Protein AF-0000000072261340 (afdb_homodimer)

Foldseek 3Di:
DPPPPPPPPPPPCPPPQPADFDFQDKDFQPFFFQEEWDDDVQWIWGFGQQQKIFTAGNNNRHTPEIDHRRFGFNYYWDDDVQWIWTDGQQQKIWIARNNYRHTQEIDHDHGADAPDPPQRFAEYWDDDDQWIWTFAQVQKIFTAGPRYRHTPDMDHRPGGFGEYWDDDPQWTWTFGQQQKIFTARNNYRHTQDMDHDCAADVGRSFGARYAWDDDPQWTWGWTQRQKTFIAGNNYRHTPDMDGDPPRWTFHAHWDDDPQWTWGWIAPQQKIFTAGNRHRHTQDIDHQQFTFRAYWDDDDQWTWTFTLLQKIFTAGNNYRHTNHMYHDPQSVVLVVVAADPVNHGDPPDDDDDPVSVVVSSLSSFGFNYYWDDDPQWIWGTTSVRMITITGHD/DPPPPPPPPPPPCPPPQPADDDFQDKDFQPFFFQEWWDDDVQWIWGFGQQQKIFTAGNNNRHTPDIDHRRFGFNYYWDDDVQWIWTDGQQQKIWIARNNYRHTQEIDHDHGHDAPDPPQRFAEYWDDDDQWIWTFAQVQKIFTAGPRYRHTPDMDHRPGGFGEYWDDDPQWTWTFGQQQKIFTARNNYRHTQDMDHDCAADVGRSFGARYAWDDDPQWTWGWTQRQKTFIAGNNYRHTPDMDGDPPRWTFHAHWDDDPQWTWGWIAPQQKIFTAGNRHRHTQDIDHQQFTFRAYWDDDDQWTWTFTLLQKIFTAGNNYRHTNHMYHDPQSVVLVVVAADPVNHGDPPDDQDDPVSVVVSSLSSFGFNYYWDDDDQWIWGTTSVRMITITGHD

Structure (mmCIF, N/CA/C/O backbone):
data_AF-0000000072261340-model_v1
#
loop_
_entity.id
_entity.type
_entity.pdbx_description
1 polymer 'Pyrrolo-quinoline quinone repeat domain-containing protein'
#
loop_
_atom_site.group_PDB
_atom_site.id
_atom_site.type_symbol
_atom_site.label_atom_id
_atom_site.label_alt_id
_atom_site.label_comp_id
_atom_site.label_asym_id
_atom_site.label_entity_id
_atom_site.label_seq_id
_atom_site.pdbx_PDB_ins_code
_atom_site.Cartn_x
_atom_site.Cartn_y
_atom_site.Cartn_z
_atom_site.occupancy
_atom_site.B_iso_or_equiv
_atom_site.auth_seq_id
_atom_site.auth_comp_id
_atom_site.auth_asym_id
_atom_site.auth_atom_id
_atom_site.pdbx_PDB_model_num
ATOM 1 N N . MET A 1 1 ? -64.312 -12.406 10.516 1 21.89 1 MET A N 1
ATOM 2 C CA . MET A 1 1 ? -63.656 -12.25 9.227 1 21.89 1 MET A CA 1
ATOM 3 C C . MET A 1 1 ? -62.125 -12.367 9.367 1 21.89 1 MET A C 1
ATOM 5 O O . MET A 1 1 ? -61.5 -11.539 10.023 1 21.89 1 MET A O 1
ATOM 9 N N . LYS A 1 2 ? -61.688 -13.641 9.414 1 25.84 2 LYS A N 1
ATOM 10 C CA . LYS A 1 2 ? -60.375 -14.188 9.656 1 25.84 2 LYS A CA 1
ATOM 11 C C . LYS A 1 2 ? -59.375 -13.695 8.609 1 25.84 2 LYS A C 1
ATOM 13 O O . LYS A 1 2 ? -59.531 -13.938 7.414 1 25.84 2 LYS A O 1
ATOM 18 N N . LYS A 1 3 ? -58.781 -12.477 8.844 1 31.83 3 LYS A N 1
ATOM 19 C CA . LYS A 1 3 ? -57.75 -11.898 7.977 1 31.83 3 LYS A CA 1
ATOM 20 C C . LYS A 1 3 ? -56.656 -12.914 7.668 1 31.83 3 LYS A C 1
ATOM 22 O O . LYS A 1 3 ? -56 -13.43 8.578 1 31.83 3 LYS A O 1
ATOM 27 N N . SER A 1 4 ? -56.844 -13.711 6.605 1 28.05 4 SER A N 1
ATOM 28 C CA . SER A 1 4 ? -55.906 -14.727 6.121 1 28.05 4 SER A CA 1
ATOM 29 C C . SER A 1 4 ? -54.562 -14.117 5.785 1 28.05 4 SER A C 1
ATOM 31 O O . SER A 1 4 ? -54.469 -13.172 4.996 1 28.05 4 SER A O 1
ATOM 33 N N . VAL A 1 5 ? -53.656 -14.047 6.758 1 32.09 5 VAL A N 1
ATOM 34 C CA . VAL A 1 5 ? -52.281 -13.648 6.59 1 32.09 5 VAL A CA 1
ATOM 35 C C . VAL A 1 5 ? -51.594 -14.531 5.543 1 32.09 5 VAL A C 1
ATOM 37 O O . VAL A 1 5 ? -51.5 -15.742 5.73 1 32.09 5 VAL A O 1
ATOM 40 N N . TRP A 1 6 ? -51.812 -14.25 4.242 1 31.53 6 TRP A N 1
ATOM 41 C CA . TRP A 1 6 ? -51.062 -14.922 3.188 1 31.53 6 TRP A CA 1
ATOM 42 C C . TRP A 1 6 ? -49.562 -14.719 3.371 1 31.53 6 TRP A C 1
ATOM 44 O O . TRP A 1 6 ? -49.094 -13.586 3.352 1 31.53 6 TRP A O 1
ATOM 54 N N . THR A 1 7 ? -48.969 -15.562 4.16 1 30.2 7 THR A N 1
ATOM 55 C CA . THR A 1 7 ? -47.5 -15.641 4.27 1 30.2 7 THR A CA 1
ATOM 56 C C . THR A 1 7 ? -46.875 -15.922 2.91 1 30.2 7 THR A C 1
ATOM 58 O O . THR A 1 7 ? -47.094 -16.984 2.318 1 30.2 7 THR A O 1
ATOM 61 N N . LEU A 1 8 ? -46.656 -14.945 2.07 1 31.12 8 LEU A N 1
ATOM 62 C CA . LEU A 1 8 ? -45.938 -15.102 0.825 1 31.12 8 LEU A CA 1
ATOM 63 C C . LEU A 1 8 ? -44.531 -15.703 1.088 1 31.12 8 LEU A C 1
ATOM 65 O O . LEU A 1 8 ? -43.688 -15.07 1.721 1 31.12 8 LEU A O 1
ATOM 69 N N . PHE A 1 9 ? -44.469 -17.047 1.148 1 31.19 9 PHE A N 1
ATOM 70 C CA . PHE A 1 9 ? -43.188 -17.766 1.109 1 31.19 9 PHE A CA 1
ATOM 71 C C . PHE A 1 9 ? -42.406 -17.453 -0.166 1 31.19 9 PHE A C 1
ATOM 73 O O . PHE A 1 9 ? -42.844 -17.797 -1.265 1 31.19 9 PHE A O 1
ATOM 80 N N . VAL A 1 10 ? -41.844 -16.359 -0.258 1 33.38 10 VAL A N 1
ATOM 81 C CA . VAL A 1 10 ? -40.906 -16.141 -1.369 1 33.38 10 VAL A CA 1
ATOM 82 C C . VAL A 1 10 ? -39.844 -17.234 -1.356 1 33.38 10 VAL A C 1
ATOM 84 O O . VAL A 1 10 ? -38.969 -17.25 -0.469 1 33.38 10 VAL A O 1
ATOM 87 N N . GLY A 1 11 ? -40.188 -18.453 -1.737 1 30.12 11 GLY A N 1
ATOM 88 C CA . GLY A 1 11 ? -39.188 -19.484 -1.993 1 30.12 11 GLY A CA 1
ATOM 89 C C . GLY A 1 11 ? -38.031 -19 -2.826 1 30.12 11 GLY A C 1
ATOM 90 O O . GLY A 1 11 ? -38.188 -18.516 -3.941 1 30.12 11 GLY A O 1
ATOM 91 N N . PHE A 1 12 ? -37 -18.562 -2.191 1 34.53 12 PHE A N 1
ATOM 92 C CA . PHE A 1 12 ? -35.781 -18.391 -2.939 1 34.53 12 PHE A CA 1
ATOM 93 C C . PHE A 1 12 ? -35.469 -19.641 -3.76 1 34.53 12 PHE A C 1
ATOM 95 O O . PHE A 1 12 ? -35.344 -20.734 -3.209 1 34.53 12 PHE A O 1
ATOM 102 N N . LEU A 1 13 ? -36.031 -19.781 -4.922 1 32.09 13 LEU A N 1
ATOM 103 C CA . LEU A 1 13 ? -35.625 -20.797 -5.879 1 32.09 13 LEU A CA 1
ATOM 104 C C . LEU A 1 13 ? -34.094 -20.906 -5.93 1 32.09 13 LEU A C 1
ATOM 106 O O . LEU A 1 13 ? -33.406 -20 -6.398 1 32.09 13 LEU A O 1
ATOM 110 N N . ILE A 1 14 ? -33.438 -21.422 -4.961 1 36.28 14 ILE A N 1
ATOM 111 C CA . ILE A 1 14 ? -32.062 -21.875 -5.184 1 36.28 14 ILE A CA 1
ATOM 112 C C . ILE A 1 14 ? -32 -22.703 -6.461 1 36.28 14 ILE A C 1
ATOM 114 O O . ILE A 1 14 ? -32.656 -23.75 -6.562 1 36.28 14 ILE A O 1
ATOM 118 N N . ALA A 1 15 ? -31.875 -22.094 -7.586 1 40.69 15 ALA A N 1
ATOM 119 C CA . ALA A 1 15 ? -31.672 -22.875 -8.805 1 40.69 15 ALA A CA 1
ATOM 120 C C . ALA A 1 15 ? -30.844 -24.109 -8.531 1 40.69 15 ALA A C 1
ATOM 122 O O . ALA A 1 15 ? -29.859 -24.062 -7.789 1 40.69 15 ALA A O 1
ATOM 123 N N . PRO A 1 16 ? -31.375 -25.297 -8.805 1 39.94 16 PRO A N 1
ATOM 124 C CA . PRO A 1 16 ? -30.609 -26.531 -8.656 1 39.94 16 PRO A CA 1
ATOM 125 C C . PRO A 1 16 ? -29.188 -26.406 -9.188 1 39.94 16 PRO A C 1
ATOM 127 O O . PRO A 1 16 ? -28.969 -25.891 -10.281 1 39.94 16 PRO A O 1
ATOM 130 N N . CYS A 1 17 ? -28.203 -26.156 -8.359 1 45.91 17 CYS A N 1
ATOM 131 C CA . CYS A 1 17 ? -26.797 -26.297 -8.742 1 45.91 17 CYS A CA 1
ATOM 132 C C . CYS A 1 17 ? -26.594 -27.516 -9.625 1 45.91 17 CYS A C 1
ATOM 134 O O . CYS A 1 17 ? -26.891 -28.641 -9.219 1 45.91 17 CYS A O 1
ATOM 136 N N . LEU A 1 18 ? -26.844 -27.406 -10.875 1 46.81 18 LEU A N 1
ATOM 137 C CA . LEU A 1 18 ? -26.547 -28.516 -11.781 1 46.81 18 LEU A CA 1
ATOM 138 C C . LEU A 1 18 ? -25.219 -29.172 -11.406 1 46.81 18 LEU A C 1
ATOM 140 O O . LEU A 1 18 ? -24.234 -28.5 -11.094 1 46.81 18 LEU A O 1
ATOM 144 N N . PHE A 1 19 ? -25.266 -30.25 -10.695 1 51.06 19 PHE A N 1
ATOM 145 C CA . PHE A 1 19 ? -24.109 -31.094 -10.484 1 51.06 19 PHE A CA 1
ATOM 146 C C . PHE A 1 19 ? -23.469 -31.484 -11.82 1 51.06 19 PHE A C 1
ATOM 148 O O . PHE A 1 19 ? -24.188 -31.812 -12.773 1 51.06 19 PHE A O 1
ATOM 155 N N . ALA A 1 20 ? -22.547 -30.906 -12.094 1 50.31 20 ALA A N 1
ATOM 156 C CA . ALA A 1 20 ? -21.688 -31.172 -13.242 1 50.31 20 ALA A CA 1
ATOM 157 C C . ALA A 1 20 ? -21.578 -32.656 -13.523 1 50.31 20 ALA A C 1
ATOM 159 O O . ALA A 1 20 ? -21.906 -33.5 -12.664 1 50.31 20 ALA A O 1
ATOM 160 N N . GLN A 1 21 ? -20.656 -32.875 -14.547 1 59.69 21 GLN A N 1
ATOM 161 C CA . GLN A 1 21 ? -20.094 -33.594 -15.68 1 59.69 21 GLN A CA 1
ATOM 162 C C . GLN A 1 21 ? -19.172 -34.719 -15.211 1 59.69 21 GLN A C 1
ATOM 164 O O . GLN A 1 21 ? -18.594 -34.656 -14.125 1 59.69 21 GLN A O 1
ATOM 169 N N . GLU A 1 22 ? -19.469 -35.875 -15.57 1 71.06 22 GLU A N 1
ATOM 170 C CA . GLU A 1 22 ? -18.625 -37.062 -15.492 1 71.06 22 GLU A CA 1
ATOM 171 C C . GLU A 1 22 ? -17.219 -36.781 -16.047 1 71.06 22 GLU A C 1
ATOM 173 O O . GLU A 1 22 ? -17.078 -36.031 -17.016 1 71.06 22 GLU A O 1
ATOM 178 N N . ASN A 1 23 ? -16.25 -37.25 -15.18 1 86.69 23 ASN A N 1
ATOM 179 C CA . ASN A 1 23 ? -14.867 -37.281 -15.641 1 86.69 23 ASN A CA 1
ATOM 180 C C . ASN A 1 23 ? -14.727 -37.969 -16.984 1 86.69 23 ASN A C 1
ATOM 182 O O . ASN A 1 23 ? -15.305 -39.062 -17.188 1 86.69 23 ASN A O 1
ATOM 186 N N . LEU A 1 24 ? -14.109 -37.344 -17.906 1 92.38 24 LEU A N 1
ATOM 187 C CA . LEU A 1 24 ? -13.703 -38.062 -19.109 1 92.38 24 LEU A CA 1
ATOM 188 C C . LEU A 1 24 ? -12.68 -39.125 -18.781 1 92.38 24 LEU A C 1
ATOM 190 O O . LEU A 1 24 ? -12.828 -40.281 -19.203 1 92.38 24 LEU A O 1
ATOM 194 N N . TRP A 1 25 ? -11.688 -38.781 -18.062 1 95.81 25 TRP A N 1
ATOM 195 C CA . TRP A 1 25 ? -10.711 -39.75 -17.531 1 95.81 25 TRP A CA 1
ATOM 196 C C . TRP A 1 25 ? -10 -39.188 -16.312 1 95.81 25 TRP A C 1
ATOM 198 O O . TRP A 1 25 ? -10.109 -37.969 -16.016 1 95.81 25 TRP A O 1
ATOM 208 N N . GLU A 1 26 ? -9.422 -40.031 -15.578 1 97.12 26 GLU A N 1
ATOM 209 C CA . GLU A 1 26 ? -8.484 -39.719 -14.5 1 97.12 26 GLU A CA 1
ATOM 210 C C . GLU A 1 26 ? -7.223 -40.562 -14.594 1 97.12 26 GLU A C 1
ATOM 212 O O . GLU A 1 26 ? -7.277 -41.719 -15.023 1 97.12 26 GLU A O 1
ATOM 217 N N . PHE A 1 27 ? -6.16 -40.062 -14.258 1 98.38 27 PHE A N 1
ATOM 218 C CA . PHE A 1 27 ? -4.879 -40.75 -14.242 1 98.38 27 PHE A CA 1
ATOM 219 C C . PHE A 1 27 ? -4.203 -40.625 -12.883 1 98.38 27 PHE A C 1
ATOM 221 O O . PHE A 1 27 ? -3.953 -39.5 -12.414 1 98.38 27 PHE A O 1
ATOM 228 N N . ASP A 1 28 ? -3.912 -41.719 -12.234 1 98.56 28 ASP A N 1
ATOM 229 C CA . ASP A 1 28 ? -3.281 -41.719 -10.922 1 98.56 28 ASP A CA 1
ATOM 230 C C . ASP A 1 28 ? -1.76 -41.688 -11.039 1 98.56 28 ASP A C 1
ATOM 232 O O . ASP A 1 28 ? -1.134 -42.594 -11.555 1 98.56 28 ASP A O 1
ATOM 236 N N . THR A 1 29 ? -1.17 -40.625 -10.562 1 98.38 29 THR A N 1
ATOM 237 C CA . THR A 1 29 ? 0.281 -40.469 -10.617 1 98.38 29 THR A CA 1
ATOM 238 C C . THR A 1 29 ? 0.921 -41.031 -9.344 1 98.38 29 THR A C 1
ATOM 240 O O . THR A 1 29 ? 2.146 -41.094 -9.242 1 98.38 29 THR A O 1
ATOM 243 N N . HIS A 1 30 ? 0.129 -41.344 -8.328 1 97.38 30 HIS A N 1
ATOM 244 C CA . HIS A 1 30 ? 0.486 -42 -7.078 1 97.38 30 HIS A CA 1
ATOM 245 C C . HIS A 1 30 ? 1.251 -41.062 -6.156 1 97.38 30 HIS A C 1
ATOM 247 O O . HIS A 1 30 ? 1.937 -41.5 -5.234 1 97.38 30 HIS A O 1
ATOM 253 N N . ALA A 1 31 ? 1.206 -39.781 -6.406 1 98.31 31 ALA A N 1
ATOM 254 C CA . ALA A 1 31 ? 1.752 -38.719 -5.547 1 98.31 31 ALA A CA 1
ATOM 255 C C . ALA A 1 31 ? 1.045 -37.406 -5.789 1 98.31 31 ALA A C 1
ATOM 257 O O . ALA A 1 31 ? 0.554 -37.156 -6.891 1 98.31 31 ALA A O 1
ATOM 258 N N . PRO A 1 32 ? 1.031 -36.5 -4.738 1 98.44 32 PRO A N 1
ATOM 259 C CA . PRO A 1 32 ? 0.321 -35.219 -4.883 1 98.44 32 PRO A CA 1
ATOM 260 C C . PRO A 1 32 ? 0.804 -34.406 -6.082 1 98.44 32 PRO A C 1
ATOM 262 O O . PRO A 1 32 ? 1.984 -34.469 -6.438 1 98.44 32 PRO A O 1
ATOM 265 N N . ILE A 1 33 ? -0.144 -33.656 -6.66 1 98.69 33 ILE A N 1
ATOM 266 C CA . ILE A 1 33 ? 0.171 -32.812 -7.824 1 98.69 33 ILE A CA 1
ATOM 267 C C . ILE A 1 33 ? -0.03 -31.359 -7.48 1 98.69 33 ILE A C 1
ATOM 269 O O . ILE A 1 33 ? -1.159 -30.906 -7.27 1 98.69 33 ILE A O 1
ATOM 273 N N . HIS A 1 34 ? 1.047 -30.609 -7.438 1 98 34 HIS A N 1
ATOM 274 C CA . HIS A 1 34 ? 1.022 -29.156 -7.215 1 98 34 HIS A CA 1
ATOM 275 C C . HIS A 1 34 ? 1.064 -28.406 -8.539 1 98 34 HIS A C 1
ATOM 277 O O . HIS A 1 34 ? 0.456 -27.328 -8.664 1 98 34 HIS A O 1
ATOM 283 N N . ALA A 1 35 ? 1.72 -29 -9.492 1 98.19 35 ALA A N 1
ATOM 284 C CA . ALA A 1 35 ? 2.023 -28.344 -10.758 1 98.19 35 ALA A CA 1
ATOM 285 C C . ALA A 1 35 ? 0.769 -28.203 -11.617 1 98.19 35 ALA A C 1
ATOM 287 O O . ALA A 1 35 ? -0.057 -29.109 -11.68 1 98.19 35 ALA A O 1
ATOM 288 N N . SER A 1 36 ? 0.678 -27.062 -12.219 1 98.06 36 SER A N 1
ATOM 289 C CA . SER A 1 36 ? -0.344 -26.906 -13.25 1 98.06 36 SER A CA 1
ATOM 290 C C . SER A 1 36 ? 0.011 -27.719 -14.5 1 98.06 36 SER A C 1
ATOM 292 O O . SER A 1 36 ? 1.188 -27.891 -14.82 1 98.06 36 SER A O 1
ATOM 294 N N . PRO A 1 37 ? -0.986 -28.219 -15.203 1 98.44 37 PRO A N 1
ATOM 295 C CA . PRO A 1 37 ? -0.694 -28.938 -16.453 1 98.44 37 PRO A CA 1
ATOM 296 C C . PRO A 1 37 ? -0.261 -28 -17.578 1 98.44 37 PRO A C 1
ATOM 298 O O . PRO A 1 37 ? -0.727 -26.859 -17.656 1 98.44 37 PRO A O 1
ATOM 301 N N . THR A 1 38 ? 0.592 -28.531 -18.375 1 98.44 38 THR A N 1
ATOM 302 C CA . THR A 1 38 ? 0.993 -27.875 -19.609 1 98.44 38 THR A CA 1
ATOM 303 C C . THR A 1 38 ? 0.501 -28.656 -20.828 1 98.44 38 THR A C 1
ATOM 305 O O . THR A 1 38 ? 0.756 -29.859 -20.938 1 98.44 38 THR A O 1
ATOM 308 N N . LEU A 1 39 ? -0.183 -27.891 -21.719 1 97.75 39 LEU A N 1
ATOM 309 C CA . LEU A 1 39 ? -0.796 -28.562 -22.859 1 97.75 39 LEU A CA 1
ATOM 310 C C . LEU A 1 39 ? -0.1 -28.172 -24.156 1 97.75 39 LEU A C 1
ATOM 312 O O . LEU A 1 39 ? 0.261 -27.016 -24.344 1 97.75 39 LEU A O 1
ATOM 316 N N . GLU A 1 40 ? 0.075 -29.125 -25 1 96.75 40 GLU A N 1
ATOM 317 C CA . GLU A 1 40 ? 0.418 -28.938 -26.406 1 96.75 40 GLU A CA 1
ATOM 318 C C . GLU A 1 40 ? -0.208 -30.016 -27.281 1 96.75 40 GLU A C 1
ATOM 320 O O . GLU A 1 40 ? 0.168 -31.188 -27.203 1 96.75 40 GLU A O 1
ATOM 325 N N . ARG A 1 41 ? -1.228 -29.625 -28.062 1 92.81 41 ARG A N 1
ATOM 326 C CA . ARG A 1 41 ? -1.961 -30.562 -28.922 1 92.81 41 ARG A CA 1
ATOM 327 C C . ARG A 1 41 ? -2.557 -31.703 -28.109 1 92.81 41 ARG A C 1
ATOM 329 O O . ARG A 1 41 ? -3.314 -31.453 -27.156 1 92.81 41 ARG A O 1
ATOM 336 N N . GLU A 1 42 ? -2.102 -32.906 -28.406 1 95.19 42 GLU A N 1
ATOM 337 C CA . GLU A 1 42 ? -2.707 -34.062 -27.734 1 95.19 42 GLU A CA 1
ATOM 338 C C . GLU A 1 42 ? -1.878 -34.5 -26.531 1 95.19 42 GLU A C 1
ATOM 340 O O . GLU A 1 42 ? -2.08 -35.594 -26 1 95.19 42 GLU A O 1
ATOM 345 N N . ASN A 1 43 ? -0.969 -33.656 -26.141 1 97.69 43 ASN A N 1
ATOM 346 C CA . ASN A 1 43 ? -0.105 -34 -25.031 1 97.69 43 ASN A CA 1
ATOM 347 C C . ASN A 1 43 ? -0.328 -33.094 -23.828 1 97.69 43 ASN A C 1
ATOM 349 O O . ASN A 1 43 ? -0.444 -31.875 -23.984 1 97.69 43 ASN A O 1
ATOM 353 N N . LEU A 1 44 ? -0.424 -33.719 -22.703 1 98.56 44 LEU A N 1
ATOM 354 C CA . LEU A 1 44 ? -0.451 -33.031 -21.422 1 98.56 44 LEU A CA 1
ATOM 355 C C . LEU A 1 44 ? 0.781 -33.375 -20.594 1 98.56 44 LEU A C 1
ATOM 357 O O . LEU A 1 44 ? 1.061 -34.531 -20.344 1 98.56 44 LEU A O 1
ATOM 361 N N . PHE A 1 45 ? 1.586 -32.406 -20.188 1 98.88 45 PHE A N 1
ATOM 362 C CA . PHE A 1 45 ? 2.797 -32.594 -19.391 1 98.88 45 PHE A CA 1
ATOM 363 C C . PHE A 1 45 ? 2.576 -32.188 -17.953 1 98.88 45 PHE A C 1
ATOM 365 O O . PHE A 1 45 ? 2.025 -31.094 -17.688 1 98.88 45 PHE A O 1
ATOM 372 N N . ILE A 1 46 ? 3.029 -33 -17.047 1 98.81 46 ILE A N 1
ATOM 373 C CA . ILE A 1 46 ? 2.793 -32.656 -15.648 1 98.81 46 ILE A CA 1
ATOM 374 C C . ILE A 1 46 ? 3.723 -33.469 -14.75 1 98.81 46 ILE A C 1
ATOM 376 O O . ILE A 1 46 ? 4.031 -34.625 -15.055 1 98.81 46 ILE A O 1
ATOM 380 N N . GLY A 1 47 ? 4.199 -32.812 -13.695 1 98.75 47 GLY A N 1
ATOM 381 C CA . GLY A 1 47 ? 4.992 -33.5 -12.688 1 98.75 47 GLY A CA 1
ATOM 382 C C . GLY A 1 47 ? 4.277 -33.656 -11.359 1 98.75 47 GLY A C 1
ATOM 383 O O . GLY A 1 47 ? 3.287 -32.969 -11.102 1 98.75 47 GLY A O 1
ATOM 384 N N . ASN A 1 48 ? 4.809 -34.625 -10.594 1 98.56 48 ASN A N 1
ATOM 385 C CA . ASN A 1 48 ? 4.199 -34.812 -9.281 1 98.56 48 ASN A CA 1
ATOM 386 C C . ASN A 1 48 ? 5.23 -34.719 -8.164 1 98.56 48 ASN A C 1
ATOM 388 O O . ASN A 1 48 ? 6.422 -34.531 -8.43 1 98.56 48 ASN A O 1
ATOM 392 N N . LYS A 1 49 ? 4.758 -34.75 -6.973 1 98.25 49 LYS A N 1
ATOM 393 C CA . LYS A 1 49 ? 5.59 -34.562 -5.789 1 98.25 49 LYS A CA 1
ATOM 394 C C . LYS A 1 49 ? 6.52 -35.75 -5.582 1 98.25 49 LYS A C 1
ATOM 396 O O . LYS A 1 49 ? 7.488 -35.688 -4.824 1 98.25 49 LYS A O 1
ATOM 401 N N . GLY A 1 50 ? 6.258 -36.844 -6.227 1 98.19 50 GLY A N 1
ATOM 402 C CA . GLY A 1 50 ? 7.121 -38 -6.164 1 98.19 50 GLY A CA 1
ATOM 403 C C . GLY A 1 50 ? 8.328 -37.906 -7.074 1 98.19 50 GLY A C 1
ATOM 404 O O . GLY A 1 50 ? 9.227 -38.75 -7.012 1 98.19 50 GLY A O 1
ATOM 405 N N . GLY A 1 51 ? 8.289 -37 -7.98 1 98.56 51 GLY A N 1
ATOM 406 C CA . GLY A 1 51 ? 9.438 -36.75 -8.836 1 98.56 51 GLY A CA 1
ATOM 407 C C . GLY A 1 51 ? 9.289 -37.344 -10.227 1 98.56 51 GLY A C 1
ATOM 408 O O . GLY A 1 51 ? 10.258 -37.406 -10.984 1 98.56 51 GLY A O 1
ATOM 409 N N . THR A 1 52 ? 8.148 -37.812 -10.508 1 98.75 52 THR A N 1
ATOM 410 C CA . THR A 1 52 ? 7.902 -38.375 -11.836 1 98.75 52 THR A CA 1
ATOM 411 C C . THR A 1 52 ? 7.25 -37.312 -12.75 1 98.75 52 THR A C 1
ATOM 413 O O . THR A 1 52 ? 6.32 -36.625 -12.336 1 98.75 52 THR A O 1
ATOM 416 N N . PHE A 1 53 ? 7.785 -37.25 -13.914 1 98.88 53 PHE A N 1
ATOM 417 C CA . PHE A 1 53 ? 7.262 -36.375 -14.961 1 98.88 53 PHE A CA 1
ATOM 418 C C . PHE A 1 53 ? 6.562 -37.156 -16.047 1 98.88 53 PHE A C 1
ATOM 420 O O . PHE A 1 53 ? 7.09 -38.188 -16.516 1 98.88 53 PHE A O 1
ATOM 427 N N . TYR A 1 54 ? 5.348 -36.719 -16.438 1 98.88 54 TYR A N 1
ATOM 428 C CA . TYR A 1 54 ? 4.539 -37.5 -17.359 1 98.88 54 TYR A CA 1
ATOM 429 C C . TYR A 1 54 ? 4.215 -36.688 -18.609 1 98.88 54 TYR A C 1
ATOM 431 O O . TYR A 1 54 ? 3.959 -35.5 -18.531 1 98.88 54 TYR A O 1
ATOM 439 N N . SER A 1 55 ? 4.254 -37.375 -19.734 1 98.88 55 SER A N 1
ATOM 440 C CA . SER A 1 55 ? 3.455 -37 -20.891 1 98.88 55 SER A CA 1
ATOM 441 C C . SER A 1 55 ? 2.213 -37.875 -21.016 1 98.88 55 SER A C 1
ATOM 443 O O . SER A 1 55 ? 2.318 -39.094 -21.125 1 98.88 55 SER A O 1
ATOM 445 N N . LEU A 1 56 ? 1.062 -37.219 -20.906 1 98.81 56 LEU A N 1
ATOM 446 C CA . LEU A 1 56 ? -0.2 -37.969 -21.031 1 98.81 56 LEU A CA 1
ATOM 447 C C . LEU A 1 56 ? -0.899 -37.625 -22.344 1 98.81 56 LEU A C 1
ATOM 449 O O . LEU A 1 56 ? -0.803 -36.5 -22.844 1 98.81 56 LEU A O 1
ATOM 453 N N . ASN A 1 57 ? -1.579 -38.594 -22.844 1 98.19 57 ASN A N 1
ATOM 454 C CA . ASN A 1 57 ? -2.467 -38.375 -23.984 1 98.19 57 ASN A CA 1
ATOM 455 C C . ASN A 1 57 ? -3.781 -37.719 -23.531 1 98.19 57 ASN A C 1
ATOM 457 O O . ASN A 1 57 ? -4.508 -38.281 -22.719 1 98.19 57 ASN A O 1
ATOM 461 N N . THR A 1 58 ? -4.125 -36.562 -24.109 1 96.69 58 THR A N 1
ATOM 462 C CA . THR A 1 58 ? -5.266 -35.812 -23.625 1 96.69 58 THR A CA 1
ATOM 463 C C . THR A 1 58 ? -6.574 -36.5 -23.938 1 96.69 58 THR A C 1
ATOM 465 O O . THR A 1 58 ? -7.598 -36.25 -23.297 1 96.69 58 THR A O 1
ATOM 468 N N . ASN A 1 59 ? -6.59 -37.375 -24.875 1 94.69 59 ASN A N 1
ATOM 469 C CA . ASN A 1 59 ? -7.801 -38.094 -25.266 1 94.69 59 ASN A CA 1
ATOM 470 C C . ASN A 1 59 ? -8.039 -39.312 -24.375 1 94.69 59 ASN A C 1
ATOM 472 O O . ASN A 1 59 ? -9.148 -39.531 -23.891 1 94.69 59 ASN A O 1
ATOM 476 N N . SER A 1 60 ? -6.965 -40.062 -24.141 1 96 60 SER A N 1
ATOM 477 C CA . SER A 1 60 ? -7.129 -41.344 -23.422 1 96 60 SER A CA 1
ATOM 478 C C . SER A 1 60 ? -6.828 -41.156 -21.938 1 96 60 SER A C 1
ATOM 480 O O . SER A 1 60 ? -7.254 -41.969 -21.125 1 96 60 SER A O 1
ATOM 482 N N . GLY A 1 61 ? -6 -40.25 -21.656 1 97.06 61 GLY A N 1
ATOM 483 C CA . GLY A 1 61 ? -5.555 -40.062 -20.297 1 97.06 61 GLY A CA 1
ATOM 484 C C . GLY A 1 61 ? -4.395 -40.969 -19.906 1 97.06 61 GLY A C 1
ATOM 485 O O . GLY A 1 61 ? -3.916 -40.906 -18.781 1 97.06 61 GLY A O 1
ATOM 486 N N . LYS A 1 62 ? -3.943 -41.719 -20.844 1 97.94 62 LYS A N 1
ATOM 487 C CA . LYS A 1 62 ? -2.852 -42.625 -20.562 1 97.94 62 LYS A CA 1
ATOM 488 C C . LYS A 1 62 ? -1.495 -41.969 -20.766 1 97.94 62 LYS A C 1
ATOM 490 O O . LYS A 1 62 ? -1.376 -41.031 -21.547 1 97.94 62 LYS A O 1
ATOM 495 N N . ALA A 1 63 ? -0.511 -42.562 -20.141 1 98.44 63 ALA A N 1
ATOM 496 C CA . ALA A 1 63 ? 0.841 -42.031 -20.266 1 98.44 63 ALA A CA 1
ATOM 497 C C . ALA A 1 63 ? 1.463 -42.406 -21.609 1 98.44 63 ALA A C 1
ATOM 499 O O . ALA A 1 63 ? 1.418 -43.562 -22.016 1 98.44 63 ALA A O 1
ATOM 500 N N . ASN A 1 64 ? 1.975 -41.406 -22.281 1 98.44 64 ASN A N 1
ATOM 501 C CA . ASN A 1 64 ? 2.838 -41.656 -23.422 1 98.44 64 ASN A CA 1
ATOM 502 C C . ASN A 1 64 ? 4.227 -42.125 -22.984 1 98.44 64 ASN A C 1
ATOM 504 O O . ASN A 1 64 ? 4.781 -43.062 -23.562 1 98.44 64 ASN A O 1
ATOM 508 N N . TRP A 1 65 ? 4.75 -41.406 -22.078 1 98.5 65 TRP A N 1
ATOM 509 C CA . TRP A 1 65 ? 6.035 -41.719 -21.453 1 98.5 65 TRP A CA 1
ATOM 510 C C . TRP A 1 65 ? 6.145 -41.031 -20.078 1 98.5 65 TRP A C 1
ATOM 512 O O . TRP A 1 65 ? 5.305 -40.219 -19.719 1 98.5 65 TRP A O 1
ATOM 522 N N . GLN A 1 66 ? 7.055 -41.469 -19.312 1 98.5 66 GLN A N 1
ATOM 523 C CA . GLN A 1 66 ? 7.359 -40.875 -18.016 1 98.5 66 GLN A CA 1
ATOM 524 C C . GLN A 1 66 ? 8.867 -40.75 -17.812 1 98.5 66 GLN A C 1
ATOM 526 O O . GLN A 1 66 ? 9.648 -41.469 -18.438 1 98.5 66 GLN A O 1
ATOM 531 N N . PHE A 1 67 ? 9.234 -39.844 -17 1 98.75 67 PHE A N 1
ATOM 532 C CA . PHE A 1 67 ? 10.625 -39.594 -16.641 1 98.75 67 PHE A CA 1
ATOM 533 C C . PHE A 1 67 ? 10.766 -39.469 -15.125 1 98.75 67 PHE A C 1
ATOM 535 O O . PHE A 1 67 ? 10.023 -38.719 -14.5 1 98.75 67 PHE A O 1
ATOM 542 N N . GLN A 1 68 ? 11.719 -40.156 -14.531 1 98.25 68 GLN A N 1
ATOM 543 C CA . GLN A 1 68 ? 11.969 -40.094 -13.094 1 98.25 68 GLN A CA 1
ATOM 544 C C . GLN A 1 68 ? 13.07 -39.062 -12.773 1 98.25 68 GLN A C 1
ATOM 546 O O . GLN A 1 68 ? 14.242 -39.312 -13.078 1 98.25 68 GLN A O 1
ATOM 551 N N . SER A 1 69 ? 12.711 -38 -12.109 1 96.62 69 SER A N 1
ATOM 552 C CA . SER A 1 69 ? 13.688 -37 -11.766 1 96.62 69 SER A CA 1
ATOM 553 C C . SER A 1 69 ? 14.203 -37.188 -10.344 1 96.62 69 SER A C 1
ATOM 555 O O . SER A 1 69 ? 15.172 -36.531 -9.938 1 96.62 69 SER A O 1
ATOM 557 N N . LYS A 1 70 ? 13.594 -38 -9.445 1 91.94 70 LYS A N 1
ATOM 558 C CA . LYS A 1 70 ? 13.977 -38.438 -8.102 1 91.94 70 LYS A CA 1
ATOM 559 C C . LYS A 1 70 ? 13.883 -37.281 -7.117 1 91.94 70 LYS A C 1
ATOM 561 O O . LYS A 1 70 ? 14.586 -37.25 -6.102 1 91.94 70 LYS A O 1
ATOM 566 N N . SER A 1 71 ? 13.234 -36.281 -7.449 1 97.19 71 SER A N 1
ATOM 567 C CA . SER A 1 71 ? 12.938 -35.156 -6.59 1 97.19 71 SER A CA 1
ATOM 568 C C . SER A 1 71 ? 11.602 -34.5 -6.961 1 97.19 71 SER A C 1
ATOM 570 O O . SER A 1 71 ? 11.227 -34.5 -8.133 1 97.19 71 SER A O 1
ATOM 572 N N . PRO A 1 72 ? 10.898 -33.938 -5.969 1 97.94 72 PRO A N 1
ATOM 573 C CA . PRO A 1 72 ? 9.555 -33.406 -6.207 1 97.94 72 PRO A CA 1
ATOM 574 C C . PRO A 1 72 ? 9.516 -32.375 -7.324 1 97.94 72 PRO A C 1
ATOM 576 O O . PRO A 1 72 ? 10.422 -31.547 -7.422 1 97.94 72 PRO A O 1
ATOM 579 N N . ILE A 1 73 ? 8.508 -32.438 -8.188 1 98.31 73 ILE A N 1
ATOM 580 C CA . ILE A 1 73 ? 8.203 -31.484 -9.234 1 98.31 73 ILE A CA 1
ATOM 581 C C . ILE A 1 73 ? 6.938 -30.719 -8.883 1 98.31 73 ILE A C 1
ATOM 583 O O . ILE A 1 73 ? 5.828 -31.25 -8.977 1 98.31 73 ILE A O 1
ATOM 587 N N . LEU A 1 74 ? 7.105 -29.422 -8.539 1 97.69 74 LEU A N 1
ATOM 588 C CA . LEU A 1 74 ? 5.977 -28.688 -7.98 1 97.69 74 LEU A CA 1
ATOM 589 C C . LEU A 1 74 ? 5.535 -27.562 -8.93 1 97.69 74 LEU A C 1
ATOM 591 O O . LEU A 1 74 ? 4.457 -27 -8.758 1 97.69 74 LEU A O 1
ATOM 595 N N . ALA A 1 75 ? 6.324 -27.312 -9.938 1 97.19 75 ALA A N 1
ATOM 596 C CA . ALA A 1 75 ? 6.039 -26.188 -10.828 1 97.19 75 ALA A CA 1
ATOM 597 C C . ALA A 1 75 ? 5.539 -26.688 -12.188 1 97.19 75 ALA A C 1
ATOM 599 O O . ALA A 1 75 ? 5.824 -27.812 -12.594 1 97.19 75 ALA A O 1
ATOM 600 N N . GLU A 1 76 ? 4.801 -25.781 -12.797 1 98.06 76 GLU A N 1
ATOM 601 C CA . GLU A 1 76 ? 4.367 -26 -14.172 1 98.06 76 GLU A CA 1
ATOM 602 C C . GLU A 1 76 ? 5.562 -26.125 -15.117 1 98.06 76 GLU A C 1
ATOM 604 O O . GLU A 1 76 ? 6.547 -25.391 -14.977 1 98.06 76 GLU A O 1
ATOM 609 N N . ALA A 1 77 ? 5.465 -27.047 -16.078 1 98.75 77 ALA A N 1
ATOM 610 C CA . ALA A 1 77 ? 6.484 -27.203 -17.109 1 98.75 77 ALA A CA 1
ATOM 611 C C . ALA A 1 77 ? 6.289 -26.188 -18.234 1 98.75 77 ALA A C 1
ATOM 613 O O . ALA A 1 77 ? 5.297 -25.453 -18.25 1 98.75 77 ALA A O 1
ATOM 614 N N . ALA A 1 78 ? 7.293 -26.188 -19.094 1 98.62 78 ALA A N 1
ATOM 615 C CA . ALA A 1 78 ? 7.199 -25.328 -20.266 1 98.62 78 ALA A CA 1
ATOM 616 C C . ALA A 1 78 ? 7.738 -26.047 -21.5 1 98.62 78 ALA A C 1
ATOM 618 O O . ALA A 1 78 ? 8.555 -26.969 -21.391 1 98.62 78 ALA A O 1
ATOM 619 N N . ILE A 1 79 ? 7.195 -25.578 -22.625 1 98.38 79 ILE A N 1
ATOM 620 C CA . ILE A 1 79 ? 7.602 -26.188 -23.891 1 98.38 79 ILE A CA 1
ATOM 621 C C . ILE A 1 79 ? 8.414 -25.172 -24.703 1 98.38 79 ILE A C 1
ATOM 623 O O . ILE A 1 79 ? 8.016 -24.016 -24.844 1 98.38 79 ILE A O 1
ATOM 627 N N . TRP A 1 80 ? 9.531 -25.578 -25.203 1 98.38 80 TRP A N 1
ATOM 628 C CA . TRP A 1 80 ? 10.352 -24.812 -26.141 1 98.38 80 TRP A CA 1
ATOM 629 C C . TRP A 1 80 ? 10.742 -25.672 -27.344 1 98.38 80 TRP A C 1
ATOM 631 O O . TRP A 1 80 ? 11.539 -26.594 -27.219 1 98.38 80 TRP A O 1
ATOM 641 N N . ASN A 1 81 ? 10.102 -25.344 -28.531 1 97.19 81 ASN A N 1
ATOM 642 C CA . ASN A 1 81 ? 10.336 -26.125 -29.75 1 97.19 81 ASN A CA 1
ATOM 643 C C . ASN A 1 81 ? 10.125 -27.609 -29.516 1 97.19 81 ASN A C 1
ATOM 645 O O . ASN A 1 81 ? 9.016 -28.047 -29.203 1 97.19 81 ASN A O 1
ATOM 649 N N . ASP A 1 82 ? 11.203 -28.391 -29.531 1 97.62 82 ASP A N 1
ATOM 650 C CA . ASP A 1 82 ? 11.031 -29.828 -29.406 1 97.62 82 ASP A CA 1
ATOM 651 C C . ASP A 1 82 ? 11.305 -30.297 -27.984 1 97.62 82 ASP A C 1
ATOM 653 O O . ASP A 1 82 ? 11.289 -31.5 -27.703 1 97.62 82 ASP A O 1
ATOM 657 N N . LEU A 1 83 ? 11.453 -29.328 -27.078 1 98.56 83 LEU A N 1
ATOM 658 C CA . LEU A 1 83 ? 11.805 -29.672 -25.703 1 98.56 83 LEU A CA 1
ATOM 659 C C . LEU A 1 83 ? 10.656 -29.375 -24.75 1 98.56 83 LEU A C 1
ATOM 661 O O . LEU A 1 83 ? 9.836 -28.484 -25.031 1 98.56 83 LEU A O 1
ATOM 665 N N . VAL A 1 84 ? 10.57 -30.125 -23.688 1 98.81 84 VAL A N 1
ATOM 666 C CA . VAL A 1 84 ? 9.781 -29.812 -22.516 1 98.81 84 VAL A CA 1
ATOM 667 C C . VAL A 1 84 ? 10.688 -29.688 -21.297 1 98.81 84 VAL A C 1
ATOM 669 O O . VAL A 1 84 ? 11.602 -30.5 -21.109 1 98.81 84 VAL A O 1
ATOM 672 N N . LEU A 1 85 ? 10.516 -28.625 -20.531 1 98.88 85 LEU A N 1
ATOM 673 C CA . LEU A 1 85 ? 11.383 -28.328 -19.406 1 98.88 85 LEU A CA 1
ATOM 674 C C . LEU A 1 85 ? 10.594 -28.312 -18.094 1 98.88 85 LEU A C 1
ATOM 676 O O . LEU A 1 85 ? 9.453 -27.828 -18.062 1 98.88 85 LEU A O 1
ATOM 680 N N . PHE A 1 86 ? 11.188 -28.781 -17.047 1 98.69 86 PHE A N 1
ATOM 681 C CA . PHE A 1 86 ? 10.602 -28.688 -15.711 1 98.69 86 PHE A CA 1
ATOM 682 C C . PHE A 1 86 ? 11.695 -28.594 -14.648 1 98.69 86 PHE A C 1
ATOM 684 O O . PHE A 1 86 ? 12.82 -29.031 -14.867 1 98.69 86 PHE A O 1
ATOM 691 N N . GLY A 1 87 ? 11.336 -27.922 -13.57 1 97.75 87 GLY A N 1
ATOM 692 C CA . GLY A 1 87 ? 12.234 -27.859 -12.422 1 97.75 87 GLY A CA 1
ATOM 693 C C . GLY A 1 87 ? 11.812 -28.781 -11.289 1 97.75 87 GLY A C 1
ATOM 694 O O . GLY A 1 87 ? 10.648 -29.172 -11.195 1 97.75 87 GLY A O 1
ATOM 695 N N . ASN A 1 88 ? 12.836 -29.156 -10.469 1 97.62 88 ASN A N 1
ATOM 696 C CA . ASN A 1 88 ? 12.5 -29.953 -9.289 1 97.62 88 ASN A CA 1
ATOM 697 C C . ASN A 1 88 ? 13.148 -29.375 -8.031 1 97.62 88 ASN A C 1
ATOM 699 O O . ASN A 1 88 ? 13.852 -28.375 -8.086 1 97.62 88 ASN A O 1
ATOM 703 N N . GLU A 1 89 ? 12.914 -29.953 -6.871 1 97.19 89 GLU A N 1
ATOM 704 C CA . GLU A 1 89 ? 13.289 -29.391 -5.574 1 97.19 89 GLU A CA 1
ATOM 705 C C . GLU A 1 89 ? 14.789 -29.547 -5.32 1 97.19 89 GLU A C 1
ATOM 707 O O . GLU A 1 89 ? 15.328 -28.938 -4.387 1 97.19 89 GLU A O 1
ATOM 712 N N . ASN A 1 90 ? 15.477 -30.281 -6.145 1 96.94 90 ASN A N 1
ATOM 713 C CA . ASN A 1 90 ? 16.922 -30.359 -6.039 1 96.94 90 ASN A CA 1
ATOM 714 C C . ASN A 1 90 ? 17.609 -29.219 -6.773 1 96.94 90 ASN A C 1
ATOM 716 O O . ASN A 1 90 ? 18.844 -29.172 -6.863 1 96.94 90 ASN A O 1
ATOM 720 N N . GLY A 1 91 ? 16.859 -28.359 -7.305 1 96.94 91 GLY A N 1
ATOM 721 C CA . GLY A 1 91 ? 17.406 -27.219 -8.023 1 96.94 91 GLY A CA 1
ATOM 722 C C . GLY A 1 91 ? 17.812 -27.547 -9.445 1 96.94 91 GLY A C 1
ATOM 723 O O . GLY A 1 91 ? 18.719 -26.922 -10 1 96.94 91 GLY A O 1
ATOM 724 N N . GLN A 1 92 ? 17.172 -28.547 -9.961 1 98.06 92 GLN A N 1
ATOM 725 C CA . GLN A 1 92 ? 17.531 -28.953 -11.32 1 98.06 92 GLN A CA 1
ATOM 726 C C . GLN A 1 92 ? 16.453 -28.516 -12.312 1 98.06 92 GLN A C 1
ATOM 728 O O . GLN A 1 92 ? 15.258 -28.734 -12.078 1 98.06 92 GLN A O 1
ATOM 733 N N . LEU A 1 93 ? 16.922 -27.922 -13.32 1 98.56 93 LEU A N 1
ATOM 734 C CA . LEU A 1 93 ? 16.094 -27.719 -14.508 1 98.56 93 LEU A CA 1
ATOM 735 C C . LEU A 1 93 ? 16.438 -28.75 -15.578 1 98.56 93 LEU A C 1
ATOM 737 O O . LEU A 1 93 ? 17.578 -28.812 -16.062 1 98.56 93 LEU A O 1
ATOM 741 N N . THR A 1 94 ? 15.438 -29.531 -15.922 1 98.81 94 THR A N 1
ATOM 742 C CA . THR A 1 94 ? 15.633 -30.641 -16.844 1 98.81 94 THR A CA 1
ATOM 743 C C . THR A 1 94 ? 14.945 -30.359 -18.188 1 98.81 94 THR A C 1
ATOM 745 O O . THR A 1 94 ? 13.789 -29.922 -18.219 1 98.81 94 THR A O 1
ATOM 748 N N . ALA A 1 95 ? 15.688 -30.578 -19.234 1 98.88 95 ALA A N 1
ATOM 749 C CA . ALA A 1 95 ? 15.125 -30.5 -20.578 1 98.88 95 ALA A CA 1
ATOM 750 C C . ALA A 1 95 ? 15.055 -31.891 -21.203 1 98.88 95 ALA A C 1
ATOM 752 O O . ALA A 1 95 ? 16.062 -32.594 -21.297 1 98.88 95 ALA A O 1
ATOM 753 N N . LEU A 1 96 ? 13.852 -32.25 -21.656 1 98.88 96 LEU A N 1
ATOM 754 C CA . LEU A 1 96 ? 13.602 -33.5 -22.328 1 98.88 96 LEU A CA 1
ATOM 755 C C . LEU A 1 96 ? 13.086 -33.281 -23.75 1 98.88 96 LEU A C 1
ATOM 757 O O . LEU A 1 96 ? 12.438 -32.25 -24.016 1 98.88 96 LEU A O 1
ATOM 761 N N . LYS A 1 97 ? 13.344 -34.219 -24.594 1 98.62 97 LYS A N 1
ATOM 762 C CA . LYS A 1 97 ? 12.602 -34.25 -25.859 1 98.62 97 LYS A CA 1
ATOM 763 C C . LYS A 1 97 ? 11.117 -34.531 -25.625 1 98.62 97 LYS A C 1
ATOM 765 O O . LYS A 1 97 ? 10.766 -35.531 -25.016 1 98.62 97 LYS A O 1
ATOM 770 N N . LYS A 1 98 ? 10.258 -33.656 -26.078 1 97.5 98 LYS A N 1
ATOM 771 C CA . LYS A 1 98 ? 8.852 -33.75 -25.703 1 97.5 98 LYS A CA 1
ATOM 772 C C . LYS A 1 98 ? 8.18 -34.969 -26.297 1 97.5 98 LYS A C 1
ATOM 774 O O . LYS A 1 98 ? 7.172 -35.438 -25.781 1 97.5 98 LYS A O 1
ATOM 779 N N . ASP A 1 99 ? 8.734 -35.562 -27.375 1 96.94 99 ASP A N 1
ATOM 780 C CA . ASP A 1 99 ? 8.094 -36.656 -28.094 1 96.94 99 ASP A CA 1
ATOM 781 C C . ASP A 1 99 ? 8.305 -37.969 -27.375 1 96.94 99 ASP A C 1
ATOM 783 O O . ASP A 1 99 ? 7.457 -38.875 -27.453 1 96.94 99 ASP A O 1
ATOM 787 N N . ASN A 1 100 ? 9.492 -38.094 -26.641 1 97.88 100 ASN A N 1
ATOM 788 C CA . ASN A 1 100 ? 9.773 -39.438 -26.109 1 97.88 100 ASN A CA 1
ATOM 789 C C . ASN A 1 100 ? 10.359 -39.344 -24.703 1 97.88 100 ASN A C 1
ATOM 791 O O . ASN A 1 100 ? 10.664 -40.375 -24.109 1 97.88 100 ASN A O 1
ATOM 795 N N . GLY A 1 101 ? 10.602 -38.219 -24.203 1 98.38 101 GLY A N 1
ATOM 796 C CA . GLY A 1 101 ? 11.055 -38.094 -22.828 1 98.38 101 GLY A CA 1
ATOM 797 C C . GLY A 1 101 ? 12.547 -38.281 -22.672 1 98.38 101 GLY A C 1
ATOM 798 O O . GLY A 1 101 ? 13.047 -38.406 -21.547 1 98.38 101 GLY A O 1
ATOM 799 N N . LYS A 1 102 ? 13.266 -38.344 -23.812 1 98.44 102 LYS A N 1
ATOM 800 C CA . LYS A 1 102 ? 14.711 -38.5 -23.719 1 98.44 102 LYS A CA 1
ATOM 801 C C . LYS A 1 102 ? 15.375 -37.25 -23.141 1 98.44 102 LYS A C 1
ATOM 803 O O . LYS A 1 102 ? 15.047 -36.125 -23.531 1 98.44 102 LYS A O 1
ATOM 808 N N . LEU A 1 103 ? 16.344 -37.5 -22.266 1 98.56 103 LEU A N 1
ATOM 809 C CA . LEU A 1 103 ? 17.062 -36.406 -21.609 1 98.56 103 LEU A CA 1
ATOM 810 C C . LEU A 1 103 ? 17.969 -35.656 -22.578 1 98.56 103 LEU A C 1
ATOM 812 O O . LEU A 1 103 ? 18.734 -36.312 -23.312 1 98.56 103 LEU A O 1
ATOM 816 N N . GLU A 1 104 ? 17.859 -34.375 -22.625 1 98.44 104 GLU A N 1
ATOM 817 C CA . GLU A 1 104 ? 18.766 -33.531 -23.422 1 98.44 104 GLU A CA 1
ATOM 818 C C . GLU A 1 104 ? 19.828 -32.875 -22.547 1 98.44 104 GLU A C 1
ATOM 820 O O . GLU A 1 104 ? 21.016 -33.062 -22.781 1 98.44 104 GLU A O 1
ATOM 825 N N . TRP A 1 105 ? 19.438 -32.125 -21.516 1 98.5 105 TRP A N 1
ATOM 826 C CA . TRP A 1 105 ? 20.391 -31.5 -20.594 1 98.5 105 TRP A CA 1
ATOM 827 C C . TRP A 1 105 ? 19.75 -31.234 -19.234 1 98.5 105 TRP A C 1
ATOM 829 O O . TRP A 1 105 ? 18.516 -31.312 -19.109 1 98.5 105 TRP A O 1
ATOM 839 N N . ILE A 1 106 ? 20.547 -31.031 -18.219 1 98.44 106 ILE A N 1
ATOM 840 C CA . ILE A 1 106 ? 20.172 -30.625 -16.859 1 98.44 106 ILE A CA 1
ATOM 841 C C . ILE A 1 106 ? 21.016 -29.438 -16.422 1 98.44 106 ILE A C 1
ATOM 843 O O . ILE A 1 106 ? 22.234 -29.438 -16.578 1 98.44 106 ILE A O 1
ATOM 847 N N . PHE A 1 107 ? 20.344 -28.422 -16 1 98.56 107 PHE A N 1
ATOM 848 C CA . PHE A 1 107 ? 21 -27.297 -15.336 1 98.56 107 PHE A CA 1
ATOM 849 C C . PHE A 1 107 ? 20.812 -27.391 -13.82 1 98.56 107 PHE A C 1
ATOM 851 O O . PHE A 1 107 ? 19.719 -27.672 -13.344 1 98.56 107 PHE A O 1
ATOM 858 N N . GLN A 1 108 ? 21.891 -27.125 -13.07 1 98 108 GLN A N 1
ATOM 859 C CA . GLN A 1 108 ? 21.859 -27.219 -11.617 1 98 108 GLN A CA 1
ATOM 860 C C . GLN A 1 108 ? 21.922 -25.844 -10.969 1 98 108 GLN A C 1
ATOM 862 O O . GLN A 1 108 ? 22.953 -25.156 -11.07 1 98 108 GLN A O 1
ATOM 867 N N . ALA A 1 109 ? 20.828 -25.469 -10.344 1 96.81 109 ALA A N 1
ATOM 868 C CA . ALA A 1 109 ? 20.812 -24.297 -9.469 1 96.81 109 ALA A CA 1
ATOM 869 C C . ALA A 1 109 ? 20.922 -24.703 -8 1 96.81 109 ALA A C 1
ATOM 871 O O . ALA A 1 109 ? 21.469 -25.781 -7.691 1 96.81 109 ALA A O 1
ATOM 872 N N . GLY A 1 110 ? 20.625 -23.75 -7.07 1 93.69 110 GLY A N 1
ATOM 873 C CA . GLY A 1 110 ? 20.578 -24.125 -5.66 1 93.69 110 GLY A CA 1
ATOM 874 C C . GLY A 1 110 ? 19.312 -24.875 -5.277 1 93.69 110 GLY A C 1
ATOM 875 O O . GLY A 1 110 ? 18.297 -24.781 -5.973 1 93.69 110 GLY A O 1
ATOM 876 N N . GLU A 1 111 ? 19.391 -25.547 -4.219 1 87.5 111 GLU A N 1
ATOM 877 C CA . GLU A 1 111 ? 18.25 -26.344 -3.779 1 87.5 111 GLU A CA 1
ATOM 878 C C . GLU A 1 111 ? 17.062 -25.453 -3.387 1 87.5 111 GLU A C 1
ATOM 880 O O . GLU A 1 111 ? 17.25 -24.328 -2.939 1 87.5 111 GLU A O 1
ATOM 885 N N . GLU A 1 112 ? 15.93 -26.062 -3.6 1 89.69 112 GLU A N 1
ATOM 886 C CA . GLU A 1 112 ? 14.664 -25.438 -3.229 1 89.69 112 GLU A CA 1
ATOM 887 C C . GLU A 1 112 ? 14.141 -26 -1.913 1 89.69 112 GLU A C 1
ATOM 889 O O . GLU A 1 112 ? 14.359 -27.172 -1.6 1 89.69 112 GLU A O 1
ATOM 894 N N . HIS A 1 113 ? 13.578 -25.109 -1.112 1 86.81 113 HIS A N 1
ATOM 895 C CA . HIS A 1 113 ? 12.883 -25.609 0.071 1 86.81 113 HIS A CA 1
ATOM 896 C C . HIS A 1 113 ? 11.68 -24.734 0.405 1 86.81 113 HIS A C 1
ATOM 898 O O . HIS A 1 113 ? 11.656 -23.547 0.094 1 86.81 113 HIS A O 1
ATOM 904 N N . ALA A 1 114 ? 10.758 -25.469 0.957 1 91.88 114 ALA A N 1
ATOM 905 C CA . ALA A 1 114 ? 9.617 -24.719 1.479 1 91.88 114 ALA A CA 1
ATOM 906 C C . ALA A 1 114 ? 10.031 -23.828 2.646 1 91.88 114 ALA A C 1
ATOM 908 O O . ALA A 1 114 ? 10.828 -24.234 3.492 1 91.88 114 ALA A O 1
ATOM 909 N N . ILE A 1 115 ? 9.492 -22.688 2.635 1 92.69 115 ILE A N 1
ATOM 910 C CA . ILE A 1 115 ? 9.82 -21.75 3.701 1 92.69 115 ILE A CA 1
ATOM 911 C C . ILE A 1 115 ? 8.898 -21.984 4.895 1 92.69 115 ILE A C 1
ATOM 913 O O . ILE A 1 115 ? 9.305 -21.797 6.047 1 92.69 115 ILE A O 1
ATOM 917 N N . ASP A 1 116 ? 7.676 -22.328 4.652 1 94.06 116 ASP A N 1
ATOM 918 C CA . ASP A 1 116 ? 6.715 -22.719 5.684 1 94.06 116 ASP A CA 1
ATOM 919 C C . ASP A 1 116 ? 5.715 -23.734 5.148 1 94.06 116 ASP A C 1
ATOM 921 O O . ASP A 1 116 ? 5.84 -24.203 4.016 1 94.06 116 ASP A O 1
ATOM 925 N N . LEU A 1 117 ? 4.777 -24.047 5.957 1 93.44 117 LEU A N 1
ATOM 926 C CA . LEU A 1 117 ? 3.828 -25.125 5.664 1 93.44 117 LEU A CA 1
ATOM 927 C C . LEU A 1 117 ? 2.941 -24.75 4.477 1 93.44 117 LEU A C 1
ATOM 929 O O . LEU A 1 117 ? 2.383 -25.625 3.816 1 93.44 117 LEU A O 1
ATOM 933 N N . TRP A 1 118 ? 2.822 -23.469 4.168 1 95.56 118 TRP A N 1
ATOM 934 C CA . TRP A 1 118 ? 1.865 -23.016 3.166 1 95.56 118 TRP A CA 1
ATOM 935 C C . TRP A 1 118 ? 2.58 -22.547 1.904 1 95.56 118 TRP A C 1
ATOM 937 O O . TRP A 1 118 ? 1.975 -21.891 1.046 1 95.56 118 TRP A O 1
ATOM 947 N N . ASP A 1 119 ? 3.85 -22.812 1.819 1 95.81 119 ASP A N 1
ATOM 948 C CA . ASP A 1 119 ? 4.652 -22.5 0.641 1 95.81 119 ASP A CA 1
ATOM 949 C C . ASP A 1 119 ? 4.496 -23.578 -0.431 1 95.81 119 ASP A C 1
ATOM 951 O O . ASP A 1 119 ? 5.379 -24.422 -0.611 1 95.81 119 ASP A O 1
ATOM 955 N N . TYR A 1 120 ? 3.473 -23.484 -1.306 1 95.69 120 TYR A N 1
ATOM 956 C CA . TYR A 1 120 ? 3.021 -24.562 -2.182 1 95.69 120 TYR A CA 1
ATOM 957 C C . TYR A 1 120 ? 3.707 -24.484 -3.541 1 95.69 120 TYR A C 1
ATOM 959 O O . TYR A 1 120 ? 3.73 -25.469 -4.289 1 95.69 120 TYR A O 1
ATOM 967 N N . PHE A 1 121 ? 4.242 -23.453 -3.893 1 96.25 121 PHE A N 1
ATOM 968 C CA . PHE A 1 121 ? 4.555 -23.219 -5.297 1 96.25 121 PHE A CA 1
ATOM 969 C C . PHE A 1 121 ? 6.062 -23.109 -5.504 1 96.25 121 PHE A C 1
ATOM 971 O O . PHE A 1 121 ? 6.801 -22.828 -4.559 1 96.25 121 PHE A O 1
ATOM 978 N N . ARG A 1 122 ? 6.434 -23.406 -6.746 1 97.38 122 ARG A N 1
ATOM 979 C CA . ARG A 1 122 ? 7.805 -23.234 -7.219 1 97.38 122 ARG A CA 1
ATOM 980 C C . ARG A 1 122 ? 7.828 -22.578 -8.594 1 97.38 122 ARG A C 1
ATOM 982 O O . ARG A 1 122 ? 6.809 -22.531 -9.289 1 97.38 122 ARG A O 1
ATOM 989 N N . SER A 1 123 ? 8.953 -22.078 -8.875 1 97.44 123 SER 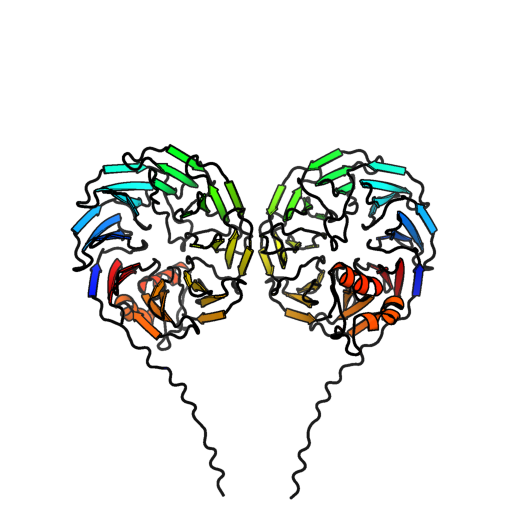A N 1
ATOM 990 C CA . SER A 1 123 ? 9.141 -21.406 -10.156 1 97.44 123 SER A CA 1
ATOM 991 C C . SER A 1 123 ? 9.273 -22.422 -11.289 1 97.44 123 SER A C 1
ATOM 993 O O . SER A 1 123 ? 10.055 -23.359 -11.195 1 97.44 123 SER A O 1
ATOM 995 N N . GLY A 1 124 ? 8.461 -22.234 -12.328 1 98.06 124 GLY A N 1
ATOM 996 C CA . GLY A 1 124 ? 8.656 -22.969 -13.57 1 98.06 124 GLY A CA 1
ATOM 997 C C . GLY A 1 124 ? 9.516 -22.219 -14.57 1 98.06 124 GLY A C 1
ATOM 998 O O . GLY A 1 124 ? 9.82 -21.047 -14.383 1 98.06 124 GLY A O 1
ATOM 999 N N . PRO A 1 125 ? 9.953 -22.984 -15.586 1 98.69 125 PRO A N 1
ATOM 1000 C CA . PRO A 1 125 ? 10.68 -22.328 -16.672 1 98.69 125 PRO A CA 1
ATOM 1001 C C . PRO A 1 125 ? 9.773 -21.469 -17.562 1 98.69 125 PRO A C 1
ATOM 1003 O O . PRO A 1 125 ? 8.586 -21.766 -17.703 1 98.69 125 PRO A O 1
ATOM 1006 N N . LEU A 1 126 ? 10.344 -20.406 -18.062 1 98.62 126 LEU A N 1
ATOM 1007 C CA . LEU A 1 126 ? 9.664 -19.5 -18.984 1 98.62 126 LEU A CA 1
ATOM 1008 C C . LEU A 1 126 ? 10.43 -19.406 -20.297 1 98.62 126 LEU A C 1
ATOM 1010 O O . LEU A 1 126 ? 11.484 -18.766 -20.359 1 98.62 126 LEU A O 1
ATOM 1014 N N . PRO A 1 127 ? 9.891 -19.984 -21.312 1 97.69 127 PRO A N 1
ATOM 1015 C CA . PRO A 1 127 ? 10.594 -19.906 -22.594 1 97.69 127 PRO A CA 1
ATOM 1016 C C . PRO A 1 127 ? 10.43 -18.562 -23.281 1 97.69 127 PRO A C 1
ATOM 1018 O O . PRO A 1 127 ? 9.312 -18.047 -23.391 1 97.69 127 PRO A O 1
ATOM 1021 N N . GLY A 1 128 ? 11.5 -17.984 -23.625 1 94.31 128 GLY A N 1
ATOM 1022 C CA . GLY A 1 128 ? 11.531 -16.922 -24.609 1 94.31 128 GLY A CA 1
ATOM 1023 C C . GLY A 1 128 ? 11.844 -17.406 -26.016 1 94.31 128 GLY A C 1
ATOM 1024 O O . GLY A 1 128 ? 11.633 -18.578 -26.328 1 94.31 128 GLY A O 1
ATOM 1025 N N . ASN A 1 129 ? 12.266 -16.453 -26.906 1 91.75 129 ASN A N 1
ATOM 1026 C CA . ASN A 1 129 ? 12.633 -16.859 -28.25 1 91.75 129 ASN A CA 1
ATOM 1027 C C . ASN A 1 129 ? 13.984 -17.578 -28.281 1 91.75 129 ASN A C 1
ATOM 1029 O O . ASN A 1 129 ? 14.086 -18.688 -28.797 1 91.75 129 ASN A O 1
ATOM 1033 N N . ASP A 1 130 ? 14.93 -16.969 -27.656 1 96 130 ASP A N 1
ATOM 1034 C CA . ASP A 1 130 ? 16.281 -17.516 -27.75 1 96 130 ASP A CA 1
ATOM 1035 C C . ASP A 1 130 ? 16.859 -17.797 -26.359 1 96 130 ASP A C 1
ATOM 1037 O O . ASP A 1 130 ? 18.062 -18.031 -26.219 1 96 130 ASP A O 1
ATOM 1041 N N . LYS A 1 131 ? 15.992 -17.719 -25.391 1 98.19 131 LYS A N 1
ATOM 1042 C CA . LYS A 1 131 ? 16.406 -17.938 -24 1 98.19 131 LYS A CA 1
ATOM 1043 C C . LYS A 1 131 ? 15.32 -18.688 -23.219 1 98.19 131 LYS A C 1
ATOM 1045 O O . LYS A 1 131 ? 14.141 -18.625 -23.578 1 98.19 131 LYS A O 1
ATOM 1050 N N . ILE A 1 132 ? 15.758 -19.359 -22.203 1 98.69 132 ILE A N 1
ATOM 1051 C CA . ILE A 1 132 ? 14.875 -19.859 -21.156 1 98.69 132 ILE A CA 1
ATOM 1052 C C . ILE A 1 132 ? 15.141 -19.094 -19.859 1 98.69 132 ILE A C 1
ATOM 1054 O O . ILE A 1 132 ? 16.281 -19 -19.391 1 98.69 132 ILE A O 1
ATOM 1058 N N . PHE A 1 133 ? 14.133 -18.469 -19.344 1 98.88 133 PHE A N 1
ATOM 1059 C CA . PHE A 1 133 ? 14.25 -17.828 -18.031 1 98.88 133 PHE A CA 1
ATOM 1060 C C . PHE A 1 133 ? 13.758 -18.75 -16.938 1 98.88 133 PHE A C 1
ATOM 1062 O O . PHE A 1 133 ? 12.758 -19.453 -17.094 1 98.88 133 PHE A O 1
ATOM 1069 N N . TRP A 1 134 ? 14.453 -18.766 -15.875 1 98.75 134 TRP A N 1
ATOM 1070 C CA . TRP A 1 134 ? 14.062 -19.578 -14.719 1 98.75 134 TRP A CA 1
ATOM 1071 C C . TRP A 1 134 ? 14.547 -18.938 -13.422 1 98.75 134 TRP A C 1
ATOM 1073 O O . TRP A 1 134 ? 15.633 -18.344 -13.375 1 98.75 134 TRP A O 1
ATOM 1083 N N . ALA A 1 135 ? 13.703 -19.016 -12.422 1 97.75 135 ALA A N 1
ATOM 1084 C CA . ALA A 1 135 ? 14.086 -18.594 -11.078 1 97.75 135 ALA A CA 1
ATOM 1085 C C . ALA A 1 135 ? 14.039 -19.766 -10.094 1 97.75 135 ALA A C 1
ATOM 1087 O O . ALA A 1 135 ? 13.422 -20.797 -10.375 1 97.75 135 ALA A O 1
ATOM 1088 N N . SER A 1 136 ? 14.766 -19.547 -9.023 1 94.69 136 SER A N 1
ATOM 1089 C CA . SER A 1 136 ? 14.867 -20.672 -8.094 1 94.69 136 SER A CA 1
ATOM 1090 C C . SER A 1 136 ? 14.875 -20.188 -6.648 1 94.69 136 SER A C 1
ATOM 1092 O O . SER A 1 136 ? 14.953 -19 -6.383 1 94.69 136 SER A O 1
ATOM 1094 N N . GLY A 1 137 ? 14.781 -21.141 -5.773 1 95.06 137 GLY A N 1
ATOM 1095 C CA . GLY A 1 137 ? 14.789 -20.875 -4.344 1 95.06 137 GLY A CA 1
ATOM 1096 C C . GLY A 1 137 ? 16.109 -20.312 -3.846 1 95.06 137 GLY A C 1
ATOM 1097 O O . GLY A 1 137 ? 16.172 -19.766 -2.738 1 95.06 137 GLY A O 1
ATOM 1098 N N . ASP A 1 138 ? 17.125 -20.359 -4.68 1 95.81 138 ASP A N 1
ATOM 1099 C CA . ASP A 1 138 ? 18.422 -19.828 -4.266 1 95.81 138 ASP A CA 1
ATOM 1100 C C . ASP A 1 138 ? 18.469 -18.312 -4.43 1 95.81 138 ASP A C 1
ATOM 1102 O O . ASP A 1 138 ? 19.5 -17.688 -4.145 1 95.81 138 ASP A O 1
ATOM 1106 N N . GLY A 1 139 ? 17.391 -17.766 -4.965 1 97.44 139 GLY A N 1
ATOM 1107 C CA . GLY A 1 139 ? 17.25 -16.312 -5.039 1 97.44 139 GLY A CA 1
ATOM 1108 C C . GLY A 1 139 ? 17.703 -15.742 -6.367 1 97.44 139 GLY A C 1
ATOM 1109 O O . GLY A 1 139 ? 17.641 -14.531 -6.574 1 97.44 139 GLY A O 1
ATOM 1110 N N . HIS A 1 140 ? 18.078 -16.594 -7.293 1 98.31 140 HIS A N 1
ATOM 1111 C CA . HIS A 1 140 ? 18.594 -16.094 -8.562 1 98.31 140 HIS A CA 1
ATOM 1112 C C . HIS A 1 140 ? 17.562 -16.281 -9.68 1 98.31 140 HIS A C 1
ATOM 1114 O O . HIS A 1 140 ? 16.75 -17.203 -9.641 1 98.31 140 HIS A O 1
ATOM 1120 N N . VAL A 1 141 ? 17.672 -15.398 -10.609 1 98.69 141 VAL A N 1
ATOM 1121 C CA . VAL A 1 141 ? 17.047 -15.523 -11.914 1 98.69 141 VAL A CA 1
ATOM 1122 C C . VAL A 1 141 ? 18.094 -15.891 -12.961 1 98.69 141 VAL A C 1
ATOM 1124 O O . VAL A 1 141 ? 19.156 -15.266 -13.023 1 98.69 141 VAL A O 1
ATOM 1127 N N . TYR A 1 142 ? 17.797 -16.844 -13.742 1 98.75 142 TYR A N 1
ATOM 1128 C CA . TYR A 1 142 ? 18.734 -17.312 -14.766 1 98.75 142 TYR A CA 1
ATOM 1129 C C . TYR A 1 142 ? 18.156 -17.109 -16.156 1 98.75 142 TYR A C 1
ATOM 1131 O O . TYR A 1 142 ? 16.969 -17.344 -16.391 1 98.75 142 TYR A O 1
ATOM 1139 N N . ALA A 1 143 ? 18.984 -16.656 -17.016 1 98.88 143 ALA A N 1
ATOM 1140 C CA . ALA A 1 143 ? 18.766 -16.828 -18.453 1 98.88 143 ALA A CA 1
ATOM 1141 C C . ALA A 1 143 ? 19.703 -17.891 -19.031 1 98.88 143 ALA A C 1
ATOM 1143 O O . ALA A 1 143 ? 20.922 -17.812 -18.859 1 98.88 143 ALA A O 1
ATOM 1144 N N . LEU A 1 144 ? 19.094 -18.812 -19.734 1 98.88 144 LEU A N 1
ATOM 1145 C CA . LEU A 1 144 ? 19.844 -19.969 -20.219 1 98.88 144 LEU A CA 1
ATOM 1146 C C . LEU A 1 144 ? 19.703 -20.109 -21.734 1 98.88 144 LEU A C 1
ATOM 1148 O O . LEU A 1 144 ? 18.672 -19.75 -22.297 1 98.88 144 LEU A O 1
ATOM 1152 N N . TYR A 1 145 ? 20.75 -20.672 -22.312 1 98.56 145 TYR A N 1
ATOM 1153 C CA . TYR A 1 145 ? 20.609 -21.125 -23.688 1 98.56 145 TYR A CA 1
ATOM 1154 C C . TYR A 1 145 ? 19.672 -22.328 -23.766 1 98.56 145 TYR A C 1
ATOM 1156 O O . TYR A 1 145 ? 19.891 -23.328 -23.078 1 98.56 145 TYR A O 1
ATOM 1164 N N . PRO A 1 146 ? 18.672 -22.25 -24.578 1 98 146 PRO A N 1
ATOM 1165 C CA . PRO A 1 146 ? 17.641 -23.297 -24.562 1 98 146 PRO A CA 1
ATOM 1166 C C . PRO A 1 146 ? 18.188 -24.656 -24.969 1 98 146 PRO A C 1
ATOM 1168 O O . PRO A 1 146 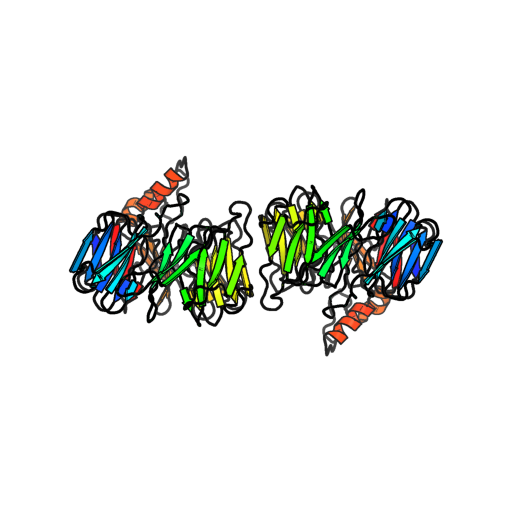? 17.734 -25.688 -24.469 1 98 146 PRO A O 1
ATOM 1171 N N . LYS A 1 147 ? 19.188 -24.766 -25.797 1 96.94 147 LYS A N 1
ATOM 1172 C CA . LYS A 1 147 ? 19.641 -26.031 -26.359 1 96.94 147 LYS A CA 1
ATOM 1173 C C . LYS A 1 147 ? 20.641 -26.719 -25.438 1 96.94 147 LYS A C 1
ATOM 1175 O O . LYS A 1 147 ? 20.797 -27.938 -25.469 1 96.94 147 LYS A O 1
ATOM 1180 N N . THR A 1 148 ? 21.297 -25.891 -24.609 1 97.75 148 THR A N 1
ATOM 1181 C CA . THR A 1 148 ? 22.391 -26.484 -23.859 1 97.75 148 THR A CA 1
ATOM 1182 C C . THR A 1 148 ? 22.156 -26.344 -22.359 1 97.75 148 THR A C 1
ATOM 1184 O O . THR A 1 148 ? 22.781 -27.031 -21.562 1 97.75 148 THR A O 1
ATOM 1187 N N . GLY A 1 149 ? 21.344 -25.359 -22 1 98.31 149 GLY A N 1
ATOM 1188 C CA . GLY A 1 149 ? 21.125 -25.109 -20.578 1 98.31 149 GLY A CA 1
ATOM 1189 C C . GLY A 1 149 ? 22.219 -24.281 -19.938 1 98.31 149 GLY A C 1
ATOM 1190 O O . GLY A 1 149 ? 22.234 -24.094 -18.719 1 98.31 149 GLY A O 1
ATOM 1191 N N . GLU A 1 150 ? 23.125 -23.781 -20.766 1 98.5 150 GLU A N 1
ATOM 1192 C CA . GLU A 1 150 ? 24.203 -22.953 -20.25 1 98.5 150 GLU A CA 1
ATOM 1193 C C . GLU A 1 150 ? 23.688 -21.578 -19.828 1 98.5 150 GLU A C 1
ATOM 1195 O O . GLU A 1 150 ? 22.828 -21 -20.516 1 98.5 150 GLU A O 1
ATOM 1200 N N . VAL A 1 151 ? 24.312 -21.031 -18.797 1 98.69 151 VAL A N 1
ATOM 1201 C CA . VAL A 1 151 ? 23.875 -19.75 -18.266 1 98.69 151 VAL A CA 1
ATOM 1202 C C . VAL A 1 151 ? 24.359 -18.609 -19.172 1 98.69 151 VAL A C 1
ATOM 1204 O O . VAL A 1 151 ? 25.531 -18.547 -19.516 1 98.69 151 VAL A O 1
ATOM 1207 N N . ILE A 1 152 ? 23.469 -17.75 -19.578 1 98.69 152 ILE A N 1
ATOM 1208 C CA . ILE A 1 152 ? 23.781 -16.516 -20.297 1 98.69 152 ILE A CA 1
ATOM 1209 C C . ILE A 1 152 ? 24.047 -15.391 -19.281 1 98.69 152 ILE A C 1
ATOM 1211 O O . ILE A 1 152 ? 25.078 -14.719 -19.344 1 98.69 152 ILE A O 1
ATOM 1215 N N . TRP A 1 153 ? 23.125 -15.203 -18.359 1 98.56 153 TRP A N 1
ATOM 1216 C CA . TRP A 1 153 ? 23.281 -14.266 -17.25 1 98.56 153 TRP A CA 1
ATOM 1217 C C . TRP A 1 153 ? 22.484 -14.727 -16.031 1 98.56 153 TRP A C 1
ATOM 1219 O O . TRP A 1 153 ? 21.656 -15.633 -16.125 1 98.56 153 TRP A O 1
ATOM 1229 N N . LYS A 1 154 ? 22.75 -14.219 -14.93 1 98.38 154 LYS A N 1
ATOM 1230 C CA . LYS A 1 154 ? 22 -14.445 -13.695 1 98.38 154 LYS A CA 1
ATOM 1231 C C . LYS A 1 154 ? 21.844 -13.148 -12.906 1 98.38 154 LYS A C 1
ATOM 1233 O O . LYS A 1 154 ? 22.688 -12.25 -12.992 1 98.38 154 LYS A O 1
ATOM 1238 N N . PHE A 1 155 ? 20.828 -12.992 -12.203 1 98.75 155 PHE A N 1
ATOM 1239 C CA . PHE A 1 155 ? 20.516 -11.859 -11.344 1 98.75 155 PHE A CA 1
ATOM 1240 C C . PHE A 1 155 ? 20.141 -12.328 -9.938 1 98.75 155 PHE A C 1
ATOM 1242 O O . PHE A 1 155 ? 19.297 -13.203 -9.773 1 98.75 155 PHE A O 1
ATOM 1249 N N . ASP A 1 156 ? 20.797 -11.805 -8.922 1 98.5 156 ASP A N 1
ATOM 1250 C CA . ASP A 1 156 ? 20.547 -12.164 -7.531 1 98.5 156 ASP A CA 1
ATOM 1251 C C . ASP A 1 156 ? 19.531 -11.211 -6.891 1 98.5 156 ASP A C 1
ATOM 1253 O O . ASP A 1 156 ? 19.797 -10.016 -6.766 1 98.5 156 ASP A O 1
ATOM 1257 N N . THR A 1 157 ? 18.406 -11.758 -6.441 1 97.94 157 THR A N 1
ATOM 1258 C CA . THR A 1 157 ? 17.406 -10.922 -5.793 1 97.94 157 THR A CA 1
ATOM 1259 C C . THR A 1 157 ? 17.609 -10.906 -4.281 1 97.94 157 THR A C 1
ATOM 1261 O O . THR A 1 157 ? 17.031 -10.078 -3.576 1 97.94 157 THR A O 1
ATOM 1264 N N . GLY A 1 158 ? 18.375 -11.852 -3.779 1 97.12 158 GLY A N 1
ATOM 1265 C CA . GLY A 1 158 ? 18.719 -11.883 -2.367 1 97.12 158 GLY A CA 1
ATOM 1266 C C . GLY A 1 158 ? 17.734 -12.648 -1.521 1 97.12 158 GLY A C 1
ATOM 1267 O O . GLY A 1 158 ? 17.844 -12.68 -0.293 1 97.12 158 GLY A O 1
ATOM 1268 N N . ALA A 1 159 ? 16.734 -13.297 -2.145 1 97.44 159 ALA A N 1
ATOM 1269 C CA . ALA A 1 159 ? 15.75 -14.086 -1.424 1 97.44 159 ALA A CA 1
ATOM 1270 C C . ALA A 1 159 ? 15.102 -15.125 -2.34 1 97.44 159 ALA A C 1
ATOM 1272 O O . ALA A 1 159 ? 15.156 -15 -3.566 1 97.44 159 ALA A O 1
ATOM 1273 N N . ALA A 1 160 ? 14.484 -16.094 -1.769 1 97.69 160 ALA A N 1
ATOM 1274 C CA . ALA A 1 160 ? 13.867 -17.188 -2.523 1 97.69 160 ALA A CA 1
ATOM 1275 C C . ALA A 1 160 ? 12.844 -16.656 -3.521 1 97.69 160 ALA A C 1
ATOM 1277 O O . ALA A 1 160 ? 12.094 -15.719 -3.211 1 97.69 160 ALA A O 1
ATOM 1278 N N . ILE A 1 161 ? 12.828 -17.297 -4.688 1 98 161 ILE A N 1
ATOM 1279 C CA . ILE A 1 161 ? 11.836 -17.016 -5.715 1 98 161 ILE A CA 1
ATOM 1280 C C . ILE A 1 161 ? 11.023 -18.281 -6.012 1 98 161 ILE A C 1
ATOM 1282 O O . ILE A 1 161 ? 11.578 -19.297 -6.418 1 98 161 ILE A O 1
ATOM 1286 N N . HIS A 1 162 ? 9.703 -18.156 -5.836 1 97.19 162 HIS A N 1
ATOM 1287 C CA . HIS A 1 162 ? 8.883 -19.344 -6.039 1 97.19 162 HIS A CA 1
ATOM 1288 C C . HIS A 1 162 ? 7.828 -19.109 -7.117 1 97.19 162 HIS A C 1
ATOM 1290 O O . HIS A 1 162 ? 7.109 -20.031 -7.508 1 97.19 162 HIS A O 1
ATOM 1296 N N . MET A 1 163 ? 7.789 -17.922 -7.57 1 97 163 MET A N 1
ATOM 1297 C CA . MET A 1 163 ? 6.887 -17.672 -8.688 1 97 163 MET A CA 1
ATOM 1298 C C . MET A 1 163 ? 7.602 -17.859 -10.016 1 97 163 MET A C 1
ATOM 1300 O O . MET A 1 163 ? 8.82 -17.688 -10.109 1 97 163 MET A O 1
ATOM 1304 N N . THR A 1 164 ? 6.848 -18.25 -11.023 1 98.12 164 THR A N 1
ATOM 1305 C CA . THR A 1 164 ? 7.383 -18.312 -12.375 1 98.12 164 THR A CA 1
ATOM 1306 C C . THR A 1 164 ? 7.531 -16.906 -12.961 1 98.12 164 THR A C 1
ATOM 1308 O O . THR A 1 164 ? 6.633 -16.078 -12.836 1 98.12 164 THR A O 1
ATOM 1311 N N . PRO A 1 165 ? 8.688 -16.609 -13.578 1 98.44 165 PRO A N 1
ATOM 1312 C CA . PRO A 1 165 ? 8.828 -15.297 -14.227 1 98.44 165 PRO A CA 1
ATOM 1313 C C . PRO A 1 165 ? 7.766 -15.039 -15.289 1 98.44 165 PRO A C 1
ATOM 1315 O O . PRO A 1 165 ? 7.195 -15.992 -15.836 1 98.44 165 PRO A O 1
ATOM 1318 N N . VAL A 1 166 ? 7.52 -13.781 -15.516 1 98.5 166 VAL A N 1
ATOM 1319 C CA . VAL A 1 166 ? 6.602 -13.352 -16.562 1 98.5 166 VAL A CA 1
ATOM 1320 C C . VAL A 1 166 ? 7.32 -12.398 -17.516 1 98.5 166 VAL A C 1
ATOM 1322 O O . VAL A 1 166 ? 8.023 -11.484 -17.078 1 98.5 166 VAL A O 1
ATOM 1325 N N . LEU A 1 167 ? 7.195 -12.672 -18.781 1 98.31 167 LEU A N 1
ATOM 1326 C CA . LEU A 1 167 ? 7.793 -11.82 -19.797 1 98.31 167 LEU A CA 1
ATOM 1327 C C . LEU A 1 167 ? 6.723 -11.055 -20.578 1 98.31 167 LEU A C 1
ATOM 1329 O O . LEU A 1 167 ? 5.895 -11.656 -21.25 1 98.31 167 LEU A O 1
ATOM 1333 N N . GLU A 1 168 ? 6.707 -9.742 -20.406 1 97.69 168 GLU A N 1
ATOM 1334 C CA . GLU A 1 168 ? 5.734 -8.891 -21.094 1 97.69 168 GLU A CA 1
ATOM 1335 C C . GLU A 1 168 ? 6.34 -7.535 -21.438 1 97.69 168 GLU A C 1
ATOM 1337 O O . GLU A 1 168 ? 6.977 -6.895 -20.609 1 97.69 168 GLU A O 1
ATOM 1342 N N . ASP A 1 169 ? 6.172 -7.062 -22.703 1 97 169 ASP A N 1
ATOM 1343 C CA . ASP A 1 169 ? 6.562 -5.738 -23.188 1 97 169 ASP A CA 1
ATOM 1344 C C . ASP A 1 169 ? 8.016 -5.434 -22.828 1 97 169 ASP A C 1
ATOM 1346 O O . ASP A 1 169 ? 8.312 -4.371 -22.266 1 97 169 ASP A O 1
ATOM 1350 N N . GLY A 1 170 ? 8.859 -6.402 -23.047 1 96.31 170 GLY A N 1
ATOM 1351 C CA . GLY A 1 170 ? 10.289 -6.203 -22.891 1 96.31 170 GLY A CA 1
ATOM 1352 C C . GLY A 1 170 ? 10.734 -6.191 -21.438 1 96.31 170 GLY A C 1
ATOM 1353 O O . GLY A 1 170 ? 11.82 -5.703 -21.125 1 96.31 170 GLY A O 1
ATOM 1354 N N . LYS A 1 171 ? 9.914 -6.656 -20.594 1 98.31 171 LYS A N 1
ATOM 1355 C CA . LYS A 1 171 ? 10.258 -6.711 -19.172 1 98.31 171 LYS A CA 1
ATOM 1356 C C . LYS A 1 171 ? 10.078 -8.117 -18.609 1 98.31 171 LYS A C 1
ATOM 1358 O O . LYS A 1 171 ? 9.062 -8.773 -18.875 1 98.31 171 LYS A O 1
ATOM 1363 N N . LEU A 1 172 ? 11.062 -8.609 -17.953 1 98.75 172 LEU A N 1
ATOM 1364 C CA . LEU A 1 172 ? 11.008 -9.852 -17.203 1 98.75 172 LEU A CA 1
ATOM 1365 C C . LEU A 1 172 ? 10.656 -9.586 -15.742 1 98.75 172 LEU A C 1
ATOM 1367 O O . LEU A 1 172 ? 11.453 -8.992 -15.008 1 98.75 172 LEU A O 1
ATOM 1371 N N . LEU A 1 173 ? 9.492 -10.016 -15.32 1 98.88 173 LEU A N 1
ATOM 1372 C CA . LEU A 1 173 ? 8.992 -9.719 -13.984 1 98.88 173 LEU A CA 1
ATOM 1373 C C . LEU A 1 173 ? 9.219 -10.898 -13.047 1 98.88 173 LEU A C 1
ATOM 1375 O O . LEU A 1 173 ? 8.953 -12.047 -13.414 1 98.88 173 LEU A O 1
ATOM 1379 N N . ILE A 1 174 ? 9.719 -10.57 -11.859 1 98.25 174 ILE A N 1
ATOM 1380 C CA . ILE A 1 174 ? 9.953 -11.57 -10.82 1 98.25 174 ILE A CA 1
ATOM 1381 C C . ILE A 1 174 ? 9.562 -11 -9.461 1 98.25 174 ILE A C 1
ATOM 1383 O O . ILE A 1 174 ? 9.727 -9.812 -9.203 1 98.25 174 ILE A O 1
ATOM 1387 N N . GLY A 1 175 ? 8.953 -11.859 -8.625 1 98.56 175 GLY A N 1
ATOM 1388 C CA . GLY A 1 175 ? 8.727 -11.531 -7.223 1 98.56 175 GLY A CA 1
ATOM 1389 C C . GLY A 1 175 ? 9.406 -12.5 -6.273 1 98.56 175 GLY A C 1
ATOM 1390 O O . GLY A 1 175 ? 9.562 -13.68 -6.582 1 98.56 175 GLY A O 1
ATOM 1391 N N . ASN A 1 176 ? 9.836 -11.961 -5.086 1 98.44 176 ASN A N 1
ATOM 1392 C CA . ASN A 1 176 ? 10.57 -12.852 -4.188 1 98.44 176 ASN A CA 1
ATOM 1393 C C . ASN A 1 176 ? 9.969 -12.852 -2.787 1 98.44 176 ASN A C 1
ATOM 1395 O O . ASN A 1 176 ? 8.906 -12.266 -2.561 1 98.44 176 ASN A O 1
ATOM 1399 N N . PHE A 1 177 ? 10.547 -13.57 -1.863 1 98.31 177 PHE A N 1
ATOM 1400 C CA . PHE A 1 177 ? 9.992 -13.797 -0.533 1 98.31 177 PHE A CA 1
ATOM 1401 C C . PHE A 1 177 ? 10.445 -12.703 0.432 1 98.31 177 PHE A C 1
ATOM 1403 O O . PHE A 1 177 ? 10.203 -12.797 1.638 1 98.31 177 PHE A O 1
ATOM 1410 N N . LYS A 1 178 ? 11.031 -11.625 -0.102 1 97.94 178 LYS A N 1
ATOM 1411 C CA . LYS A 1 178 ? 11.234 -10.406 0.676 1 97.94 178 LYS A CA 1
ATOM 1412 C C . LYS A 1 178 ? 10.234 -9.328 0.275 1 97.94 178 LYS A C 1
ATOM 1414 O O . LYS A 1 178 ? 10.375 -8.172 0.675 1 97.94 178 LYS A O 1
ATOM 1419 N N . GLY A 1 179 ? 9.328 -9.75 -0.536 1 98.38 179 GLY A N 1
ATOM 1420 C CA . GLY A 1 179 ? 8.25 -8.852 -0.926 1 98.38 179 GLY A CA 1
ATOM 1421 C C . GLY A 1 179 ? 8.664 -7.859 -1.998 1 98.38 179 GLY A C 1
ATOM 1422 O O . GLY A 1 179 ? 8.18 -6.727 -2.025 1 98.38 179 GLY A O 1
ATOM 1423 N N . GLN A 1 180 ? 9.602 -8.258 -2.799 1 98.75 180 GLN A N 1
ATOM 1424 C CA . GLN A 1 180 ? 10.086 -7.375 -3.857 1 98.75 180 GLN A CA 1
ATOM 1425 C C . GLN A 1 180 ? 9.672 -7.895 -5.234 1 98.75 180 GLN A C 1
ATOM 1427 O O . GLN A 1 180 ? 9.727 -9.102 -5.488 1 98.75 180 GLN A O 1
ATOM 1432 N N . VAL A 1 181 ? 9.188 -6.996 -6.039 1 98.88 181 VAL A N 1
ATOM 1433 C CA . VAL A 1 181 ? 8.969 -7.285 -7.453 1 98.88 181 VAL A CA 1
ATOM 1434 C C . VAL A 1 181 ? 10.023 -6.574 -8.297 1 98.88 181 VAL A C 1
ATOM 1436 O O . VAL A 1 181 ? 10.297 -5.391 -8.094 1 98.88 181 VAL A O 1
ATOM 1439 N N . TYR A 1 182 ? 10.633 -7.281 -9.211 1 98.88 182 TYR A N 1
ATOM 1440 C CA . TYR A 1 182 ? 11.648 -6.738 -10.117 1 98.88 182 TYR A CA 1
ATOM 1441 C C . TYR A 1 182 ? 11.164 -6.773 -11.562 1 98.88 182 TYR A C 1
ATOM 1443 O O . TYR A 1 182 ? 10.539 -7.746 -11.992 1 98.88 182 TYR A O 1
ATOM 1451 N N . ALA A 1 183 ? 11.445 -5.73 -12.258 1 98.94 183 ALA A N 1
ATOM 1452 C CA . ALA A 1 183 ? 11.484 -5.773 -13.719 1 98.94 183 ALA A CA 1
ATOM 1453 C C . ALA A 1 183 ? 12.922 -5.754 -14.234 1 98.94 183 ALA A C 1
ATOM 1455 O O . ALA A 1 183 ? 13.68 -4.828 -13.938 1 98.94 183 ALA A O 1
ATOM 1456 N N . LEU A 1 184 ? 13.258 -6.762 -14.977 1 98.88 184 LEU A N 1
ATOM 1457 C CA . LEU A 1 184 ? 14.602 -6.887 -15.523 1 98.88 184 LEU A CA 1
ATOM 1458 C C . LEU A 1 184 ? 14.578 -6.797 -17.047 1 98.88 184 LEU A C 1
ATOM 1460 O O . LEU A 1 184 ? 13.602 -7.207 -17.688 1 98.88 184 LEU A O 1
ATOM 1464 N N . GLU A 1 185 ? 15.648 -6.305 -17.562 1 98.69 185 GLU A N 1
ATOM 1465 C CA . GLU A 1 185 ? 15.867 -6.398 -19 1 98.69 185 GLU A CA 1
ATOM 1466 C C . GLU A 1 185 ? 16.172 -7.832 -19.422 1 98.69 185 GLU A C 1
ATOM 1468 O O . GLU A 1 185 ? 17.172 -8.414 -19 1 98.69 185 GLU A O 1
ATOM 1473 N N . PRO A 1 186 ? 15.367 -8.406 -20.281 1 98.38 186 PRO A N 1
ATOM 1474 C CA . PRO A 1 186 ? 15.492 -9.836 -20.578 1 98.38 186 PRO A CA 1
ATOM 1475 C C . PRO A 1 186 ? 16.828 -10.195 -21.234 1 98.38 186 PRO A C 1
ATOM 1477 O O . PRO A 1 186 ? 17.328 -11.305 -21.031 1 98.38 186 PRO A O 1
ATOM 1480 N N . GLU A 1 187 ? 17.406 -9.328 -22 1 98.19 187 GLU A N 1
ATOM 1481 C CA . GLU A 1 187 ? 18.625 -9.641 -22.75 1 98.19 187 GLU A CA 1
ATOM 1482 C C . GLU A 1 187 ? 19.844 -9.633 -21.828 1 98.19 187 GLU A C 1
ATOM 1484 O O . GLU A 1 187 ? 20.734 -10.477 -21.969 1 98.19 187 GLU A O 1
ATOM 1489 N N . THR A 1 188 ? 19.812 -8.68 -20.828 1 98.25 188 THR A N 1
ATOM 1490 C CA . THR A 1 188 ? 21.047 -8.453 -20.078 1 98.25 188 THR A CA 1
ATOM 1491 C C . THR A 1 188 ? 20.875 -8.867 -18.609 1 98.25 188 THR A C 1
ATOM 1493 O O . THR A 1 188 ? 21.859 -9.062 -17.891 1 98.25 188 THR A O 1
ATOM 1496 N N . GLY A 1 189 ? 19.656 -8.859 -18.172 1 98.5 189 GLY A N 1
ATOM 1497 C CA . GLY A 1 189 ? 19.391 -9.133 -16.766 1 98.5 189 GLY A CA 1
ATOM 1498 C C . GLY A 1 189 ? 19.5 -7.895 -15.891 1 98.5 189 GLY A C 1
ATOM 1499 O O . GLY A 1 189 ? 19.422 -7.98 -14.664 1 98.5 189 GLY A O 1
ATOM 1500 N N . ASP A 1 190 ? 19.625 -6.762 -16.547 1 98.69 190 ASP A N 1
ATOM 1501 C CA . ASP A 1 190 ? 19.766 -5.523 -15.797 1 98.69 190 ASP A CA 1
ATOM 1502 C C . ASP A 1 190 ? 18.438 -5.121 -15.141 1 98.69 190 ASP A C 1
ATOM 1504 O O . ASP A 1 190 ? 17.375 -5.297 -15.734 1 98.69 190 ASP A O 1
ATOM 1508 N N . LEU A 1 191 ? 18.578 -4.512 -13.969 1 98.81 191 LEU A N 1
ATOM 1509 C CA . LEU A 1 191 ? 17.406 -4.035 -13.242 1 98.81 191 LEU A CA 1
ATOM 1510 C C . LEU A 1 191 ? 16.797 -2.822 -13.938 1 98.81 191 LEU A C 1
ATOM 1512 O O . LEU A 1 191 ? 17.5 -1.856 -14.242 1 98.81 191 LEU A O 1
ATOM 1516 N N . ILE A 1 192 ? 15.5 -2.836 -14.25 1 98.75 192 ILE A N 1
ATOM 1517 C CA . ILE A 1 192 ? 14.75 -1.696 -14.766 1 98.75 192 ILE A CA 1
ATOM 1518 C C . ILE A 1 192 ? 14.078 -0.952 -13.617 1 98.75 192 ILE A C 1
ATOM 1520 O O . ILE A 1 192 ? 14.297 0.25 -13.438 1 98.75 192 ILE A O 1
ATOM 1524 N N . TRP A 1 193 ? 13.297 -1.639 -12.812 1 98.5 193 TRP A N 1
ATOM 1525 C CA . TRP A 1 193 ? 12.711 -1.062 -11.602 1 98.5 193 TRP A CA 1
ATOM 1526 C C . TRP A 1 193 ? 12.469 -2.137 -10.547 1 98.5 193 TRP A C 1
ATOM 1528 O O . TRP A 1 193 ? 12.523 -3.332 -10.844 1 98.5 193 TRP A O 1
ATOM 1538 N N . LYS A 1 194 ? 12.273 -1.725 -9.344 1 98.44 194 LYS A N 1
ATOM 1539 C CA . LYS A 1 194 ? 11.977 -2.566 -8.188 1 98.44 194 LYS A CA 1
ATOM 1540 C C . LYS A 1 194 ? 10.828 -1.991 -7.367 1 98.44 194 LYS A C 1
ATOM 1542 O O . LYS A 1 194 ? 10.75 -0.778 -7.16 1 98.44 194 LYS A O 1
ATOM 1547 N N . PHE A 1 195 ? 9.922 -2.799 -7.066 1 98.69 195 PHE A N 1
ATOM 1548 C CA . PHE A 1 195 ? 8.805 -2.475 -6.18 1 98.69 195 PHE A CA 1
ATOM 1549 C C . PHE A 1 195 ? 8.914 -3.248 -4.871 1 98.69 195 PHE A C 1
ATOM 1551 O O . PHE A 1 195 ? 9.172 -4.453 -4.875 1 98.69 195 PHE A O 1
ATOM 1558 N N . GLN A 1 196 ? 8.727 -2.609 -3.717 1 98.31 196 GLN A N 1
ATOM 1559 C CA . GLN A 1 196 ? 8.672 -3.227 -2.396 1 98.31 196 GLN A CA 1
ATOM 1560 C C . GLN A 1 196 ? 7.258 -3.176 -1.822 1 98.31 196 GLN A C 1
ATOM 1562 O O . GLN A 1 196 ? 6.703 -2.094 -1.615 1 98.31 196 GLN A O 1
ATOM 1567 N N . ALA A 1 197 ? 6.742 -4.332 -1.549 1 98.56 197 ALA A N 1
ATOM 1568 C CA . ALA A 1 197 ? 5.441 -4.398 -0.889 1 98.56 197 ALA A CA 1
ATOM 1569 C C . ALA A 1 197 ? 5.5 -3.771 0.502 1 98.56 197 ALA A C 1
ATOM 1571 O O . ALA A 1 197 ? 6.578 -3.668 1.097 1 98.56 197 ALA A O 1
ATOM 1572 N N . ILE A 1 198 ? 4.359 -3.414 1.066 1 97.44 198 ILE A N 1
ATOM 1573 C CA . ILE A 1 198 ? 4.277 -2.621 2.289 1 97.44 198 ILE A CA 1
ATOM 1574 C C . ILE A 1 198 ? 4.598 -3.5 3.496 1 97.44 198 ILE A C 1
ATOM 1576 O O . ILE A 1 198 ? 5.336 -3.09 4.395 1 97.44 198 ILE A O 1
ATOM 1580 N N . GLY A 1 199 ? 4.043 -4.68 3.527 1 96.75 199 GLY A N 1
ATOM 1581 C CA . GLY A 1 199 ? 4.078 -5.535 4.703 1 96.75 199 GLY A CA 1
ATOM 1582 C C . GLY A 1 199 ? 2.809 -5.453 5.535 1 96.75 199 GLY A C 1
ATOM 1583 O O . GLY A 1 199 ? 1.925 -4.645 5.25 1 96.75 199 GLY A O 1
ATOM 1584 N N . SER A 1 200 ? 2.695 -6.355 6.504 1 95.75 200 SER A N 1
ATOM 1585 C CA . SER A 1 200 ? 1.631 -6.375 7.5 1 95.75 200 SER A CA 1
ATOM 1586 C C . SER A 1 200 ? 2.145 -6.875 8.844 1 95.75 200 SER A C 1
ATOM 1588 O O . SER A 1 200 ? 3.289 -7.32 8.953 1 95.75 200 SER A O 1
ATOM 1590 N N . ARG A 1 201 ? 1.326 -6.801 9.828 1 93.81 201 ARG A N 1
ATOM 1591 C CA . ARG A 1 201 ? 1.697 -7.129 11.203 1 93.81 201 ARG A CA 1
ATOM 1592 C C . ARG A 1 201 ? 2.281 -8.539 11.289 1 93.81 201 ARG A C 1
ATOM 1594 O O . ARG A 1 201 ? 3.322 -8.742 11.914 1 93.81 201 ARG A O 1
ATOM 1601 N N . TYR A 1 202 ? 1.636 -9.453 10.594 1 93.44 202 TYR A N 1
ATOM 1602 C CA . TYR A 1 202 ? 2.027 -10.852 10.766 1 93.44 202 TYR A CA 1
ATOM 1603 C C . TYR A 1 202 ? 2.883 -11.328 9.602 1 93.44 202 TYR A C 1
ATOM 1605 O O . TYR A 1 202 ? 3.525 -12.375 9.68 1 93.44 202 TYR A O 1
ATOM 1613 N N . PHE A 1 203 ? 2.891 -10.477 8.602 1 95.19 203 PHE A N 1
ATOM 1614 C CA . PHE A 1 203 ? 3.668 -10.805 7.41 1 95.19 203 PHE A CA 1
ATOM 1615 C C . PHE A 1 203 ? 4.43 -9.586 6.906 1 95.19 203 PHE A C 1
ATOM 1617 O O . PHE A 1 203 ? 4.172 -9.094 5.805 1 95.19 203 PHE A O 1
ATOM 1624 N N . PRO A 1 204 ? 5.426 -9.234 7.621 1 96.31 204 PRO A N 1
ATOM 1625 C CA . PRO A 1 204 ? 6.152 -8.008 7.293 1 96.31 204 PRO A CA 1
ATOM 1626 C C . PRO A 1 204 ? 6.93 -8.117 5.98 1 96.31 204 PRO A C 1
ATOM 1628 O O . PRO A 1 204 ? 7.188 -7.105 5.324 1 96.31 204 PRO A O 1
ATOM 1631 N N . ASN A 1 205 ? 7.266 -9.32 5.52 1 96.19 205 ASN A N 1
ATOM 1632 C CA . ASN A 1 205 ? 8.031 -9.477 4.289 1 96.19 205 ASN A CA 1
ATOM 1633 C C . ASN A 1 205 ? 7.133 -9.414 3.057 1 96.19 205 ASN A C 1
ATOM 1635 O O . ASN A 1 205 ? 7.613 -9.195 1.943 1 96.19 205 ASN A O 1
ATOM 1639 N N . ALA A 1 206 ? 5.871 -9.773 3.279 1 97.62 206 ALA A N 1
ATOM 1640 C CA . ALA A 1 206 ? 4.914 -9.656 2.184 1 97.62 206 ALA A CA 1
ATOM 1641 C C . ALA A 1 206 ? 5.328 -10.523 0.999 1 97.62 206 ALA A C 1
ATOM 1643 O O . ALA A 1 206 ? 5.367 -10.055 -0.141 1 97.62 206 ALA A O 1
ATOM 1644 N N . GLU A 1 207 ? 5.527 -11.766 1.175 1 98.12 207 GLU A N 1
ATOM 1645 C CA . GLU A 1 207 ? 6.082 -12.688 0.189 1 98.12 207 GLU A CA 1
ATOM 1646 C C . GLU A 1 207 ? 5.176 -12.797 -1.033 1 98.12 207 GLU A C 1
ATOM 1648 O O . GLU A 1 207 ? 3.953 -12.875 -0.901 1 98.12 207 GLU A O 1
ATOM 1653 N N . PHE A 1 208 ? 5.82 -12.867 -2.174 1 98.38 208 PHE A N 1
ATOM 1654 C CA . PHE A 1 208 ? 5.129 -13.18 -3.418 1 98.38 208 PHE A CA 1
ATOM 1655 C C . PHE A 1 208 ? 5.316 -14.648 -3.785 1 98.38 208 PHE A C 1
ATOM 1657 O O . PHE A 1 208 ? 6.445 -15.102 -3.971 1 98.38 208 PHE A O 1
ATOM 1664 N N . GLN A 1 209 ? 4.215 -15.312 -3.951 1 97.06 209 GLN A N 1
ATOM 1665 C CA . GLN A 1 209 ? 4.309 -16.75 -4.137 1 97.06 209 GLN A CA 1
ATOM 1666 C C . GLN A 1 209 ? 3.961 -17.156 -5.57 1 97.06 209 GLN A C 1
ATOM 1668 O O . GLN A 1 209 ? 4.453 -18.156 -6.078 1 97.06 209 GLN A O 1
ATOM 1673 N N . LYS A 1 210 ? 3.059 -16.453 -6.172 1 97.56 210 LYS A N 1
ATOM 1674 C CA . LYS A 1 210 ? 2.604 -16.828 -7.512 1 97.56 210 LYS A CA 1
ATOM 1675 C C . LYS A 1 210 ? 2.789 -15.664 -8.492 1 97.56 210 LYS A C 1
ATOM 1677 O O . LYS A 1 210 ? 2.912 -14.508 -8.078 1 97.56 210 LYS A O 1
ATOM 1682 N N . SER A 1 211 ? 2.781 -16.031 -9.719 1 98.12 211 SER A N 1
ATOM 1683 C CA . SER A 1 211 ? 3.088 -15.094 -10.797 1 98.12 211 SER A CA 1
ATOM 1684 C C . SER A 1 211 ? 2.008 -14.023 -10.914 1 98.12 211 SER A C 1
ATOM 1686 O O . SER A 1 211 ? 0.832 -14.289 -10.656 1 98.12 211 SER A O 1
ATOM 1688 N N . PRO A 1 212 ? 2.43 -12.812 -11.328 1 98.5 212 PRO A N 1
ATOM 1689 C CA . PRO A 1 212 ? 1.421 -11.805 -11.656 1 98.5 212 PRO A CA 1
ATOM 1690 C C . PRO A 1 212 ? 0.707 -12.086 -12.977 1 98.5 212 PRO A C 1
ATOM 1692 O O . PRO A 1 212 ? 1.179 -12.898 -13.773 1 98.5 212 PRO A O 1
ATOM 1695 N N . LEU A 1 213 ? -0.453 -11.477 -13.094 1 98.44 213 LEU A N 1
ATOM 1696 C CA . LEU A 1 213 ? -1.064 -11.266 -14.398 1 98.44 213 LEU A CA 1
ATOM 1697 C C . LEU A 1 213 ? -0.691 -9.898 -14.961 1 98.44 213 LEU A C 1
ATOM 1699 O O . LEU A 1 213 ? -0.697 -8.898 -14.227 1 98.44 213 LEU A O 1
ATOM 1703 N N . VAL A 1 214 ? -0.26 -9.875 -16.219 1 98.56 214 VAL A N 1
ATOM 1704 C CA . VAL A 1 214 ? 0.017 -8.602 -16.859 1 98.56 214 VAL A CA 1
ATOM 1705 C C . VAL A 1 214 ? -0.995 -8.359 -17.984 1 98.56 214 VAL A C 1
ATOM 1707 O O . VAL A 1 214 ? -1.197 -9.219 -18.844 1 98.56 214 VAL A O 1
ATOM 1710 N N . LYS A 1 215 ? -1.645 -7.254 -17.891 1 98.06 215 LYS A N 1
ATOM 1711 C CA . LYS A 1 215 ? -2.623 -6.887 -18.906 1 98.06 215 LYS A CA 1
ATOM 1712 C C . LYS A 1 215 ? -2.703 -5.371 -19.078 1 98.06 215 LYS A C 1
ATOM 1714 O O . LYS A 1 215 ? -2.74 -4.637 -18.078 1 98.06 215 LYS A O 1
ATOM 1719 N N . ASP A 1 216 ? -2.654 -4.879 -20.266 1 97.44 216 ASP A N 1
ATOM 1720 C CA . ASP A 1 216 ? -2.873 -3.48 -20.625 1 97.44 216 ASP A CA 1
ATOM 1721 C C . ASP A 1 216 ? -1.946 -2.559 -19.828 1 97.44 216 ASP A C 1
ATOM 1723 O O . ASP A 1 216 ? -2.395 -1.563 -19.25 1 97.44 216 ASP A O 1
ATOM 1727 N N . GLY A 1 217 ? -0.706 -3 -19.766 1 98.06 217 GLY A N 1
ATOM 1728 C CA . GLY A 1 217 ? 0.319 -2.164 -19.156 1 98.06 217 GLY A CA 1
ATOM 1729 C C . GLY A 1 217 ? 0.284 -2.182 -17.641 1 98.06 217 GLY A C 1
ATOM 1730 O O . GLY A 1 217 ? 0.939 -1.365 -16.984 1 98.06 217 GLY A O 1
ATOM 1731 N N . LYS A 1 218 ? -0.439 -3.078 -17.078 1 98.62 218 LYS A N 1
ATOM 1732 C CA . LYS A 1 218 ? -0.565 -3.184 -15.633 1 98.62 218 LYS A CA 1
ATOM 1733 C C . LYS A 1 218 ? -0.111 -4.555 -15.141 1 98.62 218 LYS A C 1
ATOM 1735 O O . LYS A 1 218 ? -0.303 -5.562 -15.82 1 98.62 218 LYS A O 1
ATOM 1740 N N . VAL A 1 219 ? 0.46 -4.578 -14.008 1 98.88 219 VAL A N 1
ATOM 1741 C CA . VAL A 1 219 ? 0.863 -5.797 -13.312 1 98.88 219 VAL A CA 1
ATOM 1742 C C . VAL A 1 219 ? -0.067 -6.051 -12.125 1 98.88 219 VAL A C 1
ATOM 1744 O O . VAL A 1 219 ? -0.17 -5.219 -11.227 1 98.88 219 VAL A O 1
ATOM 1747 N N . TYR A 1 220 ? -0.814 -7.141 -12.102 1 98.88 220 TYR A N 1
ATOM 1748 C CA . TYR A 1 220 ? -1.659 -7.57 -10.992 1 98.88 220 TYR A CA 1
ATOM 1749 C C . TYR A 1 220 ? -0.99 -8.68 -10.195 1 98.88 220 TYR A C 1
ATOM 1751 O O . TYR A 1 220 ? -0.758 -9.773 -10.719 1 98.88 220 TYR A O 1
ATOM 1759 N N . ILE A 1 221 ? -0.692 -8.414 -8.906 1 98.81 221 ILE A N 1
ATOM 1760 C CA . ILE A 1 221 ? 0.045 -9.43 -8.164 1 98.81 221 ILE A CA 1
ATOM 1761 C C . ILE A 1 221 ? -0.438 -9.469 -6.715 1 98.81 221 ILE A C 1
ATOM 1763 O O . ILE A 1 221 ? -0.527 -8.422 -6.059 1 98.81 221 ILE A O 1
ATOM 1767 N N . GLY A 1 222 ? -0.792 -10.641 -6.27 1 98.56 222 GLY A N 1
ATOM 1768 C CA . GLY A 1 222 ? -1.2 -10.844 -4.891 1 98.56 222 GLY A CA 1
ATOM 1769 C C . GLY A 1 222 ? -0.038 -11.148 -3.961 1 98.56 222 GLY A C 1
ATOM 1770 O O . GLY A 1 222 ? 0.996 -11.656 -4.398 1 98.56 222 GLY A O 1
ATOM 1771 N N . SER A 1 223 ? -0.25 -10.852 -2.699 1 98.38 223 SER A N 1
ATOM 1772 C CA . SER A 1 223 ? 0.827 -10.938 -1.719 1 98.38 223 SER A CA 1
ATOM 1773 C C . SER A 1 223 ? 0.331 -11.531 -0.405 1 98.38 223 SER A C 1
ATOM 1775 O O . SER A 1 223 ? -0.873 -11.555 -0.142 1 98.38 223 SER A O 1
ATOM 1777 N N . ARG A 1 224 ? 1.297 -11.969 0.389 1 97.56 224 ARG A N 1
ATOM 1778 C CA . ARG A 1 224 ? 0.983 -12.516 1.704 1 97.56 224 ARG A CA 1
ATOM 1779 C C . ARG A 1 224 ? 0.688 -11.406 2.705 1 97.56 224 ARG A C 1
ATOM 1781 O O . ARG A 1 224 ? 0.249 -11.672 3.826 1 97.56 224 ARG A O 1
ATOM 1788 N N . ASP A 1 225 ? 0.87 -10.141 2.273 1 96.94 225 ASP A N 1
ATOM 1789 C CA . ASP A 1 225 ? 0.544 -9.055 3.191 1 96.94 225 ASP A CA 1
ATOM 1790 C C . ASP A 1 225 ? -0.903 -8.602 3.016 1 96.94 225 ASP A C 1
ATOM 1792 O O . ASP A 1 225 ? -1.234 -7.441 3.279 1 96.94 225 ASP A O 1
ATOM 1796 N N . LEU A 1 226 ? -1.737 -9.406 2.371 1 96.38 226 LEU A N 1
ATOM 1797 C CA . LEU A 1 226 ? -3.186 -9.25 2.301 1 96.38 226 LEU A CA 1
ATOM 1798 C C . LEU A 1 226 ? -3.578 -8.336 1.149 1 96.38 226 LEU A C 1
ATOM 1800 O O . LEU A 1 226 ? -4.73 -7.906 1.054 1 96.38 226 LEU A O 1
ATOM 1804 N N . ASN A 1 227 ? -2.625 -8.016 0.317 1 97.56 227 ASN A N 1
ATOM 1805 C CA . ASN A 1 227 ? -2.908 -7.035 -0.73 1 97.56 227 ASN A CA 1
ATOM 1806 C C . ASN A 1 227 ? -2.83 -7.664 -2.119 1 97.56 227 ASN A C 1
ATOM 1808 O O . ASN A 1 227 ? -2.006 -8.547 -2.359 1 97.56 227 ASN A O 1
ATOM 1812 N N . LEU A 1 228 ? -3.734 -7.246 -2.951 1 98.38 228 LEU A N 1
ATOM 1813 C CA . LEU A 1 228 ? -3.52 -7.289 -4.395 1 98.38 228 LEU A CA 1
ATOM 1814 C C . LEU A 1 228 ? -2.986 -5.953 -4.902 1 98.38 228 LEU A C 1
ATOM 1816 O O . LEU A 1 228 ? -3.674 -4.934 -4.82 1 98.38 228 LEU A O 1
ATOM 1820 N N . TYR A 1 229 ? -1.761 -5.941 -5.379 1 98.62 229 TYR A N 1
ATOM 1821 C CA . TYR A 1 229 ? -1.156 -4.734 -5.93 1 98.62 229 TYR A CA 1
ATOM 1822 C C . TYR A 1 229 ? -1.368 -4.652 -7.434 1 98.62 229 TYR A C 1
ATOM 1824 O O . TYR A 1 229 ? -1.188 -5.645 -8.148 1 98.62 229 TYR A O 1
ATOM 1832 N N . VAL A 1 230 ? -1.763 -3.527 -7.895 1 98.81 230 VAL A N 1
ATOM 1833 C CA . VAL A 1 230 ? -1.787 -3.223 -9.32 1 98.81 230 VAL A CA 1
ATOM 1834 C C . VAL A 1 230 ? -0.752 -2.145 -9.641 1 98.81 230 VAL A C 1
ATOM 1836 O O . VAL A 1 230 ? -0.877 -1.004 -9.188 1 98.81 230 VAL A O 1
ATOM 1839 N N . LEU A 1 231 ? 0.256 -2.531 -10.383 1 98.81 231 LEU A N 1
ATOM 1840 C CA . LEU A 1 231 ? 1.407 -1.679 -10.656 1 98.81 231 LEU A CA 1
ATOM 1841 C C . LEU A 1 231 ? 1.438 -1.266 -12.125 1 98.81 231 LEU A C 1
ATOM 1843 O O . LEU A 1 231 ? 0.961 -2.002 -12.992 1 98.81 231 LEU A O 1
ATOM 1847 N N . ASP A 1 232 ? 2.002 -0.119 -12.359 1 98.69 232 ASP A N 1
ATOM 1848 C CA . ASP A 1 232 ? 2.338 0.292 -13.719 1 98.69 232 ASP A CA 1
ATOM 1849 C C . ASP A 1 232 ? 3.52 -0.51 -14.258 1 98.69 232 ASP A C 1
ATOM 1851 O O . ASP A 1 232 ? 4.594 -0.525 -13.656 1 98.69 232 ASP A O 1
ATOM 1855 N N . LEU A 1 233 ? 3.299 -1.189 -15.328 1 98.75 233 LEU A N 1
ATOM 1856 C CA . LEU A 1 233 ? 4.324 -2.07 -15.875 1 98.75 233 LEU A CA 1
ATOM 1857 C C . LEU A 1 233 ? 5.598 -1.291 -16.188 1 98.75 233 LEU A C 1
ATOM 1859 O O . LEU A 1 233 ? 6.703 -1.802 -16.016 1 98.75 233 LEU A O 1
ATOM 1863 N N . GLU A 1 234 ? 5.5 -0.063 -16.625 1 98.38 234 GLU A N 1
ATOM 1864 C CA . GLU A 1 234 ? 6.645 0.72 -17.078 1 98.38 234 GLU A CA 1
ATOM 1865 C C . GLU A 1 234 ? 7.461 1.239 -15.898 1 98.38 234 GLU A C 1
ATOM 1867 O O . GLU A 1 234 ? 8.695 1.246 -15.945 1 98.38 234 GLU A O 1
ATOM 1872 N N . THR A 1 235 ? 6.742 1.615 -14.789 1 97.88 235 THR A N 1
ATOM 1873 C CA . THR A 1 235 ? 7.453 2.354 -13.75 1 97.88 235 THR A CA 1
ATOM 1874 C C . THR A 1 235 ? 7.559 1.524 -12.469 1 97.88 235 THR A C 1
ATOM 1876 O O . THR A 1 235 ? 8.367 1.827 -11.594 1 97.88 235 THR A O 1
ATOM 1879 N N . GLY A 1 236 ? 6.703 0.57 -12.336 1 98.5 236 GLY A N 1
ATOM 1880 C CA . GLY A 1 236 ? 6.664 -0.215 -11.109 1 98.5 236 GLY A CA 1
ATOM 1881 C C . GLY A 1 236 ? 5.918 0.472 -9.984 1 98.5 236 GLY A C 1
ATOM 1882 O O . GLY A 1 236 ? 5.84 -0.054 -8.867 1 98.5 236 GLY A O 1
ATOM 1883 N N . ARG A 1 237 ? 5.309 1.634 -10.234 1 98.31 237 ARG A N 1
ATOM 1884 C CA . ARG A 1 237 ? 4.543 2.348 -9.219 1 98.31 237 ARG A CA 1
ATOM 1885 C C . ARG A 1 237 ? 3.117 1.816 -9.133 1 98.31 237 ARG A C 1
ATOM 1887 O O . ARG A 1 237 ? 2.562 1.349 -10.133 1 98.31 237 ARG A O 1
ATOM 1894 N N . GLY A 1 238 ? 2.555 1.944 -7.988 1 97.88 238 GLY A N 1
ATOM 1895 C CA . GLY A 1 238 ? 1.189 1.483 -7.801 1 97.88 238 GLY A CA 1
ATOM 1896 C C . GLY A 1 238 ? 0.167 2.332 -8.531 1 97.88 238 GLY A C 1
ATOM 1897 O O . GLY A 1 238 ? 0.298 3.557 -8.594 1 97.88 238 GLY A O 1
ATOM 1898 N N . ILE A 1 239 ? -0.835 1.726 -9.031 1 97.5 239 ILE A N 1
ATOM 1899 C CA . ILE A 1 239 ? -1.992 2.381 -9.633 1 97.5 239 ILE A CA 1
ATOM 1900 C C . ILE A 1 239 ? -3.166 2.355 -8.656 1 97.5 239 ILE A C 1
ATOM 1902 O O . ILE A 1 239 ? -3.777 3.393 -8.383 1 97.5 239 ILE A O 1
ATOM 1906 N N . TRP A 1 240 ? -3.504 1.236 -8.188 1 96.62 240 TRP A N 1
ATOM 1907 C CA . TRP A 1 240 ? -4.414 0.984 -7.074 1 96.62 240 TRP A CA 1
ATOM 1908 C C . TRP A 1 240 ? -4.098 -0.35 -6.406 1 96.62 240 TRP A C 1
ATOM 1910 O O . TRP A 1 240 ? -3.264 -1.115 -6.898 1 96.62 240 TRP A O 1
ATOM 1920 N N . HIS A 1 241 ? -4.629 -0.589 -5.285 1 96.75 241 HIS A N 1
ATOM 1921 C CA . HIS A 1 241 ? -4.492 -1.865 -4.594 1 96.75 241 HIS A CA 1
ATOM 1922 C C . HIS A 1 241 ? -5.758 -2.217 -3.82 1 96.75 241 HIS A C 1
ATOM 1924 O O . HIS A 1 241 ? -6.598 -1.35 -3.574 1 96.75 241 HIS A O 1
ATOM 1930 N N . PHE A 1 242 ? -5.902 -3.387 -3.633 1 96.38 242 PHE A N 1
ATOM 1931 C CA . PHE A 1 242 ? -6.969 -3.926 -2.799 1 96.38 242 PHE A CA 1
ATOM 1932 C C . PHE A 1 242 ? -6.395 -4.629 -1.574 1 96.38 242 PHE A C 1
ATOM 1934 O O . PHE A 1 242 ? -5.438 -5.398 -1.687 1 96.38 242 PHE A O 1
ATOM 1941 N N . THR A 1 243 ? -6.934 -4.312 -0.397 1 95.12 243 THR A N 1
ATOM 1942 C CA . THR A 1 243 ? -6.562 -4.973 0.849 1 95.12 243 THR A CA 1
ATOM 1943 C C . THR A 1 243 ? -7.727 -5.801 1.39 1 95.12 243 THR A C 1
ATOM 1945 O O . THR A 1 243 ? -8.828 -5.285 1.57 1 95.12 243 THR A O 1
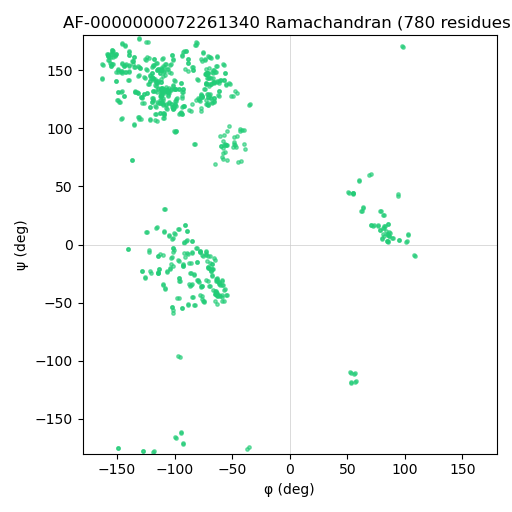ATOM 1948 N N . GLU A 1 244 ? -7.488 -7.02 1.553 1 93 244 GLU A N 1
ATOM 1949 C CA . GLU A 1 244 ? -8.539 -7.84 2.148 1 93 244 GLU A CA 1
ATOM 1950 C C . GLU A 1 244 ? -8.617 -7.625 3.656 1 93 244 GLU A C 1
ATOM 1952 O O . GLU A 1 244 ? -7.688 -7.961 4.391 1 93 244 GLU A O 1
ATOM 1957 N N . GLN A 1 245 ? -9.664 -7.152 4.09 1 78.12 245 GLN A N 1
ATOM 1958 C CA . GLN A 1 245 ? -9.859 -6.891 5.512 1 78.12 245 GLN A CA 1
ATOM 1959 C C . GLN A 1 245 ? -9.969 -8.195 6.301 1 78.12 245 GLN A C 1
ATOM 1961 O O . GLN A 1 245 ? -10.555 -9.164 5.828 1 78.12 245 GLN A O 1
ATOM 1966 N N . GLY A 1 246 ? -9.367 -8.297 7.371 1 76.62 246 GLY A N 1
ATOM 1967 C CA . GLY A 1 246 ? -9.469 -9.469 8.227 1 76.62 246 GLY A CA 1
ATOM 1968 C C . GLY A 1 246 ? -8.203 -10.305 8.242 1 76.62 246 GLY A C 1
ATOM 1969 O O . GLY A 1 246 ? -8.086 -11.242 9.039 1 76.62 246 GLY A O 1
ATOM 1970 N N . GLY A 1 247 ? -7.293 -9.93 7.309 1 78.25 247 GLY A N 1
ATOM 1971 C CA . GLY A 1 247 ? -5.98 -10.539 7.457 1 78.25 247 GLY A CA 1
ATOM 1972 C C . GLY A 1 247 ? -5.801 -11.789 6.621 1 78.25 247 GLY A C 1
ATOM 1973 O O . GLY A 1 247 ? -5.176 -12.758 7.066 1 78.25 247 GLY A O 1
ATOM 1974 N N . SER A 1 248 ? -6.273 -11.852 5.293 1 89.69 248 SER A N 1
ATOM 1975 C CA . SER A 1 248 ? -6.09 -13.016 4.434 1 89.69 248 SER A CA 1
ATOM 1976 C C . SER A 1 248 ? -5.102 -12.727 3.311 1 89.69 248 SER A C 1
ATOM 1978 O O . SER A 1 248 ? -5.059 -11.609 2.791 1 89.69 248 SER A O 1
ATOM 1980 N N . TRP A 1 249 ? -4.301 -13.836 2.963 1 97.19 249 TRP A N 1
ATOM 1981 C CA . TRP A 1 249 ? -3.371 -13.719 1.842 1 97.19 249 TRP A CA 1
ATOM 1982 C C . TRP A 1 249 ? -4.121 -13.703 0.514 1 97.19 249 TRP A C 1
ATOM 1984 O O . TRP A 1 249 ? -5.238 -14.219 0.417 1 97.19 249 TRP A O 1
ATOM 1994 N N . ILE A 1 250 ? -3.541 -13.07 -0.404 1 97.94 250 ILE A N 1
ATOM 1995 C CA . ILE A 1 250 ? -3.957 -13.18 -1.798 1 97.94 250 ILE A CA 1
ATOM 1996 C C . ILE A 1 250 ? -2.846 -13.82 -2.621 1 97.94 250 ILE A C 1
ATOM 1998 O O . ILE A 1 250 ? -1.821 -13.195 -2.896 1 97.94 250 ILE A O 1
ATOM 2002 N N . ILE A 1 251 ? -3.076 -15.062 -2.982 1 97.69 251 ILE A N 1
ATOM 2003 C CA . ILE A 1 251 ? -2.021 -15.852 -3.609 1 97.69 251 ILE A CA 1
ATOM 2004 C C . ILE A 1 251 ? -2.336 -16.047 -5.09 1 97.69 251 ILE A C 1
ATOM 2006 O O . ILE A 1 251 ? -1.45 -15.938 -5.941 1 97.69 251 ILE A O 1
ATOM 2010 N N . ALA A 1 252 ? -3.559 -16.234 -5.414 1 96.75 252 ALA A N 1
ATOM 2011 C CA . ALA A 1 252 ? -3.975 -16.578 -6.773 1 96.75 252 ALA A CA 1
ATOM 2012 C C . ALA A 1 252 ? -3.59 -15.484 -7.758 1 96.75 252 ALA A C 1
ATOM 2014 O O . ALA A 1 252 ? -3.828 -14.297 -7.504 1 96.75 252 ALA A O 1
ATOM 2015 N N . SER A 1 253 ? -2.967 -15.945 -8.883 1 98 253 SER A N 1
ATOM 2016 C CA . SER A 1 253 ? -2.936 -15 -9.992 1 98 253 SER A CA 1
ATOM 2017 C C . SER A 1 253 ? -4.344 -14.648 -10.461 1 98 253 SER A C 1
ATOM 2019 O O . SER A 1 253 ? -5.148 -15.539 -10.742 1 98 253 SER A O 1
ATOM 2021 N N . PRO A 1 254 ? -4.629 -13.398 -10.555 1 98.69 254 PRO A N 1
ATOM 2022 C CA . PRO A 1 254 ? -6.012 -13.031 -10.875 1 98.69 254 PRO A CA 1
ATOM 2023 C C . PRO A 1 254 ? -6.348 -13.258 -12.352 1 98.69 254 PRO A C 1
ATOM 2025 O O . PRO A 1 254 ? -5.457 -13.539 -13.156 1 98.69 254 PRO A O 1
ATOM 2028 N N . LEU A 1 255 ? -7.645 -13.234 -12.602 1 98.69 255 LEU A N 1
ATOM 2029 C CA . LEU A 1 255 ? -8.203 -13.188 -13.953 1 98.69 255 LEU A CA 1
ATOM 2030 C C . LEU A 1 255 ? -8.859 -11.844 -14.227 1 98.69 255 LEU A C 1
ATOM 2032 O O . LEU A 1 255 ? -9.586 -11.32 -13.375 1 98.69 255 LEU A O 1
ATOM 2036 N N . ILE A 1 256 ? -8.555 -11.273 -15.328 1 98.69 256 ILE A N 1
ATOM 2037 C CA . ILE A 1 256 ? -9.281 -10.102 -15.797 1 98.69 256 ILE A CA 1
ATOM 2038 C C . ILE A 1 256 ? -10.266 -10.5 -16.891 1 98.69 256 ILE A C 1
ATOM 2040 O O . ILE A 1 256 ? -9.867 -11.07 -17.906 1 98.69 256 ILE A O 1
ATOM 2044 N N . HIS A 1 257 ? -11.484 -10.25 -16.656 1 98.19 257 HIS A N 1
ATOM 2045 C CA . HIS A 1 257 ? -12.539 -10.586 -17.609 1 98.19 257 HIS A CA 1
ATOM 2046 C C . HIS A 1 257 ? -13.688 -9.578 -17.547 1 98.19 257 HIS A C 1
ATOM 2048 O O . HIS A 1 257 ? -14.211 -9.305 -16.469 1 98.19 257 HIS A O 1
ATOM 2054 N N . ASP A 1 258 ? -14.008 -8.945 -18.641 1 97.06 258 ASP A N 1
ATOM 2055 C CA . ASP A 1 258 ? -15.141 -8.039 -18.797 1 97.06 258 ASP A CA 1
ATOM 2056 C C . ASP A 1 258 ? -15.102 -6.926 -17.75 1 97.06 258 ASP A C 1
ATOM 2058 O O . ASP A 1 258 ? -16.094 -6.664 -17.062 1 97.06 258 ASP A O 1
ATOM 2062 N N . GLY A 1 259 ? -14.008 -6.406 -17.578 1 97.62 259 GLY A N 1
ATOM 2063 C CA . GLY A 1 259 ? -13.859 -5.219 -16.75 1 97.62 259 GLY A CA 1
ATOM 2064 C C . GLY A 1 259 ? -13.781 -5.535 -15.266 1 97.62 259 GLY A C 1
ATOM 2065 O O . GLY A 1 259 ? -13.914 -4.645 -14.422 1 97.62 259 GLY A O 1
ATOM 2066 N N . ALA A 1 260 ? -13.523 -6.801 -14.93 1 98.69 260 ALA A N 1
ATOM 2067 C CA . ALA A 1 260 ? -13.43 -7.195 -13.523 1 98.69 260 ALA A CA 1
ATOM 2068 C C . ALA A 1 260 ? -12.172 -8.023 -13.273 1 98.69 260 ALA A C 1
ATOM 2070 O O . ALA A 1 260 ? -11.656 -8.672 -14.188 1 98.69 260 ALA A O 1
ATOM 2071 N N . VAL A 1 261 ? -11.695 -7.973 -12.062 1 98.88 261 VAL A N 1
ATOM 2072 C CA . VAL A 1 261 ? -10.562 -8.758 -11.586 1 98.88 261 VAL A CA 1
ATOM 2073 C C . VAL A 1 261 ? -11.055 -9.859 -10.641 1 98.88 261 VAL A C 1
ATOM 2075 O O . VAL A 1 261 ? -11.656 -9.57 -9.609 1 98.88 261 VAL A O 1
ATOM 2078 N N . TYR A 1 262 ? -10.82 -11.109 -10.969 1 98.88 262 TYR A N 1
ATOM 2079 C CA . TYR A 1 262 ? -11.305 -12.25 -10.195 1 98.88 262 TYR A CA 1
ATOM 2080 C C . TYR A 1 262 ? -10.148 -12.977 -9.516 1 98.88 262 TYR A C 1
ATOM 2082 O O . TYR A 1 262 ? -9.117 -13.242 -10.141 1 98.88 262 TYR A O 1
ATOM 2090 N N . PHE A 1 263 ? -10.297 -13.297 -8.273 1 98.62 263 PHE A N 1
ATOM 2091 C CA . PHE A 1 263 ? -9.281 -14.086 -7.582 1 98.62 263 PHE A CA 1
ATOM 2092 C C . PHE A 1 263 ? -9.836 -14.68 -6.297 1 98.62 263 PHE A C 1
ATOM 2094 O O . PHE A 1 263 ? -10.836 -14.195 -5.762 1 98.62 263 PHE A O 1
ATOM 2101 N N . GLY A 1 264 ? -9.234 -15.734 -5.902 1 97.75 264 GLY A N 1
ATOM 2102 C CA . GLY A 1 264 ? -9.555 -16.328 -4.613 1 97.75 264 GLY A CA 1
ATOM 2103 C C . GLY A 1 264 ? -8.648 -15.859 -3.494 1 97.75 264 GLY A C 1
ATOM 2104 O O . GLY A 1 264 ? -7.559 -15.344 -3.746 1 97.75 264 GLY A O 1
ATOM 2105 N N . SER A 1 265 ? -9.133 -16.094 -2.279 1 95.81 265 SER A N 1
ATOM 2106 C CA . SER A 1 265 ? -8.367 -15.68 -1.107 1 95.81 265 SER A CA 1
ATOM 2107 C C . SER A 1 265 ? -7.988 -16.891 -0.249 1 95.81 265 SER A C 1
ATOM 2109 O O . SER A 1 265 ? -8.273 -18.031 -0.613 1 95.81 265 SER A O 1
ATOM 2111 N N . SER A 1 266 ? -7.332 -16.641 0.822 1 96.38 266 SER A N 1
ATOM 2112 C CA . SER A 1 266 ? -6.867 -17.656 1.751 1 96.38 266 SER A CA 1
ATOM 2113 C C . SER A 1 266 ? -7.844 -17.844 2.91 1 96.38 266 SER A C 1
ATOM 2115 O O . SER A 1 266 ? -8.984 -18.25 2.709 1 96.38 266 SER A O 1
ATOM 2117 N N . ASP A 1 267 ? -7.66 -17.25 4.02 1 93.94 267 ASP A N 1
ATOM 2118 C CA . ASP A 1 267 ? -8.312 -17.641 5.27 1 93.94 267 ASP A CA 1
ATOM 2119 C C . ASP A 1 267 ? -9.656 -16.938 5.434 1 93.94 267 ASP A C 1
ATOM 2121 O O . ASP A 1 267 ? -10.43 -17.281 6.328 1 93.94 267 ASP A O 1
ATOM 2125 N N . THR A 1 268 ? -9.984 -16.016 4.602 1 94.62 268 THR A N 1
ATOM 2126 C CA . THR A 1 268 ? -11.328 -15.469 4.633 1 94.62 268 THR A CA 1
ATOM 2127 C C . THR A 1 268 ? -12.281 -16.312 3.787 1 94.62 268 THR A C 1
ATOM 2129 O O . THR A 1 268 ? -13.5 -16.141 3.867 1 94.62 268 THR A O 1
ATOM 2132 N N . TYR A 1 269 ? -11.688 -17.188 2.893 1 96.75 269 TYR A N 1
ATOM 2133 C CA . TYR A 1 269 ? -12.414 -18.156 2.076 1 96.75 269 TYR A CA 1
ATOM 2134 C C . TYR A 1 269 ? -13.336 -17.453 1.091 1 96.75 269 TYR A C 1
ATOM 2136 O O . TYR A 1 269 ? -14.422 -17.953 0.784 1 96.75 269 TYR A O 1
ATOM 2144 N N . ARG A 1 270 ? -12.867 -16.312 0.685 1 97 270 ARG A N 1
ATOM 2145 C CA . ARG A 1 270 ? -13.688 -15.531 -0.236 1 97 270 ARG A CA 1
ATOM 2146 C C . ARG A 1 270 ? -13.148 -15.609 -1.658 1 97 270 ARG A C 1
ATOM 2148 O O . ARG A 1 270 ? -11.945 -15.789 -1.858 1 97 270 ARG A O 1
ATOM 2155 N N . PHE A 1 271 ? -14.031 -15.539 -2.553 1 98.31 271 PHE A N 1
ATOM 2156 C CA . PHE A 1 271 ? -13.742 -15.297 -3.961 1 98.31 271 PHE A CA 1
ATOM 2157 C C . PHE A 1 271 ? -14.25 -13.93 -4.395 1 98.31 271 PHE A C 1
ATOM 2159 O O . PHE A 1 271 ? -15.414 -13.594 -4.156 1 98.31 271 PHE A O 1
ATOM 2166 N N . TYR A 1 272 ? -13.352 -13.141 -5.031 1 98.25 272 TYR A N 1
ATOM 2167 C CA . TYR A 1 272 ? -13.648 -11.734 -5.254 1 98.25 272 TYR A CA 1
ATOM 2168 C C . TYR A 1 272 ? -13.828 -11.438 -6.738 1 98.25 272 TYR A C 1
ATOM 2170 O O . TYR A 1 272 ? -13.188 -12.07 -7.586 1 98.25 272 TYR A O 1
ATOM 2178 N N . ALA A 1 273 ? -14.688 -10.5 -6.977 1 98.81 273 ALA A N 1
ATOM 2179 C CA . ALA A 1 273 ? -14.703 -9.711 -8.203 1 98.81 273 ALA A CA 1
ATOM 2180 C C . ALA A 1 273 ? -14.562 -8.219 -7.895 1 98.81 273 ALA A C 1
ATOM 2182 O O . ALA A 1 273 ? -15.406 -7.645 -7.199 1 98.81 273 ALA A O 1
ATOM 2183 N N . LEU A 1 274 ? -13.5 -7.645 -8.406 1 98.38 274 LEU A N 1
ATOM 2184 C CA . LEU A 1 274 ? -13.25 -6.215 -8.227 1 98.38 274 LEU A CA 1
ATOM 2185 C C . LEU A 1 274 ? -13.422 -5.469 -9.547 1 98.38 274 LEU A C 1
ATOM 2187 O O . LEU A 1 274 ? -13.25 -6.047 -10.625 1 98.38 274 LEU A O 1
ATOM 2191 N N . ASP A 1 275 ? -13.758 -4.227 -9.453 1 97.88 275 ASP A N 1
ATOM 2192 C CA . ASP A 1 275 ? -13.711 -3.369 -10.633 1 97.88 275 ASP A CA 1
ATOM 2193 C C . ASP A 1 275 ? -12.273 -3.188 -11.125 1 97.88 275 ASP A C 1
ATOM 2195 O O . ASP A 1 275 ? -11.391 -2.811 -10.344 1 97.88 275 ASP A O 1
ATOM 2199 N N . GLU A 1 276 ? -12.062 -3.482 -12.359 1 98.06 276 GLU A N 1
ATOM 2200 C CA . GLU A 1 276 ? -10.711 -3.49 -12.914 1 98.06 276 GLU A CA 1
ATOM 2201 C C . GLU A 1 276 ? -10.062 -2.109 -12.82 1 98.06 276 GLU A C 1
ATOM 2203 O O . GLU A 1 276 ? -8.852 -1.994 -12.625 1 98.06 276 GLU A O 1
ATOM 2208 N N . LYS A 1 277 ? -10.836 -1.049 -12.914 1 94.88 277 LYS A N 1
ATOM 2209 C CA . LYS A 1 277 ? -10.305 0.308 -13 1 94.88 277 LYS A CA 1
ATOM 2210 C C . LYS A 1 277 ? -10.047 0.886 -11.609 1 94.88 277 LYS A C 1
ATOM 2212 O O . LYS A 1 277 ? -9.055 1.586 -11.406 1 94.88 277 LYS A O 1
ATOM 2217 N N . THR A 1 278 ? -10.891 0.53 -10.625 1 92.62 278 THR A N 1
ATOM 2218 C CA . THR A 1 278 ? -10.844 1.252 -9.359 1 92.62 278 THR A CA 1
ATOM 2219 C C . THR A 1 278 ? -10.375 0.337 -8.227 1 92.62 278 THR A C 1
ATOM 2221 O O . THR A 1 278 ? -9.953 0.812 -7.172 1 92.62 278 THR A O 1
ATOM 2224 N N . GLY A 1 279 ? -10.578 -0.953 -8.461 1 95.25 279 GLY A N 1
ATOM 2225 C CA . GLY A 1 279 ? -10.25 -1.896 -7.402 1 95.25 279 GLY A CA 1
ATOM 2226 C C . GLY A 1 279 ? -11.367 -2.074 -6.391 1 95.25 279 GLY A C 1
ATOM 2227 O O . GLY A 1 279 ? -11.211 -2.807 -5.414 1 95.25 279 GLY A O 1
ATOM 2228 N N . LYS A 1 280 ? -12.5 -1.404 -6.629 1 94.75 280 LYS A N 1
ATOM 2229 C CA . LYS A 1 280 ? -13.625 -1.546 -5.711 1 94.75 280 LYS A CA 1
ATOM 2230 C C . LYS A 1 280 ? -14.273 -2.922 -5.844 1 94.75 280 LYS A C 1
ATOM 2232 O O . LYS A 1 280 ? -14.414 -3.443 -6.953 1 94.75 280 LYS A O 1
ATOM 2237 N N . GLU A 1 281 ? -14.695 -3.432 -4.75 1 96.19 281 GLU A N 1
ATOM 2238 C CA . GLU A 1 281 ? -15.352 -4.738 -4.762 1 96.19 281 GLU A CA 1
ATOM 2239 C C . GLU A 1 281 ? -16.703 -4.672 -5.48 1 96.19 281 GLU A C 1
ATOM 2241 O O . GLU A 1 281 ? -17.547 -3.834 -5.152 1 96.19 281 GLU A O 1
ATOM 2246 N N . LYS A 1 282 ? -16.844 -5.465 -6.484 1 98.12 282 LYS A N 1
ATOM 2247 C CA . LYS A 1 282 ? -18.141 -5.641 -7.117 1 98.12 282 LYS A CA 1
ATOM 2248 C C . LYS A 1 282 ? -18.984 -6.664 -6.367 1 98.12 282 LYS A C 1
ATOM 2250 O O . LYS A 1 282 ? -20.156 -6.402 -6.051 1 98.12 282 LYS A O 1
ATOM 2255 N N . TRP A 1 283 ? -18.391 -7.805 -6.156 1 98.19 283 TRP A N 1
ATOM 2256 C CA . TRP A 1 283 ? -19.016 -8.828 -5.32 1 98.19 283 TRP A CA 1
ATOM 2257 C C . TRP A 1 283 ? -17.969 -9.789 -4.766 1 98.19 283 TRP A C 1
ATOM 2259 O O . TRP A 1 283 ? -16.828 -9.812 -5.238 1 98.19 283 TRP A O 1
ATOM 2269 N N . SER A 1 284 ? -18.297 -10.438 -3.736 1 97.5 284 SER A N 1
ATOM 2270 C CA . SER A 1 284 ? -17.531 -11.57 -3.221 1 97.5 284 SER A CA 1
ATOM 2271 C C . SER A 1 284 ? -18.453 -12.641 -2.645 1 97.5 284 SER A C 1
ATOM 2273 O O . SER A 1 284 ? -19.578 -12.344 -2.244 1 97.5 284 SER A O 1
ATOM 2275 N N . ILE A 1 285 ? -17.969 -13.805 -2.676 1 97.75 285 ILE A N 1
ATOM 2276 C CA . ILE A 1 285 ? -18.719 -14.914 -2.098 1 97.75 285 ILE A CA 1
ATOM 2277 C C . ILE A 1 285 ? -17.812 -15.711 -1.161 1 97.75 285 ILE A C 1
ATOM 2279 O O . ILE A 1 285 ? -16.594 -15.734 -1.336 1 97.75 285 ILE A O 1
ATOM 2283 N N . VAL A 1 286 ? -18.406 -16.344 -0.17 1 96.44 286 VAL A N 1
ATOM 2284 C CA . VAL A 1 286 ? -17.688 -17.234 0.735 1 96.44 286 VAL A CA 1
ATOM 2285 C C . VAL A 1 286 ? -17.781 -18.672 0.23 1 96.44 286 VAL A C 1
ATOM 2287 O O . VAL A 1 286 ? -18.875 -19.188 -0.002 1 96.44 286 VAL A O 1
ATOM 2290 N N . THR A 1 287 ? -16.672 -19.312 0.104 1 96.25 287 THR A N 1
ATOM 2291 C CA . THR A 1 287 ? -16.656 -20.672 -0.418 1 96.25 287 THR A CA 1
ATOM 2292 C C . THR A 1 287 ? -16.234 -21.656 0.666 1 96.25 287 THR A C 1
ATOM 2294 O O . THR A 1 287 ? -16.234 -22.875 0.443 1 96.25 287 THR A O 1
ATOM 2297 N N . PHE A 1 288 ? -15.797 -21.203 1.835 1 96.19 288 PHE A N 1
ATOM 2298 C CA . PHE A 1 288 ? -15.344 -21.984 2.982 1 96.19 288 PHE A CA 1
ATOM 2299 C C . PHE A 1 288 ? -14.125 -22.828 2.621 1 96.19 288 PHE A C 1
ATOM 2301 O O . PHE A 1 288 ? -14 -23.969 3.068 1 96.19 288 PHE A O 1
ATOM 2308 N N . THR A 1 289 ? -13.375 -22.359 1.717 1 97.38 289 THR A N 1
ATOM 2309 C CA . THR A 1 289 ? -12.125 -23 1.329 1 97.38 289 THR A CA 1
ATOM 2310 C C . THR A 1 289 ? -11.156 -21.969 0.74 1 97.38 289 THR A C 1
ATOM 2312 O O . THR A 1 289 ? -11.578 -20.938 0.229 1 97.38 289 THR A O 1
ATOM 2315 N N . ARG A 1 290 ? -9.891 -22.281 0.817 1 97.88 290 ARG A N 1
ATOM 2316 C CA . ARG A 1 290 ? -8.891 -21.484 0.126 1 97.88 290 ARG A CA 1
ATOM 2317 C C . ARG A 1 290 ? -8.938 -21.703 -1.38 1 97.88 290 ARG A C 1
ATOM 2319 O O . ARG A 1 290 ? -9.305 -22.797 -1.832 1 97.88 290 ARG A O 1
ATOM 2326 N N . SER A 1 291 ? -8.641 -20.734 -2.094 1 97.81 291 SER A N 1
ATOM 2327 C CA . SER A 1 291 ? -8.547 -20.828 -3.547 1 97.81 291 SER A CA 1
ATOM 2328 C C . SER A 1 291 ? -7.293 -20.125 -4.062 1 97.81 291 SER A C 1
ATOM 2330 O O . SER A 1 291 ? -7.277 -18.906 -4.203 1 97.81 291 SER A O 1
ATOM 2332 N N . TYR A 1 292 ? -6.293 -20.953 -4.414 1 98 292 TYR A N 1
ATOM 2333 C CA . TYR A 1 292 ? -5.012 -20.406 -4.84 1 98 292 TYR A CA 1
ATOM 2334 C C . TYR A 1 292 ? -4.828 -20.562 -6.348 1 98 292 TYR A C 1
ATOM 2336 O O . TYR A 1 292 ? -3.996 -19.875 -6.949 1 98 292 TYR A O 1
ATOM 2344 N N . GLY A 1 293 ? -5.512 -21.5 -6.938 1 97.62 293 GLY A N 1
ATOM 2345 C CA . GLY A 1 293 ? -5.465 -21.609 -8.391 1 97.62 293 GLY A CA 1
ATOM 2346 C C . GLY A 1 293 ? -6.062 -20.406 -9.094 1 97.62 293 GLY A C 1
ATOM 2347 O O . GLY A 1 293 ? -7.043 -19.828 -8.617 1 97.62 293 GLY A O 1
ATOM 2348 N N . SER A 1 294 ? -5.535 -20.125 -10.219 1 97.69 294 SER A N 1
ATOM 2349 C CA . SER A 1 294 ? -6.066 -19 -10.977 1 97.69 294 SER A CA 1
ATOM 2350 C C . SER A 1 294 ? -7.426 -19.328 -11.586 1 97.69 294 SER A C 1
ATOM 2352 O O . SER A 1 294 ? -7.637 -20.438 -12.078 1 97.69 294 SER A O 1
ATOM 2354 N N . PRO A 1 295 ? -8.328 -18.406 -11.539 1 98.56 295 PRO A N 1
ATOM 2355 C CA . PRO A 1 295 ? -9.594 -18.625 -12.242 1 98.56 295 PRO A CA 1
ATOM 2356 C C . PRO A 1 295 ? -9.445 -18.562 -13.758 1 98.56 295 PRO A C 1
ATOM 2358 O O . PRO A 1 295 ? -8.461 -18.016 -14.266 1 98.56 295 PRO A O 1
ATOM 2361 N N . ILE A 1 296 ? -10.453 -19.109 -14.383 1 97.75 296 ILE A N 1
ATOM 2362 C CA . ILE A 1 296 ? -10.5 -19.047 -15.844 1 97.75 296 ILE A CA 1
ATOM 2363 C C . ILE A 1 296 ? -11.906 -18.672 -16.297 1 97.75 296 ILE A C 1
ATOM 2365 O O . ILE A 1 296 ? -12.883 -18.922 -15.594 1 97.75 296 ILE A O 1
ATOM 2369 N N . ALA A 1 297 ? -11.938 -18.062 -17.438 1 97.94 297 ALA A N 1
ATOM 2370 C CA . ALA A 1 297 ? -13.227 -17.719 -18.031 1 97.94 297 ALA A CA 1
ATOM 2371 C C . ALA A 1 297 ? -13.586 -18.672 -19.156 1 97.94 297 ALA A C 1
ATOM 2373 O O . ALA A 1 297 ? -12.742 -19 -19.984 1 97.94 297 ALA A O 1
ATOM 2374 N N . PHE A 1 298 ? -14.805 -19.141 -19.141 1 97 298 PHE A N 1
ATOM 2375 C CA . PHE A 1 298 ? -15.336 -19.984 -20.203 1 97 298 PHE A CA 1
ATOM 2376 C C . PHE A 1 298 ? -16.844 -19.781 -20.359 1 97 298 PHE A C 1
ATOM 2378 O O . PHE A 1 298 ? -17.594 -19.875 -19.391 1 97 298 PHE A O 1
ATOM 2385 N N . LYS A 1 299 ? -17.281 -19.438 -21.578 1 95.25 299 LYS A N 1
ATOM 2386 C CA . LYS A 1 299 ? -18.672 -19.094 -21.828 1 95.25 299 LYS A CA 1
ATOM 2387 C C . LYS A 1 299 ? -19.156 -18 -20.875 1 95.25 299 LYS A C 1
ATOM 2389 O O . LYS A 1 299 ? -18.594 -16.906 -20.828 1 95.25 299 LYS A O 1
ATOM 2394 N N . ASP A 1 300 ? -20.156 -18.328 -20.062 1 95.69 300 ASP A N 1
ATOM 2395 C CA . ASP A 1 300 ? -20.688 -17.328 -19.141 1 95.69 300 ASP A CA 1
ATOM 2396 C C . ASP A 1 300 ? -20.297 -17.656 -17.703 1 95.69 300 ASP A C 1
ATOM 2398 O O . ASP A 1 300 ? -21.031 -17.328 -16.766 1 95.69 300 ASP A O 1
ATOM 2402 N N . TRP A 1 301 ? -19.047 -18.328 -17.656 1 97.38 301 TRP A N 1
ATOM 2403 C CA . TRP A 1 301 ? -18.656 -18.75 -16.312 1 97.38 301 TRP A CA 1
ATOM 2404 C C . TRP A 1 301 ? -17.266 -18.234 -15.961 1 97.38 301 TRP A C 1
ATOM 2406 O O . TRP A 1 301 ? -16.406 -18.109 -16.828 1 97.38 301 TRP A O 1
ATOM 2416 N N . ILE A 1 302 ? -17.141 -17.906 -14.734 1 98.69 302 ILE A N 1
ATOM 2417 C CA . ILE A 1 302 ? -15.828 -17.859 -14.094 1 98.69 302 ILE A CA 1
ATOM 2418 C C . ILE A 1 302 ? -15.609 -19.141 -13.289 1 98.69 302 ILE A C 1
ATOM 2420 O O . ILE A 1 302 ? -16.406 -19.484 -12.406 1 98.69 302 ILE A O 1
ATOM 2424 N N . ILE A 1 303 ? -14.562 -19.859 -13.648 1 98.19 303 ILE A N 1
ATOM 2425 C CA . ILE A 1 303 ? -14.305 -21.188 -13.07 1 98.19 303 ILE A CA 1
ATOM 2426 C C . ILE A 1 303 ? -13.062 -21.125 -12.188 1 98.19 303 ILE A C 1
ATOM 2428 O O . ILE A 1 303 ? -12.031 -20.578 -12.602 1 98.19 303 ILE A O 1
ATOM 2432 N N . PHE A 1 304 ? -13.164 -21.625 -10.969 1 98.56 304 PHE A N 1
ATOM 2433 C CA . PHE A 1 304 ? -12 -21.594 -10.094 1 98.56 304 PHE A CA 1
ATOM 2434 C C . PHE A 1 304 ? -11.969 -22.812 -9.188 1 98.56 304 PHE A C 1
ATOM 2436 O O . PHE A 1 304 ? -13.023 -23.375 -8.844 1 98.56 304 PHE A O 1
ATOM 2443 N N . PRO A 1 305 ? -10.758 -23.25 -8.859 1 98.38 305 PRO A N 1
ATOM 2444 C CA . PRO A 1 305 ? -10.594 -24.406 -7.984 1 98.38 305 PRO A CA 1
ATOM 2445 C C . PRO A 1 305 ? -10.523 -24.031 -6.504 1 98.38 305 PRO A C 1
ATOM 2447 O O . PRO A 1 305 ? -10.367 -22.859 -6.172 1 98.38 305 PRO A O 1
ATOM 2450 N N . GLY A 1 306 ? -10.664 -25.125 -5.648 1 98.5 306 GLY A N 1
ATOM 2451 C CA . GLY A 1 306 ? -10.547 -24.906 -4.215 1 98.5 306 GLY A CA 1
ATOM 2452 C C . GLY A 1 306 ? -9.766 -26.016 -3.516 1 98.5 306 GLY A C 1
ATOM 2453 O O . GLY A 1 306 ? -9.555 -27.094 -4.082 1 98.5 306 GLY A O 1
ATOM 2454 N N . PHE A 1 307 ? -9.422 -25.688 -2.301 1 98.62 307 PHE A N 1
ATOM 2455 C CA . PHE A 1 307 ? -8.703 -26.641 -1.468 1 98.62 307 PHE A CA 1
ATOM 2456 C C . PHE A 1 307 ? -9.625 -27.766 -0.999 1 98.62 307 PHE A C 1
ATOM 2458 O O . PHE A 1 307 ? -9.172 -28.781 -0.472 1 98.62 307 PHE A O 1
ATOM 2465 N N . ASP A 1 308 ? -10.875 -27.625 -1.243 1 98.25 308 ASP A N 1
ATOM 2466 C CA . ASP A 1 308 ? -11.844 -28.625 -0.803 1 98.25 308 ASP A CA 1
ATOM 2467 C C . ASP A 1 308 ? -12.039 -29.703 -1.869 1 98.25 308 ASP A C 1
ATOM 2469 O O . ASP A 1 308 ? -12.953 -30.516 -1.765 1 98.25 308 ASP A O 1
ATOM 2473 N N . GLY A 1 309 ? -11.281 -29.625 -2.965 1 98.12 309 GLY A N 1
ATOM 2474 C CA . GLY A 1 309 ? -11.328 -30.641 -4.004 1 98.12 309 GLY A CA 1
ATOM 2475 C C . GLY A 1 309 ? -12.438 -30.406 -5.016 1 98.12 309 GLY A C 1
ATOM 2476 O O . GLY A 1 309 ? -12.859 -31.344 -5.703 1 98.12 309 GLY A O 1
ATOM 2477 N N . LYS A 1 310 ? -12.906 -29.188 -5.004 1 97.31 310 LYS A N 1
ATOM 2478 C CA . LYS A 1 310 ? -14 -28.859 -5.914 1 97.31 310 LYS A CA 1
ATOM 2479 C C . LYS A 1 310 ? -13.547 -27.844 -6.961 1 97.31 310 LYS A C 1
ATOM 2481 O O . LYS A 1 310 ? -12.578 -27.109 -6.75 1 97.31 310 LYS A O 1
ATOM 2486 N N . ILE A 1 311 ? -14.18 -27.938 -8.078 1 97.5 311 ILE A N 1
ATOM 2487 C CA . ILE A 1 311 ? -14.195 -26.875 -9.086 1 97.5 311 ILE A CA 1
ATOM 2488 C C . ILE A 1 311 ? -15.555 -26.188 -9.094 1 97.5 311 ILE A C 1
ATOM 2490 O O . ILE A 1 311 ? -16.594 -26.844 -9.047 1 97.5 311 ILE A O 1
ATOM 2494 N N . ARG A 1 312 ? -15.523 -24.859 -9.102 1 97.25 312 ARG A N 1
ATOM 2495 C CA . ARG A 1 312 ? -16.766 -24.078 -9.102 1 97.25 312 ARG A CA 1
ATOM 2496 C C . ARG A 1 312 ? -16.844 -23.188 -10.336 1 97.25 312 ARG A C 1
ATOM 2498 O O . ARG A 1 312 ? -15.836 -22.656 -10.805 1 97.25 312 ARG A O 1
ATOM 2505 N N . ALA A 1 313 ? -18.047 -23.078 -10.812 1 97.5 313 ALA A N 1
ATOM 2506 C CA . ALA A 1 313 ? -18.375 -22.109 -11.852 1 97.5 313 ALA A CA 1
ATOM 2507 C C . ALA A 1 313 ? -19.422 -21.109 -11.359 1 97.5 313 ALA A C 1
ATOM 2509 O O . ALA A 1 313 ? -20.5 -21.5 -10.906 1 97.5 313 ALA A O 1
ATOM 2510 N N . VAL A 1 314 ? -19.031 -19.812 -11.516 1 98.19 314 VAL A N 1
ATOM 2511 C CA . VAL A 1 314 ? -19.938 -18.781 -11.008 1 98.19 314 VAL A CA 1
ATOM 2512 C C . VAL A 1 314 ? -20.266 -17.797 -12.117 1 98.19 314 VAL A C 1
ATOM 2514 O O . VAL A 1 314 ? -19.516 -17.688 -13.102 1 98.19 314 VAL A O 1
ATOM 2517 N N . SER A 1 315 ? -21.344 -17.094 -11.953 1 98 315 SER A N 1
ATOM 2518 C CA . SER A 1 315 ? -21.703 -16.016 -12.859 1 98 315 SER A CA 1
ATOM 2519 C C . SER A 1 315 ? -20.781 -14.812 -12.664 1 98 315 SER A C 1
ATOM 2521 O O . SER A 1 315 ? -20.562 -14.367 -11.539 1 98 315 SER A O 1
ATOM 2523 N N . PRO A 1 316 ? -20.266 -14.352 -13.758 1 98.19 316 PRO A N 1
ATOM 2524 C CA . PRO A 1 316 ? -19.391 -13.18 -13.633 1 98.19 316 PRO A CA 1
ATOM 2525 C C . PRO A 1 316 ? -20.094 -11.977 -13.008 1 98.19 316 PRO A C 1
ATOM 2527 O O . PRO A 1 316 ? -19.469 -11.188 -12.297 1 98.19 316 PRO A O 1
ATOM 2530 N N . GLY A 1 317 ? -21.359 -11.789 -13.18 1 97.44 317 GLY A N 1
ATOM 2531 C CA . GLY A 1 317 ? -22.078 -10.602 -12.766 1 97.44 317 GLY A CA 1
ATOM 2532 C C . GLY A 1 317 ? -22.406 -10.586 -11.281 1 97.44 317 GLY A C 1
ATOM 2533 O O . GLY A 1 317 ? -22.406 -9.531 -10.648 1 97.44 317 GLY A O 1
ATOM 2534 N N . SER A 1 318 ? -22.625 -11.82 -10.742 1 96.62 318 SER A N 1
ATOM 2535 C CA . SER A 1 318 ? -23.172 -11.836 -9.391 1 96.62 318 SER A CA 1
ATOM 2536 C C . SER A 1 318 ? -22.328 -12.727 -8.469 1 96.62 318 SER A C 1
ATOM 2538 O O . SER A 1 318 ? -22.438 -12.641 -7.246 1 96.62 318 SER A O 1
ATOM 2540 N N . GLY A 1 319 ? -21.641 -13.617 -9.078 1 97.94 319 GLY A N 1
ATOM 2541 C CA . GLY A 1 319 ? -20.922 -14.594 -8.281 1 97.94 319 GLY A CA 1
ATOM 2542 C C . GLY A 1 319 ? -21.781 -15.789 -7.891 1 97.94 319 GLY A C 1
ATOM 2543 O O . GLY A 1 319 ? -21.328 -16.672 -7.148 1 97.94 319 GLY A O 1
ATOM 2544 N N . ALA A 1 320 ? -22.938 -15.812 -8.469 1 97.5 320 ALA A N 1
ATOM 2545 C CA . ALA A 1 320 ? -23.812 -16.938 -8.164 1 97.5 320 ALA A CA 1
ATOM 2546 C C . ALA A 1 320 ? -23.219 -18.25 -8.695 1 97.5 320 ALA A C 1
ATOM 2548 O O . ALA A 1 320 ? -22.734 -18.297 -9.828 1 97.5 320 ALA A O 1
ATOM 2549 N N . LEU A 1 321 ? -23.375 -19.25 -7.863 1 96.31 321 LEU A N 1
ATOM 2550 C CA . LEU A 1 321 ? -22.875 -20.562 -8.266 1 96.31 321 LEU A CA 1
ATOM 2551 C C . LEU A 1 321 ? -23.766 -21.172 -9.352 1 96.31 321 LEU A C 1
ATOM 2553 O O . LEU A 1 321 ? -24.969 -21.328 -9.164 1 96.31 321 LEU A O 1
ATOM 2557 N N . GLU A 1 322 ? -23.156 -21.5 -10.414 1 95.88 322 GLU A N 1
ATOM 2558 C CA . GLU A 1 322 ? -23.875 -22.094 -11.531 1 95.88 322 GLU A CA 1
ATOM 2559 C C . GLU A 1 322 ? -23.75 -23.609 -11.523 1 95.88 322 GLU A C 1
ATOM 2561 O O . GLU A 1 322 ? -24.719 -24.328 -11.742 1 95.88 322 GLU A O 1
ATOM 2566 N N . TRP A 1 323 ? -22.578 -24.062 -11.336 1 93.62 323 TRP A N 1
ATOM 2567 C CA . TRP A 1 323 ? -22.344 -25.5 -11.148 1 93.62 323 TRP A CA 1
ATOM 2568 C C . TRP A 1 323 ? -21.047 -25.734 -10.367 1 93.62 323 TRP A C 1
ATOM 2570 O O . TRP A 1 323 ? -20.234 -24.812 -10.211 1 93.62 323 TRP A O 1
ATOM 2580 N N . GLU A 1 324 ? -20.906 -26.938 -9.867 1 94.88 324 GLU A N 1
ATOM 2581 C CA . GLU A 1 324 ? -19.688 -27.359 -9.203 1 94.88 324 GLU A CA 1
ATOM 2582 C C . GLU A 1 324 ? -19.344 -28.812 -9.523 1 94.88 324 GLU A C 1
ATOM 2584 O O . GLU A 1 324 ? -20.234 -29.594 -9.859 1 94.88 324 GLU A O 1
ATOM 2589 N N . TYR A 1 325 ? -18.156 -29.062 -9.539 1 95.62 325 TYR A N 1
ATOM 2590 C CA . TYR A 1 325 ? -17.609 -30.406 -9.641 1 95.62 325 TYR A CA 1
ATOM 2591 C C . TYR A 1 325 ? -16.812 -30.766 -8.391 1 95.62 325 TYR A C 1
ATOM 2593 O O . TYR A 1 325 ? -16.109 -29.922 -7.836 1 95.62 325 TYR A O 1
ATOM 2601 N N . GLN A 1 326 ? -16.953 -31.984 -7.969 1 96.5 326 GLN A N 1
ATOM 2602 C CA . GLN A 1 326 ? -16.25 -32.5 -6.793 1 96.5 326 GLN A CA 1
ATOM 2603 C C . GLN A 1 326 ? -15.586 -33.844 -7.09 1 96.5 326 GLN A C 1
ATOM 2605 O O . GLN A 1 326 ? -16.219 -34.75 -7.648 1 96.5 326 GLN A O 1
ATOM 2610 N N . THR A 1 327 ? -14.328 -33.969 -6.754 1 96.69 327 THR A N 1
ATOM 2611 C CA . THR A 1 327 ? -13.633 -35.219 -6.969 1 96.69 327 THR A CA 1
ATOM 2612 C C . THR A 1 327 ? -14.18 -36.312 -6.035 1 96.69 327 THR A C 1
ATOM 2614 O O . THR A 1 327 ? -14.773 -36 -5.004 1 96.69 327 THR A O 1
ATOM 2617 N N . GLN A 1 328 ? -13.93 -37.531 -6.379 1 95.88 328 GLN A N 1
ATOM 2618 C CA . GLN A 1 328 ? -14.352 -38.656 -5.531 1 95.88 328 GLN A CA 1
ATOM 2619 C C . GLN A 1 328 ? -13.641 -38.625 -4.18 1 95.88 328 GLN A C 1
ATOM 2621 O O . GLN A 1 328 ? -14.25 -38.906 -3.145 1 95.88 328 GLN A O 1
ATOM 2626 N N . THR A 1 329 ? -12.375 -38.281 -4.227 1 97.62 329 THR A N 1
ATOM 2627 C CA . THR A 1 329 ? -11.609 -38.156 -2.988 1 97.62 329 THR A CA 1
ATOM 2628 C C . THR A 1 329 ? -12.25 -37.125 -2.061 1 97.62 329 THR A C 1
ATOM 2630 O O . THR A 1 329 ? -12.414 -37.406 -0.865 1 97.62 329 THR A O 1
ATOM 2633 N N . SER A 1 330 ? -12.562 -36 -2.58 1 97.88 330 SER A N 1
ATOM 2634 C CA . SER A 1 330 ? -13.211 -34.969 -1.8 1 97.88 330 SER A CA 1
ATOM 2635 C C . SER A 1 330 ? -14.555 -35.438 -1.263 1 97.88 330 SER A C 1
ATOM 2637 O O . SER A 1 330 ? -14.867 -35.219 -0.089 1 97.88 330 SER A O 1
ATOM 2639 N N . LEU A 1 331 ? -15.305 -36.062 -2.084 1 96.56 331 LEU A N 1
ATOM 2640 C CA . LEU A 1 331 ? -16.625 -36.531 -1.685 1 96.56 331 LEU A CA 1
ATOM 2641 C C . LEU A 1 331 ? -16.516 -37.5 -0.494 1 96.56 331 LEU A C 1
ATOM 2643 O O . LEU A 1 331 ? -17.281 -37.375 0.467 1 96.56 331 LEU A O 1
ATOM 2647 N N . GLU A 1 332 ? -15.625 -38.344 -0.537 1 97.44 332 GLU A N 1
ATOM 2648 C CA . GLU A 1 332 ? -15.461 -39.375 0.491 1 97.44 332 GLU A CA 1
ATOM 2649 C C . GLU A 1 332 ? -14.977 -38.781 1.804 1 97.44 332 GLU A C 1
ATOM 2651 O O . GLU A 1 332 ? -15.367 -39.219 2.885 1 97.44 332 GLU A O 1
ATOM 2656 N N . ASN A 1 333 ? -14.148 -37.781 1.693 1 98.12 333 ASN A N 1
ATOM 2657 C CA . ASN A 1 333 ? -13.5 -37.25 2.885 1 98.12 333 ASN A CA 1
ATOM 2658 C C . ASN A 1 333 ? -14.164 -35.969 3.344 1 98.12 333 ASN A C 1
ATOM 2660 O O . ASN A 1 333 ? -13.789 -35.406 4.383 1 98.12 333 ASN A O 1
ATOM 2664 N N . TYR A 1 334 ? -15.125 -35.5 2.631 1 97.56 334 TYR A N 1
ATOM 2665 C CA . TYR A 1 334 ? -15.734 -34.188 2.855 1 97.56 334 TYR A CA 1
ATOM 2666 C C . TYR A 1 334 ? -16.266 -34.062 4.281 1 97.56 334 TYR A C 1
ATOM 2668 O O . TYR A 1 334 ? -16.031 -33.062 4.949 1 97.56 334 TYR A O 1
ATOM 2676 N N . PRO A 1 335 ? -16.875 -35.156 4.887 1 97.06 335 PRO A N 1
ATOM 2677 C CA . PRO A 1 335 ? -17.438 -35.031 6.23 1 97.06 335 PRO A CA 1
ATOM 2678 C C . PRO A 1 335 ? -16.375 -34.906 7.316 1 97.06 335 PRO A C 1
ATOM 2680 O O . PRO A 1 335 ? -16.703 -34.625 8.477 1 97.06 335 PRO A O 1
ATOM 2683 N N . LYS A 1 336 ? -15.141 -35.125 6.91 1 96.81 336 LYS A N 1
ATOM 2684 C CA . LYS A 1 336 ? -14.078 -34.969 7.902 1 96.81 336 LYS A CA 1
ATOM 2685 C C . LYS A 1 336 ? -13.93 -33.5 8.328 1 96.81 336 LYS A C 1
ATOM 2687 O O . LYS A 1 336 ? -13.5 -33.219 9.453 1 96.81 336 LYS A O 1
ATOM 2692 N N . LEU A 1 337 ? -14.289 -32.594 7.473 1 97.38 337 LEU A N 1
ATOM 2693 C CA . LEU A 1 337 ? -14.031 -31.203 7.746 1 97.38 337 LEU A CA 1
ATOM 2694 C C . LEU A 1 337 ? -15.32 -30.375 7.645 1 97.38 337 LEU A C 1
ATOM 2696 O O . LEU A 1 337 ? -15.469 -29.359 8.328 1 97.38 337 LEU A O 1
ATOM 2700 N N . TYR A 1 338 ? -16.219 -30.828 6.852 1 97.56 338 TYR A N 1
ATOM 2701 C CA . TYR A 1 338 ? -17.391 -30.031 6.555 1 97.56 338 TYR A CA 1
ATOM 2702 C C . TYR A 1 338 ? -18.672 -30.734 7.016 1 97.56 338 TYR A C 1
ATOM 2704 O O . TYR A 1 338 ? -18.719 -31.969 7.062 1 97.56 338 TYR A O 1
ATOM 2712 N N . ASP A 1 339 ? -19.734 -29.891 7.285 1 96.56 339 ASP A N 1
ATOM 2713 C CA . ASP A 1 339 ? -21.062 -30.438 7.578 1 96.56 339 ASP A CA 1
ATOM 2714 C C . ASP A 1 339 ? -21.906 -30.547 6.309 1 96.56 339 ASP A C 1
ATOM 2716 O O . ASP A 1 339 ? -21.406 -30.312 5.207 1 96.56 339 ASP A O 1
ATOM 2720 N N . GLU A 1 340 ? -23.125 -30.859 6.441 1 92.81 340 GLU A N 1
ATOM 2721 C CA . GLU A 1 340 ? -23.984 -31.125 5.297 1 92.81 340 GLU A CA 1
ATOM 2722 C C . GLU A 1 340 ? -24.297 -29.828 4.531 1 92.81 340 GLU A C 1
ATOM 2724 O O . GLU A 1 340 ? -24.625 -29.875 3.346 1 92.81 340 GLU A O 1
ATOM 2729 N N . ALA A 1 341 ? -24.094 -28.703 5.223 1 92.25 341 ALA A N 1
ATOM 2730 C CA . ALA A 1 341 ? -24.375 -27.422 4.586 1 92.25 341 ALA A CA 1
ATOM 2731 C C . ALA A 1 341 ? -23.141 -26.859 3.898 1 92.25 341 ALA A C 1
ATOM 2733 O O . ALA A 1 341 ? -23.172 -25.781 3.312 1 92.25 341 ALA A O 1
ATOM 2734 N N . GLY A 1 342 ? -22.047 -27.625 3.961 1 93.06 342 GLY A N 1
ATOM 2735 C CA . GLY A 1 342 ? -20.828 -27.172 3.314 1 93.06 342 GLY A CA 1
ATOM 2736 C C . GLY A 1 342 ? -20.031 -26.188 4.152 1 93.06 342 GLY A C 1
ATOM 2737 O O . GLY A 1 342 ? -19.141 -25.5 3.641 1 93.06 342 GLY A O 1
ATOM 2738 N N . LYS A 1 343 ? -20.406 -26.125 5.453 1 94.88 343 LYS A N 1
ATOM 2739 C CA . LYS A 1 343 ? -19.672 -25.297 6.402 1 94.88 343 LYS A CA 1
ATOM 2740 C C . LYS A 1 343 ? -18.734 -26.141 7.262 1 94.88 343 LYS A C 1
ATOM 2742 O O . LYS A 1 343 ? -18.922 -27.359 7.387 1 94.88 343 LYS A O 1
ATOM 2747 N N . PHE A 1 344 ? -17.781 -25.5 7.793 1 95.81 344 PHE A N 1
ATOM 2748 C CA . PHE A 1 344 ? -16.859 -26.234 8.664 1 95.81 344 PHE A CA 1
ATOM 2749 C C . PHE A 1 344 ? -17.609 -26.844 9.844 1 95.81 344 PHE A C 1
ATOM 2751 O O . PHE A 1 344 ? -18.484 -26.203 10.438 1 95.81 344 PHE A O 1
ATOM 2758 N N . ARG A 1 345 ? -17.156 -28.016 10.148 1 95.5 345 ARG A N 1
ATOM 2759 C CA . ARG A 1 345 ? -17.672 -28.625 11.367 1 95.5 345 ARG A CA 1
ATOM 2760 C C . ARG A 1 345 ? -17.219 -27.844 12.602 1 95.5 345 ARG A C 1
ATOM 2762 O O . ARG A 1 345 ? -16.062 -27.406 12.664 1 95.5 345 ARG A O 1
ATOM 2769 N N . THR A 1 346 ? -18.031 -27.75 13.555 1 92.81 346 THR A N 1
ATOM 2770 C CA . THR A 1 346 ? -17.703 -27 14.758 1 92.81 346 THR A CA 1
ATOM 2771 C C . THR A 1 346 ? -17.297 -27.922 15.891 1 92.81 346 THR A C 1
ATOM 2773 O O . THR A 1 346 ? -16.844 -27.469 16.938 1 92.81 346 THR A O 1
ATOM 2776 N N . ASP A 1 347 ? -17.391 -29.156 15.758 1 93.94 347 ASP A N 1
ATOM 2777 C CA . ASP A 1 347 ? -17.141 -30.125 16.828 1 93.94 347 ASP A CA 1
ATOM 2778 C C . ASP A 1 347 ? -15.758 -30.766 16.688 1 93.94 347 ASP A C 1
ATOM 2780 O O . ASP A 1 347 ? -15.422 -31.688 17.438 1 93.94 347 ASP A O 1
ATOM 2784 N N . LEU A 1 348 ? -15.008 -30.281 15.75 1 93.06 348 LEU A N 1
ATOM 2785 C CA . LEU A 1 348 ? -13.695 -30.875 15.531 1 93.06 348 LEU A CA 1
ATOM 2786 C C . LEU A 1 348 ? -12.688 -30.359 16.547 1 93.06 348 LEU A C 1
ATOM 2788 O O . LEU A 1 348 ? -12.711 -29.188 16.906 1 93.06 348 LEU A O 1
ATOM 2792 N N . GLN A 1 349 ? -11.828 -31.141 17.031 1 90.94 349 GLN A N 1
ATOM 2793 C CA . GLN A 1 349 ? -10.688 -30.75 17.859 1 90.94 349 GLN A CA 1
ATOM 2794 C C . GLN A 1 349 ? -9.414 -30.656 17.031 1 90.94 349 GLN A C 1
ATOM 2796 O O . GLN A 1 349 ? -8.828 -31.672 16.656 1 90.94 349 GLN A O 1
ATOM 2801 N N . ILE A 1 350 ? -9.055 -29.562 16.625 1 89.81 350 ILE A N 1
ATOM 2802 C CA . ILE A 1 350 ? -7.84 -29.281 15.867 1 89.81 350 ILE A CA 1
ATOM 2803 C C . ILE A 1 350 ? -6.773 -28.688 16.781 1 89.81 350 ILE A C 1
ATOM 2805 O O . ILE A 1 350 ? -6.938 -27.578 17.297 1 89.81 350 ILE A O 1
ATOM 2809 N N . ASN A 1 351 ? -5.656 -29.344 16.938 1 92.06 351 ASN A N 1
ATOM 2810 C CA . ASN A 1 351 ? -4.707 -29.016 17.984 1 92.06 351 ASN A CA 1
ATOM 2811 C C . ASN A 1 351 ? -3.52 -28.219 17.453 1 92.06 351 ASN A C 1
ATOM 2813 O O . ASN A 1 351 ? -2.727 -27.672 18.219 1 92.06 351 ASN A O 1
ATOM 2817 N N . SER A 1 352 ? -3.35 -28.297 16.156 1 93.75 352 SER A N 1
ATOM 2818 C CA . SER A 1 352 ? -2.223 -27.594 15.547 1 93.75 352 SER A CA 1
ATOM 2819 C C . SER A 1 352 ? -2.516 -27.234 14.094 1 93.75 352 SER A C 1
ATOM 2821 O O . SER A 1 352 ? -3.467 -27.75 13.5 1 93.75 352 SER A O 1
ATOM 2823 N N . ALA A 1 353 ? -1.688 -26.375 13.562 1 92.25 353 ALA A N 1
ATOM 2824 C CA . ALA A 1 353 ? -1.766 -26.047 12.141 1 92.25 353 ALA A CA 1
ATOM 2825 C C . ALA A 1 353 ? -1.518 -27.281 11.281 1 92.25 353 ALA A C 1
ATOM 2827 O O . ALA A 1 353 ? -2.162 -27.469 10.25 1 92.25 353 ALA A O 1
ATOM 2828 N N . GLU A 1 354 ? -0.689 -28.141 11.734 1 93.94 354 GLU A N 1
ATOM 2829 C CA . GLU A 1 354 ? -0.385 -29.375 11.008 1 93.94 354 GLU A CA 1
ATOM 2830 C C . GLU A 1 354 ? -1.603 -30.297 10.953 1 93.94 354 GLU A C 1
ATOM 2832 O O . GLU A 1 354 ? -1.879 -30.906 9.914 1 93.94 354 GLU A O 1
ATOM 2837 N N . ASP A 1 355 ? -2.277 -30.312 12.039 1 94.44 355 ASP A N 1
ATOM 2838 C CA . ASP A 1 355 ? -3.492 -31.125 12.086 1 94.44 355 ASP A CA 1
ATOM 2839 C C . ASP A 1 355 ? -4.539 -30.594 11.102 1 94.44 355 ASP A C 1
ATOM 2841 O O . ASP A 1 355 ? -5.16 -31.359 10.375 1 94.44 355 ASP A O 1
ATOM 2845 N N . ALA A 1 356 ? -4.629 -29.344 11.117 1 94.69 356 ALA A N 1
ATOM 2846 C CA . ALA A 1 356 ? -5.602 -28.719 10.227 1 94.69 356 ALA A CA 1
ATOM 2847 C C . ALA A 1 356 ? -5.258 -28.984 8.758 1 94.69 356 ALA A C 1
ATOM 2849 O O . ALA A 1 356 ? -6.125 -29.359 7.969 1 94.69 356 ALA A O 1
ATOM 2850 N N . GLU A 1 357 ? -4.004 -28.891 8.469 1 95.56 357 GLU A N 1
ATOM 2851 C CA . GLU A 1 357 ? -3.576 -29.078 7.086 1 95.56 357 GLU A CA 1
ATOM 2852 C C . GLU A 1 357 ? -3.705 -30.531 6.652 1 95.56 357 GLU A C 1
ATOM 2854 O O . GLU A 1 357 ? -4 -30.812 5.488 1 95.56 357 GLU A O 1
ATOM 2859 N N . THR A 1 358 ? -3.535 -31.406 7.559 1 95.62 358 THR A N 1
ATOM 2860 C CA . THR A 1 358 ? -3.732 -32.812 7.254 1 95.62 358 THR A CA 1
ATOM 2861 C C . THR A 1 358 ? -5.18 -33.094 6.848 1 95.62 358 THR A C 1
ATOM 2863 O O . THR A 1 358 ? -5.438 -33.812 5.891 1 95.62 358 THR A O 1
ATOM 2866 N N . LEU A 1 359 ? -6.082 -32.5 7.586 1 96.25 359 LEU A N 1
ATOM 2867 C CA . LEU A 1 359 ? -7.496 -32.625 7.254 1 96.25 359 LEU A CA 1
ATOM 2868 C C . LEU A 1 359 ? -7.801 -32.031 5.891 1 96.25 359 LEU A C 1
ATOM 2870 O O . LEU A 1 359 ? -8.484 -32.656 5.07 1 96.25 359 LEU A O 1
ATOM 2874 N N . ILE A 1 360 ? -7.277 -30.906 5.621 1 97.56 360 ILE A N 1
ATOM 2875 C CA . ILE A 1 360 ? -7.492 -30.234 4.348 1 97.56 360 ILE A CA 1
ATOM 2876 C C . ILE A 1 360 ? -6.891 -31.062 3.215 1 97.56 360 ILE A C 1
ATOM 2878 O O . ILE A 1 360 ? -7.535 -31.281 2.186 1 97.56 360 ILE A O 1
ATOM 2882 N N . ASP A 1 361 ? -5.715 -31.594 3.441 1 97.31 361 ASP A N 1
ATOM 2883 C CA . ASP A 1 361 ? -5.012 -32.375 2.432 1 97.31 361 ASP A CA 1
ATOM 2884 C C . ASP A 1 361 ? -5.785 -33.625 2.082 1 97.31 361 ASP A C 1
ATOM 2886 O O . ASP A 1 361 ? -5.75 -34.094 0.938 1 97.31 361 ASP A O 1
ATOM 2890 N N . SER A 1 362 ? -6.512 -34.125 3.004 1 97.81 362 SER A N 1
ATOM 2891 C CA . SER A 1 362 ? -7.258 -35.344 2.779 1 97.81 362 SER A CA 1
ATOM 2892 C C . SER A 1 362 ? -8.375 -35.125 1.759 1 97.81 362 SER A C 1
ATOM 2894 O O . SER A 1 362 ? -8.883 -36.094 1.189 1 97.81 362 SER A O 1
ATOM 2896 N N . LEU A 1 363 ? -8.703 -33.906 1.516 1 98.5 363 LEU A N 1
ATOM 2897 C CA . LEU A 1 363 ? -9.797 -33.594 0.605 1 98.5 363 LEU A CA 1
ATOM 2898 C C . LEU A 1 363 ? -9.312 -33.562 -0.84 1 98.5 363 LEU A C 1
ATOM 2900 O O . LEU A 1 363 ? -10.117 -33.469 -1.768 1 98.5 363 LEU A O 1
ATOM 2904 N N . GLY A 1 364 ? -8.008 -33.656 -1.067 1 98.56 364 GLY A N 1
ATOM 2905 C 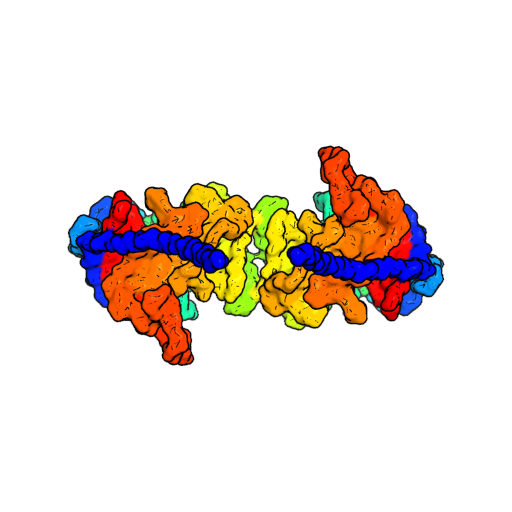CA . GLY A 1 364 ? -7.469 -33.531 -2.414 1 98.56 364 GLY A CA 1
ATOM 2906 C C . GLY A 1 364 ? -7.555 -32.125 -2.967 1 98.56 364 GLY A C 1
ATOM 2907 O O . GLY A 1 364 ? -8.156 -31.906 -4.023 1 98.56 364 GLY A O 1
ATOM 2908 N N . PRO A 1 365 ? -6.914 -31.219 -2.289 1 98.81 365 PRO A N 1
ATOM 2909 C CA . PRO A 1 365 ? -6.938 -29.828 -2.758 1 98.81 365 PRO A CA 1
ATOM 2910 C C . PRO A 1 365 ? -6.512 -29.703 -4.219 1 98.81 365 PRO A C 1
ATOM 2912 O O . PRO A 1 365 ? -5.598 -30.391 -4.664 1 98.81 365 PRO A O 1
ATOM 2915 N N . ILE A 1 366 ? -7.227 -28.859 -4.906 1 98.69 366 ILE A N 1
ATOM 2916 C CA . ILE A 1 366 ? -6.828 -28.406 -6.23 1 98.69 366 ILE A CA 1
ATOM 2917 C C . ILE A 1 366 ? -6.188 -27.016 -6.133 1 98.69 366 ILE A C 1
ATOM 2919 O O . ILE A 1 366 ? -6.891 -26 -6.082 1 98.69 366 ILE A O 1
ATOM 2923 N N . ILE A 1 367 ? -4.871 -26.969 -6.102 1 97.88 367 ILE A N 1
ATOM 2924 C CA . ILE A 1 367 ? -4.176 -25.734 -5.793 1 97.88 367 ILE A CA 1
ATOM 2925 C C . ILE A 1 367 ? -3.596 -25.125 -7.07 1 97.88 367 ILE A C 1
ATOM 2927 O O . ILE A 1 367 ? -3.234 -23.953 -7.102 1 97.88 367 ILE A O 1
ATOM 2931 N N . ASN A 1 368 ? -3.434 -25.969 -8.109 1 97.44 368 ASN A N 1
ATOM 2932 C CA . ASN A 1 368 ? -2.867 -25.516 -9.375 1 97.44 368 ASN A CA 1
ATOM 2933 C C . ASN A 1 368 ? -3.914 -24.828 -10.242 1 97.44 368 ASN A C 1
ATOM 2935 O O . ASN A 1 368 ? -5.09 -24.766 -9.875 1 97.44 368 ASN A O 1
ATOM 2939 N N . THR A 1 369 ? -3.506 -24.297 -11.297 1 96.94 369 THR A N 1
ATOM 2940 C CA . THR A 1 369 ? -4.391 -23.625 -12.242 1 96.94 369 THR A CA 1
ATOM 2941 C C . THR A 1 369 ? -4.875 -24.609 -13.312 1 96.94 369 THR A C 1
ATOM 2943 O O . THR A 1 369 ? -4.074 -25.125 -14.094 1 96.94 369 THR A O 1
ATOM 2946 N N . PRO A 1 370 ? -6.168 -24.812 -13.391 1 97.56 370 PRO A N 1
ATOM 2947 C CA . PRO A 1 370 ? -6.695 -25.656 -14.461 1 97.56 370 PRO A CA 1
ATOM 2948 C C . PRO A 1 370 ? -6.449 -25.094 -15.852 1 97.56 370 PRO A C 1
ATOM 2950 O O . PRO A 1 370 ? -6.359 -23.875 -16.016 1 97.56 370 PRO A O 1
ATOM 2953 N N . VAL A 1 371 ? -6.387 -25.984 -16.797 1 97.25 371 VAL A N 1
ATOM 2954 C CA . VAL A 1 371 ? -6.195 -25.562 -18.172 1 97.25 371 VAL A CA 1
ATOM 2955 C C . VAL A 1 371 ? -7.344 -26.078 -19.031 1 97.25 371 VAL A C 1
ATOM 2957 O O . VAL A 1 371 ? -7.789 -27.219 -18.875 1 97.25 371 VAL A O 1
ATOM 2960 N N . LEU A 1 372 ? -7.727 -25.188 -19.859 1 95.31 372 LEU A N 1
ATOM 2961 C CA . LEU A 1 372 ? -8.867 -25.5 -20.719 1 95.31 372 LEU A CA 1
ATOM 2962 C C . LEU A 1 372 ? -8.414 -25.75 -22.156 1 95.31 372 LEU A C 1
ATOM 2964 O O . LEU A 1 372 ? -7.594 -25 -22.688 1 95.31 372 LEU A O 1
ATOM 2968 N N . ASN A 1 373 ? -8.836 -26.75 -22.719 1 94.19 373 ASN A N 1
ATOM 2969 C CA . ASN A 1 373 ? -8.719 -27.031 -24.156 1 94.19 373 ASN A CA 1
ATOM 2970 C C . ASN A 1 373 ? -10.062 -27.453 -24.75 1 94.19 373 ASN A C 1
ATOM 2972 O O . ASN A 1 373 ? -10.57 -28.531 -24.438 1 94.19 373 ASN A O 1
ATOM 2976 N N . ASN A 1 374 ? -10.625 -26.547 -25.578 1 89.5 374 ASN A N 1
ATOM 2977 C CA . ASN A 1 374 ? -11.984 -26.703 -26.078 1 89.5 374 ASN A CA 1
ATOM 2978 C C . ASN A 1 374 ? -12.992 -26.828 -24.938 1 89.5 374 ASN A C 1
ATOM 2980 O O . ASN A 1 374 ? -13.148 -25.906 -24.125 1 89.5 374 ASN A O 1
ATOM 2984 N N . GLU A 1 375 ? -13.586 -27.859 -24.672 1 92.44 375 GLU A N 1
ATOM 2985 C CA . GLU A 1 375 ? -14.609 -27.984 -23.641 1 92.44 375 GLU A CA 1
ATOM 2986 C C . GLU A 1 375 ? -14.164 -28.938 -22.531 1 92.44 375 GLU A C 1
ATOM 2988 O O . GLU A 1 375 ? -14.977 -29.375 -21.719 1 92.44 375 GLU A O 1
ATOM 2993 N N . THR A 1 376 ? -12.883 -29.203 -22.578 1 95.12 376 THR A N 1
ATOM 2994 C CA . THR A 1 376 ? -12.352 -30.094 -21.562 1 95.12 376 THR A CA 1
ATOM 2995 C C . THR A 1 376 ? -11.414 -29.344 -20.609 1 95.12 376 THR A C 1
ATOM 2997 O O . THR A 1 376 ? -10.5 -28.656 -21.047 1 95.12 376 THR A O 1
ATOM 3000 N N . LEU A 1 377 ? -11.672 -29.484 -19.328 1 96.94 377 LEU A N 1
ATOM 3001 C CA . LEU A 1 377 ? -10.852 -28.891 -18.281 1 96.94 377 LEU A CA 1
ATOM 3002 C C . LEU A 1 377 ? -9.883 -29.922 -17.703 1 96.94 377 LEU A C 1
ATOM 3004 O O . LEU A 1 377 ? -10.289 -31.031 -17.328 1 96.94 377 LEU A O 1
ATOM 3008 N N . TYR A 1 378 ? -8.578 -29.625 -17.688 1 97.94 378 TYR A N 1
ATOM 3009 C CA . TYR A 1 378 ? -7.551 -30.484 -17.125 1 97.94 378 TYR A CA 1
ATOM 3010 C C . TYR A 1 378 ? -6.98 -29.891 -15.844 1 97.94 378 TYR A C 1
ATOM 3012 O O . TYR A 1 378 ? -6.68 -28.688 -15.797 1 97.94 378 TYR A O 1
ATOM 3020 N N . PHE A 1 379 ? -6.84 -30.656 -14.82 1 98.31 379 PHE A N 1
ATOM 3021 C CA . PHE A 1 379 ? -6.246 -30.172 -13.578 1 98.31 379 PHE A CA 1
ATOM 3022 C C . PHE A 1 379 ? -5.652 -31.328 -12.781 1 98.31 379 PHE A C 1
ATOM 3024 O O . PHE A 1 379 ? -5.965 -32.5 -13.039 1 98.31 379 PHE A O 1
ATOM 3031 N N . GLY A 1 380 ? -4.688 -31.016 -11.938 1 98.44 380 GLY A N 1
ATOM 3032 C CA . GLY A 1 380 ? -4.176 -31.953 -10.945 1 98.44 380 GLY A CA 1
ATOM 3033 C C . GLY A 1 380 ? -4.707 -31.688 -9.547 1 98.44 380 GLY A C 1
ATOM 3034 O O . GLY A 1 380 ? -5.309 -30.641 -9.289 1 98.44 380 GLY A O 1
ATOM 3035 N N . SER A 1 381 ? -4.559 -32.656 -8.742 1 98.62 381 SER A N 1
ATOM 3036 C CA . SER A 1 381 ? -5.012 -32.562 -7.359 1 98.62 381 SER A CA 1
ATOM 3037 C C . SER A 1 381 ? -3.969 -33.125 -6.402 1 98.62 381 SER A C 1
ATOM 3039 O O . SER A 1 381 ? -3.146 -33.969 -6.793 1 98.62 381 SER A O 1
ATOM 3041 N N . LEU A 1 382 ? -4.051 -32.719 -5.199 1 98.62 382 LEU A N 1
ATOM 3042 C CA . LEU A 1 382 ? -3.141 -33.25 -4.191 1 98.62 382 LEU A CA 1
ATOM 3043 C C . LEU A 1 382 ? -3.508 -34.688 -3.834 1 98.62 382 LEU A C 1
ATOM 3045 O O . LEU A 1 382 ? -2.738 -35.375 -3.162 1 98.62 382 LEU A O 1
ATOM 3049 N N . ASP A 1 383 ? -4.594 -35.156 -4.355 1 98.5 383 ASP A N 1
ATOM 3050 C CA . ASP A 1 383 ? -4.902 -36.562 -4.156 1 98.5 383 ASP A CA 1
ATOM 3051 C C . ASP A 1 383 ? -4.07 -37.438 -5.086 1 98.5 383 ASP A C 1
ATOM 3053 O O . ASP A 1 383 ? -4.176 -38.656 -5.043 1 98.5 383 ASP A O 1
ATOM 3057 N N . GLY A 1 384 ? -3.311 -36.812 -6.008 1 98.69 384 GLY A N 1
ATOM 3058 C CA . GLY A 1 384 ? -2.338 -37.531 -6.824 1 98.69 384 GLY A CA 1
ATOM 3059 C C . GLY A 1 384 ? -2.838 -37.812 -8.227 1 98.69 384 GLY A C 1
ATOM 3060 O O . GLY A 1 384 ? -2.129 -38.438 -9.023 1 98.69 384 GLY A O 1
ATOM 3061 N N . LYS A 1 385 ? -3.984 -37.344 -8.516 1 98.56 385 LYS A N 1
ATOM 3062 C CA . LYS A 1 385 ? -4.574 -37.688 -9.805 1 98.56 385 LYS A CA 1
ATOM 3063 C C . LYS A 1 385 ? -4.641 -36.469 -10.727 1 98.56 385 LYS A C 1
ATOM 3065 O O . LYS A 1 385 ? -4.727 -35.344 -10.258 1 98.56 385 LYS A O 1
ATOM 3070 N N . VAL A 1 386 ? -4.551 -36.781 -12.016 1 98.69 386 VAL A N 1
ATOM 3071 C CA . VAL A 1 386 ? -4.859 -35.812 -13.086 1 98.69 386 VAL A CA 1
ATOM 3072 C C . VAL A 1 386 ? -6.27 -36.094 -13.609 1 98.69 386 VAL A C 1
ATOM 3074 O O . VAL A 1 386 ? -6.645 -37.219 -13.859 1 98.69 386 VAL A O 1
ATOM 3077 N N . TYR A 1 387 ? -6.992 -35 -13.742 1 98 387 TYR A N 1
ATOM 3078 C CA . TYR A 1 387 ? -8.391 -35.125 -14.156 1 98 387 TYR A CA 1
ATOM 3079 C C . TYR A 1 387 ? -8.625 -34.406 -15.492 1 98 387 TYR A C 1
ATOM 3081 O O . TYR A 1 387 ? -8.031 -33.375 -15.766 1 98 387 TYR A O 1
ATOM 3089 N N . ALA A 1 388 ? -9.453 -35.031 -16.281 1 97.38 388 ALA A N 1
ATOM 3090 C CA . ALA A 1 388 ? -10.078 -34.406 -17.453 1 97.38 388 ALA A CA 1
ATOM 3091 C C . ALA A 1 388 ? -11.594 -34.344 -17.297 1 97.38 388 ALA A C 1
ATOM 3093 O O . ALA A 1 388 ? -12.25 -35.406 -17.188 1 97.38 388 ALA A O 1
ATOM 3094 N N . LEU A 1 389 ? -12.055 -33.125 -17.312 1 95.44 389 LEU A N 1
ATOM 3095 C CA . LEU A 1 389 ? -13.469 -32.875 -17.062 1 95.44 389 LEU A CA 1
ATOM 3096 C C . LEU A 1 389 ? -14.125 -32.219 -18.266 1 95.44 389 LEU A C 1
ATOM 3098 O O . LEU A 1 389 ? -13.68 -31.156 -18.719 1 95.44 389 LEU A O 1
ATOM 3102 N N . LYS A 1 390 ? -15.164 -32.812 -18.766 1 93.19 390 LYS A N 1
ATOM 3103 C CA . LYS A 1 390 ? -15.938 -32.156 -19.812 1 93.19 390 LYS A CA 1
ATOM 3104 C C . LYS A 1 390 ? -16.891 -31.109 -19.234 1 93.19 390 LYS A C 1
ATOM 3106 O O . LYS A 1 390 ? -17.688 -31.422 -18.359 1 93.19 390 LYS A O 1
ATOM 3111 N N . LEU A 1 391 ? -16.781 -29.953 -19.734 1 91.81 391 LEU A N 1
ATOM 3112 C CA . LEU A 1 391 ? -17.625 -28.891 -19.234 1 91.81 391 LEU A CA 1
ATOM 3113 C C . LEU A 1 391 ? -18.984 -28.891 -19.906 1 91.81 391 LEU A C 1
ATOM 3115 O O . LEU A 1 391 ? -19.109 -29.312 -21.062 1 91.81 391 LEU A O 1
ATOM 3119 N N . PRO A 1 392 ? -20.031 -28.469 -19.266 1 84.56 392 PRO A N 1
ATOM 3120 C CA . PRO A 1 392 ? -21.391 -28.453 -19.859 1 84.56 392 PRO A CA 1
ATOM 3121 C C . PRO A 1 392 ? -21.516 -27.453 -21 1 84.56 392 PRO A C 1
ATOM 3123 O O . PRO A 1 392 ? -20.812 -26.438 -21.031 1 84.56 392 PRO A O 1
ATOM 3126 N N . MET B 1 1 ? -65.125 3.84 15.992 1 25.91 1 MET B N 1
ATOM 3127 C CA . MET B 1 1 ? -63.938 3.826 16.844 1 25.91 1 MET B CA 1
ATOM 3128 C C . MET B 1 1 ? -62.688 4.285 16.062 1 25.91 1 MET B C 1
ATOM 3130 O O . MET B 1 1 ? -62.281 3.646 15.094 1 25.91 1 MET B O 1
ATOM 3134 N N . LYS B 1 2 ? -62.469 5.617 16.109 1 29.89 2 LYS B N 1
ATOM 3135 C CA . LYS B 1 2 ? -61.531 6.504 15.469 1 29.89 2 LYS B CA 1
ATOM 3136 C C . LYS B 1 2 ? -60.094 6.191 15.922 1 29.89 2 LYS B C 1
ATOM 3138 O O . LYS B 1 2 ? -59.719 6.434 17.078 1 29.89 2 LYS B O 1
ATOM 3143 N N . LYS B 1 3 ? -59.469 5.055 15.562 1 34.22 3 LYS B N 1
ATOM 3144 C CA . LYS B 1 3 ? -58.094 4.754 16.016 1 34.22 3 LYS B CA 1
ATOM 3145 C C . LYS B 1 3 ? -57.125 5.859 15.617 1 34.22 3 LYS B C 1
ATOM 3147 O O . LYS B 1 3 ? -56.969 6.148 14.43 1 34.22 3 LYS B O 1
ATOM 3152 N N . SER B 1 4 ? -56.875 6.836 16.547 1 27.83 4 SER B N 1
ATOM 3153 C CA . SER B 1 4 ? -55.906 7.914 16.422 1 27.83 4 SER B CA 1
ATOM 3154 C C . SER B 1 4 ? -54.5 7.367 16.266 1 27.83 4 SER B C 1
ATOM 3156 O O . SER B 1 4 ? -54.031 6.566 17.094 1 27.83 4 SER B O 1
ATOM 3158 N N . VAL B 1 5 ? -54.031 7.191 15.055 1 34.53 5 VAL B N 1
ATOM 3159 C CA . VAL B 1 5 ? -52.656 6.836 14.711 1 34.53 5 VAL B CA 1
ATOM 3160 C C . VAL B 1 5 ? -51.719 7.848 15.328 1 34.53 5 VAL B C 1
ATOM 3162 O O . VAL B 1 5 ? -51.75 9.031 14.984 1 34.53 5 VAL B O 1
ATOM 3165 N N . TRP B 1 6 ? -51.312 7.645 16.625 1 29.56 6 TRP B N 1
ATOM 3166 C CA . TRP B 1 6 ? -50.281 8.461 17.266 1 29.56 6 TRP B CA 1
ATOM 3167 C C . TRP B 1 6 ? -48.969 8.359 16.516 1 29.56 6 TRP B C 1
ATOM 3169 O O . TRP B 1 6 ? -48.406 7.27 16.391 1 29.56 6 TRP B O 1
ATOM 3179 N N . THR B 1 7 ? -48.781 9.156 15.469 1 30.59 7 THR B N 1
ATOM 3180 C CA . THR B 1 7 ? -47.5 9.297 14.812 1 30.59 7 THR B CA 1
ATOM 3181 C C . THR B 1 7 ? -46.406 9.734 15.805 1 30.59 7 THR B C 1
ATOM 3183 O O . THR B 1 7 ? -46.5 10.82 16.375 1 30.59 7 THR B O 1
ATOM 3186 N N . LEU B 1 8 ? -45.75 8.867 16.5 1 31.08 8 LEU B N 1
ATOM 3187 C CA . LEU B 1 8 ? -44.594 9.156 17.344 1 31.08 8 LEU B CA 1
ATOM 3188 C C . LEU B 1 8 ? -43.531 9.867 16.547 1 31.08 8 LEU B C 1
ATOM 3190 O O . LEU B 1 8 ? -42.938 9.281 15.633 1 31.08 8 LEU B O 1
ATOM 3194 N N . PHE B 1 9 ? -43.594 11.195 16.422 1 31.91 9 PHE B N 1
ATOM 3195 C CA . PHE B 1 9 ? -42.5 12.008 15.938 1 31.91 9 PHE B CA 1
ATOM 3196 C C . PHE B 1 9 ? -41.25 11.828 16.812 1 31.91 9 PHE B C 1
ATOM 3198 O O . PHE B 1 9 ? -41.25 12.219 17.984 1 31.91 9 PHE B O 1
ATOM 3205 N N . VAL B 1 10 ? -40.562 10.805 16.641 1 34.16 10 VAL B N 1
ATOM 3206 C CA . VAL B 1 10 ? -39.25 10.734 17.297 1 34.16 10 VAL B CA 1
ATOM 3207 C C . VAL B 1 10 ? -38.375 11.914 16.844 1 34.16 10 VAL B C 1
ATOM 3209 O O . VAL B 1 10 ? -37.938 11.977 15.695 1 34.16 10 VAL B O 1
ATOM 3212 N N . GLY B 1 11 ? -38.656 13.117 17.328 1 30.41 11 GLY B N 1
ATOM 3213 C CA . GLY B 1 11 ? -37.781 14.25 17.156 1 30.41 11 GLY B CA 1
ATOM 3214 C C . GLY B 1 11 ? -36.344 13.922 17.5 1 30.41 11 GLY B C 1
ATOM 3215 O O . GLY B 1 11 ? -36.031 13.492 18.625 1 30.41 11 GLY B O 1
ATOM 3216 N N . PHE B 1 12 ? -35.594 13.539 16.547 1 35.41 12 PHE B N 1
ATOM 3217 C CA . PHE B 1 12 ? -34.156 13.531 16.766 1 35.41 12 PHE B CA 1
ATOM 3218 C C . PHE B 1 12 ? -33.719 14.852 17.391 1 35.41 12 PHE B C 1
ATOM 3220 O O . PHE B 1 12 ? -33.906 15.914 16.812 1 35.41 12 PHE B O 1
ATOM 3227 N N . LEU B 1 13 ? -33.781 14.984 18.67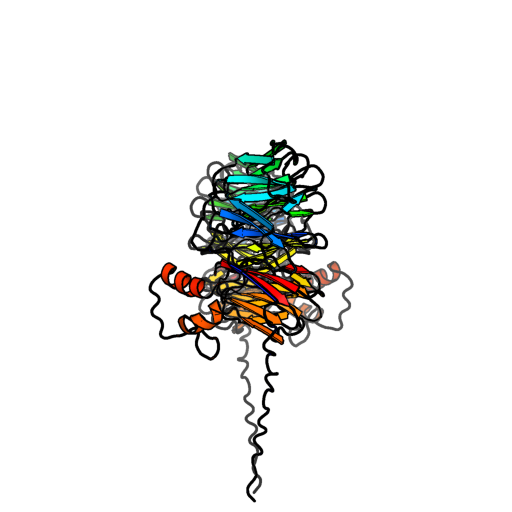2 1 31.97 13 LEU B N 1
ATOM 3228 C CA . LEU B 1 13 ? -33.156 16.078 19.391 1 31.97 13 LEU B CA 1
ATOM 3229 C C . LEU B 1 13 ? -31.734 16.312 18.875 1 31.97 13 LEU B C 1
ATOM 3231 O O . LEU B 1 13 ? -30.844 15.484 19.109 1 31.97 13 LEU B O 1
ATOM 3235 N N . ILE B 1 14 ? -31.531 16.812 17.734 1 36.5 14 ILE B N 1
ATOM 3236 C CA . ILE B 1 14 ? -30.203 17.391 17.453 1 36.5 14 ILE B CA 1
ATOM 3237 C C . ILE B 1 14 ? -29.797 18.312 18.594 1 36.5 14 ILE B C 1
ATOM 3239 O O . ILE B 1 14 ? -30.484 19.297 18.891 1 36.5 14 ILE B O 1
ATOM 3243 N N . ALA B 1 15 ? -29.203 17.781 19.609 1 40.91 15 ALA B N 1
ATOM 3244 C CA . ALA B 1 15 ? -28.656 18.641 20.656 1 40.91 15 ALA B CA 1
ATOM 3245 C C . ALA B 1 15 ? -28.109 19.938 20.062 1 40.91 15 ALA B C 1
ATOM 3247 O O . ALA B 1 15 ? -27.422 19.906 19.031 1 40.91 15 ALA B O 1
ATOM 3248 N N . PRO B 1 16 ? -28.625 21.078 20.453 1 39.75 16 PRO B N 1
ATOM 3249 C CA . PRO B 1 16 ? -28.078 22.359 20 1 39.75 16 PRO B CA 1
ATOM 3250 C C . PRO B 1 16 ? -26.547 22.391 20.031 1 39.75 16 PRO B C 1
ATOM 3252 O O . PRO B 1 16 ? -25.938 21.953 21.016 1 39.75 16 PRO B O 1
ATOM 3255 N N . CYS B 1 17 ? -25.875 22.203 18.938 1 46.06 17 CYS B N 1
ATOM 3256 C CA . CYS B 1 17 ? -24.453 22.484 18.828 1 46.06 17 CYS B CA 1
ATOM 3257 C C . CYS B 1 17 ? -24.094 23.766 19.578 1 46.06 17 CYS B C 1
ATOM 3259 O O . CYS B 1 17 ? -24.641 24.828 19.297 1 46.06 17 CYS B O 1
ATOM 3261 N N . LEU B 1 18 ? -23.828 23.656 20.828 1 47.16 18 LEU B N 1
ATOM 3262 C CA . LEU B 1 18 ? -23.359 24.812 21.578 1 47.16 18 LEU B CA 1
ATOM 3263 C C . LEU B 1 18 ? -22.344 25.609 20.766 1 47.16 18 LEU B C 1
ATOM 3265 O O . LEU B 1 18 ? -21.5 25.031 20.094 1 47.16 18 LEU B O 1
ATOM 3269 N N . PHE B 1 19 ? -22.75 26.656 20.141 1 51.28 19 PHE B N 1
ATOM 3270 C CA . PHE B 1 19 ? -21.828 27.609 19.562 1 51.28 19 PHE B CA 1
ATOM 3271 C C . PHE B 1 19 ? -20.828 28.125 20.594 1 51.28 19 PHE B C 1
ATOM 3273 O O . PHE B 1 19 ? -21.219 28.438 21.734 1 51.28 19 PHE B O 1
ATOM 3280 N N . ALA B 1 20 ? -19.828 27.625 20.594 1 50.28 20 ALA B N 1
ATOM 3281 C CA . ALA B 1 20 ? -18.688 28.031 21.406 1 50.28 20 ALA B CA 1
ATOM 3282 C C . ALA B 1 20 ? -18.609 29.547 21.531 1 50.28 20 ALA B C 1
ATOM 3284 O O . ALA B 1 20 ? -19.25 30.281 20.75 1 50.28 20 ALA B O 1
ATOM 3285 N N . GLN B 1 21 ? -17.438 29.938 22.25 1 59.09 21 GLN B N 1
ATOM 3286 C CA . GLN B 1 21 ? -16.672 30.812 23.125 1 59.09 21 GLN B CA 1
ATOM 3287 C C . GLN B 1 21 ? -16.109 32 22.344 1 59.09 21 GLN B C 1
ATOM 3289 O O . GLN B 1 21 ? -15.914 31.922 21.141 1 59.09 21 GLN B O 1
ATOM 3294 N N . GLU B 1 22 ? -16.391 33.125 22.766 1 70.06 22 GLU B N 1
ATOM 3295 C CA . GLU B 1 22 ? -15.781 34.406 22.406 1 70.06 22 GLU B CA 1
ATOM 3296 C C . GLU B 1 22 ? -14.258 34.312 22.406 1 70.06 22 GLU B C 1
ATOM 3298 O O . GLU B 1 22 ? -13.672 33.594 23.234 1 70.06 22 GLU B O 1
ATOM 3303 N N . ASN B 1 23 ? -13.727 34.812 21.25 1 86.38 23 ASN B N 1
ATOM 3304 C CA . ASN B 1 23 ? -12.281 35 21.172 1 86.38 23 ASN B CA 1
ATOM 3305 C C . ASN B 1 23 ? -11.742 35.75 22.375 1 86.38 23 ASN B C 1
ATOM 3307 O O . ASN B 1 23 ? -12.328 36.75 22.812 1 86.38 23 ASN B O 1
ATOM 3311 N N . LEU B 1 24 ? -10.766 35.219 23 1 92.25 24 LEU B N 1
ATOM 3312 C CA . LEU B 1 24 ? -10.023 36 23.984 1 92.25 24 LEU B CA 1
ATOM 3313 C C . LEU B 1 24 ? -9.336 37.188 23.328 1 92.25 24 LEU B C 1
ATOM 3315 O O . LEU B 1 24 ? -9.445 38.312 23.797 1 92.25 24 LEU B O 1
ATOM 3319 N N . TRP B 1 25 ? -8.633 36.938 22.297 1 95.75 25 TRP B N 1
ATOM 3320 C CA . TRP B 1 25 ? -8.031 38 21.469 1 95.75 25 TRP B CA 1
ATOM 3321 C C . TRP B 1 25 ? -7.754 37.469 20.062 1 95.75 25 TRP B C 1
ATOM 3323 O O . TRP B 1 25 ? -7.812 36.281 19.797 1 95.75 25 TRP B O 1
ATOM 3333 N N . GLU B 1 26 ? -7.582 38.375 19.172 1 97.06 26 GLU B N 1
ATOM 3334 C CA . GLU B 1 26 ? -7.07 38.156 17.828 1 97.06 26 GLU B CA 1
ATOM 3335 C C . GLU B 1 26 ? -5.973 39.125 17.469 1 97.06 26 GLU B C 1
ATOM 3337 O O . GLU B 1 26 ? -6.004 40.281 17.906 1 97.06 26 GLU B O 1
ATOM 3342 N N . PHE B 1 27 ? -5.047 38.75 16.75 1 98.31 27 PHE B N 1
ATOM 3343 C CA . PHE B 1 27 ? -3.953 39.594 16.297 1 98.31 27 PHE B CA 1
ATOM 3344 C C . PHE B 1 27 ? -3.807 39.5 14.773 1 98.31 27 PHE B C 1
ATOM 3346 O O . PHE B 1 27 ? -3.613 38.406 14.227 1 98.31 27 PHE B O 1
ATOM 3353 N N . ASP B 1 28 ? -3.908 40.594 14.086 1 98.5 28 ASP B N 1
ATOM 3354 C CA . ASP B 1 28 ? -3.805 40.656 12.625 1 98.5 28 ASP B CA 1
ATOM 3355 C C . ASP B 1 28 ? -2.348 40.781 12.188 1 98.5 28 ASP B C 1
ATOM 3357 O O . ASP B 1 28 ? -1.696 41.781 12.453 1 98.5 28 ASP B O 1
ATOM 3361 N N . THR B 1 29 ? -1.854 39.781 11.516 1 98.31 29 THR B N 1
ATOM 3362 C CA . THR B 1 29 ? -0.479 39.844 11.031 1 98.31 29 THR B CA 1
ATOM 3363 C C . THR B 1 29 ? -0.416 40.406 9.625 1 98.31 29 THR B C 1
ATOM 3365 O O . THR B 1 29 ? 0.67 40.625 9.086 1 98.31 29 THR B O 1
ATOM 3368 N N . HIS B 1 30 ? -1.562 40.625 8.977 1 97.25 30 HIS B N 1
ATOM 3369 C CA . HIS B 1 30 ? -1.767 41.281 7.695 1 97.25 30 HIS B CA 1
ATOM 3370 C C . HIS B 1 30 ? -1.287 40.406 6.535 1 97.25 30 HIS B C 1
ATOM 3372 O O . HIS B 1 30 ? -1.049 40.938 5.438 1 97.25 30 HIS B O 1
ATOM 3378 N N . ALA B 1 31 ? -1.08 39.156 6.766 1 98.25 31 ALA B N 1
ATOM 3379 C CA . ALA B 1 31 ? -0.766 38.156 5.746 1 98.25 31 ALA B CA 1
ATOM 3380 C C . ALA B 1 31 ? -1.175 36.75 6.199 1 98.25 31 ALA B C 1
ATOM 3382 O O . ALA B 1 31 ? -1.199 36.469 7.398 1 98.25 31 ALA B O 1
ATOM 3383 N N . PRO B 1 32 ? -1.468 35.844 5.211 1 98.44 32 PRO B N 1
ATOM 3384 C CA . PRO B 1 32 ? -1.922 34.5 5.578 1 98.44 32 PRO B CA 1
ATOM 3385 C C . PRO B 1 32 ? -0.943 33.75 6.504 1 98.44 32 PRO B C 1
ATOM 3387 O O . PRO B 1 32 ? 0.271 33.969 6.398 1 98.44 32 PRO B O 1
ATOM 3390 N N . ILE B 1 33 ? -1.517 32.906 7.375 1 98.69 33 ILE B N 1
ATOM 3391 C CA . ILE B 1 33 ? -0.706 32.156 8.328 1 98.69 33 ILE B CA 1
ATOM 3392 C C . ILE B 1 33 ? -0.843 30.672 8.047 1 98.69 33 ILE B C 1
ATOM 3394 O O . ILE B 1 33 ? -1.912 30.094 8.25 1 98.69 33 ILE B O 1
ATOM 3398 N N . HIS B 1 34 ? 0.222 30.047 7.594 1 98 34 HIS B N 1
ATOM 3399 C CA . HIS B 1 34 ? 0.289 28.609 7.367 1 98 34 HIS B CA 1
ATOM 3400 C C . HIS B 1 34 ? 0.897 27.891 8.57 1 98 34 HIS B C 1
ATOM 3402 O O . HIS B 1 34 ? 0.503 26.766 8.891 1 98 34 HIS B O 1
ATOM 3408 N N . ALA B 1 35 ? 1.78 28.594 9.227 1 98.19 35 ALA B N 1
ATOM 3409 C CA . ALA B 1 35 ? 2.6 28 10.289 1 98.19 35 ALA B CA 1
ATOM 3410 C C . ALA B 1 35 ? 1.77 27.734 11.539 1 98.19 35 ALA B C 1
ATOM 3412 O O . ALA B 1 35 ? 0.92 28.547 11.914 1 98.19 35 ALA B O 1
ATOM 3413 N N . SER B 1 36 ? 2.043 26.594 12.102 1 98.06 36 SER B N 1
ATOM 3414 C CA . SER B 1 36 ? 1.495 26.359 13.43 1 98.06 36 SER B CA 1
ATOM 3415 C C . SER B 1 36 ? 2.182 27.219 14.477 1 98.06 36 SER B C 1
ATOM 3417 O O . SER B 1 36 ? 3.365 27.547 14.352 1 98.06 36 SER B O 1
ATOM 3419 N N . PRO B 1 37 ? 1.456 27.625 15.516 1 98.38 37 PRO B N 1
ATOM 3420 C CA . PRO B 1 37 ? 2.094 28.406 16.578 1 98.38 37 PRO B CA 1
ATOM 3421 C C . PRO B 1 37 ? 3.018 27.547 17.453 1 98.38 37 PRO B C 1
ATOM 3423 O O . PRO B 1 37 ? 2.748 26.375 17.672 1 98.38 37 PRO B O 1
ATOM 3426 N N . THR B 1 38 ? 4.043 28.188 17.891 1 98.44 38 THR B N 1
ATOM 3427 C CA . THR B 1 38 ? 4.945 27.609 18.875 1 98.44 38 THR B CA 1
ATOM 3428 C C . THR B 1 38 ? 4.844 28.344 20.203 1 98.44 38 THR B C 1
ATOM 3430 O O . THR B 1 38 ? 4.98 29.578 20.25 1 98.44 38 THR B O 1
ATOM 3433 N N . LEU B 1 39 ? 4.625 27.531 21.266 1 97.62 39 LEU B N 1
ATOM 3434 C CA . LEU B 1 39 ? 4.398 28.156 22.562 1 97.62 39 LEU B CA 1
ATOM 3435 C C . LEU B 1 39 ? 5.559 27.875 23.516 1 97.62 39 LEU B C 1
ATOM 3437 O O . LEU B 1 39 ? 6.102 26.766 23.531 1 97.62 39 LEU B O 1
ATOM 3441 N N . GLU B 1 40 ? 5.914 28.875 24.25 1 96.69 40 GLU B N 1
ATOM 3442 C CA . GLU B 1 40 ? 6.766 28.75 25.422 1 96.69 40 GLU B CA 1
ATOM 3443 C C . GLU B 1 40 ? 6.375 29.766 26.5 1 96.69 40 GLU B C 1
ATOM 3445 O O . GLU B 1 40 ? 6.559 30.969 26.312 1 96.69 40 GLU B O 1
ATOM 3450 N N . ARG B 1 41 ? 5.781 29.281 27.594 1 92.62 41 ARG B N 1
ATOM 3451 C CA . ARG B 1 41 ? 5.305 30.141 28.688 1 92.62 41 ARG B CA 1
ATOM 3452 C C . ARG B 1 41 ? 4.324 31.188 28.156 1 92.62 41 ARG B C 1
ATOM 3454 O O . ARG B 1 41 ? 3.312 30.844 27.547 1 92.62 41 ARG B O 1
ATOM 3461 N N . GLU B 1 42 ? 4.715 32.469 28.312 1 95.06 42 GLU B N 1
ATOM 3462 C CA . GLU B 1 42 ? 3.777 33.5 27.938 1 95.06 42 GLU B CA 1
ATOM 3463 C C . GLU B 1 42 ? 4.051 34 26.516 1 95.06 42 GLU B C 1
ATOM 3465 O O . GLU B 1 42 ? 3.533 35.062 26.109 1 95.06 42 GLU B O 1
ATOM 3470 N N . ASN B 1 43 ? 4.844 33.281 25.812 1 97.62 43 ASN B N 1
ATOM 3471 C CA . ASN B 1 43 ? 5.191 33.719 24.453 1 97.62 43 ASN B CA 1
ATOM 3472 C C . ASN B 1 43 ? 4.66 32.75 23.406 1 97.62 43 ASN B C 1
ATOM 3474 O O . ASN B 1 43 ? 4.754 31.516 23.578 1 97.62 43 ASN B O 1
ATOM 3478 N N . LEU B 1 44 ? 4.086 33.312 22.391 1 98.56 44 LEU B N 1
ATOM 3479 C CA . LEU B 1 44 ? 3.674 32.594 21.203 1 98.56 44 LEU B CA 1
ATOM 3480 C C . LEU B 1 44 ? 4.465 33.062 19.984 1 98.56 44 LEU B C 1
ATOM 3482 O O . LEU B 1 44 ? 4.5 34.25 19.672 1 98.56 44 LEU B O 1
ATOM 3486 N N . PHE B 1 45 ? 5.168 32.188 19.281 1 98.88 45 PHE B N 1
ATOM 3487 C CA . PHE B 1 45 ? 5.973 32.531 18.109 1 98.88 45 PHE B CA 1
ATOM 3488 C C . PHE B 1 45 ? 5.297 32.031 16.844 1 98.88 45 PHE B C 1
ATOM 3490 O O . PHE B 1 45 ? 4.824 30.891 16.781 1 98.88 45 PHE B O 1
ATOM 3497 N N . ILE B 1 46 ? 5.285 32.875 15.859 1 98.81 46 ILE B N 1
ATOM 3498 C CA . ILE B 1 46 ? 4.598 32.469 14.633 1 98.81 46 ILE B CA 1
ATOM 3499 C C . ILE B 1 46 ? 5.035 33.375 13.477 1 98.81 46 ILE B C 1
ATOM 3501 O O . ILE B 1 46 ? 5.293 34.562 13.672 1 98.81 46 ILE B O 1
ATOM 3505 N N . GLY B 1 47 ? 5.16 32.75 12.305 1 98.75 47 GLY B N 1
ATOM 3506 C CA . GLY B 1 47 ? 5.449 33.5 11.094 1 98.75 47 GLY B CA 1
ATOM 3507 C C . GLY B 1 47 ? 4.285 33.531 10.125 1 98.75 47 GLY B C 1
ATOM 3508 O O . GLY B 1 47 ? 3.357 32.719 10.227 1 98.75 47 GLY B O 1
ATOM 3509 N N . ASN B 1 48 ? 4.367 34.562 9.234 1 98.56 48 ASN B N 1
ATOM 3510 C CA . ASN B 1 48 ? 3.305 34.656 8.242 1 98.56 48 ASN B CA 1
ATOM 3511 C C . ASN B 1 48 ? 3.861 34.625 6.824 1 98.56 48 ASN B C 1
ATOM 3513 O O . ASN B 1 48 ? 5.078 34.594 6.629 1 98.56 48 ASN B O 1
ATOM 3517 N N . LYS B 1 49 ? 2.986 34.594 5.891 1 98.19 49 LYS B N 1
ATOM 3518 C CA . LYS B 1 49 ? 3.346 34.469 4.48 1 98.19 49 LYS B CA 1
ATOM 3519 C C . LYS B 1 49 ? 3.98 35.781 3.971 1 98.19 49 LYS B C 1
ATOM 3521 O O . LYS B 1 49 ? 4.602 35.781 2.908 1 98.19 49 LYS B O 1
ATOM 3526 N N . GLY B 1 50 ? 3.852 36.844 4.691 1 98.19 50 GLY B N 1
ATOM 3527 C CA . GLY B 1 50 ? 4.488 38.094 4.344 1 98.19 50 GLY B CA 1
ATOM 3528 C C . GLY B 1 50 ? 5.949 38.156 4.746 1 98.19 50 GLY B C 1
ATOM 3529 O O . GLY B 1 50 ? 6.66 39.094 4.375 1 98.19 50 GLY B O 1
ATOM 3530 N N . GLY B 1 51 ? 6.355 37.25 5.59 1 98.56 51 GLY B N 1
ATOM 3531 C CA . GLY B 1 51 ? 7.762 37.156 5.953 1 98.56 51 GLY B CA 1
ATOM 3532 C C . GLY B 1 51 ? 8.062 37.75 7.316 1 98.56 51 GLY B C 1
ATOM 3533 O O . GLY B 1 51 ? 9.227 37.938 7.676 1 98.56 51 GLY B O 1
ATOM 3534 N N . THR B 1 52 ? 7.055 38.094 8.008 1 98.69 52 THR B N 1
ATOM 3535 C CA . THR B 1 52 ? 7.254 38.656 9.344 1 98.69 52 THR B CA 1
ATOM 3536 C C . THR B 1 52 ? 7.109 37.562 10.406 1 98.69 52 THR B C 1
ATOM 3538 O O . THR B 1 52 ? 6.18 36.75 10.352 1 98.69 52 THR B O 1
ATOM 3541 N N . PHE B 1 53 ? 8.039 37.562 11.297 1 98.88 53 PHE B N 1
ATOM 3542 C CA . PHE B 1 53 ? 8.039 36.656 12.438 1 98.88 53 PHE B CA 1
ATOM 3543 C C . PHE B 1 53 ? 7.691 37.406 13.727 1 98.88 53 PHE B C 1
ATOM 3545 O O . PHE B 1 53 ? 8.242 38.469 13.992 1 98.88 53 PHE B O 1
ATOM 3552 N N . TYR B 1 54 ? 6.754 36.812 14.516 1 98.88 54 TYR B N 1
ATOM 3553 C CA . TYR B 1 54 ? 6.254 37.531 15.695 1 98.88 54 TYR B CA 1
ATOM 3554 C C . TYR B 1 54 ? 6.508 36.719 16.953 1 98.88 54 TYR B C 1
ATOM 3556 O O . TYR B 1 54 ? 6.383 35.5 16.953 1 98.88 54 TYR B O 1
ATOM 3564 N N . SER B 1 55 ? 6.875 37.406 18 1 98.88 55 SER B N 1
ATOM 3565 C CA . SER B 1 55 ? 6.609 36.969 19.359 1 98.88 55 SER B CA 1
ATOM 3566 C C . SER B 1 55 ? 5.402 37.719 19.938 1 98.88 55 SER B C 1
ATOM 3568 O O . SER B 1 55 ? 5.395 38.938 20.031 1 98.88 55 SER B O 1
ATOM 3570 N N . LEU B 1 56 ? 4.375 36.938 20.25 1 98.75 56 LEU B N 1
ATOM 3571 C CA . LEU B 1 56 ? 3.166 37.5 20.828 1 98.75 56 LEU B CA 1
ATOM 3572 C C . LEU B 1 56 ? 3.039 37.125 22.312 1 98.75 56 LEU B C 1
ATOM 3574 O O . LEU B 1 56 ? 3.443 36.031 22.719 1 98.75 56 LEU B O 1
ATOM 3578 N N . ASN B 1 57 ? 2.49 38.031 23.062 1 98.12 57 ASN B N 1
ATOM 3579 C CA . ASN B 1 57 ? 2.113 37.719 24.438 1 98.12 57 ASN B CA 1
ATOM 3580 C C . ASN B 1 57 ? 0.81 36.938 24.484 1 98.12 57 ASN B C 1
ATOM 3582 O O . ASN B 1 57 ? -0.227 37.406 24.016 1 98.12 57 ASN B O 1
ATOM 3586 N N . THR B 1 58 ? 0.823 35.75 25.125 1 96.62 58 THR B N 1
ATOM 3587 C CA . THR B 1 58 ? -0.319 34.844 25.062 1 96.62 58 THR B CA 1
ATOM 3588 C C . THR B 1 58 ? -1.495 35.406 25.859 1 96.62 58 THR B C 1
ATOM 3590 O O . THR B 1 58 ? -2.643 35.031 25.641 1 96.62 58 THR B O 1
ATOM 3593 N N . ASN B 1 59 ? -1.255 36.312 26.766 1 94.62 59 ASN B N 1
ATOM 3594 C CA . ASN B 1 59 ? -2.316 36.875 27.578 1 94.62 59 ASN B CA 1
ATOM 3595 C C . ASN B 1 59 ? -3.004 38.031 26.875 1 94.62 59 ASN B C 1
ATOM 3597 O O . ASN B 1 59 ? -4.234 38.094 26.828 1 94.62 59 ASN B O 1
ATOM 3601 N N . SER B 1 60 ? -2.186 38.938 26.266 1 95.88 60 SER B N 1
ATOM 3602 C CA . SER B 1 60 ? -2.744 40.125 25.688 1 95.88 60 SER B CA 1
ATOM 3603 C C . SER B 1 60 ? -2.992 39.969 24.188 1 95.88 60 SER B C 1
ATOM 3605 O O . SER B 1 60 ? -3.785 40.719 23.609 1 95.88 60 SER B O 1
ATOM 3607 N N . GLY B 1 61 ? -2.209 39.156 23.594 1 97 61 GLY B N 1
ATOM 3608 C CA . GLY B 1 61 ? -2.277 38.969 22.156 1 97 61 GLY B CA 1
ATOM 3609 C C . GLY B 1 61 ? -1.452 40 21.391 1 97 61 GLY B C 1
ATOM 3610 O O . GLY B 1 61 ? -1.411 39.969 20.156 1 97 61 GLY B O 1
ATOM 3611 N N . LYS B 1 62 ? -0.786 40.812 22.125 1 97.88 62 LYS B N 1
ATOM 3612 C CA . LYS B 1 62 ? 0.01 41.844 21.484 1 97.88 62 LYS B CA 1
ATOM 3613 C C . LYS B 1 62 ? 1.415 41.344 21.156 1 97.88 62 LYS B C 1
ATOM 3615 O O . LYS B 1 62 ? 1.919 40.438 21.812 1 97.88 62 LYS B O 1
ATOM 3620 N N . ALA B 1 63 ? 2.033 42.031 20.234 1 98.38 63 ALA B N 1
ATOM 3621 C CA . ALA B 1 63 ? 3.391 41.656 19.844 1 98.38 63 ALA B CA 1
ATOM 3622 C C . ALA B 1 63 ? 4.41 42.125 20.875 1 98.38 63 ALA B C 1
ATOM 3624 O O . ALA B 1 63 ? 4.379 43.281 21.297 1 98.38 63 ALA B O 1
ATOM 3625 N N . ASN B 1 64 ? 5.238 41.219 21.281 1 98.44 64 ASN B N 1
ATOM 3626 C CA . ASN B 1 64 ? 6.426 41.594 22.047 1 98.44 64 ASN B CA 1
ATOM 3627 C C . ASN B 1 64 ? 7.496 42.188 21.141 1 98.44 64 ASN B C 1
ATOM 3629 O O . ASN B 1 64 ? 8.109 43.219 21.484 1 98.44 64 ASN B O 1
ATOM 3633 N N . TRP B 1 65 ? 7.723 41.531 20.078 1 98.5 65 TRP B N 1
ATOM 3634 C CA . TRP B 1 65 ? 8.641 41.969 19.031 1 98.5 65 TRP B CA 1
ATOM 3635 C C . TRP B 1 65 ? 8.328 41.281 17.703 1 98.5 65 TRP B C 1
ATOM 3637 O O . TRP B 1 65 ? 7.516 40.375 17.656 1 98.5 65 TRP B O 1
ATOM 3647 N N . GLN B 1 66 ? 8.844 41.812 16.672 1 98.5 66 GLN B N 1
ATOM 3648 C CA . GLN B 1 66 ? 8.727 41.188 15.352 1 98.5 66 GLN B CA 1
ATOM 3649 C C . GLN B 1 66 ? 10.055 41.25 14.594 1 98.5 66 GLN B C 1
ATOM 3651 O O . GLN B 1 66 ? 10.922 42.062 14.922 1 98.5 66 GLN B O 1
ATOM 3656 N N . PHE B 1 67 ? 10.195 40.406 13.688 1 98.69 67 PHE B N 1
ATOM 3657 C CA . PHE B 1 67 ? 11.375 40.312 12.836 1 98.69 67 PHE B CA 1
ATOM 3658 C C . PHE B 1 67 ? 10.969 40.156 11.375 1 98.69 67 PHE B C 1
ATOM 3660 O O . PHE B 1 67 ? 10.141 39.281 11.047 1 98.69 67 PHE B O 1
ATOM 3667 N N . GLN B 1 68 ? 11.555 40.938 10.477 1 98.25 68 GLN B N 1
ATOM 3668 C CA . GLN B 1 68 ? 11.266 40.875 9.047 1 98.25 68 GLN B CA 1
ATOM 3669 C C . GLN B 1 68 ? 12.281 40 8.328 1 98.25 68 GLN B C 1
ATOM 3671 O O . GLN B 1 68 ? 13.445 40.375 8.188 1 98.25 68 GLN B O 1
ATOM 3676 N N . SER B 1 69 ? 11.828 38.875 7.824 1 96.62 69 SER B N 1
ATOM 3677 C CA . SER B 1 69 ? 12.727 37.969 7.121 1 96.62 69 SER B CA 1
ATOM 3678 C C . SER B 1 69 ? 12.664 38.188 5.613 1 96.62 69 SER B C 1
ATOM 3680 O O . SER B 1 69 ? 13.492 37.625 4.871 1 96.62 69 SER B O 1
ATOM 3682 N N . LYS B 1 70 ? 11.688 38.906 5.023 1 91.62 70 LYS B N 1
ATOM 3683 C CA . LYS B 1 70 ? 11.508 39.344 3.641 1 91.62 70 LYS B CA 1
ATOM 3684 C C . LYS B 1 70 ? 11.188 38.156 2.732 1 91.62 70 LYS B C 1
ATOM 3686 O O . LYS B 1 70 ? 11.461 38.219 1.529 1 91.62 70 LYS B O 1
ATOM 3691 N N . SER B 1 71 ? 10.812 37.125 3.268 1 97.19 71 SER B N 1
ATOM 3692 C CA . SER B 1 71 ? 10.352 35.938 2.551 1 97.19 71 SER B CA 1
ATOM 3693 C C . SER B 1 71 ? 9.336 35.156 3.373 1 97.19 71 SER B C 1
ATOM 3695 O O . SER B 1 71 ? 9.414 35.125 4.602 1 97.19 71 SER B O 1
ATOM 3697 N N . PRO B 1 72 ? 8.383 34.5 2.709 1 97.94 72 PRO B N 1
ATOM 3698 C CA . PRO B 1 72 ? 7.289 33.812 3.412 1 97.94 72 PRO B CA 1
ATOM 3699 C C . PRO B 1 72 ? 7.789 32.812 4.438 1 97.94 72 PRO B C 1
ATOM 3701 O O . PRO B 1 72 ? 8.75 32.062 4.176 1 97.94 72 PRO B O 1
ATOM 3704 N N . ILE B 1 73 ? 7.168 32.781 5.617 1 98.31 73 ILE B N 1
ATOM 3705 C CA . ILE B 1 73 ? 7.387 31.812 6.684 1 98.31 73 ILE B CA 1
ATOM 3706 C C . ILE B 1 73 ? 6.176 30.875 6.801 1 98.31 73 ILE B C 1
ATOM 3708 O O . ILE B 1 73 ? 5.125 31.281 7.309 1 98.31 73 ILE B O 1
ATOM 3712 N N . LEU B 1 74 ? 6.355 29.609 6.391 1 97.69 74 LEU B N 1
ATOM 3713 C CA . LEU B 1 74 ? 5.199 28.734 6.266 1 97.69 74 LEU B CA 1
ATOM 3714 C C . LEU B 1 74 ? 5.266 27.594 7.281 1 97.69 74 LEU B C 1
ATOM 3716 O O . LEU B 1 74 ? 4.273 26.906 7.504 1 97.69 74 LEU B O 1
ATOM 3720 N N . ALA B 1 75 ? 6.387 27.469 7.934 1 97.19 75 ALA B N 1
ATOM 3721 C CA . ALA B 1 75 ? 6.578 26.344 8.836 1 97.19 75 ALA B CA 1
ATOM 3722 C C . ALA B 1 75 ? 6.551 26.797 10.297 1 97.19 75 ALA B C 1
ATOM 3724 O O . ALA B 1 75 ? 6.832 27.953 10.594 1 97.19 75 ALA B O 1
ATOM 3725 N N . GLU B 1 76 ? 6.203 25.828 11.117 1 98 76 GLU B N 1
ATOM 3726 C CA . GLU B 1 76 ? 6.281 26.016 12.555 1 98 76 GLU B CA 1
ATOM 3727 C C . GLU B 1 76 ? 7.715 26.297 13 1 98 76 GLU B C 1
ATOM 3729 O O . GLU B 1 76 ? 8.656 25.703 12.492 1 98 76 GLU B O 1
ATOM 3734 N N . ALA B 1 77 ? 7.871 27.234 13.938 1 98.75 77 ALA B N 1
ATOM 3735 C CA . ALA B 1 77 ? 9.172 27.531 14.531 1 98.75 77 ALA B CA 1
ATOM 3736 C C . ALA B 1 77 ? 9.523 26.531 15.625 1 98.75 77 ALA B C 1
ATOM 3738 O O . ALA B 1 77 ? 8.703 25.672 15.977 1 98.75 77 ALA B O 1
ATOM 3739 N N . ALA B 1 78 ? 10.758 26.656 16.062 1 98.56 78 ALA B N 1
ATOM 3740 C CA . ALA B 1 78 ? 11.203 25.828 17.172 1 98.56 78 ALA B CA 1
ATOM 3741 C C . ALA B 1 78 ? 12.07 26.625 18.141 1 98.56 78 ALA B C 1
ATOM 3743 O O . ALA B 1 78 ? 12.672 27.641 17.766 1 98.56 78 ALA B O 1
ATOM 3744 N N . ILE B 1 79 ? 12.039 26.141 19.391 1 98.31 79 ILE B N 1
ATOM 3745 C CA . ILE B 1 79 ? 12.805 26.812 20.422 1 98.31 79 ILE B CA 1
ATOM 3746 C C . ILE B 1 79 ? 13.961 25.922 20.875 1 98.31 79 ILE B C 1
ATOM 3748 O O . ILE B 1 79 ? 13.781 24.734 21.125 1 98.31 79 ILE B O 1
ATOM 3752 N N . TRP B 1 80 ? 15.141 26.453 20.922 1 98.31 80 TRP B N 1
ATOM 3753 C CA . TRP B 1 80 ? 16.328 25.812 21.469 1 98.31 80 TRP B CA 1
ATOM 3754 C C . TRP B 1 80 ? 17.031 26.734 22.469 1 98.31 80 TRP B C 1
ATOM 3756 O O . TRP B 1 80 ? 17.609 27.75 22.094 1 98.31 80 TRP B O 1
ATOM 3766 N N . ASN B 1 81 ? 16.906 26.359 23.797 1 97.12 81 ASN B N 1
ATOM 3767 C CA . ASN B 1 81 ? 17.484 27.188 24.859 1 97.12 81 ASN B CA 1
ATOM 3768 C C . ASN B 1 81 ? 17.031 28.625 24.75 1 97.12 81 ASN B C 1
ATOM 3770 O O . ASN B 1 81 ? 15.836 28.922 24.875 1 97.12 81 ASN B O 1
ATOM 3774 N N . ASP B 1 82 ? 17.938 29.531 24.391 1 97.5 82 ASP B N 1
ATOM 3775 C CA . ASP B 1 82 ? 17.562 30.953 24.375 1 97.5 82 ASP B CA 1
ATOM 3776 C C . ASP B 1 82 ? 17.25 31.406 22.953 1 97.5 82 ASP B C 1
ATOM 3778 O O . ASP B 1 82 ? 17 32.594 22.719 1 97.5 82 ASP B O 1
ATOM 3782 N N . LEU B 1 83 ? 17.156 30.453 22.031 1 98.5 83 LEU B N 1
ATOM 3783 C CA . LEU B 1 83 ? 16.938 30.797 20.641 1 98.5 83 LEU B CA 1
ATOM 3784 C C . LEU B 1 83 ? 15.562 30.344 20.172 1 98.5 83 LEU B C 1
ATOM 3786 O O . LEU B 1 83 ? 15.008 29.375 20.703 1 98.5 83 LEU B O 1
ATOM 3790 N N . VAL B 1 84 ? 15.008 31.062 19.234 1 98.75 84 VAL B N 1
ATOM 3791 C CA . VAL B 1 84 ? 13.883 30.625 18.422 1 98.75 84 VAL B CA 1
ATOM 3792 C C . VAL B 1 84 ? 14.289 30.594 16.938 1 98.75 84 VAL B C 1
ATOM 3794 O O . VAL B 1 84 ? 14.969 31.484 16.453 1 98.75 84 VAL B O 1
ATOM 3797 N N . LEU B 1 85 ? 13.977 29.5 16.281 1 98.88 85 LEU B N 1
ATOM 3798 C CA . LEU B 1 85 ? 14.398 29.281 14.898 1 98.88 85 LEU B CA 1
ATOM 3799 C C . LEU B 1 85 ? 13.188 29.125 13.984 1 98.88 85 LEU B C 1
ATOM 3801 O O . LEU B 1 85 ? 12.188 28.516 14.359 1 98.88 85 LEU B O 1
ATOM 3805 N N . PHE B 1 86 ? 13.305 29.641 12.797 1 98.69 86 PHE B N 1
ATOM 3806 C CA . PHE B 1 86 ? 12.289 29.453 11.766 1 98.69 86 PHE B CA 1
ATOM 3807 C C . PHE B 1 86 ? 12.914 29.453 10.375 1 98.69 86 PHE B C 1
ATOM 3809 O O . PHE B 1 86 ? 13.992 30.031 10.18 1 98.69 86 PHE B O 1
ATOM 3816 N N . GLY B 1 87 ? 12.266 28.734 9.477 1 97.75 87 GLY B N 1
ATOM 3817 C CA . GLY B 1 87 ? 12.68 28.75 8.086 1 97.75 87 GLY B CA 1
ATOM 3818 C C . GLY B 1 87 ? 11.773 29.578 7.203 1 97.75 87 GLY B C 1
ATOM 3819 O O . GLY B 1 87 ? 10.617 29.844 7.555 1 97.75 87 GLY B O 1
ATOM 3820 N N . ASN B 1 88 ? 12.375 30.062 6.078 1 97.56 88 ASN B N 1
ATOM 3821 C CA . ASN B 1 88 ? 11.539 30.781 5.121 1 97.56 88 ASN B CA 1
ATOM 3822 C C . ASN B 1 88 ? 11.742 30.266 3.699 1 97.56 88 ASN B C 1
ATOM 3824 O O . ASN B 1 88 ? 12.531 29.344 3.477 1 97.56 88 ASN B O 1
ATOM 3828 N N . GLU B 1 89 ? 11.039 30.75 2.717 1 97.19 89 GLU B N 1
ATOM 3829 C CA . GLU B 1 89 ? 10.977 30.203 1.361 1 97.19 89 GLU B CA 1
ATOM 3830 C C . GLU B 1 89 ? 12.25 30.531 0.584 1 97.19 89 GLU B C 1
ATOM 3832 O O . GLU B 1 89 ? 12.484 29.969 -0.49 1 97.19 89 GLU B O 1
ATOM 3837 N N . ASN B 1 90 ? 13.102 31.375 1.113 1 96.88 90 ASN B N 1
ATOM 3838 C CA . ASN B 1 90 ? 14.391 31.625 0.485 1 96.88 90 ASN B CA 1
ATOM 3839 C C . ASN B 1 90 ? 15.43 30.594 0.896 1 96.88 90 ASN B C 1
ATOM 3841 O O . ASN B 1 90 ? 16.609 30.703 0.531 1 96.88 90 ASN B O 1
ATOM 3845 N N . GLY B 1 91 ? 15.031 29.641 1.654 1 96.88 91 GLY B N 1
ATOM 3846 C CA . GLY B 1 91 ? 15.938 28.594 2.1 1 96.88 91 GLY B CA 1
ATOM 3847 C C . GLY B 1 91 ? 16.797 29.016 3.277 1 96.88 91 GLY B C 1
ATOM 3848 O O . GLY B 1 91 ? 17.906 28.516 3.453 1 96.88 91 GLY B O 1
ATOM 3849 N N . GLN B 1 92 ? 16.281 29.953 4.012 1 98 92 GLN B N 1
ATOM 3850 C CA . GLN B 1 92 ? 17.047 30.422 5.16 1 98 92 GLN B CA 1
ATOM 3851 C C . GLN B 1 92 ? 16.469 29.891 6.469 1 98 92 GLN B C 1
ATOM 3853 O O . GLN B 1 92 ? 15.258 29.969 6.691 1 98 92 GLN B O 1
ATOM 3858 N N . LEU B 1 93 ? 17.344 29.359 7.223 1 98.56 93 LEU B N 1
ATOM 3859 C CA . LEU B 1 93 ? 17.031 29.109 8.625 1 98.56 93 LEU B CA 1
ATOM 3860 C C . LEU B 1 93 ? 17.625 30.203 9.516 1 98.56 93 LEU B C 1
ATOM 3862 O O . LEU B 1 93 ? 18.844 30.391 9.547 1 98.56 93 LEU B O 1
ATOM 3866 N N . THR B 1 94 ? 16.734 30.875 10.219 1 98.81 94 THR B N 1
ATOM 3867 C CA . THR B 1 94 ? 17.125 32.031 11.031 1 98.81 94 THR B CA 1
ATOM 3868 C C . THR B 1 94 ? 17.016 31.688 12.516 1 98.81 94 THR B C 1
ATOM 3870 O O . THR B 1 94 ? 16.016 31.125 12.961 1 98.81 94 THR B O 1
ATOM 3873 N N . ALA B 1 95 ? 18.047 32 13.219 1 98.88 95 ALA B N 1
ATOM 3874 C CA . ALA B 1 95 ? 18.031 31.891 14.672 1 98.88 95 ALA B CA 1
ATOM 3875 C C . ALA B 1 95 ? 18.047 33.281 15.328 1 98.88 95 ALA B C 1
ATOM 3877 O O . ALA B 1 95 ? 18.922 34.094 15.055 1 98.88 95 ALA B O 1
ATOM 3878 N N . LEU B 1 96 ? 17.047 33.5 16.172 1 98.81 96 LEU B N 1
ATOM 3879 C CA . LEU B 1 96 ? 16.922 34.75 16.922 1 98.81 96 LEU B CA 1
ATOM 3880 C C . LEU B 1 96 ? 16.984 34.469 18.422 1 98.81 96 LEU B C 1
ATOM 3882 O O . LEU B 1 96 ? 16.609 33.406 18.891 1 98.81 96 LEU B O 1
ATOM 3886 N N . LYS B 1 97 ? 17.422 35.469 19.141 1 98.62 97 LYS B N 1
ATOM 3887 C CA . LYS B 1 97 ? 17.203 35.438 20.594 1 98.62 97 LYS B CA 1
ATOM 3888 C C . LYS B 1 97 ? 15.711 35.531 20.922 1 98.62 97 LYS B C 1
ATOM 3890 O O . LYS B 1 97 ? 15.039 36.5 20.5 1 98.62 97 LYS B O 1
ATOM 3895 N N . LYS B 1 98 ? 15.18 34.594 21.641 1 97.44 98 LYS B N 1
ATOM 3896 C CA . LYS B 1 98 ? 13.734 34.469 21.797 1 97.44 98 LYS B CA 1
ATOM 3897 C C . LYS B 1 98 ? 13.188 35.625 22.625 1 97.44 98 LYS B C 1
ATOM 3899 O O . LYS B 1 98 ? 12.008 36 22.516 1 97.44 98 LYS B O 1
ATOM 3904 N N . ASP B 1 99 ? 14.031 36.312 23.438 1 96.81 99 ASP B N 1
ATOM 3905 C CA . ASP B 1 99 ? 13.57 37.344 24.375 1 96.81 99 ASP B CA 1
ATOM 3906 C C . ASP B 1 99 ? 13.344 38.688 23.656 1 96.81 99 ASP B C 1
ATOM 3908 O O . ASP B 1 99 ? 12.484 39.469 24.062 1 96.81 99 ASP B O 1
ATOM 3912 N N . ASN B 1 100 ? 14.172 38.906 22.547 1 97.81 100 ASN B N 1
ATOM 3913 C CA . ASN B 1 100 ? 14.078 40.25 21.969 1 97.81 100 ASN B CA 1
ATOM 3914 C C . ASN B 1 100 ? 14.117 40.219 20.453 1 97.81 100 ASN B C 1
ATOM 3916 O O . ASN B 1 100 ? 14.055 41.281 19.797 1 97.81 100 ASN B O 1
ATOM 3920 N N . GLY B 1 101 ? 14.297 39.125 19.859 1 98.31 101 GLY B N 1
ATOM 3921 C CA . GLY B 1 101 ? 14.234 39 18.406 1 98.31 101 GLY B CA 1
ATOM 3922 C C . GLY B 1 101 ? 15.531 39.375 17.719 1 98.31 101 GLY B C 1
ATOM 3923 O O . GLY B 1 101 ? 15.562 39.5 16.484 1 98.31 101 GLY B O 1
ATOM 3924 N N . LYS B 1 102 ? 16.594 39.531 18.516 1 98.44 102 LYS B N 1
ATOM 3925 C CA . LYS B 1 102 ? 17.875 39.875 17.906 1 98.44 102 LYS B CA 1
ATOM 3926 C C . LYS B 1 102 ? 18.438 38.688 17.109 1 98.44 102 LYS B C 1
ATOM 3928 O O . LYS B 1 102 ? 18.406 37.562 17.562 1 98.44 102 LYS B O 1
ATOM 3933 N N . LEU B 1 103 ? 18.969 39 15.938 1 98.56 103 LEU B N 1
ATOM 3934 C CA . LEU B 1 103 ? 19.516 38 15.039 1 98.56 103 LEU B CA 1
ATOM 3935 C C . LEU B 1 103 ? 20.797 37.406 15.609 1 98.56 103 LEU B C 1
ATOM 3937 O O . LEU B 1 103 ? 21.688 38.125 16.031 1 98.56 103 LEU B O 1
ATOM 3941 N N . GLU B 1 104 ? 20.859 36.094 15.648 1 98.44 104 GLU B N 1
ATOM 3942 C CA . GLU B 1 104 ? 22.078 35.375 16.047 1 98.44 104 GLU B CA 1
ATOM 3943 C C . GLU B 1 104 ? 22.812 34.844 14.828 1 98.44 104 GLU B C 1
ATOM 3945 O O . GLU B 1 104 ? 23.984 35.156 14.609 1 98.44 104 GLU B O 1
ATOM 3950 N N . TRP B 1 105 ? 22.172 34 14 1 98.5 105 TRP B N 1
ATOM 3951 C CA . TRP B 1 105 ? 22.797 33.469 12.789 1 98.5 105 TRP B CA 1
ATOM 3952 C C . TRP B 1 105 ? 21.734 33.125 11.758 1 98.5 105 TRP B C 1
ATOM 3954 O O . TRP B 1 105 ? 20.547 33.031 12.078 1 98.5 105 TRP B O 1
ATOM 3964 N N . ILE B 1 106 ? 22.125 33 10.508 1 98.44 106 ILE B N 1
ATOM 3965 C CA . ILE B 1 106 ? 21.328 32.531 9.383 1 98.44 106 ILE B CA 1
ATOM 3966 C C . ILE B 1 106 ? 22.078 31.422 8.641 1 98.44 106 ILE B C 1
ATOM 3968 O O . ILE B 1 106 ? 23.266 31.578 8.336 1 98.44 106 ILE B O 1
ATOM 3972 N N . PHE B 1 107 ? 21.422 30.328 8.469 1 98.5 107 PHE B N 1
ATOM 3973 C CA . PHE B 1 107 ? 21.906 29.281 7.59 1 98.5 107 PHE B CA 1
ATOM 3974 C C . PHE B 1 107 ? 21.172 29.312 6.254 1 98.5 107 PHE B C 1
ATOM 3976 O O . PHE B 1 107 ? 19.953 29.453 6.211 1 98.5 107 PHE B O 1
ATOM 3983 N N . GLN B 1 108 ? 21.922 29.156 5.156 1 98 108 GLN B N 1
ATOM 3984 C CA . GLN B 1 108 ? 21.359 29.219 3.816 1 98 108 GLN B CA 1
ATOM 3985 C C . GLN B 1 108 ? 21.344 27.844 3.154 1 98 108 GLN B C 1
ATOM 3987 O O . GLN B 1 108 ? 22.406 27.281 2.859 1 98 108 GLN B O 1
ATOM 3992 N N . ALA B 1 109 ? 20.156 27.328 2.969 1 96.81 109 ALA B N 1
ATOM 3993 C CA . ALA B 1 109 ? 19.953 26.141 2.129 1 96.81 109 ALA B CA 1
ATOM 3994 C C . ALA B 1 109 ? 19.469 26.531 0.736 1 96.81 109 ALA B C 1
ATOM 3996 O O . ALA B 1 109 ? 19.703 27.656 0.283 1 96.81 109 ALA B O 1
ATOM 3997 N N . GLY B 1 110 ? 18.969 25.531 -0.034 1 93.69 110 GLY B N 1
ATOM 3998 C CA . GLY B 1 110 ? 18.359 25.844 -1.316 1 93.69 110 GLY B CA 1
ATOM 3999 C C . GLY B 1 110 ? 16.969 26.438 -1.188 1 93.69 110 GLY B C 1
ATOM 4000 O O . GLY B 1 110 ? 16.297 26.25 -0.175 1 93.69 110 GLY B O 1
ATOM 4001 N N . GLU B 1 111 ? 16.562 27.109 -2.17 1 87.56 111 GLU B N 1
ATOM 4002 C CA . GLU B 1 111 ? 15.25 27.766 -2.135 1 87.56 111 GLU B CA 1
ATOM 4003 C C . GLU B 1 111 ? 14.125 26.734 -2.094 1 87.56 111 GLU B C 1
ATOM 4005 O O . GLU B 1 111 ? 14.273 25.625 -2.611 1 87.56 111 GLU B O 1
ATOM 4010 N N . GLU B 1 112 ? 13.086 27.188 -1.465 1 89.94 112 GLU B N 1
ATOM 4011 C CA . GLU B 1 112 ? 11.852 26.406 -1.367 1 89.94 112 GLU B CA 1
ATOM 4012 C C . GLU B 1 112 ? 10.82 26.875 -2.385 1 89.94 112 GLU B C 1
ATOM 4014 O O . GLU B 1 112 ? 10.781 28.062 -2.742 1 89.94 112 GLU B O 1
ATOM 4019 N N . HIS B 1 113 ? 10.117 25.906 -2.951 1 86.69 113 HIS B N 1
ATOM 4020 C CA . HIS B 1 113 ? 8.984 26.281 -3.789 1 86.69 113 HIS B CA 1
ATOM 4021 C C . HIS B 1 113 ? 7.848 25.266 -3.678 1 86.69 113 HIS B C 1
ATOM 4023 O O . HIS B 1 113 ? 8.086 24.094 -3.395 1 86.69 113 HIS B O 1
ATOM 4029 N N . ALA B 1 114 ? 6.715 25.875 -3.852 1 91.75 114 ALA B N 1
ATOM 4030 C CA . ALA B 1 114 ? 5.559 24.984 -3.939 1 91.75 114 ALA B CA 1
ATOM 4031 C C . ALA B 1 114 ? 5.621 24.125 -5.199 1 91.75 114 ALA B C 1
ATOM 4033 O O . ALA B 1 114 ? 6 24.609 -6.27 1 91.75 114 ALA B O 1
ATOM 4034 N N . ILE B 1 115 ? 5.258 22.922 -5.02 1 92.38 115 ILE B N 1
ATOM 4035 C CA . ILE B 1 115 ? 5.289 22.016 -6.16 1 92.38 115 ILE B CA 1
ATOM 4036 C C . ILE B 1 115 ? 3.971 22.109 -6.926 1 92.38 115 ILE B C 1
ATOM 4038 O O . ILE B 1 115 ? 3.945 21.938 -8.148 1 92.38 115 ILE B O 1
ATOM 4042 N N . ASP B 1 116 ? 2.906 22.328 -6.242 1 94 116 ASP B N 1
ATOM 4043 C CA . ASP B 1 116 ? 1.599 22.562 -6.844 1 94 116 ASP B CA 1
ATOM 4044 C C . ASP B 1 116 ? 0.751 23.484 -5.961 1 94 116 ASP B C 1
ATOM 4046 O O . ASP B 1 116 ? 1.229 23.984 -4.941 1 94 116 ASP B O 1
ATOM 4050 N N . LEU B 1 117 ? -0.456 23.672 -6.363 1 93.25 117 LEU B N 1
ATOM 4051 C CA . LEU B 1 117 ? -1.35 24.641 -5.723 1 93.25 117 LEU B CA 1
ATOM 4052 C C . LEU B 1 117 ? -1.694 24.188 -4.305 1 93.25 117 LEU B C 1
ATOM 4054 O O . LEU B 1 117 ? -2.068 25.016 -3.465 1 93.25 117 LEU B O 1
ATOM 4058 N N . TRP B 1 118 ? -1.545 22.906 -3.998 1 95.56 118 TRP B N 1
ATOM 4059 C CA . TRP B 1 118 ? -2.014 22.375 -2.725 1 95.56 118 TRP B CA 1
ATOM 4060 C C . TRP B 1 118 ? -0.84 22.016 -1.82 1 95.56 118 TRP B C 1
ATOM 4062 O O . TRP B 1 118 ? -1.012 21.328 -0.815 1 95.56 118 TRP B O 1
ATOM 4072 N N . ASP B 1 119 ? 0.338 22.438 -2.193 1 95.75 119 ASP B N 1
ATOM 4073 C CA . ASP B 1 119 ? 1.545 22.25 -1.394 1 95.75 119 ASP B CA 1
ATOM 4074 C C . ASP B 1 119 ? 1.666 23.328 -0.32 1 95.75 119 ASP B C 1
ATOM 4076 O O . ASP B 1 119 ? 2.447 24.266 -0.465 1 95.75 119 ASP B O 1
ATOM 4080 N N . TYR B 1 120 ? 1.055 23.141 0.861 1 95.62 120 TYR B N 1
ATOM 4081 C CA . TYR B 1 120 ? 0.833 24.172 1.862 1 95.62 120 TYR B CA 1
ATOM 4082 C C . TYR B 1 120 ? 1.975 24.203 2.871 1 95.62 120 TYR B C 1
ATOM 4084 O O . TYR B 1 120 ? 2.16 25.203 3.57 1 95.62 120 TYR B O 1
ATOM 4092 N N . PHE B 1 121 ? 2.713 23.25 2.984 1 96.19 121 PHE B N 1
ATOM 4093 C CA . PHE B 1 121 ? 3.545 23.094 4.172 1 96.19 121 PHE B CA 1
ATOM 4094 C C . PHE B 1 121 ? 5.023 23.172 3.812 1 96.19 121 PHE B C 1
ATOM 4096 O O . PHE B 1 121 ? 5.395 22.953 2.654 1 96.19 121 PHE B O 1
ATOM 4103 N N . ARG B 1 122 ? 5.773 23.531 4.84 1 97.31 122 ARG B N 1
ATOM 4104 C CA . ARG B 1 122 ? 7.23 23.531 4.781 1 97.31 122 ARG B CA 1
ATOM 4105 C C . ARG B 1 122 ? 7.828 22.906 6.039 1 97.31 122 ARG B C 1
ATOM 4107 O O . ARG B 1 122 ? 7.141 22.781 7.055 1 97.31 122 ARG B O 1
ATOM 4114 N N . SER B 1 123 ? 9.031 22.547 5.875 1 97.44 123 SER B N 1
ATOM 4115 C CA . SER B 1 123 ? 9.75 21.922 6.984 1 97.44 123 SER B CA 1
ATOM 4116 C C . SER B 1 123 ? 10.172 22.969 8.016 1 97.44 123 SER B C 1
ATOM 4118 O O . SER B 1 123 ? 10.742 24 7.66 1 97.44 123 SER B O 1
ATOM 4120 N N . GLY B 1 124 ? 9.82 22.734 9.273 1 98 124 GLY B N 1
ATOM 4121 C CA . GLY B 1 124 ? 10.367 23.516 10.375 1 98 124 GLY B CA 1
ATOM 4122 C C . GLY B 1 124 ? 11.625 22.891 10.969 1 98 124 GLY B C 1
ATOM 4123 O O . GLY B 1 124 ? 11.969 21.75 10.656 1 98 124 GLY B O 1
ATOM 4124 N N . PRO B 1 125 ? 12.305 23.719 11.773 1 98.69 125 PRO B N 1
ATOM 4125 C CA . PRO B 1 125 ? 13.453 23.172 12.5 1 98.69 125 PRO B CA 1
ATOM 4126 C C . PRO B 1 125 ? 13.039 22.234 13.633 1 98.69 125 PRO B C 1
ATOM 4128 O O . PRO B 1 125 ? 11.961 22.391 14.211 1 98.69 125 PRO B O 1
ATOM 4131 N N . LEU B 1 126 ? 13.875 21.25 13.867 1 98.62 126 LEU B N 1
ATOM 4132 C CA . LEU B 1 126 ? 13.695 20.297 14.961 1 98.62 126 LEU B CA 1
ATOM 4133 C C . LEU B 1 126 ? 14.891 20.312 15.906 1 98.62 126 LEU B C 1
ATOM 4135 O O . LEU B 1 126 ? 15.961 19.812 15.562 1 98.62 126 LEU B O 1
ATOM 4139 N N . PRO B 1 127 ? 14.695 20.859 17.047 1 97.56 127 PRO B N 1
ATOM 4140 C CA . PRO B 1 127 ? 15.82 20.906 17.984 1 97.56 127 PRO B CA 1
ATOM 4141 C C . PRO B 1 127 ? 16.078 19.562 18.656 1 97.56 127 PRO B C 1
ATOM 4143 O O . PRO B 1 127 ? 15.141 18.922 19.156 1 97.56 127 PRO B O 1
ATOM 4146 N N . GLY B 1 128 ? 17.266 19.109 18.578 1 94.12 128 GLY B N 1
ATOM 4147 C CA . GLY B 1 128 ? 17.781 18.078 19.469 1 94.12 128 GLY B CA 1
ATOM 4148 C C . GLY B 1 128 ? 18.516 18.625 20.672 1 94.12 128 GLY B C 1
ATOM 4149 O O . GLY B 1 128 ? 18.297 19.781 21.062 1 94.12 128 GLY B O 1
ATOM 4150 N N . ASN B 1 129 ? 19.344 17.766 21.312 1 91.38 129 ASN B N 1
ATOM 4151 C CA . ASN B 1 129 ? 20.125 18.234 22.453 1 91.38 129 ASN B CA 1
ATOM 4152 C C . ASN B 1 129 ? 21.297 19.094 22 1 91.38 129 ASN B C 1
ATOM 4154 O O . ASN B 1 129 ? 21.453 20.234 22.469 1 91.38 129 ASN B O 1
ATOM 4158 N N . ASP B 1 130 ? 22.016 18.609 21.062 1 95.81 130 ASP B N 1
ATOM 4159 C CA . ASP B 1 130 ? 23.234 19.312 20.656 1 95.81 130 ASP B CA 1
ATOM 4160 C C . ASP B 1 130 ? 23.234 19.625 19.172 1 95.81 130 ASP B C 1
ATOM 4162 O O . ASP B 1 130 ? 24.266 20 18.594 1 95.81 130 ASP B O 1
ATOM 4166 N N . LYS B 1 131 ? 22.094 19.422 18.562 1 98.12 131 LYS B N 1
ATOM 4167 C CA . LYS B 1 131 ? 21.938 19.672 17.141 1 98.12 131 LYS B CA 1
ATOM 4168 C C . LYS B 1 131 ? 20.562 20.266 16.828 1 98.12 131 LYS B C 1
ATOM 4170 O O . LYS B 1 131 ? 19.609 20.094 17.594 1 98.12 131 LYS B O 1
ATOM 4175 N N . ILE B 1 132 ? 20.531 20.969 15.727 1 98.69 132 ILE B N 1
ATOM 4176 C CA . ILE B 1 132 ? 19.266 21.328 15.086 1 98.69 132 ILE B CA 1
ATOM 4177 C C . ILE B 1 132 ? 19.125 20.562 13.766 1 98.69 132 ILE B C 1
ATOM 4179 O O . ILE B 1 132 ? 20.016 20.609 12.922 1 98.69 132 ILE B O 1
ATOM 4183 N N . PHE B 1 133 ? 18.078 19.812 13.641 1 98.88 133 PHE B N 1
ATOM 4184 C CA . PHE B 1 133 ? 17.781 19.156 12.375 1 98.88 133 PHE B CA 1
ATOM 4185 C C . PHE B 1 133 ? 16.828 20 11.539 1 98.88 133 PHE B C 1
ATOM 4187 O O . PHE B 1 133 ? 15.875 20.578 12.078 1 98.88 133 PHE B O 1
ATOM 4194 N N . TRP B 1 134 ? 17.078 20.062 10.312 1 98.75 134 TRP B N 1
ATOM 4195 C CA . TRP B 1 134 ? 16.203 20.797 9.398 1 98.75 134 TRP B CA 1
ATOM 4196 C C . TRP B 1 134 ? 16.25 20.188 8 1 98.75 134 TRP B C 1
ATOM 4198 O O . TRP B 1 134 ? 17.297 19.734 7.547 1 98.75 134 TRP B O 1
ATOM 4208 N N . ALA B 1 135 ? 15.086 20.141 7.379 1 97.75 135 ALA B N 1
ATOM 4209 C CA . ALA B 1 135 ? 15 19.719 5.98 1 97.75 135 ALA B CA 1
ATOM 4210 C C . ALA B 1 135 ? 14.453 20.859 5.105 1 97.75 135 ALA B C 1
ATOM 4212 O O . ALA B 1 135 ? 13.875 21.812 5.613 1 97.75 135 ALA B O 1
ATOM 4213 N N . SER B 1 136 ? 14.758 20.703 3.84 1 94.62 136 SER B N 1
ATOM 4214 C CA . SER B 1 136 ? 14.375 21.812 2.971 1 94.62 136 SER B CA 1
ATOM 4215 C C . SER B 1 136 ? 13.914 21.312 1.608 1 94.62 136 SER B C 1
ATOM 4217 O O . SER B 1 136 ? 14.031 20.125 1.306 1 94.62 136 SER B O 1
ATOM 4219 N N . GLY B 1 137 ? 13.398 22.203 0.845 1 95.06 137 GLY B N 1
ATOM 4220 C CA . GLY B 1 137 ? 12.914 21.922 -0.492 1 95.06 137 GLY B CA 1
ATOM 4221 C C . GLY B 1 137 ? 14.016 21.5 -1.452 1 95.06 137 GLY B C 1
ATOM 4222 O O . GLY B 1 137 ? 13.734 20.953 -2.521 1 95.06 137 GLY B O 1
ATOM 4223 N N . ASP B 1 138 ? 15.25 21.703 -1.055 1 95.75 138 ASP B N 1
ATOM 4224 C CA . ASP B 1 138 ? 16.359 21.312 -1.927 1 95.75 138 ASP B CA 1
ATOM 4225 C C . ASP B 1 138 ? 16.641 19.812 -1.82 1 95.75 138 ASP B C 1
ATOM 4227 O O . ASP B 1 138 ? 17.562 19.312 -2.475 1 95.75 138 ASP B O 1
ATOM 4231 N N . GLY B 1 139 ? 15.906 19.156 -0.935 1 97.44 139 GLY B N 1
ATOM 4232 C CA . GLY B 1 139 ? 15.977 17.703 -0.848 1 97.44 139 GLY B CA 1
ATOM 4233 C C . GLY B 1 139 ? 16.953 17.219 0.211 1 97.44 139 GLY B C 1
ATOM 4234 O O . GLY B 1 139 ? 17.109 16.016 0.403 1 97.44 139 GLY B O 1
ATOM 4235 N N . HIS B 1 140 ? 17.531 18.125 0.957 1 98.31 140 HIS B N 1
ATOM 4236 C CA . HIS B 1 140 ? 18.531 17.734 1.942 1 98.31 140 HIS B CA 1
ATOM 4237 C C . HIS B 1 140 ? 17.969 17.828 3.359 1 98.31 140 HIS B C 1
ATOM 4239 O O . HIS B 1 140 ? 17.094 18.641 3.639 1 98.31 140 HIS B O 1
ATOM 4245 N N . VAL B 1 141 ? 18.516 16.984 4.168 1 98.62 141 VAL B N 1
ATOM 4246 C CA . VAL B 1 141 ? 18.391 17.062 5.621 1 98.62 141 VAL B CA 1
ATOM 4247 C C . VAL B 1 141 ? 19.703 17.562 6.215 1 98.62 141 VAL B C 1
ATOM 4249 O O . VAL B 1 141 ? 20.781 17.078 5.871 1 98.62 141 VAL B O 1
ATOM 4252 N N . TYR B 1 142 ? 19.609 18.516 7.07 1 98.75 142 TYR B N 1
ATOM 4253 C CA . TYR B 1 142 ? 20.781 19.109 7.688 1 98.75 142 TYR B CA 1
ATOM 4254 C C . TYR B 1 142 ? 20.781 18.875 9.195 1 98.75 142 TYR B C 1
ATOM 4256 O O . TYR B 1 142 ? 19.734 18.969 9.844 1 98.75 142 TYR B O 1
ATOM 4264 N N . ALA B 1 143 ? 21.922 18.531 9.664 1 98.88 143 ALA B N 1
ATOM 4265 C CA . ALA B 1 143 ? 22.219 18.703 11.086 1 98.88 143 ALA B CA 1
ATOM 4266 C C . ALA B 1 143 ? 23.172 19.875 11.305 1 98.88 143 ALA B C 1
ATOM 4268 O O . ALA B 1 143 ? 24.234 19.938 10.695 1 98.88 143 ALA B O 1
ATOM 4269 N N . LEU B 1 144 ? 22.75 20.75 12.203 1 98.81 144 LEU B N 1
ATOM 4270 C CA . LEU B 1 144 ? 23.5 22 12.406 1 98.81 144 LEU B CA 1
ATOM 4271 C C . LEU B 1 144 ? 23.906 22.156 13.867 1 98.81 144 LEU B C 1
ATOM 4273 O O . LEU B 1 144 ? 23.203 21.703 14.773 1 98.81 144 LEU B O 1
ATOM 4277 N N . TYR B 1 145 ? 25.031 22.828 14.023 1 98.56 145 TYR B N 1
ATOM 4278 C CA . TYR B 1 145 ? 25.344 23.297 15.367 1 98.56 145 TYR B CA 1
ATOM 4279 C C . TYR B 1 145 ? 24.375 24.391 15.805 1 98.56 145 TYR B C 1
ATOM 4281 O O . TYR B 1 145 ? 24.203 25.391 15.117 1 98.56 145 TYR B O 1
ATOM 4289 N N . PRO B 1 146 ? 23.75 24.219 16.922 1 97.88 146 PRO B N 1
ATOM 4290 C CA . PRO B 1 146 ? 22.672 25.125 17.312 1 97.88 146 PRO B CA 1
ATOM 4291 C C . PRO B 1 146 ? 23.156 26.562 17.516 1 97.88 146 PRO B C 1
ATOM 4293 O O . PRO B 1 146 ? 22.422 27.516 17.234 1 97.88 146 PRO B O 1
ATOM 4296 N N . LYS B 1 147 ? 24.375 26.812 17.938 1 96.69 147 LYS B N 1
ATOM 4297 C CA . LYS B 1 147 ? 24.859 28.141 18.328 1 96.69 147 LYS B CA 1
ATOM 4298 C C . LYS B 1 147 ? 25.359 28.906 17.109 1 96.69 147 LYS B C 1
ATOM 4300 O O . LYS B 1 147 ? 25.359 30.141 17.109 1 96.69 147 LYS B O 1
ATOM 4305 N N . THR B 1 148 ? 25.75 28.141 16.078 1 97.62 148 THR B N 1
ATOM 4306 C CA . THR B 1 148 ? 26.422 28.828 14.992 1 97.62 148 THR B CA 1
ATOM 4307 C C . THR B 1 148 ? 25.672 28.641 13.68 1 97.62 148 THR B C 1
ATOM 4309 O O . THR B 1 148 ? 25.875 29.375 12.719 1 97.62 148 THR B O 1
ATOM 4312 N N . GLY B 1 149 ? 24.906 27.562 13.609 1 98.25 149 GLY B N 1
ATOM 4313 C CA . GLY B 1 149 ? 24.203 27.234 12.375 1 98.25 149 GLY B CA 1
ATOM 4314 C C . GLY B 1 149 ? 25.094 26.531 11.359 1 98.25 149 GLY B C 1
ATOM 4315 O O . GLY B 1 149 ? 24.688 26.312 10.219 1 98.25 149 GLY B O 1
ATOM 4316 N N . GLU B 1 150 ? 26.266 26.172 11.797 1 98.5 150 GLU B N 1
ATOM 4317 C CA . GLU B 1 150 ? 27.172 25.453 10.898 1 98.5 150 GLU B CA 1
ATOM 4318 C C . GLU B 1 150 ? 26.719 24.016 10.68 1 98.5 150 GLU B C 1
ATOM 4320 O O . GLU B 1 150 ? 26.234 23.359 11.609 1 98.5 150 GLU B O 1
ATOM 4325 N N . VAL B 1 151 ? 26.984 23.516 9.477 1 98.62 151 VAL B N 1
ATOM 4326 C CA . VAL B 1 151 ? 26.547 22.188 9.109 1 98.62 151 VAL B CA 1
ATOM 4327 C C . VAL B 1 151 ? 27.438 21.141 9.75 1 98.62 151 VAL B C 1
ATOM 4329 O O . VAL B 1 151 ? 28.672 21.219 9.648 1 98.62 151 VAL B O 1
ATOM 4332 N N . ILE B 1 152 ? 26.875 20.188 10.438 1 98.69 152 ILE B N 1
ATOM 4333 C CA . ILE B 1 152 ? 27.562 19.016 10.961 1 98.69 152 ILE B CA 1
ATOM 4334 C C . ILE B 1 152 ? 27.562 17.906 9.914 1 98.69 152 ILE B C 1
ATOM 4336 O O . ILE B 1 152 ? 28.609 17.359 9.578 1 98.69 152 ILE B O 1
ATOM 4340 N N . TRP B 1 153 ? 26.391 17.594 9.375 1 98.5 153 TRP B N 1
ATOM 4341 C CA . TRP B 1 153 ? 26.234 16.656 8.273 1 98.5 153 TRP B CA 1
ATOM 4342 C C . TRP B 1 153 ? 25.016 17 7.438 1 98.5 153 TRP B C 1
ATOM 4344 O O . TRP B 1 153 ? 24.172 17.797 7.852 1 98.5 153 TRP B O 1
ATOM 4354 N N . LYS B 1 154 ? 24.906 16.5 6.301 1 98.31 154 LYS B N 1
ATOM 4355 C CA . LYS B 1 154 ? 23.75 16.609 5.43 1 98.31 154 LYS B CA 1
ATOM 4356 C C . LYS B 1 154 ? 23.453 15.297 4.723 1 98.31 154 LYS B C 1
ATOM 4358 O O . LYS B 1 154 ? 24.375 14.5 4.48 1 98.31 154 LYS B O 1
ATOM 4363 N N . PHE B 1 155 ? 22.281 15 4.441 1 98.75 155 PHE B N 1
ATOM 4364 C CA . PHE B 1 155 ? 21.812 13.82 3.732 1 98.75 155 PHE B CA 1
ATOM 4365 C C . PHE B 1 155 ? 20.906 14.211 2.57 1 98.75 155 PHE B C 1
ATOM 4367 O O . PHE B 1 155 ? 19.953 14.969 2.746 1 98.75 155 PHE B O 1
ATOM 4374 N N . ASP B 1 156 ? 21.188 13.742 1.383 1 98.5 156 ASP B N 1
ATOM 4375 C CA . ASP B 1 156 ? 20.422 14.031 0.181 1 98.5 156 ASP B CA 1
ATOM 4376 C C . ASP B 1 156 ? 19.359 12.961 -0.065 1 98.5 156 ASP B C 1
ATOM 4378 O O . ASP B 1 156 ? 19.688 11.797 -0.303 1 98.5 156 ASP B O 1
ATOM 4382 N N . THR B 1 157 ? 18.094 13.352 -0.066 1 97.88 157 THR B N 1
ATOM 4383 C CA . THR B 1 157 ? 17.016 12.391 -0.319 1 97.88 157 THR B CA 1
ATOM 4384 C C . THR B 1 157 ? 16.656 12.367 -1.801 1 97.88 157 THR B C 1
ATOM 4386 O O . THR B 1 157 ? 15.945 11.469 -2.256 1 97.88 157 THR B O 1
ATOM 4389 N N . GLY B 1 158 ? 17.062 13.391 -2.533 1 97.12 158 GLY B N 1
ATOM 4390 C CA . GLY B 1 158 ? 16.875 13.422 -3.973 1 97.12 158 GLY B CA 1
ATOM 4391 C C . GLY B 1 158 ? 15.547 14.055 -4.375 1 97.12 158 GLY B C 1
ATOM 4392 O O . GLY B 1 158 ? 15.188 14.055 -5.555 1 97.12 158 GLY B O 1
ATOM 4393 N N . ALA B 1 159 ? 14.797 14.586 -3.424 1 97.38 159 ALA B N 1
ATOM 4394 C CA . ALA B 1 159 ? 13.523 15.242 -3.711 1 97.38 159 ALA B CA 1
ATOM 4395 C C . ALA B 1 159 ? 13.141 16.219 -2.6 1 97.38 159 ALA B C 1
ATOM 4397 O O . ALA B 1 159 ? 13.656 16.125 -1.483 1 97.38 159 ALA B O 1
ATOM 4398 N N . ALA B 1 160 ? 12.242 17.109 -2.879 1 97.69 160 ALA B N 1
ATOM 4399 C CA . ALA B 1 160 ? 11.828 18.125 -1.926 1 97.69 160 ALA B CA 1
ATOM 4400 C C . ALA B 1 160 ? 11.305 17.5 -0.636 1 97.69 160 ALA B C 1
ATOM 4402 O O . ALA B 1 160 ? 10.609 16.484 -0.672 1 97.69 160 ALA B O 1
ATOM 4403 N N . ILE B 1 161 ? 11.641 18.156 0.468 1 98 161 ILE B N 1
ATOM 4404 C CA . ILE B 1 161 ? 11.141 17.781 1.784 1 98 161 ILE B CA 1
ATOM 4405 C C . ILE B 1 161 ? 10.352 18.953 2.387 1 98 161 ILE B C 1
ATOM 4407 O O . ILE B 1 161 ? 10.891 20.031 2.584 1 98 161 ILE B O 1
ATOM 4411 N N . HIS B 1 162 ? 9.086 18.672 2.713 1 97.12 162 HIS B N 1
ATOM 4412 C CA . HIS B 1 162 ? 8.266 19.766 3.236 1 97.12 162 HIS B CA 1
ATOM 4413 C C . HIS B 1 162 ? 7.727 19.422 4.621 1 97.12 162 HIS B C 1
ATOM 4415 O O . HIS B 1 162 ? 7.125 20.281 5.281 1 97.12 162 HIS B O 1
ATOM 4421 N N . MET B 1 163 ? 7.965 18.234 5.008 1 96.94 163 MET B N 1
ATOM 4422 C CA . MET B 1 163 ? 7.578 17.891 6.375 1 96.94 163 MET B CA 1
ATOM 4423 C C . MET B 1 163 ? 8.703 18.203 7.355 1 96.94 163 MET B C 1
ATOM 4425 O O . MET B 1 163 ? 9.883 18.188 6.984 1 96.94 163 MET B O 1
ATOM 4429 N N . THR B 1 164 ? 8.32 18.547 8.57 1 98.06 164 THR B N 1
ATOM 4430 C CA . THR B 1 164 ? 9.305 18.703 9.633 1 98.06 164 THR B CA 1
ATOM 4431 C C . THR B 1 164 ? 9.82 17.344 10.094 1 98.06 164 THR B C 1
ATOM 4433 O O . THR B 1 164 ? 9.039 16.406 10.297 1 98.06 164 THR B O 1
ATOM 4436 N N . PRO B 1 165 ? 11.156 17.188 10.242 1 98.44 165 PRO B N 1
ATOM 4437 C CA . PRO B 1 165 ? 11.68 15.922 10.758 1 98.44 165 PRO B CA 1
ATOM 4438 C C . PRO B 1 165 ? 11.109 15.562 12.133 1 98.44 165 PRO B C 1
ATOM 4440 O O . PRO B 1 165 ? 10.68 16.453 12.875 1 98.44 165 PRO B O 1
ATOM 4443 N N . VAL B 1 166 ? 11.109 14.281 12.406 1 98.5 166 VAL B N 1
ATOM 4444 C CA . VAL B 1 166 ? 10.695 13.781 13.711 1 98.5 166 VAL B CA 1
ATOM 4445 C C . VAL B 1 166 ? 11.82 12.93 14.312 1 98.5 166 VAL B C 1
ATOM 4447 O O . VAL B 1 166 ? 12.414 12.102 13.625 1 98.5 166 VAL B O 1
ATOM 4450 N N . LEU B 1 167 ? 12.133 13.227 15.539 1 98.31 167 LEU B N 1
ATOM 4451 C CA . LEU B 1 167 ? 13.156 12.477 16.25 1 98.31 167 LEU B CA 1
ATOM 4452 C C . LEU B 1 167 ? 12.539 11.609 17.344 1 98.31 167 LEU B C 1
ATOM 4454 O O . LEU B 1 167 ? 11.953 12.133 18.297 1 98.31 167 LEU B O 1
ATOM 4458 N N . GLU B 1 168 ? 12.617 10.297 17.172 1 97.69 168 GLU B N 1
ATOM 4459 C CA . GLU B 1 168 ? 12.078 9.359 18.141 1 97.69 168 GLU B CA 1
ATOM 4460 C C . GLU B 1 168 ? 12.922 8.086 18.219 1 97.69 168 GLU B C 1
ATOM 4462 O O . GLU B 1 168 ? 13.273 7.508 17.203 1 97.69 168 GLU B O 1
ATOM 4467 N N . ASP B 1 169 ? 13.297 7.629 19.453 1 97 169 ASP B N 1
ATOM 4468 C CA . ASP B 1 169 ? 13.984 6.371 19.719 1 97 169 ASP B CA 1
ATOM 4469 C C . ASP B 1 169 ? 15.227 6.227 18.844 1 97 169 ASP B C 1
ATOM 4471 O O . ASP B 1 169 ? 15.422 5.199 18.203 1 97 169 ASP B O 1
ATOM 4475 N N . GLY B 1 170 ? 15.969 7.293 18.766 1 96.38 170 GLY B N 1
ATOM 4476 C CA . GLY B 1 170 ? 17.266 7.262 18.094 1 96.38 170 GLY B CA 1
ATOM 4477 C C . GLY B 1 170 ? 17.141 7.266 16.578 1 96.38 170 GLY B C 1
ATOM 4478 O O . GLY B 1 170 ? 18.078 6.898 15.883 1 96.38 170 GLY B O 1
ATOM 4479 N N . LYS B 1 171 ? 16.016 7.617 16.094 1 98.31 171 LYS B N 1
ATOM 4480 C CA . LYS B 1 171 ? 15.812 7.68 14.656 1 98.31 171 LYS B CA 1
ATOM 4481 C C . LYS B 1 171 ? 15.273 9.047 14.242 1 98.31 171 LYS B C 1
ATOM 4483 O O . LYS B 1 171 ? 14.359 9.578 14.867 1 98.31 171 LYS B O 1
ATOM 4488 N N . LEU B 1 172 ? 15.891 9.633 13.273 1 98.75 172 LEU B N 1
ATOM 4489 C CA . LEU B 1 172 ? 15.414 10.844 12.617 1 98.75 172 LEU B CA 1
ATOM 4490 C C . LEU B 1 172 ? 14.594 10.508 11.383 1 98.75 172 LEU B C 1
ATOM 4492 O O . LEU B 1 172 ? 15.125 10 10.391 1 98.75 172 LEU B O 1
ATOM 4496 N N . LEU B 1 173 ? 13.305 10.773 11.422 1 98.88 173 LEU B N 1
ATOM 4497 C CA . LEU B 1 173 ? 12.391 10.391 10.352 1 98.88 173 LEU B CA 1
ATOM 4498 C C . LEU B 1 173 ? 12.117 11.57 9.422 1 98.88 173 LEU B C 1
ATOM 4500 O O . LEU B 1 173 ? 11.867 12.688 9.891 1 98.88 173 LEU B O 1
ATOM 4504 N N . ILE B 1 174 ? 12.188 11.281 8.125 1 98.19 174 ILE B N 1
ATOM 4505 C CA . ILE B 1 174 ? 11.906 12.281 7.102 1 98.19 174 ILE B CA 1
ATOM 4506 C C . ILE B 1 174 ? 11.117 11.641 5.965 1 98.19 174 ILE B C 1
ATOM 4508 O O . ILE B 1 174 ? 11.312 10.469 5.641 1 98.19 174 ILE B O 1
ATOM 4512 N N . GLY B 1 175 ? 10.156 12.398 5.426 1 98.56 175 GLY B N 1
ATOM 4513 C CA . GLY B 1 175 ? 9.469 12.016 4.199 1 98.56 175 GLY B CA 1
ATOM 4514 C C . GLY B 1 175 ? 9.633 13.031 3.086 1 98.56 175 GLY B C 1
ATOM 4515 O O . GLY B 1 175 ? 9.758 14.234 3.346 1 98.56 175 GLY B O 1
ATOM 4516 N N . ASN B 1 176 ? 9.656 12.523 1.814 1 98.44 176 ASN B N 1
ATOM 4517 C CA . ASN B 1 176 ? 9.898 13.469 0.733 1 98.44 176 ASN B CA 1
ATOM 4518 C C . ASN B 1 176 ? 8.828 13.367 -0.353 1 98.44 176 ASN B C 1
ATOM 4520 O O . ASN B 1 176 ? 7.84 12.656 -0.189 1 98.44 176 ASN B O 1
ATOM 4524 N N . PHE B 1 177 ? 8.945 14.125 -1.408 1 98.25 177 PHE B N 1
ATOM 4525 C CA . PHE B 1 177 ? 7.926 14.25 -2.441 1 98.25 177 PHE B CA 1
ATOM 4526 C C . PHE B 1 177 ? 8.117 13.203 -3.527 1 98.25 177 PHE B C 1
ATOM 4528 O O . PHE B 1 177 ? 7.441 13.234 -4.559 1 98.25 177 PHE B O 1
ATOM 4535 N N . LYS B 1 178 ? 8.984 12.219 -3.262 1 97.94 178 LYS B N 1
ATOM 4536 C CA . LYS B 1 178 ? 9.031 11.016 -4.086 1 97.94 178 LYS B CA 1
ATOM 4537 C C . LYS B 1 178 ? 8.383 9.828 -3.369 1 97.94 178 LYS B C 1
ATOM 4539 O O . LYS B 1 178 ? 8.508 8.688 -3.812 1 97.94 178 LYS B O 1
ATOM 4544 N N . GLY B 1 179 ? 7.785 10.164 -2.285 1 98.38 179 GLY B N 1
ATOM 4545 C CA . GLY B 1 179 ? 7.043 9.148 -1.549 1 98.38 179 GLY B CA 1
ATOM 4546 C C . GLY B 1 179 ? 7.934 8.242 -0.725 1 98.38 179 GLY B C 1
ATOM 4547 O O . GLY B 1 179 ? 7.629 7.059 -0.55 1 98.38 179 GLY B O 1
ATOM 4548 N N . GLN B 1 180 ? 9.039 8.766 -0.299 1 98.69 180 GLN B N 1
ATOM 4549 C CA . GLN B 1 180 ? 9.969 7.973 0.493 1 98.69 180 GLN B CA 1
ATOM 4550 C C . GLN B 1 180 ? 10.031 8.469 1.934 1 98.69 180 GLN B C 1
ATOM 4552 O O . GLN B 1 180 ? 10.031 9.68 2.178 1 98.69 180 GLN B O 1
ATOM 4557 N N . VAL B 1 181 ? 9.984 7.539 2.832 1 98.88 181 VAL B N 1
ATOM 4558 C CA . VAL B 1 181 ? 10.266 7.828 4.234 1 98.88 181 VAL B CA 1
ATOM 4559 C C . VAL B 1 181 ? 11.633 7.266 4.621 1 98.88 181 VAL B C 1
ATOM 4561 O O . VAL B 1 181 ? 11.945 6.113 4.305 1 98.88 181 VAL B O 1
ATOM 4564 N N . TYR B 1 182 ? 12.445 8.062 5.262 1 98.88 182 TYR B N 1
ATOM 4565 C CA . TYR B 1 182 ? 13.773 7.66 5.719 1 98.88 182 TYR B CA 1
ATOM 4566 C C . TYR B 1 182 ? 13.859 7.672 7.238 1 98.88 182 TYR B C 1
ATOM 4568 O O . TYR B 1 182 ? 13.32 8.57 7.887 1 98.88 182 TYR B O 1
ATOM 4576 N N . ALA B 1 183 ? 14.5 6.68 7.766 1 98.94 183 ALA B N 1
ATOM 4577 C CA . ALA B 1 183 ? 15.07 6.762 9.109 1 98.94 183 ALA B CA 1
ATOM 4578 C C . ALA B 1 183 ? 16.578 6.926 9.055 1 98.94 183 ALA B C 1
ATOM 4580 O O . ALA B 1 183 ? 17.281 6.09 8.484 1 98.94 183 ALA B O 1
ATOM 4581 N N . LEU B 1 184 ? 17.047 7.984 9.656 1 98.88 184 LEU B N 1
ATOM 4582 C CA . LEU B 1 184 ? 18.469 8.281 9.68 1 98.88 184 LEU B CA 1
ATOM 4583 C C . LEU B 1 184 ? 19.016 8.219 11.102 1 98.88 184 LEU B C 1
ATOM 4585 O O . LEU B 1 184 ? 18.297 8.523 12.062 1 98.88 184 LEU B O 1
ATOM 4589 N N . GLU B 1 185 ? 20.25 7.879 11.188 1 98.62 185 GLU B N 1
ATOM 4590 C CA . GLU B 1 185 ? 20.969 8.031 12.445 1 98.62 185 GLU B CA 1
ATOM 4591 C C . GLU B 1 185 ? 21.234 9.5 12.758 1 98.62 185 GLU B C 1
ATOM 4593 O O . GLU B 1 185 ? 21.938 10.18 12.008 1 98.62 185 GLU B O 1
ATOM 4598 N N . PRO B 1 186 ? 20.734 9.992 13.867 1 98.38 186 PRO B N 1
ATOM 4599 C CA . PRO B 1 186 ? 20.797 11.438 14.125 1 98.38 186 PRO B CA 1
ATOM 4600 C C . PRO B 1 186 ? 22.219 11.961 14.25 1 98.38 186 PRO B C 1
ATOM 4602 O O . PRO B 1 186 ? 22.5 13.109 13.898 1 98.38 186 PRO B O 1
ATOM 4605 N N . GLU B 1 187 ? 23.141 11.18 14.734 1 98.19 187 GLU B N 1
ATOM 4606 C CA . GLU B 1 187 ? 24.5 11.648 14.984 1 98.19 187 GLU B CA 1
ATOM 4607 C C . GLU B 1 187 ? 25.297 11.758 13.695 1 98.19 187 GLU B C 1
ATOM 4609 O O . GLU B 1 187 ? 26.078 12.695 13.508 1 98.19 187 GLU B O 1
ATOM 4614 N N . THR B 1 188 ? 25.016 10.789 12.742 1 98.19 188 THR B N 1
ATOM 4615 C CA . THR B 1 188 ? 25.891 10.688 11.586 1 98.19 188 THR B CA 1
ATOM 4616 C C . THR B 1 188 ? 25.156 11.047 10.305 1 98.19 188 THR B C 1
ATOM 4618 O O . THR B 1 188 ? 25.781 11.344 9.281 1 98.19 188 THR B O 1
ATOM 4621 N N . GLY B 1 189 ? 23.875 10.891 10.344 1 98.44 189 GLY B N 1
ATOM 4622 C CA . GLY B 1 189 ? 23.094 11.094 9.133 1 98.44 189 GLY B CA 1
ATOM 4623 C C . GLY B 1 189 ? 23 9.859 8.258 1 98.44 189 GLY B C 1
ATOM 4624 O O . GLY B 1 189 ? 22.453 9.914 7.152 1 98.44 189 GLY B O 1
ATOM 4625 N N . ASP B 1 190 ? 23.5 8.766 8.797 1 98.69 190 ASP B N 1
ATOM 4626 C CA . ASP B 1 190 ? 23.5 7.531 8.016 1 98.69 190 ASP B CA 1
ATOM 4627 C C . ASP B 1 190 ? 22.078 6.965 7.887 1 98.69 190 ASP B C 1
ATOM 4629 O O . ASP B 1 190 ? 21.297 7.027 8.828 1 98.69 190 ASP B O 1
ATOM 4633 N N . LEU B 1 191 ? 21.859 6.352 6.723 1 98.81 191 LEU B N 1
ATOM 4634 C CA . LEU B 1 191 ? 20.562 5.723 6.473 1 98.81 191 LEU B CA 1
ATOM 4635 C C . LEU B 1 191 ? 20.391 4.461 7.316 1 98.81 191 LEU B C 1
ATOM 4637 O O . LEU B 1 191 ? 21.266 3.594 7.316 1 98.81 191 LEU B O 1
ATOM 4641 N N . ILE B 1 192 ? 19.312 4.332 8.078 1 98.75 192 ILE B N 1
ATOM 4642 C CA . ILE B 1 192 ? 18.938 3.125 8.812 1 98.75 192 ILE B CA 1
ATOM 4643 C C . ILE B 1 192 ? 17.984 2.281 7.969 1 98.75 192 ILE B C 1
ATOM 4645 O O . ILE B 1 192 ? 18.266 1.108 7.703 1 98.75 192 ILE B O 1
ATOM 4649 N N . TRP B 1 193 ? 16.891 2.846 7.516 1 98.5 193 TRP B N 1
ATOM 4650 C CA . TRP B 1 193 ? 15.969 2.18 6.594 1 98.5 193 TRP B CA 1
ATOM 4651 C C . TRP B 1 193 ? 15.234 3.195 5.727 1 98.5 193 TRP B C 1
ATOM 4653 O O . TRP B 1 193 ? 15.258 4.395 6.012 1 98.5 193 TRP B O 1
ATOM 4663 N N . LYS B 1 194 ? 14.672 2.738 4.668 1 98.44 194 LYS B N 1
ATOM 4664 C CA . LYS B 1 194 ? 13.875 3.516 3.717 1 98.44 194 LYS B CA 1
ATOM 4665 C C . LYS B 1 194 ? 12.586 2.789 3.354 1 98.44 194 LYS B C 1
ATOM 4667 O O . LYS B 1 194 ? 12.586 1.572 3.158 1 98.44 194 LYS B O 1
ATOM 4672 N N . PHE B 1 195 ? 11.523 3.465 3.422 1 98.69 195 PHE B N 1
ATOM 4673 C CA . PHE B 1 195 ? 10.219 2.992 2.992 1 98.69 195 PHE B CA 1
ATOM 4674 C C . PHE B 1 195 ? 9.75 3.742 1.751 1 98.69 195 PHE B C 1
ATOM 4676 O O . PHE B 1 195 ? 9.844 4.969 1.688 1 98.69 195 PHE B O 1
ATOM 4683 N N . GLN B 1 196 ? 9.227 3.074 0.735 1 98.31 196 GLN B N 1
ATOM 4684 C CA . GLN B 1 196 ? 8.625 3.648 -0.463 1 98.31 196 GLN B CA 1
ATOM 4685 C C . GLN B 1 196 ? 7.117 3.422 -0.484 1 98.31 196 GLN B C 1
ATOM 4687 O O . GLN B 1 196 ? 6.656 2.277 -0.508 1 98.31 196 GLN B O 1
ATOM 4692 N N . ALA B 1 197 ? 6.406 4.504 -0.515 1 98.56 197 ALA B N 1
ATOM 4693 C CA . ALA B 1 197 ? 4.957 4.398 -0.656 1 98.56 197 ALA B CA 1
ATOM 4694 C C . ALA B 1 197 ? 4.578 3.76 -1.989 1 98.56 197 ALA B C 1
ATOM 4696 O O . ALA B 1 197 ? 5.367 3.775 -2.938 1 98.56 197 ALA B O 1
ATOM 4697 N N . ILE B 1 198 ? 3.357 3.271 -2.109 1 97.38 198 ILE B N 1
ATOM 4698 C CA . ILE B 1 198 ? 2.936 2.447 -3.236 1 97.38 198 ILE B CA 1
ATOM 4699 C C . ILE B 1 198 ? 2.676 3.334 -4.453 1 97.38 198 ILE B C 1
ATOM 4701 O O . ILE B 1 198 ? 3.07 2.996 -5.57 1 97.38 198 ILE B O 1
ATOM 4705 N N . GLY B 1 199 ? 2.02 4.43 -4.25 1 96.75 199 GLY B N 1
ATOM 4706 C CA . GLY B 1 199 ? 1.515 5.258 -5.336 1 96.75 199 GLY B CA 1
ATOM 4707 C C . GLY B 1 199 ? 0.051 5.004 -5.641 1 96.75 199 GLY B C 1
ATOM 4708 O O . GLY B 1 199 ? -0.563 4.102 -5.07 1 96.75 199 GLY B O 1
ATOM 4709 N N . SER B 1 200 ? -0.517 5.852 -6.484 1 95.75 200 SER B N 1
ATOM 4710 C CA . SER B 1 200 ? -1.867 5.719 -7.023 1 95.75 200 SER B CA 1
ATOM 4711 C C . SER B 1 200 ? -1.944 6.242 -8.453 1 95.75 200 SER B C 1
ATOM 4713 O O . SER B 1 200 ? -0.979 6.816 -8.961 1 95.75 200 SER B O 1
ATOM 4715 N N . ARG B 1 201 ? -3.053 6.059 -9.062 1 93.88 201 ARG B N 1
ATOM 4716 C CA . ARG B 1 201 ? -3.252 6.395 -10.461 1 93.88 201 ARG B CA 1
ATOM 4717 C C . ARG B 1 201 ? -2.912 7.859 -10.727 1 93.88 201 ARG B C 1
ATOM 4719 O O . ARG B 1 201 ? -2.207 8.172 -11.695 1 93.88 201 ARG B O 1
ATOM 4726 N N . TYR B 1 202 ? -3.354 8.711 -9.828 1 93.44 202 TYR B N 1
ATOM 4727 C CA . TYR B 1 202 ? -3.219 10.133 -10.102 1 93.44 202 TYR B CA 1
ATOM 4728 C C . TYR B 1 202 ? -2.062 10.734 -9.32 1 93.44 202 TYR B C 1
ATOM 4730 O O . TYR B 1 202 ? -1.624 11.852 -9.602 1 93.44 202 TYR B O 1
ATOM 4738 N N . PHE B 1 203 ? -1.594 9.922 -8.406 1 95.06 203 PHE B N 1
ATOM 4739 C CA . PHE B 1 203 ? -0.48 10.375 -7.582 1 95.06 203 PHE B CA 1
ATOM 4740 C C . PHE B 1 203 ? 0.555 9.266 -7.422 1 95.06 203 PHE B C 1
ATOM 4742 O O . PHE B 1 203 ? 0.782 8.781 -6.312 1 95.06 203 PHE B O 1
ATOM 4749 N N . PRO B 1 204 ? 1.258 9.008 -8.461 1 96.25 204 PRO B N 1
ATOM 4750 C CA . PRO B 1 204 ? 2.199 7.887 -8.445 1 96.25 204 PRO B CA 1
ATOM 4751 C C . PRO B 1 204 ? 3.381 8.117 -7.508 1 96.25 204 PRO B C 1
ATOM 4753 O O . PRO B 1 204 ? 3.98 7.16 -7.016 1 96.25 204 PRO B O 1
ATOM 4756 N N . ASN B 1 205 ? 3.709 9.375 -7.18 1 96.12 205 ASN B N 1
ATOM 4757 C CA . ASN B 1 205 ? 4.852 9.648 -6.312 1 96.12 205 ASN B CA 1
ATOM 4758 C C . ASN B 1 205 ? 4.48 9.508 -4.84 1 96.12 205 ASN B C 1
ATOM 4760 O O . ASN B 1 205 ? 5.359 9.367 -3.986 1 96.12 205 ASN B O 1
ATOM 4764 N N . ALA B 1 206 ? 3.195 9.703 -4.574 1 97.62 206 ALA B N 1
ATOM 4765 C CA . ALA B 1 206 ? 2.729 9.492 -3.207 1 97.62 206 ALA B CA 1
ATOM 4766 C C . ALA B 1 206 ? 3.438 10.422 -2.232 1 97.62 206 ALA B C 1
ATOM 4768 O O . ALA B 1 206 ? 3.949 9.984 -1.2 1 97.62 206 ALA B O 1
ATOM 4769 N N . GLU B 1 207 ? 3.414 11.688 -2.441 1 98.12 207 GLU B N 1
ATOM 4770 C CA . GLU B 1 207 ? 4.18 12.688 -1.706 1 98.12 207 GLU B CA 1
ATOM 4771 C C . GLU B 1 207 ? 3.777 12.719 -0.234 1 98.12 207 GLU B C 1
ATOM 4773 O O . GLU B 1 207 ? 2.59 12.648 0.092 1 98.12 207 GLU B O 1
ATOM 4778 N N . PHE B 1 208 ? 4.781 12.867 0.592 1 98.38 208 PHE B N 1
ATOM 4779 C CA . PHE B 1 208 ? 4.566 13.125 2.012 1 98.38 208 PHE B CA 1
ATOM 4780 C C . PHE B 1 208 ? 4.699 14.617 2.318 1 98.38 208 PHE B C 1
ATOM 4782 O O . PHE B 1 208 ? 5.758 15.211 2.09 1 98.38 208 PHE B O 1
ATOM 4789 N N . GLN B 1 209 ? 3.658 15.156 2.896 1 96.94 209 GLN B N 1
ATOM 4790 C CA . GLN B 1 209 ? 3.643 16.609 3.064 1 96.94 209 GLN B CA 1
ATOM 4791 C C . GLN B 1 209 ? 3.799 16.984 4.531 1 96.94 209 GLN B C 1
ATOM 4793 O O . GLN B 1 209 ? 4.328 18.062 4.844 1 96.94 209 GLN B O 1
ATOM 4798 N N . LYS B 1 210 ? 3.256 16.203 5.406 1 97.5 210 LYS B N 1
ATOM 4799 C CA . LYS B 1 210 ? 3.281 16.547 6.824 1 97.5 210 LYS B CA 1
ATOM 4800 C C . LYS B 1 210 ? 3.949 15.453 7.645 1 97.5 210 LYS B C 1
ATOM 4802 O O . LYS B 1 210 ? 4.051 14.312 7.191 1 97.5 210 LYS B O 1
ATOM 4807 N N . SER B 1 211 ? 4.352 15.844 8.797 1 98.12 211 SER B N 1
ATOM 4808 C CA . SER B 1 211 ? 5.137 14.969 9.656 1 98.12 211 SER B CA 1
ATOM 4809 C C . SER B 1 211 ? 4.309 13.781 10.148 1 98.12 211 SER B C 1
ATOM 4811 O O . SER B 1 211 ? 3.096 13.906 10.344 1 98.12 211 SER B O 1
ATOM 4813 N N . PRO B 1 212 ? 4.988 12.633 10.359 1 98.5 212 PRO B N 1
ATOM 4814 C CA . PRO B 1 212 ? 4.293 11.523 11.008 1 98.5 212 PRO B CA 1
ATOM 4815 C C . PRO B 1 212 ? 4.082 11.75 12.508 1 98.5 212 PRO B C 1
ATOM 4817 O O . PRO B 1 212 ? 4.715 12.633 13.094 1 98.5 212 PRO B O 1
ATOM 4820 N N . LEU B 1 213 ? 3.117 11.023 13.023 1 98.44 213 LEU B N 1
ATOM 4821 C CA . LEU B 1 213 ? 3.057 10.766 14.461 1 98.44 213 LEU B CA 1
ATOM 4822 C C . LEU B 1 213 ? 3.768 9.469 14.812 1 98.44 213 LEU B C 1
ATOM 4824 O O . LEU B 1 213 ? 3.611 8.461 14.117 1 98.44 213 LEU B O 1
ATOM 4828 N N . VAL B 1 214 ? 4.633 9.516 15.812 1 98.56 214 VAL B N 1
ATOM 4829 C CA . VAL B 1 214 ? 5.281 8.297 16.297 1 98.56 214 VAL B CA 1
ATOM 4830 C C . VAL B 1 214 ? 4.781 7.961 17.688 1 98.56 214 VAL B C 1
ATOM 4832 O O . VAL B 1 214 ? 4.805 8.812 18.594 1 98.56 214 VAL B O 1
ATOM 4835 N N . LYS B 1 215 ? 4.281 6.793 17.828 1 98.06 215 LYS B N 1
ATOM 4836 C CA . LYS B 1 215 ? 3.793 6.336 19.125 1 98.06 215 LYS B CA 1
ATOM 4837 C C . LYS B 1 215 ? 3.961 4.828 19.281 1 98.06 215 LYS B C 1
ATOM 4839 O O . LYS B 1 215 ? 3.645 4.07 18.359 1 98.06 215 LYS B O 1
ATOM 4844 N N . ASP B 1 216 ? 4.496 4.367 20.344 1 97.44 216 ASP B N 1
ATOM 4845 C CA . ASP B 1 216 ? 4.594 2.961 20.734 1 97.44 216 ASP B CA 1
ATOM 4846 C C . ASP B 1 216 ? 5.27 2.139 19.625 1 97.44 216 ASP B C 1
ATOM 4848 O O . ASP B 1 216 ? 4.766 1.084 19.234 1 97.44 216 ASP B O 1
ATOM 4852 N N . GLY B 1 217 ? 6.332 2.734 19.125 1 98.06 217 GLY B N 1
ATOM 4853 C CA . GLY B 1 217 ? 7.152 2.014 18.172 1 98.06 217 GLY B CA 1
ATOM 4854 C C . GLY B 1 217 ? 6.562 1.993 16.766 1 98.06 217 GLY B C 1
ATOM 4855 O O . GLY B 1 217 ? 7.023 1.246 15.906 1 98.06 217 GLY B O 1
ATOM 4856 N N . LYS B 1 218 ? 5.586 2.787 16.531 1 98.62 218 LYS B N 1
ATOM 4857 C CA . LYS B 1 218 ? 4.926 2.842 15.234 1 98.62 218 LYS B CA 1
ATOM 4858 C C . LYS B 1 218 ? 5 4.246 14.633 1 98.62 218 LYS B C 1
ATOM 4860 O O . LYS B 1 218 ? 4.957 5.238 15.367 1 98.62 218 LYS B O 1
ATOM 4865 N N . VAL B 1 219 ? 5.121 4.305 13.383 1 98.88 219 VAL B N 1
ATOM 4866 C CA . VAL B 1 219 ? 5.098 5.543 12.609 1 98.88 219 VAL B CA 1
ATOM 4867 C C . VAL B 1 219 ? 3.777 5.66 11.859 1 98.88 219 VAL B C 1
ATOM 4869 O O . VAL B 1 219 ? 3.455 4.805 11.031 1 98.88 219 VAL B O 1
ATOM 4872 N N . TYR B 1 220 ? 2.945 6.641 12.125 1 98.88 220 TYR B N 1
ATOM 4873 C CA . TYR B 1 220 ? 1.709 6.941 11.414 1 98.88 220 TYR B CA 1
ATOM 4874 C C . TYR B 1 220 ? 1.902 8.109 10.453 1 98.88 220 TYR B C 1
ATOM 4876 O O . TYR B 1 220 ? 2.172 9.234 10.883 1 98.88 220 TYR B O 1
ATOM 4884 N N . ILE B 1 221 ? 1.739 7.848 9.141 1 98.81 221 ILE B N 1
ATOM 4885 C CA . ILE B 1 221 ? 2.029 8.93 8.211 1 98.81 221 ILE B CA 1
ATOM 4886 C C . ILE B 1 221 ? 1.052 8.867 7.035 1 98.81 221 ILE B C 1
ATOM 4888 O O . ILE B 1 221 ? 0.853 7.812 6.438 1 98.81 221 ILE B O 1
ATOM 4892 N N . GLY B 1 222 ? 0.424 9.984 6.773 1 98.56 222 GLY B N 1
ATOM 4893 C CA . GLY B 1 222 ? -0.478 10.102 5.641 1 98.56 222 GLY B CA 1
ATOM 4894 C C . GLY B 1 222 ? 0.224 10.516 4.359 1 98.56 222 GLY B C 1
ATOM 4895 O O . GLY B 1 222 ? 1.277 11.156 4.402 1 98.56 222 GLY B O 1
ATOM 4896 N N . SER B 1 223 ? -0.397 10.18 3.248 1 98.31 223 SER B N 1
ATOM 4897 C CA . SER B 1 223 ? 0.231 10.375 1.945 1 98.31 223 SER B CA 1
ATOM 4898 C C . SER B 1 223 ? -0.778 10.875 0.916 1 98.31 223 SER B C 1
ATOM 4900 O O . SER B 1 223 ? -1.988 10.75 1.114 1 98.31 223 SER B O 1
ATOM 4902 N N . ARG B 1 224 ? -0.227 11.406 -0.169 1 97.56 224 ARG B N 1
ATOM 4903 C CA . ARG B 1 224 ? -1.062 11.883 -1.266 1 97.56 224 ARG B CA 1
ATOM 4904 C C . ARG B 1 224 ? -1.571 10.719 -2.113 1 97.56 224 ARG B C 1
ATOM 4906 O O . ARG B 1 224 ? -2.416 10.906 -2.99 1 97.56 224 ARG B O 1
ATOM 4913 N N . ASP B 1 225 ? -1.085 9.492 -1.803 1 97 225 ASP B N 1
ATOM 4914 C CA . ASP B 1 225 ? -1.592 8.352 -2.562 1 97 225 ASP B CA 1
ATOM 4915 C C . ASP B 1 225 ? -2.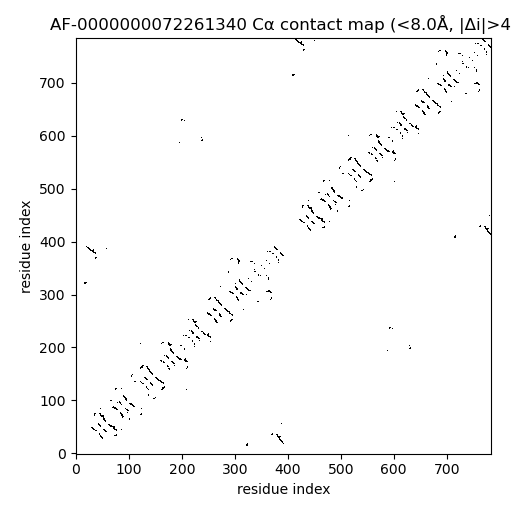811 7.734 -1.88 1 97 225 ASP B C 1
ATOM 4917 O O . ASP B 1 225 ? -3.074 6.539 -2.029 1 97 225 ASP B O 1
ATOM 4921 N N . LEU B 1 226 ? -3.445 8.453 -0.964 1 96.38 226 LEU B N 1
ATOM 4922 C CA . LEU B 1 226 ? -4.738 8.125 -0.374 1 96.38 226 LEU B CA 1
ATOM 4923 C C . LEU B 1 226 ? -4.574 7.195 0.82 1 96.38 226 LEU B C 1
ATOM 4925 O O . LEU B 1 226 ? -5.555 6.637 1.317 1 96.38 226 LEU B O 1
ATOM 4929 N N . ASN B 1 227 ? -3.354 7.02 1.251 1 97.62 227 ASN B N 1
ATOM 4930 C CA . ASN B 1 227 ? -3.119 6.039 2.307 1 97.62 227 ASN B CA 1
ATOM 4931 C C . ASN B 1 227 ? -2.615 6.703 3.586 1 97.62 227 ASN B C 1
ATOM 4933 O O . ASN B 1 227 ? -1.871 7.684 3.529 1 97.62 227 ASN B O 1
ATOM 4937 N N . LEU B 1 228 ? -3.102 6.207 4.68 1 98.38 228 LEU B N 1
ATOM 4938 C CA . LEU B 1 228 ? -2.383 6.305 5.945 1 98.38 228 LEU B CA 1
ATOM 4939 C C . LEU B 1 228 ? -1.546 5.055 6.195 1 98.38 228 LEU B C 1
ATOM 4941 O O . LEU B 1 228 ? -2.09 3.959 6.352 1 98.38 228 LEU B O 1
ATOM 4945 N N . TYR B 1 229 ? -0.238 5.195 6.191 1 98.62 229 TYR B N 1
ATOM 4946 C CA . TYR B 1 229 ? 0.662 4.078 6.457 1 98.62 229 TYR B CA 1
ATOM 4947 C C . TYR B 1 229 ? 1.022 4.004 7.934 1 98.62 229 TYR B C 1
ATOM 4949 O O . TYR B 1 229 ? 1.328 5.027 8.555 1 98.62 229 TYR B O 1
ATOM 4957 N N . VAL B 1 230 ? 0.958 2.85 8.484 1 98.81 230 VAL B N 1
ATOM 4958 C CA . VAL B 1 230 ? 1.489 2.576 9.82 1 98.81 230 VAL B CA 1
ATOM 4959 C C . VAL B 1 230 ? 2.688 1.635 9.711 1 98.81 230 VAL B C 1
ATOM 4961 O O . VAL B 1 230 ? 2.541 0.476 9.32 1 98.81 230 VAL B O 1
ATOM 4964 N N . LEU B 1 231 ? 3.838 2.152 10.039 1 98.81 231 LEU B N 1
ATOM 4965 C CA . LEU B 1 231 ? 5.102 1.447 9.859 1 98.81 231 LEU B CA 1
ATOM 4966 C C . LEU B 1 231 ? 5.715 1.075 11.203 1 98.81 231 LEU B C 1
ATOM 4968 O O . LEU B 1 231 ? 5.5 1.768 12.203 1 98.81 231 LEU B O 1
ATOM 4972 N N . ASP B 1 232 ? 6.473 0.012 11.188 1 98.69 232 ASP B N 1
ATOM 4973 C CA . ASP B 1 232 ? 7.328 -0.326 12.32 1 98.69 232 ASP B CA 1
ATOM 4974 C C . ASP B 1 232 ? 8.523 0.618 12.406 1 98.69 232 ASP B C 1
ATOM 4976 O O . ASP B 1 232 ? 9.297 0.742 11.453 1 98.69 232 ASP B O 1
ATOM 4980 N N . LEU B 1 233 ? 8.633 1.289 13.5 1 98.75 233 LEU B N 1
ATOM 4981 C CA . LEU B 1 233 ? 9.68 2.297 13.648 1 98.75 233 LEU B CA 1
ATOM 4982 C C . LEU B 1 233 ? 11.062 1.676 13.469 1 98.75 233 LEU B C 1
ATOM 4984 O O . LEU B 1 233 ? 11.961 2.309 12.914 1 98.75 233 LEU B O 1
ATOM 4988 N N . GLU B 1 234 ? 11.266 0.457 13.883 1 98.38 234 GLU B N 1
ATOM 4989 C CA . GLU B 1 234 ? 12.578 -0.177 13.867 1 98.38 234 GLU B CA 1
ATOM 4990 C C . GLU B 1 234 ? 12.961 -0.629 12.461 1 98.38 234 GLU B C 1
ATOM 4992 O O . GLU B 1 234 ? 14.117 -0.492 12.047 1 98.38 234 GLU B O 1
ATOM 4997 N N . THR B 1 235 ? 11.922 -1.104 11.68 1 97.88 235 THR B N 1
ATOM 4998 C CA . THR B 1 235 ? 12.281 -1.78 10.438 1 97.88 235 THR B CA 1
ATOM 4999 C C . THR B 1 235 ? 11.82 -0.974 9.234 1 97.88 235 THR B C 1
ATOM 5001 O O . THR B 1 235 ? 12.281 -1.204 8.109 1 97.88 235 THR B O 1
ATOM 5004 N N . GLY B 1 236 ? 10.883 -0.133 9.43 1 98.5 236 GLY B N 1
ATOM 5005 C CA . GLY B 1 236 ? 10.312 0.613 8.32 1 98.5 236 GLY B CA 1
ATOM 5006 C C . GLY B 1 236 ? 9.297 -0.182 7.531 1 98.5 236 GLY B C 1
ATOM 5007 O O . GLY B 1 236 ? 8.758 0.305 6.531 1 98.5 236 GLY B O 1
ATOM 5008 N N . ARG B 1 237 ? 8.945 -1.397 7.961 1 98.38 237 ARG B N 1
ATOM 5009 C CA . ARG B 1 237 ? 7.953 -2.219 7.281 1 98.38 237 ARG B CA 1
ATOM 5010 C C . ARG B 1 237 ? 6.543 -1.862 7.738 1 98.38 237 ARG B C 1
ATOM 5012 O O . ARG B 1 237 ? 6.34 -1.442 8.875 1 98.38 237 ARG B O 1
ATOM 5019 N N . GLY B 1 238 ? 5.621 -2.088 6.867 1 97.88 238 GLY B N 1
ATOM 5020 C CA . GLY B 1 238 ? 4.238 -1.795 7.207 1 97.88 238 GLY B CA 1
ATOM 5021 C C . GLY B 1 238 ? 3.662 -2.74 8.242 1 97.88 238 GLY B C 1
ATOM 5022 O O . GLY B 1 238 ? 3.951 -3.938 8.227 1 97.88 238 GLY B O 1
ATOM 5023 N N . ILE B 1 239 ? 2.848 -2.232 9.094 1 97.56 239 ILE B N 1
ATOM 5024 C CA . ILE B 1 239 ? 2.078 -3.006 10.062 1 97.56 239 ILE B CA 1
ATOM 5025 C C . ILE B 1 239 ? 0.636 -3.145 9.586 1 97.56 239 ILE B C 1
ATOM 5027 O O . ILE B 1 239 ? 0.096 -4.254 9.531 1 97.56 239 ILE B O 1
ATOM 5031 N N . TRP B 1 240 ? 0.023 -2.082 9.297 1 96.69 240 TRP B N 1
ATOM 5032 C CA . TRP B 1 240 ? -1.252 -1.965 8.594 1 96.69 240 TRP B CA 1
ATOM 5033 C C . TRP B 1 240 ? -1.364 -0.618 7.887 1 96.69 240 TRP B C 1
ATOM 5035 O O . TRP B 1 240 ? -0.509 0.253 8.062 1 96.69 240 TRP B O 1
ATOM 5045 N N . HIS B 1 241 ? -2.291 -0.477 7.051 1 96.75 241 HIS B N 1
ATOM 5046 C CA . HIS B 1 241 ? -2.562 0.789 6.379 1 96.75 241 HIS B CA 1
ATOM 5047 C C . HIS B 1 241 ? -4.055 0.972 6.129 1 96.75 241 HIS B C 1
ATOM 5049 O O . HIS B 1 241 ? -4.824 0.008 6.191 1 96.75 241 HIS B O 1
ATOM 5055 N N . PHE B 1 242 ? -4.406 2.104 6.008 1 96.31 242 PHE B N 1
ATOM 5056 C CA . PHE B 1 242 ? -5.762 2.494 5.633 1 96.31 242 PHE B CA 1
ATOM 5057 C C . PHE B 1 242 ? -5.762 3.234 4.301 1 96.31 242 PHE B C 1
ATOM 5059 O O . PHE B 1 242 ? -4.93 4.117 4.074 1 96.31 242 PHE B O 1
ATOM 5066 N N . THR B 1 243 ? -6.641 2.844 3.404 1 95.12 243 THR B N 1
ATOM 5067 C CA . THR B 1 243 ? -6.828 3.516 2.123 1 95.12 243 THR B CA 1
ATOM 5068 C C . THR B 1 243 ? -8.195 4.188 2.061 1 95.12 243 THR B C 1
ATOM 5070 O O . THR B 1 243 ? -9.227 3.543 2.289 1 95.12 243 THR B O 1
ATOM 5073 N N . GLU B 1 244 ? -8.18 5.434 1.858 1 93.06 244 GLU B N 1
ATOM 5074 C CA . GLU B 1 244 ? -9.461 6.109 1.696 1 93.06 244 GLU B CA 1
ATOM 5075 C C . GLU B 1 244 ? -10.047 5.863 0.306 1 93.06 244 GLU B C 1
ATOM 5077 O O . GLU B 1 244 ? -9.484 6.316 -0.695 1 93.06 244 GLU B O 1
ATOM 5082 N N . GLN B 1 245 ? -11.086 5.234 0.248 1 78.44 245 GLN B N 1
ATOM 5083 C CA . GLN B 1 245 ? -11.734 4.926 -1.021 1 78.44 245 GLN B CA 1
ATOM 5084 C C . GLN B 1 245 ? -12.281 6.188 -1.68 1 78.44 245 GLN B C 1
ATOM 5086 O O . GLN B 1 245 ? -12.789 7.082 -0.997 1 78.44 245 GLN B O 1
ATOM 5091 N N . GLY B 1 246 ? -12.133 6.336 -2.908 1 76.88 246 GLY B N 1
ATOM 5092 C CA . GLY B 1 246 ? -12.688 7.465 -3.637 1 76.88 246 GLY B CA 1
ATOM 5093 C C . GLY B 1 246 ? -11.633 8.461 -4.086 1 76.88 246 GLY B C 1
ATOM 5094 O O . GLY B 1 246 ? -11.938 9.398 -4.828 1 76.88 246 GLY B O 1
ATOM 5095 N N . GLY B 1 247 ? -10.398 8.219 -3.557 1 78.06 247 GLY B N 1
ATOM 5096 C CA . GLY B 1 247 ? -9.32 9 -4.145 1 78.06 247 GLY B CA 1
ATOM 5097 C C . GLY B 1 247 ? -9.023 10.273 -3.381 1 78.06 247 GLY B C 1
ATOM 5098 O O . GLY B 1 247 ? -8.766 11.32 -3.986 1 78.06 247 GLY B O 1
ATOM 5099 N N . SER B 1 248 ? -8.969 10.273 -1.974 1 89.62 248 SER B N 1
ATOM 5100 C CA . SER B 1 248 ? -8.641 11.469 -1.2 1 89.62 248 SER B CA 1
ATOM 5101 C C . SER B 1 248 ? -7.289 11.328 -0.511 1 89.62 248 SER B C 1
ATOM 5103 O O . SER B 1 248 ? -6.938 10.242 -0.036 1 89.62 248 SER B O 1
ATOM 5105 N N . TRP B 1 249 ? -6.566 12.5 -0.482 1 97.06 249 TRP B N 1
ATOM 5106 C CA . TRP B 1 249 ? -5.289 12.539 0.224 1 97.06 249 TRP B CA 1
ATOM 5107 C C . TRP B 1 249 ? -5.5 12.461 1.732 1 97.06 249 TRP B C 1
ATOM 5109 O O . TRP B 1 249 ? -6.559 12.828 2.238 1 97.06 249 TRP B O 1
ATOM 5119 N N . ILE B 1 250 ? -4.523 11.938 2.371 1 97.94 250 ILE B N 1
ATOM 5120 C CA . ILE B 1 250 ? -4.414 12.031 3.822 1 97.94 250 ILE B CA 1
ATOM 5121 C C . ILE B 1 250 ? -3.162 12.82 4.195 1 97.94 250 ILE B C 1
ATOM 5123 O O . ILE B 1 250 ? -2.043 12.328 4.062 1 97.94 250 ILE B O 1
ATOM 5127 N N . ILE B 1 251 ? -3.396 14.031 4.645 1 97.62 251 ILE B N 1
ATOM 5128 C CA . ILE B 1 251 ? -2.287 14.953 4.855 1 97.62 251 ILE B CA 1
ATOM 5129 C C . ILE B 1 251 ? -2.053 15.148 6.352 1 97.62 251 ILE B C 1
ATOM 5131 O O . ILE B 1 251 ? -0.91 15.141 6.812 1 97.62 251 ILE B O 1
ATOM 5135 N N . ALA B 1 252 ? -3.09 15.195 7.113 1 96.5 252 ALA B N 1
ATOM 5136 C CA . ALA B 1 252 ? -3.014 15.523 8.539 1 96.5 252 ALA B CA 1
ATOM 5137 C C . ALA B 1 252 ? -2.174 14.492 9.289 1 96.5 252 ALA B C 1
ATOM 5139 O O . ALA B 1 252 ? -2.348 13.289 9.109 1 96.5 252 ALA B O 1
ATOM 5140 N N . SER B 1 253 ? -1.237 15.047 10.117 1 97.94 253 SER B N 1
ATOM 5141 C CA . SER B 1 253 ? -0.697 14.141 11.125 1 97.94 253 SER B CA 1
ATOM 5142 C C . SER B 1 253 ? -1.79 13.641 12.062 1 97.94 253 SER B C 1
ATOM 5144 O O . SER B 1 253 ? -2.531 14.438 12.641 1 97.94 253 SER B O 1
ATOM 5146 N N . PRO B 1 254 ? -1.876 12.359 12.219 1 98.69 254 PRO B N 1
ATOM 5147 C CA . PRO B 1 254 ? -2.992 11.852 13.023 1 98.69 254 PRO B CA 1
ATOM 5148 C C . PRO B 1 254 ? -2.793 12.07 14.516 1 98.69 254 PRO B C 1
ATOM 5150 O O . PRO B 1 254 ? -1.71 12.469 14.953 1 98.69 254 PRO B O 1
ATOM 5153 N N . LEU B 1 255 ? -3.898 11.914 15.234 1 98.62 255 LEU B N 1
ATOM 5154 C CA . LEU B 1 255 ? -3.918 11.836 16.688 1 98.62 255 LEU B CA 1
ATOM 5155 C C . LEU B 1 255 ? -4.266 10.422 17.156 1 98.62 255 LEU B C 1
ATOM 5157 O O . LEU B 1 255 ? -5.184 9.797 16.609 1 98.62 255 LEU B O 1
ATOM 5161 N N . ILE B 1 256 ? -3.521 9.922 18.062 1 98.62 256 ILE B N 1
ATOM 5162 C CA . ILE B 1 256 ? -3.889 8.68 18.734 1 98.62 256 ILE B CA 1
ATOM 5163 C C . ILE B 1 256 ? -4.445 8.984 20.125 1 98.62 256 ILE B C 1
ATOM 5165 O O . ILE B 1 256 ? -3.773 9.625 20.938 1 98.62 256 ILE B O 1
ATOM 5169 N N . HIS B 1 257 ? -5.625 8.586 20.359 1 98.12 257 HIS B N 1
ATOM 5170 C CA . HIS B 1 257 ? -6.289 8.812 21.641 1 98.12 257 HIS B CA 1
ATOM 5171 C C . HIS B 1 257 ? -7.254 7.676 21.969 1 98.12 257 HIS B C 1
ATOM 5173 O O . HIS B 1 257 ? -8.102 7.316 21.156 1 98.12 257 HIS B O 1
ATOM 5179 N N . ASP B 1 258 ? -7.078 7.035 23.094 1 97.06 258 ASP B N 1
ATOM 5180 C CA . ASP B 1 258 ? -7.961 6 23.625 1 97.06 258 ASP B CA 1
ATOM 5181 C C . ASP B 1 258 ? -8.172 4.875 22.625 1 97.06 258 ASP B C 1
ATOM 5183 O O . ASP B 1 258 ? -9.305 4.488 22.344 1 97.06 258 ASP B O 1
ATOM 5187 N N . GLY B 1 259 ? -7.164 4.477 22.031 1 97.62 259 GLY B N 1
ATOM 5188 C CA . GLY B 1 259 ? -7.191 3.301 21.172 1 97.62 259 GLY B CA 1
ATOM 5189 C C . GLY B 1 259 ? -7.691 3.59 19.781 1 97.62 259 GLY B C 1
ATOM 5190 O O . GLY B 1 259 ? -8.016 2.67 19.016 1 97.62 259 GLY B O 1
ATOM 5191 N N . ALA B 1 260 ? -7.734 4.871 19.391 1 98.69 260 ALA B N 1
ATOM 5192 C CA . ALA B 1 260 ? -8.203 5.246 18.062 1 98.69 260 ALA B CA 1
ATOM 5193 C C . ALA B 1 260 ? -7.234 6.211 17.391 1 98.69 260 ALA B C 1
ATOM 5195 O O . ALA B 1 260 ? -6.508 6.941 18.062 1 98.69 260 ALA B O 1
ATOM 5196 N N . VAL B 1 261 ? -7.227 6.176 16.078 1 98.88 261 VAL B N 1
ATOM 5197 C CA . VAL B 1 261 ? -6.445 7.082 15.25 1 98.88 261 VAL B CA 1
ATOM 5198 C C . VAL B 1 261 ? -7.371 8.094 14.578 1 98.88 261 VAL B C 1
ATOM 5200 O O . VAL B 1 261 ? -8.273 7.711 13.82 1 98.88 261 VAL B O 1
ATOM 5203 N N . TYR B 1 262 ? -7.18 9.383 14.812 1 98.88 262 TYR B N 1
ATOM 5204 C CA . TYR B 1 262 ? -8.047 10.438 14.297 1 98.88 262 TYR B CA 1
ATOM 5205 C C . TYR B 1 262 ? -7.312 11.281 13.258 1 98.88 262 TYR B C 1
ATOM 5207 O O . TYR B 1 262 ? -6.164 11.68 13.469 1 98.88 262 TYR B O 1
ATOM 5215 N N . PHE B 1 263 ? -7.941 11.539 12.156 1 98.56 263 PHE B N 1
ATOM 5216 C CA . PHE B 1 263 ? -7.344 12.422 11.156 1 98.56 263 PHE B CA 1
ATOM 5217 C C . PHE B 1 263 ? -8.398 12.922 10.18 1 98.56 263 PHE B C 1
ATOM 5219 O O . PHE B 1 263 ? -9.461 12.312 10.031 1 98.56 263 PHE B O 1
ATOM 5226 N N . GLY B 1 264 ? -8.102 14.047 9.625 1 97.69 264 GLY B N 1
ATOM 5227 C CA . GLY B 1 264 ? -8.938 14.57 8.555 1 97.69 264 GLY B CA 1
ATOM 5228 C C . GLY B 1 264 ? -8.445 14.188 7.168 1 97.69 264 GLY B C 1
ATOM 5229 O O . GLY B 1 264 ? -7.285 13.82 7 1 97.69 264 GLY B O 1
ATOM 5230 N N . SER B 1 265 ? -9.375 14.32 6.215 1 95.75 265 SER B N 1
ATOM 5231 C CA . SER B 1 265 ? -9.039 13.969 4.84 1 95.75 265 SER B CA 1
ATOM 5232 C C . SER B 1 265 ? -9.148 15.188 3.924 1 95.75 265 SER B C 1
ATOM 5234 O O . SER B 1 265 ? -9.398 16.297 4.391 1 95.75 265 SER B O 1
ATOM 5236 N N . SER B 1 266 ? -8.922 15 2.676 1 96.31 266 SER B N 1
ATOM 5237 C CA . SER B 1 266 ? -8.953 16.047 1.66 1 96.31 266 SER B CA 1
ATOM 5238 C C . SER B 1 266 ? -10.289 16.078 0.938 1 96.31 266 SER B C 1
ATOM 5240 O O . SER B 1 266 ? -11.32 16.375 1.548 1 96.31 266 SER B O 1
ATOM 5242 N N . ASP B 1 267 ? -10.469 15.477 -0.172 1 93.88 267 ASP B N 1
ATOM 5243 C CA . ASP B 1 267 ? -11.562 15.758 -1.092 1 93.88 267 ASP B CA 1
ATOM 5244 C C . ASP B 1 267 ? -12.789 14.898 -0.768 1 93.88 267 ASP B C 1
ATOM 5246 O O . ASP B 1 267 ? -13.867 15.125 -1.311 1 93.88 267 ASP B O 1
ATOM 5250 N N . THR B 1 268 ? -12.656 13.984 0.118 1 94.62 268 THR B N 1
ATOM 5251 C CA . THR B 1 268 ? -13.852 13.273 0.569 1 94.62 268 THR B CA 1
ATOM 5252 C C . THR B 1 268 ? -14.516 14.023 1.724 1 94.62 268 THR B C 1
ATOM 5254 O O . THR B 1 268 ? -15.656 13.719 2.094 1 94.62 268 THR B O 1
ATOM 5257 N N . TYR B 1 269 ? -13.742 14.992 2.354 1 96.69 269 TYR B N 1
ATOM 5258 C CA . TYR B 1 269 ? -14.227 15.883 3.402 1 96.69 269 TYR B CA 1
ATOM 5259 C C . TYR B 1 269 ? -14.633 15.102 4.645 1 96.69 269 TYR B C 1
ATOM 5261 O O . TYR B 1 269 ? -15.562 15.484 5.352 1 96.69 269 TYR B O 1
ATOM 5269 N N . ARG B 1 270 ? -13.914 14.016 4.812 1 97 270 ARG B N 1
ATOM 5270 C CA . ARG B 1 270 ? -14.242 13.164 5.957 1 97 270 ARG B CA 1
ATOM 5271 C C . ARG B 1 270 ? -13.234 13.344 7.082 1 97 270 ARG B C 1
ATOM 5273 O O . ARG B 1 270 ? -12.07 13.68 6.832 1 97 270 ARG B O 1
ATOM 5280 N N . PHE B 1 271 ? -13.727 13.203 8.242 1 98.25 271 PHE B N 1
ATOM 5281 C CA . PHE B 1 271 ? -12.914 13.031 9.445 1 98.25 271 PHE B CA 1
ATOM 5282 C C . PHE B 1 271 ? -13.07 11.625 10.008 1 98.25 271 PHE B C 1
ATOM 5284 O O . PHE B 1 271 ? -14.195 11.148 10.203 1 98.25 271 PHE B O 1
ATOM 5291 N N . TYR B 1 272 ? -11.922 10.953 10.25 1 98.25 272 TYR B N 1
ATOM 5292 C CA . TYR B 1 272 ? -11.953 9.523 10.539 1 98.25 272 TYR B CA 1
ATOM 5293 C C . TYR B 1 272 ? -11.539 9.25 11.977 1 98.25 272 TYR B C 1
ATOM 5295 O O . TYR B 1 272 ? -10.719 9.969 12.547 1 98.25 272 TYR B O 1
ATOM 5303 N N . ALA B 1 273 ? -12.156 8.211 12.492 1 98.81 273 ALA B N 1
ATOM 5304 C CA . ALA B 1 273 ? -11.617 7.453 13.625 1 98.81 273 ALA B CA 1
ATOM 5305 C C . ALA B 1 273 ? -11.422 5.984 13.258 1 98.81 273 ALA B C 1
ATOM 5307 O O . ALA B 1 273 ? -12.375 5.293 12.891 1 98.81 273 ALA B O 1
ATOM 5308 N N . LEU B 1 274 ? -10.188 5.543 13.32 1 98.38 274 LEU B N 1
ATOM 5309 C CA . LEU B 1 274 ? -9.844 4.152 13.039 1 98.38 274 LEU B CA 1
ATOM 5310 C C . LEU B 1 274 ? -9.438 3.424 14.312 1 98.38 274 LEU B C 1
ATOM 5312 O O . LEU B 1 274 ? -8.953 4.043 15.258 1 98.38 274 LEU B O 1
ATOM 5316 N N . ASP B 1 275 ? -9.633 2.15 14.328 1 97.94 275 ASP B N 1
ATOM 5317 C CA . ASP B 1 275 ? -9.062 1.334 15.391 1 97.94 275 ASP B CA 1
ATOM 5318 C C . ASP B 1 275 ? -7.535 1.335 15.32 1 97.94 275 ASP B C 1
ATOM 5320 O O . ASP B 1 275 ? -6.957 1.043 14.273 1 97.94 275 ASP B O 1
ATOM 5324 N N . GLU B 1 276 ? -6.926 1.678 16.406 1 98.06 276 GLU B N 1
ATOM 5325 C CA . GLU B 1 276 ? -5.477 1.862 16.438 1 98.06 276 GLU B CA 1
ATOM 5326 C C . GLU B 1 276 ? -4.75 0.568 16.078 1 98.06 276 GLU B C 1
ATOM 5328 O O . GLU B 1 276 ? -3.689 0.596 15.453 1 98.06 276 GLU B O 1
ATOM 5333 N N . LYS B 1 277 ? -5.301 -0.575 16.438 1 94.94 277 LYS B N 1
ATOM 5334 C CA . LYS B 1 277 ? -4.613 -1.854 16.281 1 94.94 277 LYS B CA 1
ATOM 5335 C C . LYS B 1 277 ? -4.805 -2.426 14.883 1 94.94 277 LYS B C 1
ATOM 5337 O O . LYS B 1 277 ? -3.881 -3.004 14.312 1 94.94 277 LYS B O 1
ATOM 5342 N N . THR B 1 278 ? -5.996 -2.189 14.281 1 92.88 278 THR B N 1
ATOM 5343 C CA . THR B 1 278 ? -6.328 -2.932 13.07 1 92.88 278 THR B CA 1
ATOM 5344 C C . THR B 1 278 ? -6.41 -1.995 11.867 1 92.88 278 THR B C 1
ATOM 5346 O O . THR B 1 278 ? -6.359 -2.441 10.719 1 92.88 278 THR B O 1
ATOM 5349 N N . GLY B 1 279 ? -6.676 -0.731 12.188 1 95.25 279 GLY B N 1
ATOM 5350 C CA . GLY B 1 279 ? -6.871 0.219 11.102 1 95.25 279 GLY B CA 1
ATOM 5351 C C . GLY B 1 279 ? -8.289 0.237 10.57 1 95.25 279 GLY B C 1
ATOM 5352 O O . GLY B 1 279 ? -8.602 0.965 9.625 1 95.25 279 GLY B O 1
ATOM 5353 N N . LYS B 1 280 ? -9.164 -0.554 11.18 1 94.88 280 LYS B N 1
ATOM 5354 C CA . LYS B 1 280 ? -10.555 -0.569 10.742 1 94.88 280 LYS B CA 1
ATOM 5355 C C . LYS B 1 280 ? -11.266 0.723 11.133 1 94.88 280 LYS B C 1
ATOM 5357 O O . LYS B 1 280 ? -11.055 1.247 12.227 1 94.88 280 LYS B O 1
ATOM 5362 N N . GLU B 1 281 ? -12.117 1.156 10.281 1 96.19 281 GLU B N 1
ATOM 5363 C CA . GLU B 1 281 ? -12.875 2.371 10.562 1 96.19 281 GLU B CA 1
ATOM 5364 C C . GLU B 1 281 ? -13.852 2.162 11.719 1 96.19 281 GLU B C 1
ATOM 5366 O O . GLU B 1 281 ? -14.648 1.224 11.703 1 96.19 281 GLU B O 1
ATOM 5371 N N . LYS B 1 282 ? -13.711 2.949 12.727 1 98.12 282 LYS B N 1
ATOM 5372 C CA . LYS B 1 282 ? -14.703 2.984 13.797 1 98.12 282 LYS B CA 1
ATOM 5373 C C . LYS B 1 282 ? -15.875 3.879 13.422 1 98.12 282 LYS B C 1
ATOM 5375 O O . LYS B 1 282 ? -17.031 3.475 13.547 1 98.12 282 LYS B O 1
ATOM 5380 N N . TRP B 1 283 ? -15.555 5.07 13.023 1 98.25 283 TRP B N 1
ATOM 5381 C CA . TRP B 1 283 ? -16.547 5.992 12.492 1 98.25 283 TRP B CA 1
ATOM 5382 C C . TRP B 1 283 ? -15.898 7.055 11.609 1 98.25 283 TRP B C 1
ATOM 5384 O O . TRP B 1 283 ? -14.672 7.227 11.641 1 98.25 283 TRP B O 1
ATOM 5394 N N . SER B 1 284 ? -16.641 7.641 10.789 1 97.5 284 SER B N 1
ATOM 5395 C CA . SER B 1 284 ? -16.25 8.844 10.062 1 97.5 284 SER B CA 1
ATOM 5396 C C . SER B 1 284 ? -17.453 9.781 9.883 1 97.5 284 SER B C 1
ATOM 5398 O O . SER B 1 284 ? -18.594 9.344 9.922 1 97.5 284 SER B O 1
ATOM 5400 N N . ILE B 1 285 ? -17.125 11.008 9.758 1 97.75 285 ILE B N 1
ATOM 5401 C CA . ILE B 1 285 ? -18.156 12.008 9.516 1 97.75 285 ILE B CA 1
ATOM 5402 C C . ILE B 1 285 ? -17.766 12.883 8.328 1 97.75 285 ILE B C 1
ATOM 5404 O O . ILE B 1 285 ? -16.578 13.047 8.039 1 97.75 285 ILE B O 1
ATOM 5408 N N . VAL B 1 286 ? -18.75 13.414 7.625 1 96.5 286 VAL B N 1
ATOM 5409 C CA . VAL B 1 286 ? -18.516 14.359 6.535 1 96.5 286 VAL B CA 1
ATOM 5410 C C . VAL B 1 286 ? -18.609 15.789 7.066 1 96.5 286 VAL B C 1
ATOM 5412 O O . VAL B 1 286 ? -19.609 16.172 7.68 1 96.5 286 VAL B O 1
ATOM 5415 N N . THR B 1 287 ? -17.578 16.562 6.812 1 96.12 287 THR B N 1
ATOM 5416 C CA . THR B 1 287 ? -17.531 17.922 7.324 1 96.12 287 THR B CA 1
ATOM 5417 C C . THR B 1 287 ? -17.672 18.938 6.184 1 96.12 287 THR B C 1
ATOM 5419 O O . THR B 1 287 ? -17.734 20.141 6.418 1 96.12 287 THR B O 1
ATOM 5422 N N . PHE B 1 288 ? -17.625 18.516 4.922 1 96.06 288 PHE B N 1
ATOM 5423 C CA . PHE B 1 288 ? -17.719 1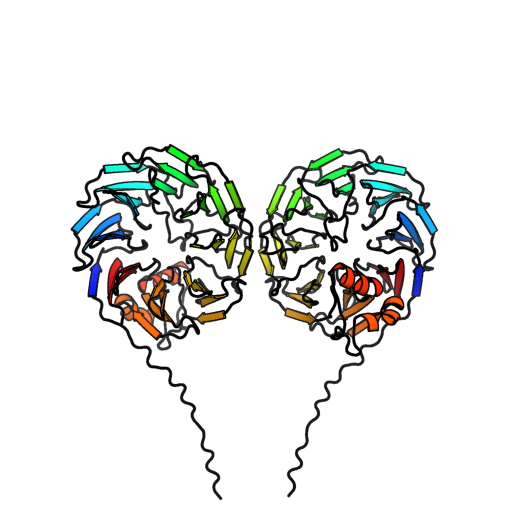9.312 3.709 1 96.06 288 PHE B CA 1
ATOM 5424 C C . PHE B 1 288 ? -16.562 20.297 3.619 1 96.06 288 PHE B C 1
ATOM 5426 O O . PHE B 1 288 ? -16.734 21.438 3.18 1 96.06 288 PHE B O 1
ATOM 5433 N N . THR B 1 289 ? -15.484 19.953 4.18 1 97.19 289 THR B N 1
ATOM 5434 C CA . THR B 1 289 ? -14.258 20.734 4.09 1 97.19 289 THR B CA 1
ATOM 5435 C C . THR B 1 289 ? -13.031 19.859 4.27 1 97.19 289 THR B C 1
ATOM 5437 O O . THR B 1 289 ? -13.117 18.781 4.879 1 97.19 289 THR B O 1
ATOM 5440 N N . ARG B 1 290 ? -11.93 20.297 3.732 1 97.81 290 ARG B N 1
ATOM 5441 C CA . ARG B 1 290 ? -10.656 19.641 3.992 1 97.81 290 ARG B CA 1
ATOM 5442 C C . ARG B 1 290 ? -10.18 19.906 5.418 1 97.81 290 ARG B C 1
ATOM 5444 O O . ARG B 1 290 ? -10.477 20.953 5.992 1 97.81 290 ARG B O 1
ATOM 5451 N N . SER B 1 291 ? -9.523 18.984 5.957 1 97.81 291 SER B N 1
ATOM 5452 C CA . SER B 1 291 ? -8.914 19.125 7.277 1 97.81 291 SER B CA 1
ATOM 5453 C C . SER B 1 291 ? -7.488 18.594 7.289 1 97.81 291 SER B C 1
ATOM 5455 O O . SER B 1 291 ? -7.273 17.375 7.379 1 97.81 291 SER B O 1
ATOM 5457 N N . TYR B 1 292 ? -6.535 19.547 7.262 1 97.94 292 TYR B N 1
ATOM 5458 C CA . TYR B 1 292 ? -5.133 19.156 7.184 1 97.94 292 TYR B CA 1
ATOM 5459 C C . TYR B 1 292 ? -4.43 19.375 8.516 1 97.94 292 TYR B C 1
ATOM 5461 O O . TYR B 1 292 ? -3.359 18.812 8.766 1 97.94 292 TYR B O 1
ATOM 5469 N N . GLY B 1 293 ? -4.961 20.25 9.336 1 97.56 293 GLY B N 1
ATOM 5470 C CA . GLY B 1 293 ? -4.402 20.391 10.672 1 97.56 293 GLY B CA 1
ATOM 5471 C C . GLY B 1 293 ? -4.559 19.141 11.523 1 97.56 293 GLY B C 1
ATOM 5472 O O . GLY B 1 293 ? -5.57 18.453 11.43 1 97.56 293 GLY B O 1
ATOM 5473 N N . SER B 1 294 ? -3.625 18.938 12.383 1 97.75 294 SER B N 1
ATOM 5474 C CA . SER B 1 294 ? -3.707 17.781 13.25 1 97.75 294 SER B CA 1
ATOM 5475 C C . SER B 1 294 ? -4.781 17.953 14.32 1 97.75 294 SER B C 1
ATOM 5477 O O . SER B 1 294 ? -4.922 19.047 14.883 1 97.75 294 SER B O 1
ATOM 5479 N N . PRO B 1 295 ? -5.523 16.922 14.578 1 98.56 295 PRO B N 1
ATOM 5480 C CA . PRO B 1 295 ? -6.465 17 15.703 1 98.56 295 PRO B CA 1
ATOM 5481 C C . PRO B 1 295 ? -5.766 17 17.062 1 98.56 295 PRO B C 1
ATOM 5483 O O . PRO B 1 295 ? -4.609 16.578 17.156 1 98.56 295 PRO B O 1
ATOM 5486 N N . ILE B 1 296 ? -6.527 17.453 18.031 1 97.69 296 ILE B N 1
ATOM 5487 C CA . ILE B 1 296 ? -6.035 17.422 19.391 1 97.69 296 ILE B CA 1
ATOM 5488 C C . ILE B 1 296 ? -7.125 16.875 20.328 1 97.69 296 ILE B C 1
ATOM 5490 O O . ILE B 1 296 ? -8.312 17 20.031 1 97.69 296 ILE B O 1
ATOM 5494 N N . ALA B 1 297 ? -6.668 16.297 21.391 1 97.94 297 ALA B N 1
ATOM 5495 C CA . ALA B 1 297 ? -7.602 15.82 22.406 1 97.94 297 ALA B CA 1
ATOM 5496 C C . ALA B 1 297 ? -7.637 16.766 23.594 1 97.94 297 ALA B C 1
ATOM 5498 O O . ALA B 1 297 ? -6.59 17.203 24.078 1 97.94 297 ALA B O 1
ATOM 5499 N N . PHE B 1 298 ? -8.812 17.094 24.031 1 96.94 298 PHE B N 1
ATOM 5500 C CA . PHE B 1 298 ? -9.008 17.891 25.234 1 96.94 298 PHE B CA 1
ATOM 5501 C C . PHE B 1 298 ? -10.312 17.516 25.938 1 96.94 298 PHE B C 1
ATOM 5503 O O . PHE B 1 298 ? -11.375 17.5 25.312 1 96.94 298 PHE B O 1
ATOM 5510 N N . LYS B 1 299 ? -10.258 17.141 27.219 1 95.19 299 LYS B N 1
ATOM 5511 C CA . LYS B 1 299 ? -11.414 16.641 27.953 1 95.19 299 LYS B CA 1
ATOM 5512 C C . LYS B 1 299 ? -12.078 15.484 27.203 1 95.19 299 LYS B C 1
ATOM 5514 O O . LYS B 1 299 ? -11.445 14.469 26.938 1 95.19 299 LYS B O 1
ATOM 5519 N N . ASP B 1 300 ? -13.328 15.664 26.828 1 95.69 300 ASP B N 1
ATOM 5520 C CA . ASP B 1 300 ? -14.047 14.594 26.141 1 95.69 300 ASP B CA 1
ATOM 5521 C C . ASP B 1 300 ? -14.25 14.938 24.672 1 95.69 300 ASP B C 1
ATOM 5523 O O . ASP B 1 300 ? -15.227 14.508 24.047 1 95.69 300 ASP B O 1
ATOM 5527 N N . TRP B 1 301 ? -13.195 15.742 24.172 1 97.38 301 TRP B N 1
ATOM 5528 C CA . TRP B 1 301 ? -13.367 16.188 22.797 1 97.38 301 TRP B CA 1
ATOM 5529 C C . TRP B 1 301 ? -12.148 15.812 21.953 1 97.38 301 TRP B C 1
ATOM 5531 O O . TRP B 1 301 ? -11.023 15.82 22.453 1 97.38 301 TRP B O 1
ATOM 5541 N N . ILE B 1 302 ? -12.453 15.469 20.75 1 98.69 302 ILE B N 1
ATOM 5542 C CA . ILE B 1 302 ? -11.469 15.57 19.672 1 98.69 302 ILE B CA 1
ATOM 5543 C C . ILE B 1 302 ? -11.703 16.844 18.875 1 98.69 302 ILE B C 1
ATOM 5545 O O . ILE B 1 302 ? -12.797 17.062 18.344 1 98.69 302 ILE B O 1
ATOM 5549 N N . ILE B 1 303 ? -10.695 17.719 18.859 1 98.12 303 ILE B N 1
ATOM 5550 C CA . ILE B 1 303 ? -10.82 19.031 18.25 1 98.12 303 ILE B CA 1
ATOM 5551 C C . ILE B 1 303 ? -9.984 19.094 16.969 1 98.12 303 ILE B C 1
ATOM 5553 O O . ILE B 1 303 ? -8.82 18.688 16.969 1 98.12 303 ILE B O 1
ATOM 5557 N N . PHE B 1 304 ? -10.586 19.547 15.883 1 98.5 304 PHE B N 1
ATOM 5558 C CA . PHE B 1 304 ? -9.82 19.625 14.641 1 98.5 304 PHE B CA 1
ATOM 5559 C C . PHE B 1 304 ? -10.273 20.828 13.812 1 98.5 304 PHE B C 1
ATOM 5561 O O . PHE B 1 304 ? -11.43 21.234 13.883 1 98.5 304 PHE B O 1
ATOM 5568 N N . PRO B 1 305 ? -9.32 21.406 13.078 1 98.31 305 PRO B N 1
ATOM 5569 C CA . PRO B 1 305 ? -9.625 22.547 12.227 1 98.31 305 PRO B CA 1
ATOM 5570 C C . PRO B 1 305 ? -10.047 22.156 10.82 1 98.31 305 PRO B C 1
ATOM 5572 O O . PRO B 1 305 ? -9.883 21 10.43 1 98.31 305 PRO B O 1
ATOM 5575 N N . GLY B 1 306 ? -10.609 23.188 10.094 1 98.44 306 GLY B N 1
ATOM 5576 C CA . GLY B 1 306 ? -11 22.969 8.703 1 98.44 306 GLY B CA 1
ATOM 5577 C C . GLY B 1 306 ? -10.672 24.125 7.797 1 98.44 306 GLY B C 1
ATOM 5578 O O . GLY B 1 306 ? -10.398 25.234 8.273 1 98.44 306 GLY B O 1
ATOM 5579 N N . PHE B 1 307 ? -10.75 23.812 6.535 1 98.62 307 PHE B N 1
ATOM 5580 C CA . PHE B 1 307 ? -10.5 24.828 5.516 1 98.62 307 PHE B CA 1
ATOM 5581 C C . PHE B 1 307 ? -11.664 25.812 5.438 1 98.62 307 PHE B C 1
ATOM 5583 O O . PHE B 1 307 ? -11.547 26.859 4.805 1 98.62 307 PHE B O 1
ATOM 5590 N N . ASP B 1 308 ? -12.711 25.531 6.113 1 98.25 308 ASP B N 1
ATOM 5591 C CA . ASP B 1 308 ? -13.883 26.406 6.074 1 98.25 308 ASP B CA 1
ATOM 5592 C C . ASP B 1 308 ? -13.805 27.484 7.16 1 98.25 308 ASP B C 1
ATOM 5594 O O . ASP B 1 308 ? -14.773 28.203 7.402 1 98.25 308 ASP B O 1
ATOM 5598 N N . GLY B 1 309 ? -12.695 27.531 7.906 1 98.12 309 GLY B N 1
ATOM 5599 C CA . GLY B 1 309 ? -12.484 28.562 8.914 1 98.12 309 GLY B CA 1
ATOM 5600 C C . GLY B 1 309 ? -13.109 28.219 10.25 1 98.12 309 GLY B C 1
ATOM 5601 O O . GLY B 1 309 ? -13.352 29.109 11.07 1 98.12 309 GLY B O 1
ATOM 5602 N N . LYS B 1 310 ? -13.398 26.938 10.391 1 97.31 310 LYS B N 1
ATOM 5603 C CA . LYS B 1 310 ? -14.039 26.5 11.625 1 97.31 310 LYS B CA 1
ATOM 5604 C C . LYS B 1 310 ? -13.117 25.578 12.422 1 97.31 310 LYS B C 1
ATOM 5606 O O . LYS B 1 310 ? -12.219 24.953 11.852 1 97.31 310 LYS B O 1
ATOM 5611 N N . ILE B 1 311 ? -13.305 25.625 13.695 1 97.44 311 ILE B N 1
ATOM 5612 C CA . ILE B 1 311 ? -12.828 24.594 14.617 1 97.44 311 ILE B CA 1
ATOM 5613 C C . ILE B 1 311 ? -14 23.75 15.102 1 97.44 311 ILE B C 1
ATOM 5615 O O . ILE B 1 311 ? -15.055 24.281 15.453 1 97.44 311 ILE B O 1
ATOM 5619 N N . ARG B 1 312 ? -13.805 22.438 15.07 1 97.25 312 ARG B N 1
ATOM 5620 C CA . ARG B 1 312 ? -14.852 21.516 15.508 1 97.25 312 ARG B CA 1
ATOM 5621 C C . ARG B 1 312 ? -14.383 20.656 16.672 1 97.25 312 ARG B C 1
ATOM 5623 O O . ARG B 1 312 ? -13.211 20.266 16.719 1 97.25 312 ARG B O 1
ATOM 5630 N N . ALA B 1 313 ? -15.312 20.391 17.547 1 97.5 313 ALA B N 1
ATOM 5631 C 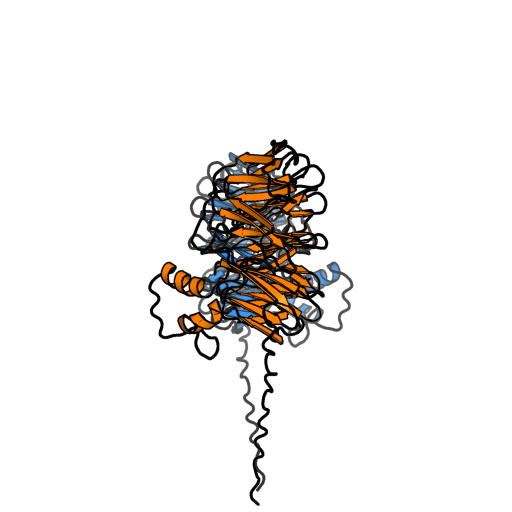CA . ALA B 1 313 ? -15.125 19.406 18.609 1 97.5 313 ALA B CA 1
ATOM 5632 C C . ALA B 1 313 ? -16.156 18.281 18.516 1 97.5 313 ALA B C 1
ATOM 5634 O O . ALA B 1 313 ? -17.359 18.547 18.5 1 97.5 313 ALA B O 1
ATOM 5635 N N . VAL B 1 314 ? -15.586 17.062 18.484 1 98.25 314 VAL B N 1
ATOM 5636 C CA . VAL B 1 314 ? -16.484 15.922 18.328 1 98.25 314 VAL B CA 1
ATOM 5637 C C . VAL B 1 314 ? -16.266 14.922 19.469 1 98.25 314 VAL B C 1
ATOM 5639 O O . VAL B 1 314 ? -15.211 14.93 20.094 1 98.25 314 VAL B O 1
ATOM 5642 N N . SER B 1 315 ? -17.266 14.102 19.688 1 98 315 SER B N 1
ATOM 5643 C CA . SER B 1 315 ? -17.141 13.008 20.641 1 98 315 SER B CA 1
ATOM 5644 C C . SER B 1 315 ? -16.203 11.914 20.109 1 98 315 SER B C 1
ATOM 5646 O O . SER B 1 315 ? -16.359 11.469 18.969 1 98 315 SER B O 1
ATOM 5648 N N . PRO B 1 316 ? -15.281 11.539 20.906 1 98.25 316 PRO B N 1
ATOM 5649 C CA . PRO B 1 316 ? -14.375 10.484 20.453 1 98.25 316 PRO B CA 1
ATOM 5650 C C . PRO B 1 316 ? -15.102 9.188 20.109 1 98.25 316 PRO B C 1
ATOM 5652 O O . PRO B 1 316 ? -14.68 8.461 19.203 1 98.25 316 PRO B O 1
ATOM 5655 N N . GLY B 1 317 ? -16.188 8.867 20.734 1 97.5 317 GLY B N 1
ATOM 5656 C CA . GLY B 1 317 ? -16.859 7.586 20.578 1 97.5 317 GLY B CA 1
ATOM 5657 C C . GLY B 1 317 ? -17.703 7.5 19.328 1 97.5 317 GLY B C 1
ATOM 5658 O O . GLY B 1 317 ? -17.797 6.438 18.703 1 97.5 317 GLY B O 1
ATOM 5659 N N . SER B 1 318 ? -18.25 8.656 18.922 1 96.69 318 SER B N 1
ATOM 5660 C CA . SER B 1 318 ? -19.234 8.57 17.859 1 96.69 318 SER B CA 1
ATOM 5661 C C . SER B 1 318 ? -18.906 9.531 16.719 1 96.69 318 SER B C 1
ATOM 5663 O O . SER B 1 318 ? -19.453 9.398 15.609 1 96.69 318 SER B O 1
ATOM 5665 N N . GLY B 1 319 ? -18.156 10.539 17.047 1 97.94 319 GLY B N 1
ATOM 5666 C CA . GLY B 1 319 ? -17.906 11.578 16.047 1 97.94 319 GLY B CA 1
ATOM 5667 C C . GLY B 1 319 ? -18.984 12.648 16.031 1 97.94 319 GLY B C 1
ATOM 5668 O O . GLY B 1 319 ? -18.938 13.555 15.188 1 97.94 319 GLY B O 1
ATOM 5669 N N . ALA B 1 320 ? -19.844 12.547 16.984 1 97.5 320 ALA B N 1
ATOM 5670 C CA . ALA B 1 320 ? -20.891 13.555 17.047 1 97.5 320 ALA B CA 1
ATOM 5671 C C . ALA B 1 320 ? -20.312 14.938 17.359 1 97.5 320 ALA B C 1
ATOM 5673 O O . ALA B 1 320 ? -19.453 15.078 18.234 1 97.5 320 ALA B O 1
ATOM 5674 N N . LEU B 1 321 ? -20.859 15.898 16.656 1 96.38 321 LEU B N 1
ATOM 5675 C CA . LEU B 1 321 ? -20.422 17.266 16.859 1 96.38 321 LEU B CA 1
ATOM 5676 C C . LEU B 1 321 ? -20.906 17.797 18.203 1 96.38 321 LEU B C 1
ATOM 5678 O O . LEU B 1 321 ? -22.109 17.812 18.469 1 96.38 321 LEU B O 1
ATOM 5682 N N . GLU B 1 322 ? -20 18.203 19 1 95.81 322 GLU B N 1
ATOM 5683 C CA . GLU B 1 322 ? -20.344 18.75 20.312 1 95.81 322 GLU B CA 1
ATOM 5684 C C . GLU B 1 322 ? -20.406 20.266 20.297 1 95.81 322 GLU B C 1
ATOM 5686 O O . GLU B 1 322 ? -21.312 20.875 20.859 1 95.81 322 GLU B O 1
ATOM 5691 N N . TRP B 1 323 ? -19.422 20.875 19.703 1 93.56 323 TRP B N 1
ATOM 5692 C CA . TRP B 1 323 ? -19.438 22.328 19.469 1 93.56 323 TRP B CA 1
ATOM 5693 C C . TRP B 1 323 ? -18.562 22.688 18.281 1 93.56 323 TRP B C 1
ATOM 5695 O O . TRP B 1 323 ? -17.766 21.875 17.812 1 93.56 323 TRP B O 1
ATOM 5705 N N . GLU B 1 324 ? -18.75 23.891 17.797 1 94.94 324 GLU B N 1
ATOM 5706 C CA . GLU B 1 324 ? -17.906 24.438 16.734 1 94.94 324 GLU B CA 1
ATOM 5707 C C . GLU B 1 324 ? -17.656 25.922 16.938 1 94.94 324 GLU B C 1
ATOM 5709 O O . GLU B 1 324 ? -18.438 26.609 17.578 1 94.94 324 GLU B O 1
ATOM 5714 N N . TYR B 1 325 ? -16.578 26.312 16.531 1 95.62 325 TYR B N 1
ATOM 5715 C CA . TYR B 1 325 ? -16.188 27.719 16.453 1 95.62 325 TYR B CA 1
ATOM 5716 C C . TYR B 1 325 ? -15.953 28.141 15.008 1 95.62 325 TYR B C 1
ATOM 5718 O O . TYR B 1 325 ? -15.398 27.375 14.219 1 95.62 325 TYR B O 1
ATOM 5726 N N . GLN B 1 326 ? -16.375 29.312 14.68 1 96.44 326 GLN B N 1
ATOM 5727 C CA . GLN B 1 326 ? -16.219 29.875 13.344 1 96.44 326 GLN B CA 1
ATOM 5728 C C . GLN B 1 326 ? -15.664 31.297 13.406 1 96.44 326 GLN B C 1
ATOM 5730 O O . GLN B 1 326 ? -16.141 32.125 14.18 1 96.44 326 GLN B O 1
ATOM 5735 N N . THR B 1 327 ? -14.656 31.547 12.633 1 96.62 327 THR B N 1
ATOM 5736 C CA . THR B 1 327 ? -14.086 32.875 12.609 1 96.62 327 THR B CA 1
ATOM 5737 C C . THR B 1 327 ? -15.055 33.875 11.961 1 96.62 327 THR B C 1
ATOM 5739 O O . THR B 1 327 ? -15.953 33.469 11.211 1 96.62 327 THR B O 1
ATOM 5742 N N . GLN B 1 328 ? -14.828 35.156 12.211 1 95.81 328 GLN B N 1
ATOM 5743 C CA . GLN B 1 328 ? -15.656 36.188 11.602 1 95.81 328 GLN B CA 1
ATOM 5744 C C . GLN B 1 328 ? -15.484 36.188 10.078 1 95.81 328 GLN B C 1
ATOM 5746 O O . GLN B 1 328 ? -16.453 36.375 9.344 1 95.81 328 GLN B O 1
ATOM 5751 N N . THR B 1 329 ? -14.258 36.031 9.656 1 97.62 329 THR B N 1
ATOM 5752 C CA . THR B 1 329 ? -13.984 35.969 8.227 1 97.62 329 THR B CA 1
ATOM 5753 C C . THR B 1 329 ? -14.797 34.844 7.574 1 97.62 329 THR B C 1
ATOM 5755 O O . THR B 1 329 ? -15.414 35.062 6.527 1 97.62 329 THR B O 1
ATOM 5758 N N . SER B 1 330 ? -14.773 33.688 8.141 1 97.88 330 SER B N 1
ATOM 5759 C CA . SER B 1 330 ? -15.531 32.562 7.633 1 97.88 330 SER B CA 1
ATOM 5760 C C . SER B 1 330 ? -17.031 32.844 7.637 1 97.88 330 SER B C 1
ATOM 5762 O O . SER B 1 330 ? -17.719 32.562 6.652 1 97.88 330 SER B O 1
ATOM 5764 N N . LEU B 1 331 ? -17.484 33.406 8.688 1 96.56 331 LEU B N 1
ATOM 5765 C CA . LEU B 1 331 ? -18.906 33.719 8.812 1 96.56 331 LEU B CA 1
ATOM 5766 C C . LEU B 1 331 ? -19.359 34.656 7.684 1 96.56 331 LEU B C 1
ATOM 5768 O O . LEU B 1 331 ? -20.406 34.406 7.07 1 96.56 331 LEU B O 1
ATOM 5772 N N . GLU B 1 332 ? -18.625 35.625 7.422 1 97.38 332 GLU B N 1
ATOM 5773 C CA . GLU B 1 332 ? -18.969 36.625 6.426 1 97.38 332 GLU B CA 1
ATOM 5774 C C . GLU B 1 332 ? -18.922 36.062 5.012 1 97.38 332 GLU B C 1
ATOM 5776 O O . GLU B 1 332 ? -19.719 36.438 4.156 1 97.38 332 GLU B O 1
ATOM 5781 N N . ASN B 1 333 ? -18 35.188 4.793 1 98.12 333 ASN B N 1
ATOM 5782 C CA . ASN B 1 333 ? -17.766 34.688 3.436 1 98.12 333 ASN B CA 1
ATOM 5783 C C . ASN B 1 333 ? -18.391 33.312 3.221 1 98.12 333 ASN B C 1
ATOM 5785 O O . ASN B 1 333 ? -18.359 32.781 2.111 1 98.12 333 ASN B O 1
ATOM 5789 N N . TYR B 1 334 ? -18.969 32.75 4.23 1 97.5 334 TYR B N 1
ATOM 5790 C CA . TYR B 1 334 ? -19.453 31.391 4.219 1 97.5 334 TYR B CA 1
ATOM 5791 C C . TYR B 1 334 ? -20.453 31.172 3.078 1 97.5 334 TYR B C 1
ATOM 5793 O O . TYR B 1 334 ? -20.359 30.188 2.354 1 97.5 334 TYR B O 1
ATOM 5801 N N . PRO B 1 335 ? -21.375 32.156 2.766 1 97.06 335 PRO B N 1
ATOM 5802 C CA . PRO B 1 335 ? -22.375 31.953 1.718 1 97.06 335 PRO B CA 1
ATOM 5803 C C . PRO B 1 335 ? -21.766 31.922 0.316 1 97.06 335 PRO B C 1
ATOM 5805 O O . PRO B 1 335 ? -22.453 31.594 -0.652 1 97.06 335 PRO B O 1
ATOM 5808 N N . LYS B 1 336 ? -20.516 32.281 0.252 1 96.75 336 LYS B N 1
ATOM 5809 C CA . LYS B 1 336 ? -19.875 32.219 -1.062 1 96.75 336 LYS B CA 1
ATOM 5810 C C . LYS B 1 336 ? -19.719 30.797 -1.553 1 96.75 336 LYS B C 1
ATOM 5812 O O . LYS B 1 336 ? -19.703 30.547 -2.76 1 96.75 336 LYS B O 1
ATOM 5817 N N . LEU B 1 337 ? -19.641 29.875 -0.634 1 97.38 337 LEU B N 1
ATOM 5818 C CA . LEU B 1 337 ? -19.328 28.5 -1.017 1 97.38 337 LEU B CA 1
ATOM 5819 C C . LEU B 1 337 ? -20.391 27.547 -0.472 1 97.38 337 LEU B C 1
ATOM 5821 O O . LEU B 1 337 ? -20.656 26.5 -1.078 1 97.38 337 LEU B O 1
ATOM 5825 N N . TYR B 1 338 ? -20.984 27.906 0.603 1 97.56 338 TYR B N 1
ATOM 5826 C CA . TYR B 1 338 ? -21.859 26.969 1.297 1 97.56 338 TYR B CA 1
ATOM 5827 C C . TYR B 1 338 ? -23.281 27.516 1.349 1 97.56 338 TYR B C 1
ATOM 5829 O O . TYR B 1 338 ? -23.5 28.734 1.352 1 97.56 338 TYR B O 1
ATOM 5837 N N . ASP B 1 339 ? -24.281 26.547 1.464 1 96.56 339 ASP B N 1
ATOM 5838 C CA . ASP B 1 339 ? -25.672 26.938 1.686 1 96.56 339 ASP B CA 1
ATOM 5839 C C . ASP B 1 339 ? -26 26.969 3.176 1 96.56 339 ASP B C 1
ATOM 5841 O O . ASP B 1 339 ? -25.109 26.812 4.016 1 96.56 339 ASP B O 1
ATOM 5845 N N . GLU B 1 340 ? -27.219 27.125 3.504 1 92.62 340 GLU B N 1
ATOM 5846 C CA . GLU B 1 340 ? -27.641 27.312 4.891 1 92.62 340 GLU B CA 1
ATOM 5847 C C . GLU B 1 340 ? -27.484 26.016 5.688 1 92.62 340 GLU B C 1
ATOM 5849 O O . GLU B 1 340 ? -27.359 26.047 6.914 1 92.62 340 GLU B O 1
ATOM 5854 N N . ALA B 1 341 ? -27.406 24.891 4.938 1 92.12 341 ALA B N 1
ATOM 5855 C CA . ALA B 1 341 ? -27.281 23.594 5.602 1 92.12 341 ALA B CA 1
ATOM 5856 C C . ALA B 1 341 ? -25.812 23.203 5.781 1 92.12 341 ALA B C 1
ATOM 5858 O O . ALA B 1 341 ? -25.5 22.141 6.32 1 92.12 341 ALA B O 1
ATOM 5859 N N . GLY B 1 342 ? -24.953 24.109 5.363 1 92.94 342 GLY B N 1
ATOM 5860 C CA . GLY B 1 342 ? -23.531 23.812 5.512 1 92.94 342 GLY B CA 1
ATOM 5861 C C . GLY B 1 342 ? -22.984 22.906 4.422 1 92.94 342 GLY B C 1
ATOM 5862 O O . GLY B 1 342 ? -21.906 22.359 4.559 1 92.94 342 GLY B O 1
ATOM 5863 N N . LYS B 1 343 ? -23.797 22.766 3.336 1 94.88 343 LYS B N 1
ATOM 5864 C CA . LYS B 1 343 ? -23.359 22 2.166 1 94.88 343 LYS B CA 1
ATOM 5865 C C . LYS B 1 343 ? -22.906 22.938 1.044 1 94.88 343 LYS B C 1
ATOM 5867 O O . LYS B 1 343 ? -23.266 24.109 1.024 1 94.88 343 LYS B O 1
ATOM 5872 N N . PHE B 1 344 ? -22.156 22.391 0.187 1 95.81 344 PHE B N 1
ATOM 5873 C CA . PHE B 1 344 ? -21.719 23.203 -0.944 1 95.81 344 PHE B CA 1
ATOM 5874 C C . PHE B 1 344 ? -22.906 23.688 -1.758 1 95.81 344 PHE B C 1
ATOM 5876 O O . PHE B 1 344 ? -23.844 22.938 -2.014 1 95.81 344 PHE B O 1
ATOM 5883 N N . ARG B 1 345 ? -22.734 24.906 -2.172 1 95.31 345 ARG B N 1
ATOM 5884 C CA . ARG B 1 345 ? -23.734 25.406 -3.113 1 95.31 345 ARG B CA 1
ATOM 5885 C C . ARG B 1 345 ? -23.641 24.688 -4.449 1 95.31 345 ARG B C 1
ATOM 5887 O O . ARG B 1 345 ? -22.547 24.375 -4.93 1 95.31 345 ARG B O 1
ATOM 5894 N N . THR B 1 346 ? -24.75 24.453 -5.043 1 92.75 346 THR B N 1
ATOM 5895 C CA . THR B 1 346 ? -24.781 23.719 -6.297 1 92.75 346 THR B CA 1
ATOM 5896 C C . THR B 1 346 ? -24.938 24.672 -7.48 1 92.75 346 THR B C 1
ATOM 5898 O O . THR B 1 346 ? -24.844 24.25 -8.641 1 92.75 346 THR B O 1
ATOM 5901 N N . ASP B 1 347 ? -25.109 25.891 -7.289 1 93.88 347 ASP B N 1
ATOM 5902 C CA . ASP B 1 347 ? -25.406 26.859 -8.344 1 93.88 347 ASP B CA 1
ATOM 5903 C C . ASP B 1 347 ? -24.156 27.656 -8.711 1 93.88 347 ASP B C 1
ATOM 5905 O O . ASP B 1 347 ? -24.219 28.594 -9.508 1 93.88 347 ASP B O 1
ATOM 5909 N N . LEU B 1 348 ? -23.047 27.297 -8.133 1 92.94 348 LEU B N 1
ATOM 5910 C CA . LEU B 1 348 ? -21.828 28.062 -8.398 1 92.94 348 LEU B CA 1
ATOM 5911 C C . LEU B 1 348 ? -21.203 27.641 -9.727 1 92.94 348 LEU B C 1
ATOM 5913 O O . LEU B 1 348 ? -21.219 26.453 -10.078 1 92.94 348 LEU B O 1
ATOM 5917 N N . GLN B 1 349 ? -20.672 28.516 -10.461 1 90.94 349 GLN B N 1
ATOM 5918 C CA . GLN B 1 349 ? -19.875 28.25 -11.648 1 90.94 349 GLN B CA 1
ATOM 5919 C C . GLN B 1 349 ? -18.391 28.312 -11.344 1 90.94 349 GLN B C 1
ATOM 5921 O O . GLN B 1 349 ? -17.828 29.391 -11.188 1 90.94 349 GLN B O 1
ATOM 5926 N N . ILE B 1 350 ? -17.781 27.266 -11.133 1 89.56 350 ILE B N 1
ATOM 5927 C CA . ILE B 1 350 ? -16.359 27.156 -10.867 1 89.56 350 ILE B CA 1
ATOM 5928 C C . ILE B 1 350 ? -15.641 26.672 -12.125 1 89.56 350 ILE B C 1
ATOM 5930 O O . ILE B 1 350 ? -15.852 25.531 -12.57 1 89.56 350 ILE B O 1
ATOM 5934 N N . ASN B 1 351 ? -14.734 27.453 -12.664 1 92 351 ASN B N 1
ATOM 5935 C CA . ASN B 1 351 ? -14.203 27.203 -14 1 92 351 ASN B CA 1
ATOM 5936 C C . ASN B 1 351 ? -12.82 26.578 -13.945 1 92 351 ASN B C 1
ATOM 5938 O O . ASN B 1 351 ? -12.297 26.109 -14.961 1 92 351 ASN B O 1
ATOM 5942 N N . SER B 1 352 ? -12.203 26.672 -12.805 1 93.56 352 SER B N 1
ATOM 5943 C CA . SER B 1 352 ? -10.859 26.141 -12.656 1 93.56 352 SER B CA 1
ATOM 5944 C C . SER B 1 352 ? -10.555 25.781 -11.203 1 93.56 352 SER B C 1
ATOM 5946 O O . SER B 1 352 ? -11.281 26.188 -10.297 1 93.56 352 SER B O 1
ATOM 5948 N N . ALA B 1 353 ? -9.5 25.031 -11.039 1 92.25 353 ALA B N 1
ATOM 5949 C CA . ALA B 1 353 ? -9.016 24.734 -9.695 1 92.25 353 ALA B CA 1
ATOM 5950 C C . ALA B 1 353 ? -8.625 26 -8.953 1 92.25 353 ALA B C 1
ATOM 5952 O O . ALA B 1 353 ? -8.859 26.141 -7.754 1 92.25 353 ALA B O 1
ATOM 5953 N N . GLU B 1 354 ? -8.109 26.938 -9.672 1 93.88 354 GLU B N 1
ATOM 5954 C CA . GLU B 1 354 ? -7.711 28.219 -9.086 1 93.88 354 GLU B CA 1
ATOM 5955 C C . GLU B 1 354 ? -8.922 28.984 -8.562 1 93.88 354 GLU B C 1
ATOM 5957 O O . GLU B 1 354 ? -8.867 29.578 -7.484 1 93.88 354 GLU B O 1
ATOM 5962 N N . ASP B 1 355 ? -9.945 28.906 -9.32 1 94.31 355 ASP B N 1
ATOM 5963 C CA . ASP B 1 355 ? -11.18 29.562 -8.906 1 94.31 355 ASP B CA 1
ATOM 5964 C C . ASP B 1 355 ? -11.727 28.938 -7.621 1 94.31 355 ASP B C 1
ATOM 5966 O O . ASP B 1 355 ? -12.125 29.641 -6.699 1 94.31 355 ASP B O 1
ATOM 5970 N N . ALA B 1 356 ? -11.664 27.688 -7.625 1 94.56 356 ALA B N 1
ATOM 5971 C CA . ALA B 1 356 ? -12.164 26.969 -6.457 1 94.56 356 ALA B CA 1
ATOM 5972 C C . ALA B 1 356 ? -11.344 27.297 -5.215 1 94.56 356 ALA B C 1
ATOM 5974 O O . ALA B 1 356 ? -11.906 27.594 -4.152 1 94.56 356 ALA B O 1
ATOM 5975 N N . GLU B 1 357 ? -10.062 27.375 -5.41 1 95.44 357 GLU B N 1
ATOM 5976 C CA . GLU B 1 357 ? -9.188 27.625 -4.273 1 95.44 357 GLU B CA 1
ATOM 5977 C C . GLU B 1 357 ? -9.312 29.062 -3.789 1 95.44 357 GLU B C 1
ATOM 5979 O O . GLU B 1 357 ? -9.195 29.344 -2.594 1 95.44 357 GLU B O 1
ATOM 5984 N N . THR B 1 358 ? -9.602 29.938 -4.684 1 95.5 358 THR B N 1
ATOM 5985 C CA . THR B 1 358 ? -9.836 31.328 -4.297 1 95.5 358 THR B CA 1
ATOM 5986 C C . THR B 1 358 ? -11.055 31.422 -3.385 1 95.5 358 THR B C 1
ATOM 5988 O O . THR B 1 358 ? -11.031 32.156 -2.387 1 95.5 358 THR B O 1
ATOM 5991 N N . LEU B 1 359 ? -12.086 30.719 -3.752 1 96.19 359 LEU B N 1
ATOM 5992 C CA . LEU B 1 359 ? -13.289 30.703 -2.926 1 96.19 359 LEU B CA 1
ATOM 5993 C C . LEU B 1 359 ? -13 30.094 -1.557 1 96.19 359 LEU B C 1
ATOM 5995 O O . LEU B 1 359 ? -13.398 30.641 -0.531 1 96.19 359 LEU B O 1
ATOM 5999 N N . ILE B 1 360 ? -12.281 29.047 -1.514 1 97.56 360 ILE B N 1
ATOM 6000 C CA . ILE B 1 360 ? -11.938 28.391 -0.262 1 97.56 360 ILE B CA 1
ATOM 6001 C C . ILE B 1 360 ? -11.062 29.312 0.588 1 97.56 360 ILE B C 1
ATOM 6003 O O . ILE B 1 360 ? -11.305 29.469 1.787 1 97.56 360 ILE B O 1
ATOM 6007 N N . ASP B 1 361 ? -10.125 29.953 -0.063 1 97.19 361 ASP B N 1
ATOM 6008 C CA . ASP B 1 361 ? -9.203 30.844 0.638 1 97.19 361 ASP B CA 1
ATOM 6009 C C . ASP B 1 361 ? -9.938 32.031 1.275 1 97.19 361 ASP B C 1
ATOM 6011 O O . ASP B 1 361 ? -9.539 32.5 2.332 1 97.19 361 ASP B O 1
ATOM 6015 N N . SER B 1 362 ? -10.992 32.406 0.701 1 97.75 362 SER B N 1
ATOM 6016 C CA . SER B 1 362 ? -11.742 33.531 1.21 1 97.75 362 SER B CA 1
ATOM 6017 C C . SER B 1 362 ? -12.375 33.219 2.562 1 97.75 362 SER B C 1
ATOM 6019 O O . SER B 1 362 ? -12.758 34.125 3.299 1 97.75 362 SER B O 1
ATOM 6021 N N . LEU B 1 363 ? -12.445 31.953 2.895 1 98.5 363 LEU B N 1
ATOM 6022 C CA . LEU B 1 363 ? -13.086 31.531 4.133 1 98.5 363 LEU B CA 1
ATOM 6023 C C . LEU B 1 363 ? -12.109 31.594 5.305 1 98.5 363 LEU B C 1
ATOM 6025 O O . LEU B 1 363 ? -12.508 31.422 6.457 1 98.5 363 LEU B O 1
ATOM 6029 N N . GLY B 1 364 ? -10.82 31.875 5.039 1 98.56 364 GLY B N 1
ATOM 6030 C CA . GLY B 1 364 ? -9.812 31.844 6.094 1 98.56 364 GLY B CA 1
ATOM 6031 C C . GLY B 1 364 ? -9.531 30.453 6.613 1 98.56 364 GLY B C 1
ATOM 6032 O O . GLY B 1 364 ? -9.68 30.188 7.805 1 98.56 364 GLY B O 1
ATOM 6033 N N . PRO B 1 365 ? -9.086 29.594 5.727 1 98.81 365 PRO B N 1
ATOM 6034 C CA . PRO B 1 365 ? -8.773 28.234 6.141 1 98.81 365 PRO B CA 1
ATOM 6035 C C . PRO B 1 365 ? -7.832 28.172 7.344 1 98.81 365 PRO B C 1
ATOM 6037 O O . PRO B 1 365 ? -6.91 28.984 7.445 1 98.81 365 PRO B O 1
ATOM 6040 N N . ILE B 1 366 ? -8.148 27.281 8.227 1 98.62 366 ILE B N 1
ATOM 6041 C CA . ILE B 1 366 ? -7.242 26.906 9.305 1 98.62 366 ILE B CA 1
ATOM 6042 C C . ILE B 1 366 ? -6.523 25.609 8.953 1 98.62 366 ILE B C 1
ATOM 6044 O O . ILE B 1 366 ? -7.066 24.516 9.141 1 98.62 366 ILE B O 1
ATOM 6048 N N . ILE B 1 367 ? -5.309 25.703 8.43 1 97.88 367 ILE B N 1
ATOM 6049 C CA . ILE B 1 367 ? -4.629 24.547 7.867 1 97.88 367 ILE B CA 1
ATOM 6050 C C . ILE B 1 367 ? -3.557 24.047 8.836 1 97.88 367 ILE B C 1
ATOM 6052 O O . ILE B 1 367 ? -3.068 22.922 8.711 1 97.88 367 ILE B O 1
ATOM 6056 N N . ASN B 1 368 ? -3.129 24.938 9.758 1 97.31 368 ASN B N 1
ATOM 6057 C CA . ASN B 1 368 ? -2.09 24.594 10.719 1 97.31 368 ASN B CA 1
ATOM 6058 C C . ASN B 1 368 ? -2.658 23.797 11.898 1 97.31 368 ASN B C 1
ATOM 6060 O O . ASN B 1 368 ? -3.869 23.594 11.984 1 97.31 368 ASN B O 1
ATOM 6064 N N . THR B 1 369 ? -1.835 23.344 12.719 1 96.94 369 THR B N 1
ATOM 6065 C CA . THR B 1 369 ? -2.229 22.594 13.906 1 96.94 369 THR B CA 1
ATOM 6066 C C . THR B 1 369 ? -2.4 23.531 15.102 1 96.94 369 THR B C 1
ATOM 6068 O O . THR B 1 369 ? -1.437 24.156 15.555 1 96.94 369 THR B O 1
ATOM 6071 N N . PRO B 1 370 ? -3.596 23.594 15.656 1 97.5 370 PRO B N 1
ATOM 6072 C CA . PRO B 1 370 ? -3.795 24.406 16.859 1 97.5 370 PRO B CA 1
ATOM 6073 C C . PRO B 1 370 ? -2.99 23.891 18.047 1 97.5 370 PRO B C 1
ATOM 6075 O O . PRO B 1 370 ? -2.709 22.703 18.141 1 97.5 370 PRO B O 1
ATOM 6078 N N . VAL B 1 371 ? -2.691 24.812 18.922 1 97.19 371 VAL B N 1
ATOM 6079 C CA . VAL B 1 371 ? -1.961 24.438 20.125 1 97.19 371 VAL B CA 1
ATOM 6080 C C . VAL B 1 371 ? -2.768 24.844 21.359 1 97.19 371 VAL B C 1
ATOM 6082 O O . VAL B 1 371 ? -3.381 25.906 21.391 1 97.19 371 VAL B O 1
ATOM 6085 N N . LEU B 1 372 ? -2.723 23.922 22.25 1 95.19 372 LEU B N 1
ATOM 6086 C CA . LEU B 1 372 ? -3.498 24.125 23.469 1 95.19 372 LEU B CA 1
ATOM 6087 C C . LEU B 1 372 ? -2.586 24.453 24.641 1 95.19 372 LEU B C 1
ATOM 6089 O O . LEU B 1 372 ? -1.543 23.812 24.812 1 95.19 372 LEU B O 1
ATOM 6093 N N . ASN B 1 373 ? -2.877 25.406 25.344 1 94 373 ASN B N 1
ATOM 6094 C CA . ASN B 1 373 ? -2.279 25.734 26.641 1 94 373 ASN B CA 1
ATOM 6095 C C . ASN B 1 373 ? -3.344 26.031 27.688 1 94 373 ASN B C 1
ATOM 6097 O O . ASN B 1 373 ? -4.059 27.031 27.594 1 94 373 ASN B O 1
ATOM 6101 N N . ASN B 1 374 ? -3.463 25.094 28.656 1 89.31 374 ASN B N 1
ATOM 6102 C CA . ASN B 1 374 ? -4.555 25.094 29.625 1 89.31 374 ASN B CA 1
ATOM 6103 C C . ASN B 1 374 ? -5.918 25.094 28.922 1 89.31 374 ASN B C 1
ATOM 6105 O O . ASN B 1 374 ? -6.246 24.156 28.203 1 89.31 374 ASN B O 1
ATOM 6109 N N . GLU B 1 375 ? -6.684 26 28.922 1 92.38 375 GLU B N 1
ATOM 6110 C CA . GLU B 1 375 ? -8.023 25.984 28.328 1 92.38 375 GLU B CA 1
ATOM 6111 C C . GLU B 1 375 ? -8.125 26.969 27.172 1 92.38 375 GLU B C 1
ATOM 6113 O O . GLU B 1 375 ? -9.227 27.281 26.719 1 92.38 375 GLU B O 1
ATOM 6118 N N . THR B 1 376 ? -6.961 27.391 26.75 1 95.12 376 THR B N 1
ATOM 6119 C CA . THR B 1 376 ? -6.949 28.312 25.625 1 95.12 376 THR B CA 1
ATOM 6120 C C . THR B 1 376 ? -6.344 27.672 24.391 1 95.12 376 THR B C 1
ATOM 6122 O O . THR B 1 376 ? -5.254 27.094 24.453 1 95.12 376 THR B O 1
ATOM 6125 N N . LEU B 1 377 ? -7.051 27.734 23.297 1 96.88 377 LEU B N 1
ATOM 6126 C CA . LEU B 1 377 ? -6.605 27.219 22 1 96.88 377 LEU B CA 1
ATOM 6127 C C . LEU B 1 377 ? -6.039 28.344 21.141 1 96.88 377 LEU B C 1
ATOM 6129 O O . LEU B 1 377 ? -6.684 29.375 20.969 1 96.88 377 LEU B O 1
ATOM 6133 N N . TYR B 1 378 ? -4.82 28.188 20.641 1 97.94 378 TYR B N 1
ATOM 6134 C CA . TYR B 1 378 ? -4.18 29.156 19.75 1 97.94 378 TYR B CA 1
ATOM 6135 C C . TYR B 1 378 ? -4.047 28.594 18.328 1 97.94 378 TYR B C 1
ATOM 6137 O O . TYR B 1 378 ? -3.648 27.438 18.156 1 97.94 378 TYR B O 1
ATOM 6145 N N . PHE B 1 379 ? -4.375 29.344 17.344 1 98.31 379 PHE B N 1
ATOM 6146 C CA . PHE B 1 379 ? -4.227 28.906 15.969 1 98.31 379 PHE B CA 1
ATOM 6147 C C . PHE B 1 379 ? -4.105 30.109 15.031 1 98.31 379 PHE B C 1
ATOM 6149 O O . PHE B 1 379 ? -4.438 31.234 15.414 1 98.31 379 PHE B O 1
ATOM 6156 N N . GLY B 1 380 ? -3.49 29.875 13.883 1 98.44 380 GLY B N 1
ATOM 6157 C CA . GLY B 1 380 ? -3.488 30.844 12.797 1 98.44 380 GLY B CA 1
ATOM 6158 C C . GLY B 1 380 ? -4.457 30.5 11.688 1 98.44 380 GLY B C 1
ATOM 6159 O O . GLY B 1 380 ? -4.98 29.375 11.641 1 98.44 380 GLY B O 1
ATOM 6160 N N . SER B 1 381 ? -4.727 31.453 10.906 1 98.62 381 SER B N 1
ATOM 6161 C CA . SER B 1 381 ? -5.637 31.281 9.781 1 98.62 381 SER B CA 1
ATOM 6162 C C . SER B 1 381 ? -5.086 31.938 8.523 1 98.62 381 SER B C 1
ATOM 6164 O O . SER B 1 381 ? -4.281 32.875 8.602 1 98.62 381 SER B O 1
ATOM 6166 N N . LEU B 1 382 ? -5.555 31.484 7.418 1 98.56 382 LEU B N 1
ATOM 6167 C CA . LEU B 1 382 ? -5.141 32.094 6.16 1 98.56 382 LEU B CA 1
ATOM 6168 C C . LEU B 1 382 ? -5.781 33.469 5.988 1 98.56 382 LEU B C 1
ATOM 6170 O O . LEU B 1 382 ? -5.395 34.219 5.098 1 98.56 382 LEU B O 1
ATOM 6174 N N . ASP B 1 383 ? -6.645 33.812 6.879 1 98.44 383 ASP B N 1
ATOM 6175 C CA . ASP B 1 383 ? -7.168 35.188 6.832 1 98.44 383 ASP B CA 1
ATOM 6176 C C . ASP B 1 383 ? -6.16 36.188 7.41 1 98.44 383 ASP B C 1
ATOM 6178 O O . ASP B 1 383 ? -6.414 37.375 7.434 1 98.44 383 ASP B O 1
ATOM 6182 N N . GLY B 1 384 ? -5.047 35.656 7.98 1 98.62 384 GLY B N 1
ATOM 6183 C CA . GLY B 1 384 ? -3.938 36.5 8.406 1 98.62 384 GLY B CA 1
ATOM 6184 C C . GLY B 1 384 ? -3.922 36.75 9.898 1 98.62 384 GLY B C 1
ATOM 6185 O O . GLY B 1 384 ? -3.041 37.438 10.406 1 98.62 384 GLY B O 1
ATOM 6186 N N . LYS B 1 385 ? -4.82 36.188 10.586 1 98.56 385 LYS B N 1
ATOM 6187 C CA . LYS B 1 385 ? -4.938 36.469 12.008 1 98.56 385 LYS B CA 1
ATOM 6188 C C . LYS B 1 385 ? -4.516 35.281 12.859 1 98.56 385 LYS B C 1
ATOM 6190 O O . LYS B 1 385 ? -4.637 34.125 12.43 1 98.56 385 LYS B O 1
ATOM 6195 N N . VAL B 1 386 ? -3.996 35.625 14.031 1 98.69 386 VAL B N 1
ATOM 6196 C CA . VAL B 1 386 ? -3.781 34.656 15.117 1 98.69 386 VAL B CA 1
ATOM 6197 C C . VAL B 1 386 ? -4.922 34.781 16.125 1 98.69 386 VAL B C 1
ATOM 6199 O O . VAL B 1 386 ? -5.316 35.875 16.516 1 98.69 386 VAL B O 1
ATOM 6202 N N . TYR B 1 387 ? -5.418 33.594 16.484 1 98 387 TYR B N 1
ATOM 6203 C CA . TYR B 1 387 ? -6.57 33.562 17.375 1 98 387 TYR B CA 1
ATOM 6204 C C . TYR B 1 387 ? -6.219 32.875 18.703 1 98 387 TYR B C 1
ATOM 6206 O O . TYR B 1 387 ? -5.453 31.922 18.719 1 98 387 TYR B O 1
ATOM 6214 N N . ALA B 1 388 ? -6.766 33.406 19.766 1 97.31 388 ALA B N 1
ATOM 6215 C CA . ALA B 1 388 ? -6.844 32.75 21.062 1 97.31 388 ALA B CA 1
ATOM 6216 C C . ALA B 1 388 ? -8.297 32.5 21.469 1 97.31 388 ALA B C 1
ATOM 6218 O O . ALA B 1 388 ? -9.062 33.469 21.625 1 97.31 388 ALA B O 1
ATOM 6219 N N . LEU B 1 389 ? -8.57 31.234 21.609 1 95.38 389 LEU B N 1
ATOM 6220 C CA . LEU B 1 389 ? -9.945 30.828 21.906 1 95.38 389 LEU B CA 1
ATOM 6221 C C . LEU B 1 389 ? -10.031 30.109 23.25 1 95.38 389 LEU B C 1
ATOM 6223 O O . LEU B 1 389 ? -9.32 29.141 23.484 1 95.38 389 LEU B O 1
ATOM 6227 N N . LYS B 1 390 ? -10.875 30.609 24.125 1 93.06 390 LYS B N 1
ATOM 6228 C CA . LYS B 1 390 ? -11.133 29.906 25.375 1 93.06 390 LYS B CA 1
ATOM 6229 C C . LYS B 1 390 ? -12.102 28.734 25.156 1 93.06 390 LYS B C 1
ATOM 6231 O O . LYS B 1 390 ? -13.203 28.938 24.641 1 93.06 390 LYS B O 1
ATOM 6236 N N . LEU B 1 391 ? -11.695 27.609 25.547 1 91.69 391 LEU B N 1
ATOM 6237 C CA . LEU B 1 391 ? -12.539 26.438 25.359 1 91.69 391 LEU B CA 1
ATOM 6238 C C . LEU B 1 391 ? -13.555 26.297 26.484 1 91.69 391 LEU B C 1
ATOM 6240 O O . LEU B 1 391 ? -13.305 26.734 27.609 1 91.69 391 LEU B O 1
ATOM 6244 N N . PRO B 1 392 ? -14.711 25.734 26.266 1 84.5 392 PRO B N 1
ATOM 6245 C CA . PRO B 1 392 ? -15.742 25.578 27.297 1 84.5 392 PRO B CA 1
ATOM 6246 C C . PRO B 1 392 ? -15.328 24.594 28.391 1 84.5 392 PRO B C 1
ATOM 6248 O O . PRO B 1 392 ? -14.539 23.688 28.141 1 84.5 392 PRO B O 1
#

InterPro domains:
  IPR002372 Pyrrolo-quinoline quinone repeat domain [PF13360] (23-106)
  IPR002372 Pyrrolo-quinoline quinone repeat domain [PF13360] (178-328)
  IPR011047 Quinoprotein alcohol dehydrogenase-like superfamily [SSF50998] (78-389)
  IPR015943 WD40/YVTN repeat-like-containing domain superfamily [G3DSA:2.130.10.10] (18-115)
  IPR015943 WD40/YVTN repeat-like-containing domain superfamily [G3DSA:2.130.10.10] (116-203)
  IPR015943 WD40/YVTN repeat-like-containing domain superfamily [G3DSA:2.130.10.10] (204-392)
  IPR018391 Pyrrolo-quinoline quinone beta-propeller repeat [SM00564] (37-68)
  IPR018391 Pyrrolo-quinoline quinone beta-propeller repeat [SM00564] (77-108)
  IPR018391 Pyrrolo-quinoline quinone beta-propeller repeat [SM00564] (125-156)
  IPR018391 Pyrrolo-quinoline quinone beta-propeller repeat [SM00564] (164-196)
  IPR018391 Pyrrolo-quinoline quinone beta-propeller repeat [SM00564] (211-243)
  IPR018391 Pyrrolo-quinoline quinone beta-propeller repeat [SM00564] (254-286)
  IPR018391 Pyrrolo-quinoline quinone beta-propeller repeat [SM00564] (295-326)
  IPR018391 Pyrrolo-quinoline quinone beta-propeller repeat [SM00564] (369-392)

pLDDT: mean 93.63, std 14.02, range [21.89, 98.94]

Secondary structure (DSSP, 8-state):
-----------------EE-PPEEEEEE-SS---SPPEEETTEEEEE-TTSEEEEEETTT--EEEEEE-SS---S--EEETTEEEEE-TTSEEEEEETTT--EEEEEE-PPP--SSTT----PPPEE-SS-EEEE-TTSEEEEE-TTT--EEEEEE-SS---SPPEEETTEEEEE-TTSEEEEE-TTT--EEEEEE----SS-TT----SPPEEETTEEEEE-TTSEEEEEETTT--EEEEEE-TTT----SPPEEETTEEEEE-STT-EEEEEETTT--EEEEEE-SS---SPPEEETTEEEEE-TTSEEEEE-TTT--EEEEEE-HHHHHHGGGTB-TTSSBPSS----SHHHHHHHHHTT----SPPEEETTEEEEE-TTSEEEEEE--/-----------------EE-PPEEEEEE-SS---SPPEEETTEEEEE-TTSEEEEEETTT--EEEEEE-SS---S--EEETTEEEEE-TTSEEEEEETTT--EEEEEE-PPP--SSTT----PPPEE-SS-EEEE-TTSEEEEE-TTT--EEEEEE-SS---SPPEEETTEEEEE-TTSEEEEE-TTT--EEEEEE----SS-TT----SPPEEETTEEEEE-TTSEEEEEETTT--EEEEEE-TTT----SPPEEETTEEEEE-STT-EEEEEETTT--EEEEEE-SS---SPPEEETTEEEEE-TTSEEEEE-TTT--EEEEEE-HHHHHHGGGTB-TTSSBPSS----SHHHHHHHHHTT----SPPEEETTEEEEE-TTSEEEEEE--

Organism: Indibacter alkaliphilus (strain CCUG 57479 / KCTC 22604 / LW1) (NCBI:txid1189612)

Nearest PDB structures (foldseek):
  8orr-assembly1_AAA  TM=8.241E-01  e=2.324E-27  Klebsiella pneumoniae
  4xga-assembly1_A  TM=8.435E-01  e=1.402E-26  Escherichia coli K-12
  9cnz-assembly1_B  TM=8.521E-01  e=8.931E-26  Escherichia coli
  3q7o-assembly1_A  TM=8.110E-01  e=1.128E-26  Escherichia coli
  7nri-assembly1_B  TM=8.402E-01  e=8.457E-26  Escherichia coli K-12

Sequence (784 aa):
MKKSVWTLFVGFLIAPCLFAQENLWEFDTHAPIHASPTLERENLFIGNKGGTFYSLNTNSGKANWQFQSKSPILAEAAIWNDLVLFGNENGQLTALKKDNGKLEWIFQAGEEHAIDLWDYFRSGPLPGNDKIFWASGDGHVYALYPKTGEVIWKFDTGAAIHMTPVLEDGKLLIGNFKGQVYALEPETGDLIWKFQAIGSRYFPNAEFQKSPLVKDGKVYIGSRDLNLYVLDLETGRGIWHFTEQGGSWIIASPLIHDGAVYFGSSDTYRFYALDEKTGKEKWSIVTFTRSYGSPIAFKDWIIFPGFDGKIRAVSPGSGALEWEYQTQTSLENYPKLYDEAGKFRTDLQINSAEDAETLIDSLGPIINTPVLNNETLYFGSLDGKVYALKLPMKKSVWTLFVGFLIAPCLFAQENLWEFDTHAPIHASPTLERENLFIGNKGGTFYSLNTNSGKANWQFQSKSPILAEAAIWNDLVLFGNENGQLTALKKDNGKLEWIFQAGEEHAIDLWDYFRSGPLPGNDKIFWASGDGHVYALYPKTGEVIWKFDTGAAIHMTPVLEDGKLLIGNFKGQVYALEPETGDLIWKFQAIGSRYFPNAEFQKSPLVKDGKVYIGSRDLNLYVLDLETGRGIWHFTEQGGSWIIASPLIHDGAVYFGSSDTYRFYALDEKTGKEKWSIVTFTRSYGSPIAFKDWIIFPGFDGKIRAVSPGSGALEWEYQTQTSLENYPKLYDEAGKFRTDLQINSAEDAETLIDSLGPIINTPVLNNETLYFGSLDGKVYALKLP

Solvent-accessible surface area (backbone atoms only — not comparable to full-atom values): 39046 Å² total; per-residue (Å²): 134,82,80,75,80,78,75,78,75,78,70,75,76,70,69,75,56,47,70,62,62,68,66,74,35,69,32,79,70,84,26,34,18,43,12,23,57,30,78,56,91,60,34,34,34,42,30,17,50,66,8,43,35,36,35,23,30,66,85,73,41,44,72,76,39,69,38,82,69,80,32,31,13,36,17,31,42,31,71,51,94,66,29,31,31,36,32,31,39,67,16,34,39,38,32,21,33,62,89,70,51,48,81,72,41,73,31,80,57,47,55,41,71,67,85,52,97,81,52,70,54,36,21,13,47,35,66,57,93,78,34,29,36,37,34,29,39,63,10,36,36,36,34,19,35,71,90,65,47,46,77,74,41,70,37,78,72,83,32,35,20,22,20,33,55,42,81,56,97,77,29,33,34,44,40,18,51,64,10,35,38,38,31,21,32,74,90,72,51,44,81,73,38,71,30,62,57,58,18,15,73,91,27,48,40,15,31,25,48,39,37,60,34,74,56,95,63,27,33,37,36,24,16,50,38,15,26,38,43,29,23,32,60,90,70,44,33,21,38,44,60,38,72,47,83,91,76,21,32,21,46,13,26,49,29,78,56,94,65,23,36,31,33,26,20,33,82,72,8,32,38,40,30,21,34,60,88,71,44,46,76,73,41,70,44,76,66,75,33,35,14,44,9,32,40,45,80,54,95,78,28,37,34,35,34,17,34,59,17,30,40,38,27,18,31,77,90,70,56,48,74,52,30,42,42,67,40,69,56,12,63,74,38,39,69,78,52,27,44,94,85,61,40,71,51,83,85,67,86,72,90,43,72,66,52,48,48,52,58,43,50,57,14,16,22,18,53,27,35,62,40,75,57,92,57,34,40,34,36,33,14,41,70,9,34,38,40,33,33,45,59,135,136,84,78,77,79,78,75,77,75,78,69,74,74,70,70,76,56,46,68,63,62,68,65,74,36,67,32,79,70,84,26,35,18,43,12,23,58,31,78,57,90,60,35,34,33,43,29,17,49,66,8,42,34,35,35,24,29,68,86,75,43,44,71,75,40,68,42,81,68,80,32,31,12,36,17,30,43,31,72,50,94,66,30,32,31,36,30,32,40,66,16,34,40,38,33,21,32,63,90,70,52,48,80,71,41,71,30,80,58,46,55,40,73,68,85,52,98,80,51,70,57,35,20,13,46,34,66,56,92,77,33,29,36,36,33,29,40,64,10,36,38,37,33,19,35,70,89,64,46,45,77,74,42,69,38,78,71,83,32,36,19,21,19,35,53,45,80,56,95,77,30,33,35,44,38,17,51,65,10,36,37,36,32,21,32,74,90,70,51,44,81,73,38,70,31,61,58,57,19,15,73,92,27,48,41,16,32,24,49,38,36,61,36,76,56,95,62,28,35,35,35,22,16,50,36,15,28,38,41,30,23,32,60,90,68,44,33,21,39,45,60,37,70,48,82,90,76,21,33,22,47,12,26,50,28,78,58,94,65,25,36,30,35,25,20,33,82,72,9,33,38,39,31,21,33,59,88,71,46,46,76,72,42,68,44,77,67,75,34,36,14,46,9,32,41,44,78,54,94,78,27,39,34,35,34,17,33,60,17,31,40,38,25,19,30,76,89,70,56,47,72,52,30,42,43,69,41,69,56,11,64,74,38,38,70,78,52,28,44,96,84,60,41,71,52,84,83,69,87,72,88,43,72,65,54,48,48,51,59,42,50,56,13,18,21,18,53,26,36,61,39,74,58,93,57,35,39,34,37,32,14,40,69,9,32,38,40,34,34,46,58,133

Radius of gyration: 31.53 Å; Cα contacts (8 Å, |Δi|>4): 2246; chains: 2; bounding box: 92×85×59 Å